Protein 4FGS (pdb70)

Sequence (928 aa):
QRLNAKIAVITGATSGIGLAAAKRFVAEGARVFITGRRKDVLDAAIAEIGGGAVGIQADSANLAELDRLYEKVKAEAGRIDVLFVNAGGGSLPLGEVTEEQYDDTFDRNVKGVLFTVQKALPLLARGSSVVLTGSTAGSTGTPAFSVYAASKAALRSFARNWILDLKDRGIRINTLSPGPTETDPVQQQGLLNALAAQVPGRVGRAEEVAAAALFLASDDSSFVTGAELFVDGGSAQVTQRLNAKIAVITGATSGIGLAAAKRFVAEGARVFITGRRKDVLDAAIAEIGGGAVGIQADSANLAELDRLYEKVKAEAGRIDVLFVNAGGGSLPLGEVTEEQYDDTFDRNVKGVLFTVQKALPLLARGSSVVLTGSTAGSTGTPAFSVYAASKAALRSFARNWILDLKDRGIRINTLSPGPTEAAQVPGRVGRAEEVAAAALFLASDDSSFVTGAELFVDGGSAQVTQRLNAKIAVITGATSGIGLAAAKRFVAEGARVFITGRRDVLDAAIAEIGGGAVGIQADSANLAELDRLYEKVKAEAGRIDVLFVNAGGGSLPLGEVTEEQYDDTFDRNVKGVLFTVQKALPLLARGSSVVLTGSTAGSTGTPAFSVYAASKAALRSFARNWILDLKDRGIRINTLSPGPTETGLLNALAAQVPGRVGRAEEVAAAALFLASDDSSFVTGAELFVDGGSAQVTQRLNAKIAVITGATSGIGLAAAKRFVAEGARVFITGRRKDVLDAAIAEIGGGAVGIQADSANLAELDRLYEKVKAEAGRIDVLFVNAGGGSLPLGEVTEEQYDDTFDRNVKGVLFTVQKALPLLARGSSVVLTGSTAGSTGTPAFSVYAASKAALRSFARNWILDLKDRGIRINTLSPGPTEGLLNALAAQVPGRVGRAEEVAAAALFLASDDSSFVTGAELFVDGGSAQV

Structure (mmCIF, N/CA/C/O backbone):
data_4FGS
#
_entry.id   4FGS
#
_cell.length_a   112.550
_cell.length_b   119.425
_cell.length_c   75.650
_cell.angle_alpha   90.00
_cell.angle_beta   90.00
_cell.angle_gamma   90.00
#
_symmetry.space_group_name_H-M   'P 21 21 2'
#
loop_
_entity.id
_entity.type
_entity.pdbx_description
1 polymer 'Probable dehydrogenase protein'
2 non-polymer 'SULFATE ION'
3 water water
#
loop_
_atom_site.group_PDB
_atom_site.id
_atom_site.type_symbol
_atom_site.label_atom_id
_atom_site.label_alt_id
_atom_site.label_comp_id
_atom_site.label_asym_id
_atom_site.label_entity_id
_atom_site.label_seq_id
_atom_site.pdbx_PDB_ins_code
_atom_site.Cartn_x
_atom_site.Cartn_y
_atom_site.Cartn_z
_atom_site.occupancy
_atom_site.B_iso_or_equiv
_atom_site.auth_seq_id
_atom_site.auth_comp_id
_atom_site.auth_asym_id
_atom_site.auth_atom_id
_atom_site.pdbx_PDB_model_num
ATOM 1 N N . GLN A 1 25 ? 130.210 27.461 61.167 1.00 26.86 3 GLN A N 1
ATOM 2 C CA . GLN A 1 25 ? 130.118 27.156 62.623 1.00 26.65 3 GLN A CA 1
ATOM 3 C C . GLN A 1 25 ? 128.943 27.896 63.249 1.00 25.89 3 GLN A C 1
ATOM 4 O O . GLN A 1 25 ? 129.099 28.643 64.219 1.00 25.80 3 GLN A O 1
ATOM 10 N N . ARG A 1 26 ? 127.754 27.666 62.697 1.00 24.87 4 ARG A N 1
ATOM 11 C CA . ARG A 1 26 ? 126.571 28.429 63.086 1.00 23.97 4 ARG A CA 1
ATOM 12 C C . ARG A 1 26 ? 125.913 27.974 64.385 1.00 23.51 4 ARG A C 1
ATOM 13 O O . ARG A 1 26 ? 125.030 28.658 64.911 1.00 23.48 4 ARG A O 1
ATOM 21 N N . LEU A 1 27 ? 126.345 26.823 64.899 1.00 22.77 5 LEU A N 1
ATOM 22 C CA . LEU A 1 27 ? 125.900 26.344 66.202 1.00 22.43 5 LEU A CA 1
ATOM 23 C C . LEU A 1 27 ? 127.089 26.096 67.135 1.00 22.64 5 LEU A C 1
ATOM 24 O O . LEU A 1 27 ? 127.041 25.208 67.995 1.00 22.44 5 LEU A O 1
ATOM 29 N N . ASN A 1 28 ? 128.148 26.889 66.961 1.00 23.08 6 ASN A N 1
ATOM 30 C CA . ASN A 1 28 ? 129.341 26.789 67.802 1.00 23.60 6 ASN A CA 1
ATOM 31 C C . ASN A 1 28 ? 128.981 26.877 69.280 1.00 23.26 6 ASN A C 1
ATOM 32 O O . ASN A 1 28 ? 128.272 27.793 69.699 1.00 23.31 6 ASN A O 1
ATOM 37 N N . ALA A 1 29 ? 129.445 25.894 70.050 1.00 23.14 7 ALA A N 1
ATOM 38 C CA . ALA A 1 29 ? 129.242 25.860 71.502 1.00 23.08 7 ALA A CA 1
ATOM 39 C C . ALA A 1 29 ? 127.762 25.863 71.904 1.00 22.67 7 ALA A C 1
ATOM 40 O O . ALA A 1 29 ? 127.376 26.465 72.912 1.00 23.44 7 ALA A O 1
ATOM 42 N N . LYS A 1 30 ? 126.938 25.197 71.098 1.00 21.54 8 LYS A N 1
ATOM 43 C CA . LYS A 1 30 ? 125.526 25.018 71.407 1.00 20.41 8 LYS A CA 1
ATOM 44 C C . LYS A 1 30 ? 125.290 23.562 71.747 1.00 19.54 8 LYS A C 1
ATOM 45 O O . LYS A 1 30 ? 125.906 22.682 71.150 1.00 19.66 8 LYS A O 1
ATOM 51 N N . ILE A 1 31 ? 124.411 23.324 72.714 1.00 18.26 9 ILE A N 1
ATOM 52 C CA . ILE A 1 31 ? 123.970 21.976 73.047 1.00 17.39 9 ILE A CA 1
ATOM 53 C C . ILE A 1 31 ? 122.664 21.730 72.314 1.00 16.44 9 ILE A C 1
ATOM 54 O O . ILE A 1 31 ? 121.695 22.454 72.527 1.00 16.22 9 ILE A O 1
ATOM 59 N N . ALA A 1 32 ? 122.653 20.717 71.453 1.00 15.65 10 ALA A N 1
ATOM 60 C CA . ALA A 1 32 ? 121.437 20.336 70.742 1.00 15.23 10 ALA A CA 1
ATOM 61 C C . ALA A 1 32 ? 120.990 18.938 71.147 1.00 15.24 10 ALA A C 1
ATOM 62 O O . ALA A 1 32 ? 121.810 18.016 71.241 1.00 15.69 10 ALA A O 1
ATOM 64 N N . VAL A 1 33 ? 119.692 18.801 71.403 1.00 14.80 11 VAL A N 1
ATOM 65 C CA . VAL A 1 33 ? 119.074 17.518 71.716 1.00 14.52 11 VAL A CA 1
ATOM 66 C C . VAL A 1 33 ? 118.060 17.250 70.611 1.00 14.59 11 VAL A C 1
ATOM 67 O O . VAL A 1 33 ? 117.184 18.079 70.364 1.00 14.37 11 VAL A O 1
ATOM 71 N N . ILE A 1 34 ? 118.203 16.110 69.938 1.00 14.63 12 ILE A N 1
ATOM 72 C CA . ILE A 1 34 ? 117.312 15.747 68.836 1.00 15.04 12 ILE A CA 1
ATOM 73 C C . ILE A 1 34 ? 116.656 14.412 69.152 1.00 15.33 12 ILE A C 1
ATOM 74 O O . ILE A 1 34 ? 117.349 13.396 69.277 1.00 15.07 12 ILE A O 1
ATOM 79 N N . THR A 1 35 ? 115.332 14.414 69.306 1.00 15.67 13 THR A N 1
ATOM 80 C CA . THR A 1 35 ? 114.604 13.157 69.512 1.00 16.29 13 THR A CA 1
ATOM 81 C C . THR A 1 35 ? 114.285 12.533 68.164 1.00 16.78 13 THR A C 1
ATOM 82 O O . THR A 1 35 ? 113.938 13.241 67.218 1.00 16.82 13 THR A O 1
ATOM 86 N N . GLY A 1 36 ? 114.441 11.209 68.075 1.00 17.31 14 GLY A N 1
ATOM 87 C CA . GLY A 1 36 ? 114.198 10.474 66.832 1.00 18.21 14 GLY A CA 1
ATOM 88 C C . GLY A 1 36 ? 115.172 10.816 65.720 1.00 18.80 14 GLY A C 1
ATOM 89 O O . GLY A 1 36 ? 114.761 11.225 64.632 1.00 19.33 14 GLY A O 1
ATOM 90 N N . ALA A 1 37 ? 116.467 10.639 65.984 1.00 18.97 15 ALA A N 1
ATOM 91 C CA . ALA A 1 37 ? 117.502 11.031 65.027 1.00 19.25 15 ALA A CA 1
ATOM 92 C C . ALA A 1 37 ? 118.348 9.868 64.492 1.00 19.59 15 ALA A C 1
ATOM 93 O O . ALA A 1 37 ? 119.489 10.067 64.056 1.00 19.49 15 ALA A O 1
ATOM 95 N N . THR A 1 38 ? 117.789 8.660 64.496 1.00 19.85 16 THR A N 1
ATOM 96 C CA . THR A 1 38 ? 118.553 7.489 64.058 1.00 20.43 16 THR A CA 1
ATOM 97 C C . THR A 1 38 ? 118.440 7.200 62.555 1.00 20.41 16 THR A C 1
ATOM 98 O O . THR A 1 38 ? 119.188 6.372 62.022 1.00 20.72 16 THR A O 1
ATOM 102 N N . SER A 1 39 ? 117.503 7.871 61.883 1.00 20.03 17 SER A N 1
ATOM 103 C CA . SER A 1 39 ? 117.333 7.766 60.430 1.00 20.08 17 SER A CA 1
ATOM 104 C C . SER A 1 39 ? 116.706 9.039 59.870 1.00 19.60 17 SER A C 1
ATOM 105 O O . SER A 1 39 ? 116.296 9.917 60.632 1.00 19.58 17 SER A O 1
ATOM 108 N N . GLY A 1 40 ? 116.659 9.125 58.540 1.00 18.79 18 GLY A N 1
ATOM 109 C CA . GLY A 1 40 ? 115.946 10.186 57.823 1.00 17.98 18 GLY A CA 1
ATOM 110 C C . GLY A 1 40 ? 116.317 11.610 58.197 1.00 17.27 18 GLY A C 1
ATOM 111 O O . GLY A 1 40 ? 117.492 11.949 58.303 1.00 17.18 18 GLY A O 1
ATOM 112 N N . ILE A 1 41 ? 115.295 12.436 58.400 1.00 16.86 19 ILE A N 1
ATOM 113 C CA . ILE A 1 41 ? 115.464 13.863 58.697 1.00 15.99 19 ILE A CA 1
ATOM 114 C C . ILE A 1 41 ? 116.231 14.114 60.000 1.00 15.72 19 ILE A C 1
ATOM 115 O O . ILE A 1 41 ? 117.117 14.976 60.048 1.00 15.24 19 ILE A O 1
ATOM 120 N N . GLY A 1 42 ? 115.881 13.368 61.049 1.00 15.25 20 GLY A N 1
ATOM 121 C CA . GLY A 1 42 ? 116.537 13.500 62.349 1.00 15.13 20 GLY A CA 1
ATOM 122 C C . GLY A 1 42 ? 118.035 13.248 62.254 1.00 15.06 20 GLY A C 1
ATOM 123 O O . GLY A 1 42 ? 118.832 13.995 62.824 1.00 14.90 20 GLY A O 1
ATOM 124 N N . LEU A 1 43 ? 118.409 12.188 61.537 1.00 14.80 21 LEU A N 1
ATOM 125 C CA . LEU A 1 43 ? 119.816 11.836 61.336 1.00 15.26 21 LEU A CA 1
ATOM 126 C C . LEU A 1 43 ? 120.538 12.915 60.538 1.00 15.12 21 LEU A C 1
ATOM 127 O O . LEU A 1 43 ? 121.650 13.313 60.880 1.00 15.26 21 LEU A O 1
ATOM 132 N N . ALA A 1 44 ? 119.891 13.376 59.472 1.00 14.93 22 ALA A N 1
ATOM 133 C CA . ALA A 1 44 ? 120.445 14.427 58.632 1.00 14.94 22 ALA A CA 1
ATOM 134 C C . ALA A 1 44 ? 120.664 15.695 59.453 1.00 14.87 22 ALA A C 1
ATOM 135 O O . ALA A 1 44 ? 121.686 16.373 59.298 1.00 14.90 22 ALA A O 1
ATOM 137 N N . ALA A 1 45 ? 119.714 16.006 60.334 1.00 14.79 23 ALA A N 1
ATOM 138 C CA . ALA A 1 45 ? 119.846 17.174 61.215 1.00 14.74 23 ALA A CA 1
ATOM 139 C C . ALA A 1 45 ? 120.994 17.002 62.209 1.00 15.10 23 ALA A C 1
ATOM 140 O O . ALA A 1 45 ? 121.779 17.930 62.428 1.00 15.01 23 ALA A O 1
ATOM 142 N N . ALA A 1 46 ? 121.114 15.805 62.785 1.00 15.14 24 ALA A N 1
ATOM 143 C CA . ALA A 1 46 ? 122.221 15.516 63.698 1.00 15.76 24 ALA A CA 1
ATOM 144 C C . ALA A 1 46 ? 123.572 15.734 63.018 1.00 16.07 24 ALA A C 1
ATOM 145 O O . ALA A 1 46 ? 124.465 16.365 63.599 1.00 16.79 24 ALA A O 1
ATOM 147 N N . LYS A 1 47 ? 123.710 15.242 61.785 1.00 16.27 25 LYS A N 1
ATOM 148 C CA . LYS A 1 47 ? 124.951 15.406 61.024 1.00 16.31 25 LYS A CA 1
ATOM 149 C C . LYS A 1 47 ? 125.239 16.876 60.732 1.00 16.27 25 LYS A C 1
ATOM 150 O O . LYS A 1 47 ? 126.366 17.336 60.907 1.00 15.99 25 LYS A O 1
ATOM 156 N N . ARG A 1 48 ? 124.219 17.606 60.284 1.00 15.87 26 ARG A N 1
ATOM 157 C CA . ARG A 1 48 ? 124.386 19.032 59.983 1.00 15.73 26 ARG A CA 1
ATOM 158 C C . ARG A 1 48 ? 124.744 19.836 61.232 1.00 15.60 26 ARG A C 1
ATOM 159 O O . ARG A 1 48 ? 125.611 20.712 61.178 1.00 15.67 26 ARG A O 1
ATOM 167 N N . PHE A 1 49 ? 124.078 19.540 62.350 1.00 15.48 27 PHE A N 1
ATOM 168 C CA . PHE A 1 49 ? 124.300 20.274 63.595 1.00 15.68 27 PHE A CA 1
ATOM 169 C C . PHE A 1 49 ? 125.731 20.049 64.099 1.00 16.12 27 PHE A C 1
ATOM 170 O O . PHE A 1 49 ? 126.391 20.984 64.551 1.00 15.79 27 PHE A O 1
ATOM 178 N N . VAL A 1 50 ? 126.215 18.814 63.996 1.00 16.76 28 VAL A N 1
ATOM 179 C CA . VAL A 1 50 ? 127.603 18.511 64.375 1.00 17.56 28 VAL A CA 1
ATOM 180 C C . VAL A 1 50 ? 128.590 19.266 63.481 1.00 17.94 28 VAL A C 1
ATOM 181 O O . VAL A 1 50 ? 129.569 19.843 63.972 1.00 18.66 28 VAL A O 1
ATOM 185 N N . ALA A 1 51 ? 128.315 19.276 62.178 1.00 18.43 29 ALA A N 1
ATOM 186 C CA . ALA A 1 51 ? 129.124 20.015 61.208 1.00 18.79 29 ALA A CA 1
ATOM 187 C C . ALA A 1 51 ? 129.162 21.508 61.524 1.00 19.08 29 ALA A C 1
ATOM 188 O O . ALA A 1 51 ? 130.158 22.175 61.238 1.00 19.52 29 ALA A O 1
ATOM 190 N N . GLU A 1 52 ? 128.081 22.018 62.116 1.00 18.89 30 GLU A N 1
ATOM 191 C CA . GLU A 1 52 ? 127.972 23.433 62.495 1.00 19.07 30 GLU A CA 1
ATOM 192 C C . GLU A 1 52 ? 128.500 23.727 63.907 1.00 18.95 30 GLU A C 1
ATOM 193 O O . GLU A 1 52 ? 128.342 24.834 64.422 1.00 18.98 30 GLU A O 1
ATOM 199 N N . GLY A 1 53 ? 129.112 22.726 64.536 1.00 19.02 31 GLY A N 1
ATOM 200 C CA . GLY A 1 53 ? 129.819 22.932 65.797 1.00 18.91 31 GLY A CA 1
ATOM 201 C C . GLY A 1 53 ? 129.070 22.586 67.066 1.00 18.82 31 GLY A C 1
ATOM 202 O O . GLY A 1 53 ? 129.588 22.791 68.168 1.00 18.64 31 GLY A O 1
ATOM 203 N N . ALA A 1 54 ? 127.852 22.062 66.931 1.00 18.62 32 ALA A N 1
ATOM 204 C CA . ALA A 1 54 ? 127.033 21.758 68.102 1.00 18.27 32 ALA A CA 1
ATOM 205 C C . ALA A 1 54 ? 127.496 20.484 68.800 1.00 18.35 32 ALA A C 1
ATOM 206 O O . ALA A 1 54 ? 128.063 19.589 68.167 1.00 18.72 32 ALA A O 1
ATOM 208 N N . ARG A 1 55 ? 127.256 20.434 70.105 1.00 18.62 33 ARG A N 1
ATOM 209 C CA . ARG A 1 55 ? 127.367 19.203 70.879 1.00 19.06 33 ARG A CA 1
ATOM 210 C C . ARG A 1 55 ? 125.992 18.557 70.840 1.00 18.51 33 ARG A C 1
ATOM 211 O O . ARG A 1 55 ? 125.027 19.109 71.373 1.00 18.11 33 ARG A O 1
ATOM 219 N N . VAL A 1 56 ? 125.913 17.391 70.208 1.00 18.22 34 VAL A N 1
ATOM 220 C CA . VAL A 1 56 ? 124.631 16.782 69.870 1.00 18.34 34 VAL A CA 1
ATOM 221 C C . VAL A 1 56 ? 124.321 15.551 70.718 1.00 18.53 34 VAL A C 1
ATOM 222 O O . VAL A 1 56 ? 125.162 14.665 70.874 1.00 18.73 34 VAL A O 1
ATOM 226 N N . PHE A 1 57 ? 123.119 15.537 71.283 1.00 18.33 35 PHE A N 1
ATOM 227 C CA . PHE A 1 57 ? 122.569 14.367 71.949 1.00 18.49 35 PHE A CA 1
ATOM 228 C C . PHE A 1 57 ? 121.398 13.899 71.099 1.00 18.66 35 PHE A C 1
ATOM 229 O O . PHE A 1 57 ? 120.550 14.709 70.727 1.00 18.55 35 PHE A O 1
ATOM 237 N N . ILE A 1 58 ? 121.360 12.610 70.773 1.00 18.47 36 ILE A N 1
ATOM 238 C CA . ILE A 1 58 ? 120.230 12.063 70.006 1.00 18.70 36 ILE A CA 1
ATOM 239 C C . ILE A 1 58 ? 119.520 10.955 70.784 1.00 18.90 36 ILE A C 1
ATOM 240 O O . ILE A 1 58 ? 120.098 10.351 71.695 1.00 18.55 36 ILE A O 1
ATOM 245 N N . THR A 1 59 ? 118.257 10.718 70.436 1.00 19.03 37 THR A N 1
ATOM 246 C CA . THR A 1 59 ? 117.513 9.594 70.997 1.00 19.55 37 THR A CA 1
ATOM 247 C C . THR A 1 59 ? 117.037 8.662 69.888 1.00 20.00 37 THR A C 1
ATOM 248 O O . THR A 1 59 ? 116.895 9.062 68.729 1.00 19.57 37 THR A O 1
ATOM 252 N N . GLY A 1 60 ? 116.815 7.408 70.267 1.00 20.84 38 GLY A N 1
ATOM 253 C CA . GLY A 1 60 ? 116.234 6.392 69.392 1.00 21.63 38 GLY A CA 1
ATOM 254 C C . GLY A 1 60 ? 115.726 5.284 70.291 1.00 22.11 38 GLY A C 1
ATOM 255 O O . GLY A 1 60 ? 116.113 5.210 71.455 1.00 22.05 38 GLY A O 1
ATOM 256 N N . ARG A 1 61 ? 114.862 4.421 69.766 1.00 22.96 39 ARG A N 1
ATOM 257 C CA . ARG A 1 61 ? 114.285 3.355 70.587 1.00 23.99 39 ARG A CA 1
ATOM 258 C C . ARG A 1 61 ? 115.089 2.054 70.552 1.00 24.15 39 ARG A C 1
ATOM 259 O O . ARG A 1 61 ? 115.086 1.296 71.525 1.00 24.80 39 ARG A O 1
ATOM 267 N N . ARG A 1 62 ? 115.777 1.813 69.441 1.00 24.36 40 ARG A N 1
ATOM 268 C CA . ARG A 1 62 ? 116.522 0.571 69.230 1.00 24.34 40 ARG A CA 1
ATOM 269 C C . ARG A 1 62 ? 118.026 0.799 69.379 1.00 24.33 40 ARG A C 1
ATOM 270 O O . ARG A 1 62 ? 118.622 1.561 68.614 1.00 24.29 40 ARG A O 1
ATOM 278 N N . LYS A 1 63 ? 118.623 0.127 70.364 1.00 24.03 41 LYS A N 1
ATOM 279 C CA . LYS A 1 63 ? 120.032 0.318 70.731 1.00 24.06 41 LYS A CA 1
ATOM 280 C C . LYS A 1 63 ? 121.025 0.131 69.580 1.00 23.53 41 LYS A C 1
ATOM 281 O O . LYS A 1 63 ? 121.932 0.949 69.403 1.00 23.14 41 LYS A O 1
ATOM 287 N N . ASP A 1 64 ? 120.859 -0.945 68.813 1.00 22.90 42 ASP A N 1
ATOM 288 C CA . ASP A 1 64 ? 121.739 -1.223 67.678 1.00 22.46 42 ASP A CA 1
ATOM 289 C C . ASP A 1 64 ? 121.637 -0.139 66.601 1.00 21.72 42 ASP A C 1
ATOM 290 O O . ASP A 1 64 ? 122.642 0.262 66.015 1.00 21.05 42 ASP A O 1
ATOM 295 N N . VAL A 1 65 ? 120.413 0.324 66.353 1.00 20.89 43 VAL A N 1
ATOM 296 C CA . VAL A 1 65 ? 120.151 1.368 65.365 1.00 20.38 43 VAL A CA 1
ATOM 297 C C . VAL A 1 65 ? 120.732 2.696 65.858 1.00 19.98 43 VAL A C 1
ATOM 298 O O . VAL A 1 65 ? 121.374 3.430 65.095 1.00 19.65 43 VAL A O 1
ATOM 302 N N . LEU A 1 66 ? 120.512 2.976 67.139 1.00 19.52 44 LEU A N 1
ATOM 303 C CA . LEU A 1 66 ? 121.052 4.166 67.796 1.00 19.51 44 LEU A CA 1
ATOM 304 C C . LEU A 1 66 ? 122.580 4.220 67.714 1.00 19.70 44 LEU A C 1
ATOM 305 O O . LEU A 1 66 ? 123.148 5.256 67.364 1.00 19.27 44 LEU A O 1
ATOM 310 N N . ASP A 1 67 ? 123.234 3.097 68.018 1.00 19.45 45 ASP A N 1
ATOM 311 C CA . ASP A 1 67 ? 124.696 3.018 67.963 1.00 19.98 45 ASP A CA 1
ATOM 312 C C . ASP A 1 67 ? 125.261 3.239 66.563 1.00 19.72 45 ASP A C 1
ATOM 313 O O . ASP A 1 67 ? 126.273 3.936 66.403 1.00 19.74 45 ASP A O 1
ATOM 318 N N . ALA A 1 68 ? 124.613 2.646 65.558 1.00 19.69 46 ALA A N 1
ATOM 319 C CA . ALA A 1 68 ? 125.007 2.827 64.161 1.00 19.97 46 ALA A CA 1
ATOM 320 C C . ALA A 1 68 ? 124.847 4.285 63.728 1.00 20.08 46 ALA A C 1
ATOM 321 O O . ALA A 1 68 ? 125.677 4.807 62.978 1.00 20.09 46 ALA A O 1
ATOM 323 N N . ALA A 1 69 ? 123.780 4.930 64.200 1.00 19.98 47 ALA A N 1
ATOM 324 C CA . ALA A 1 69 ? 123.544 6.353 63.921 1.00 20.21 47 ALA A CA 1
ATOM 325 C C . ALA A 1 69 ? 124.654 7.225 64.505 1.00 20.46 47 ALA A C 1
ATOM 326 O O . ALA A 1 69 ? 125.173 8.115 63.829 1.00 20.71 47 ALA A O 1
ATOM 328 N N . ILE A 1 70 ? 125.019 6.960 65.756 1.00 20.80 48 ILE A N 1
ATOM 329 C CA . ILE A 1 70 ? 126.100 7.689 66.428 1.00 21.48 48 ILE A CA 1
ATOM 330 C C . ILE A 1 70 ? 127.430 7.558 65.678 1.00 21.92 48 ILE A C 1
ATOM 331 O O . ILE A 1 70 ? 128.186 8.531 65.560 1.00 21.85 48 ILE A O 1
ATOM 336 N N . ALA A 1 71 ? 127.693 6.363 65.153 1.00 22.56 49 ALA A N 1
ATOM 337 C CA . ALA A 1 71 ? 128.893 6.104 64.362 1.00 23.40 49 ALA A CA 1
ATOM 338 C C . ALA A 1 71 ? 128.879 6.918 63.072 1.00 24.18 49 ALA A C 1
ATOM 339 O O . ALA A 1 71 ? 129.912 7.446 62.650 1.00 24.26 49 ALA A O 1
ATOM 341 N N . GLU A 1 72 ? 127.699 7.026 62.464 1.00 24.72 50 GLU A N 1
ATOM 342 C CA . GLU A 1 72 ? 127.521 7.775 61.228 1.00 25.82 50 GLU A CA 1
ATOM 343 C C . GLU A 1 72 ? 127.691 9.278 61.466 1.00 25.70 50 GLU A C 1
ATOM 344 O O . GLU A 1 72 ? 128.313 9.976 60.660 1.00 26.02 50 GLU A O 1
ATOM 350 N N . ILE A 1 73 ? 127.150 9.762 62.579 1.00 25.52 51 ILE A N 1
ATOM 351 C CA . ILE A 1 73 ? 127.228 11.180 62.938 1.00 25.35 51 ILE A CA 1
ATOM 352 C C . ILE A 1 73 ? 128.655 11.595 63.321 1.00 25.55 51 ILE A C 1
ATOM 353 O O . ILE A 1 73 ? 129.196 12.555 62.764 1.00 25.73 51 ILE A O 1
ATOM 358 N N . GLY A 1 74 ? 129.254 10.871 64.266 1.00 25.65 52 GLY A N 1
ATOM 359 C CA . GLY A 1 74 ? 130.584 11.203 64.778 1.00 25.72 52 GLY A CA 1
ATOM 360 C C . GLY A 1 74 ? 130.593 12.540 65.495 1.00 25.64 52 GLY A C 1
ATOM 361 O O . GLY A 1 74 ? 129.572 12.975 66.032 1.00 25.44 52 GLY A O 1
ATOM 362 N N . GLY A 1 75 ? 131.751 13.197 65.503 1.00 25.67 53 GLY A N 1
ATOM 363 C CA . GLY A 1 75 ? 131.890 14.520 66.115 1.00 25.53 53 GLY A CA 1
ATOM 364 C C . GLY A 1 75 ? 131.491 14.602 67.579 1.00 25.37 53 GLY A C 1
ATOM 365 O O . GLY A 1 75 ? 131.001 15.636 68.040 1.00 25.98 53 GLY A O 1
ATOM 366 N N . GLY A 1 76 ? 131.684 13.509 68.311 1.00 25.00 54 GLY A N 1
ATOM 367 C CA . GLY A 1 76 ? 131.408 13.482 69.744 1.00 24.38 54 GLY A CA 1
ATOM 368 C C . GLY A 1 76 ? 129.936 13.422 70.116 1.00 24.02 54 GLY A C 1
ATOM 369 O O . GLY A 1 76 ? 129.582 13.614 71.283 1.00 23.63 54 GLY A O 1
ATOM 370 N N . ALA A 1 77 ? 129.076 13.155 69.131 1.00 23.78 55 ALA A N 1
ATOM 371 C CA . ALA A 1 77 ? 127.644 12.971 69.385 1.00 23.60 55 ALA A CA 1
ATOM 372 C C . ALA A 1 77 ? 127.413 11.823 70.361 1.00 23.73 55 ALA A C 1
ATOM 373 O O . ALA A 1 77 ? 128.143 10.829 70.347 1.00 23.66 55 ALA A O 1
ATOM 375 N N . VAL A 1 78 ? 126.401 11.985 71.209 1.00 23.60 56 VAL A N 1
ATOM 376 C CA . VAL A 1 78 ? 126.066 11.022 72.250 1.00 23.84 56 VAL A CA 1
ATOM 377 C C . VAL A 1 78 ? 124.628 10.550 72.047 1.00 23.89 56 VAL A C 1
ATOM 378 O O . VAL A 1 78 ? 123.740 11.353 71.762 1.00 23.41 56 VAL A O 1
ATOM 382 N N . GLY A 1 79 ? 124.415 9.244 72.177 1.00 24.13 57 GLY A N 1
ATOM 383 C CA . GLY A 1 79 ? 123.088 8.652 72.025 1.00 24.50 57 GLY A CA 1
ATOM 384 C C . GLY A 1 79 ? 122.515 8.208 73.353 1.00 25.12 57 GLY A C 1
ATOM 385 O O . GLY A 1 79 ? 123.240 7.706 74.224 1.00 24.69 57 GLY A O 1
ATOM 386 N N . ILE A 1 80 ? 121.208 8.402 73.506 1.00 25.49 58 ILE A N 1
ATOM 387 C CA . ILE A 1 80 ? 120.475 8.004 74.702 1.00 26.52 58 ILE A CA 1
ATOM 388 C C . ILE A 1 80 ? 119.235 7.225 74.250 1.00 27.16 58 ILE A C 1
ATOM 389 O O . ILE A 1 80 ? 118.480 7.703 73.403 1.00 26.69 58 ILE A O 1
ATOM 394 N N . GLN A 1 81 ? 119.039 6.022 74.788 1.00 28.07 59 GLN A N 1
ATOM 395 C CA . GLN A 1 81 ? 117.849 5.227 74.461 1.00 29.22 59 GLN A CA 1
ATOM 396 C C . GLN A 1 81 ? 116.598 5.780 75.128 1.00 29.66 59 GLN A C 1
ATOM 397 O O . GLN A 1 81 ? 116.546 5.887 76.352 1.00 29.94 59 GLN A O 1
ATOM 403 N N . ALA A 1 82 ? 115.596 6.121 74.317 1.00 30.61 60 ALA A N 1
ATOM 404 C CA . ALA A 1 82 ? 114.328 6.655 74.821 1.00 31.26 60 ALA A CA 1
ATOM 405 C C . ALA A 1 82 ? 113.190 6.634 73.797 1.00 31.81 60 ALA A C 1
ATOM 406 O O . ALA A 1 82 ? 113.407 6.840 72.599 1.00 31.84 60 ALA A O 1
ATOM 408 N N . ASP A 1 83 ? 111.981 6.375 74.295 1.00 32.40 61 ASP A N 1
ATOM 409 C CA . ASP A 1 83 ? 110.738 6.521 73.536 1.00 32.91 61 ASP A CA 1
ATOM 410 C C . ASP A 1 83 ? 109.948 7.661 74.173 1.00 32.84 61 ASP A C 1
ATOM 411 O O . ASP A 1 83 ? 109.878 7.749 75.400 1.00 32.67 61 ASP A O 1
ATOM 416 N N . SER A 1 84 ? 109.355 8.526 73.348 1.00 32.87 62 SER A N 1
ATOM 417 C CA . SER A 1 84 ? 108.562 9.659 73.853 1.00 32.73 62 SER A CA 1
ATOM 418 C C . SER A 1 84 ? 107.194 9.239 74.392 1.00 32.53 62 SER A C 1
ATOM 419 O O . SER A 1 84 ? 106.614 9.932 75.232 1.00 32.79 62 SER A O 1
ATOM 422 N N . ALA A 1 85 ? 106.677 8.113 73.906 1.00 32.28 63 ALA A N 1
ATOM 423 C CA . ALA A 1 85 ? 105.452 7.524 74.456 1.00 32.12 63 ALA A CA 1
ATOM 424 C C . ALA A 1 85 ? 105.660 7.082 75.909 1.00 31.78 63 ALA A C 1
ATOM 425 O O . ALA A 1 85 ? 104.747 6.540 76.545 1.00 31.95 63 ALA A O 1
ATOM 427 N N . ASN A 1 86 ? 106.866 7.330 76.423 1.00 31.15 64 ASN A N 1
ATOM 428 C CA . ASN A 1 86 ? 107.232 6.968 77.789 1.00 30.19 64 ASN A CA 1
ATOM 429 C C . ASN A 1 86 ? 107.815 8.154 78.565 1.00 29.50 64 ASN A C 1
ATOM 430 O O . ASN A 1 86 ? 108.963 8.554 78.349 1.00 29.37 64 ASN A O 1
ATOM 435 N N . LEU A 1 87 ? 107.018 8.695 79.484 1.00 28.48 65 LEU A N 1
ATOM 436 C CA . LEU A 1 87 ? 107.391 9.890 80.243 1.00 27.81 65 LEU A CA 1
ATOM 437 C C . LEU A 1 87 ? 108.546 9.658 81.223 1.00 27.33 65 LEU A C 1
ATOM 438 O O . LEU A 1 87 ? 109.330 10.571 81.494 1.00 27.10 65 LEU A O 1
ATOM 443 N N . ALA A 1 88 ? 108.647 8.436 81.743 1.00 26.83 66 ALA A N 1
ATOM 444 C CA . ALA A 1 88 ? 109.752 8.053 82.626 1.00 26.32 66 ALA A CA 1
ATOM 445 C C . ALA A 1 88 ? 111.095 8.076 81.893 1.00 25.93 66 ALA A C 1
ATOM 446 O O . ALA A 1 88 ? 112.117 8.479 82.464 1.00 25.92 66 ALA A O 1
ATOM 448 N N . GLU A 1 89 ? 111.086 7.644 80.632 1.00 25.50 67 GLU A N 1
ATOM 449 C CA . GLU A 1 89 ? 112.294 7.632 79.805 1.00 25.35 67 GLU A CA 1
ATOM 450 C C . GLU A 1 89 ? 112.710 9.039 79.369 1.00 25.12 67 GLU A C 1
ATOM 451 O O . GLU A 1 89 ? 113.897 9.296 79.142 1.00 24.99 67 GLU A O 1
ATOM 457 N N . LEU A 1 90 ? 111.736 9.943 79.265 1.00 24.42 68 LEU A N 1
ATOM 458 C CA . LEU A 1 90 ? 112.028 11.365 79.074 1.00 24.18 68 LEU A CA 1
ATOM 459 C C . LEU A 1 90 ? 112.748 11.951 80.289 1.00 24.24 68 LEU A C 1
ATOM 460 O O . LEU A 1 90 ? 113.719 12.688 80.133 1.00 23.83 68 LEU A O 1
ATOM 465 N N . ASP A 1 91 ? 112.272 11.613 81.491 1.00 24.60 69 ASP A N 1
ATOM 466 C CA . ASP A 1 91 ? 112.926 12.030 82.739 1.00 25.21 69 ASP A CA 1
ATOM 467 C C . ASP A 1 91 ? 114.393 11.605 82.770 1.00 25.49 69 ASP A C 1
ATOM 468 O O . ASP A 1 91 ? 115.262 12.380 83.177 1.00 25.50 69 ASP A O 1
ATOM 473 N N . ARG A 1 92 ? 114.657 10.372 82.339 1.00 25.95 70 ARG A N 1
ATOM 474 C CA . ARG A 1 92 ? 116.018 9.834 82.306 1.00 26.41 70 ARG A CA 1
ATOM 475 C C . ARG A 1 92 ? 116.881 10.528 81.255 1.00 25.77 70 ARG A C 1
ATOM 476 O O . ARG A 1 92 ? 118.063 10.787 81.492 1.00 25.78 70 ARG A O 1
ATOM 484 N N . LEU A 1 93 ? 116.282 10.839 80.104 1.00 25.00 71 LEU A N 1
ATOM 485 C CA . LEU A 1 93 ? 116.966 11.592 79.052 1.00 24.19 71 LEU A CA 1
ATOM 486 C C . LEU A 1 93 ? 117.491 12.922 79.587 1.00 23.78 71 LEU A C 1
ATOM 487 O O . LEU A 1 93 ? 118.645 13.277 79.347 1.00 23.81 71 LEU A O 1
ATOM 492 N N . TYR A 1 94 ? 116.646 13.646 80.315 1.00 23.25 72 TYR A N 1
ATOM 493 C CA . TYR A 1 94 ? 117.011 14.980 80.774 1.00 23.15 72 TYR A CA 1
ATOM 494 C C . TYR A 1 94 ? 117.914 14.975 81.999 1.00 23.67 72 TYR A C 1
ATOM 495 O O . TYR A 1 94 ? 118.659 15.928 82.219 1.00 23.36 72 TYR A O 1
ATOM 504 N N . GLU A 1 95 ? 117.855 13.899 82.784 1.00 24.57 73 GLU A N 1
ATOM 505 C CA . GLU A 1 95 ? 118.838 13.688 83.849 1.00 25.54 73 GLU A CA 1
ATOM 506 C C . GLU A 1 95 ? 120.236 13.550 83.246 1.00 25.38 73 GLU A C 1
ATOM 507 O O . GLU A 1 95 ? 121.198 14.152 83.739 1.00 25.69 73 GLU A O 1
ATOM 513 N N . LYS A 1 96 ? 120.332 12.769 82.173 1.00 25.55 74 LYS A N 1
ATOM 514 C CA . LYS A 1 96 ? 121.579 12.567 81.437 1.00 25.62 74 LYS A CA 1
ATOM 515 C C . LYS A 1 96 ? 122.111 13.870 80.822 1.00 25.41 74 LYS A C 1
ATOM 516 O O . LYS A 1 96 ? 123.295 14.186 80.958 1.00 24.90 74 LYS A O 1
ATOM 522 N N . VAL A 1 97 ? 121.234 14.617 80.149 1.00 24.91 75 VAL A N 1
ATOM 523 C CA . VAL A 1 97 ? 121.619 15.882 79.515 1.00 24.60 75 VAL A CA 1
ATOM 524 C C . VAL A 1 97 ? 122.067 16.918 80.551 1.00 24.85 75 VAL A C 1
ATOM 525 O O . VAL A 1 97 ? 123.084 17.582 80.358 1.00 24.73 75 VAL A O 1
ATOM 529 N N . LYS A 1 98 ? 121.304 17.043 81.639 1.00 25.22 76 LYS A N 1
ATOM 530 C CA . LYS A 1 98 ? 121.633 17.941 82.748 1.00 25.97 76 LYS A CA 1
ATOM 531 C C . LYS A 1 98 ? 123.031 17.636 83.289 1.00 26.05 76 LYS A C 1
ATOM 532 O O . LYS A 1 98 ? 123.845 18.543 83.476 1.00 25.82 76 LYS A O 1
ATOM 538 N N . ALA A 1 99 ? 123.304 16.355 83.518 1.00 26.26 77 ALA A N 1
ATOM 539 C CA . ALA A 1 99 ? 124.590 15.928 84.071 1.00 26.61 77 ALA A CA 1
ATOM 540 C C . ALA A 1 99 ? 125.754 16.181 83.112 1.00 26.92 77 ALA A C 1
ATOM 541 O O . ALA A 1 99 ? 126.819 16.642 83.531 1.00 26.97 77 ALA A O 1
ATOM 543 N N . GLU A 1 100 ? 125.544 15.906 81.826 1.00 27.02 78 GLU A N 1
ATOM 544 C CA . GLU A 1 100 ? 126.630 15.939 80.847 1.00 27.25 78 GLU A CA 1
ATOM 545 C C . GLU A 1 100 ? 126.822 17.286 80.140 1.00 27.02 78 GLU A C 1
ATOM 546 O O . GLU A 1 100 ? 127.900 17.550 79.604 1.00 27.31 78 GLU A O 1
ATOM 552 N N . ALA A 1 101 ? 125.785 18.126 80.134 1.00 26.19 79 ALA A N 1
ATOM 553 C CA . ALA A 1 101 ? 125.827 19.392 79.394 1.00 25.48 79 ALA A CA 1
ATOM 554 C C . ALA A 1 101 ? 125.243 20.576 80.169 1.00 24.83 79 ALA A C 1
ATOM 555 O O . ALA A 1 101 ? 125.540 21.732 79.864 1.00 25.53 79 ALA A O 1
ATOM 557 N N . GLY A 1 102 ? 124.395 20.293 81.152 1.00 24.02 80 GLY A N 1
ATOM 558 C CA . GLY A 1 102 ? 123.865 21.322 82.042 1.00 22.59 80 GLY A CA 1
ATOM 559 C C . GLY A 1 102 ? 122.841 22.284 81.467 1.00 21.55 80 GLY A C 1
ATOM 560 O O . GLY A 1 102 ? 122.269 23.082 82.204 1.00 21.64 80 GLY A O 1
ATOM 561 N N . ARG A 1 103 ? 122.615 22.214 80.156 1.00 20.57 81 ARG A N 1
ATOM 562 C CA . ARG A 1 103 ? 121.669 23.097 79.468 1.00 19.85 81 ARG A CA 1
ATOM 563 C C . ARG A 1 103 ? 121.282 22.533 78.102 1.00 18.96 81 ARG A C 1
ATOM 564 O O . ARG A 1 103 ? 121.920 21.610 77.598 1.00 18.83 81 ARG A O 1
ATOM 572 N N . ILE A 1 104 ? 120.230 23.101 77.515 1.00 18.25 82 ILE A N 1
ATOM 573 C CA . ILE A 1 104 ? 119.853 22.815 76.133 1.00 17.25 82 ILE A CA 1
ATOM 574 C C . ILE A 1 104 ? 119.683 24.146 75.408 1.00 16.40 82 ILE A C 1
ATOM 575 O O . ILE A 1 104 ? 118.963 25.025 75.884 1.00 16.57 82 ILE A O 1
ATOM 580 N N . ASP A 1 105 ? 120.355 24.287 74.269 1.00 15.88 83 ASP A N 1
ATOM 581 C CA . ASP A 1 105 ? 120.214 25.472 73.429 1.00 15.45 83 ASP A CA 1
ATOM 582 C C . ASP A 1 105 ? 119.268 25.234 72.265 1.00 14.97 83 ASP A C 1
ATOM 583 O O . ASP A 1 105 ? 118.585 26.156 71.820 1.00 15.00 83 ASP A O 1
ATOM 588 N N . VAL A 1 106 ? 119.260 24.003 71.761 1.00 14.21 84 VAL A N 1
ATOM 589 C CA . VAL A 1 106 ? 118.443 23.626 70.612 1.00 13.59 84 VAL A CA 1
ATOM 590 C C . VAL A 1 106 ? 117.756 22.306 70.933 1.00 13.43 84 VAL A C 1
ATOM 591 O O . VAL A 1 106 ? 118.414 21.326 71.264 1.00 12.95 84 VAL A O 1
ATOM 595 N N . LEU A 1 107 ? 116.429 22.293 70.849 1.00 12.76 85 LEU A N 1
ATOM 596 C CA . LEU A 1 107 ? 115.675 21.063 71.035 1.00 12.38 85 LEU A CA 1
ATOM 597 C C . LEU A 1 107 ? 114.867 20.799 69.772 1.00 12.62 85 LEU A C 1
ATOM 598 O O . LEU A 1 107 ? 113.955 21.553 69.454 1.00 12.41 85 LEU A O 1
ATOM 603 N N . PHE A 1 108 ? 115.228 19.736 69.060 1.00 12.55 86 PHE A N 1
ATOM 604 C CA . PHE A 1 108 ? 114.570 19.372 67.812 1.00 12.77 86 PHE A CA 1
ATOM 605 C C . PHE A 1 108 ? 113.751 18.115 68.077 1.00 13.31 86 PHE A C 1
ATOM 606 O O . PHE A 1 108 ? 114.298 17.019 68.214 1.00 13.13 86 PHE A O 1
ATOM 614 N N . VAL A 1 109 ? 112.439 18.301 68.180 1.00 13.82 87 VAL A N 1
ATOM 615 C CA . VAL A 1 109 ? 111.526 17.226 68.566 1.00 14.78 87 VAL A CA 1
ATOM 616 C C . VAL A 1 109 ? 110.997 16.587 67.294 1.00 15.48 87 VAL A C 1
ATOM 617 O O . VAL A 1 109 ? 109.969 17.002 66.738 1.00 15.10 87 VAL A O 1
ATOM 621 N N . ASN A 1 110 ? 111.725 15.576 66.838 1.00 16.07 88 ASN A N 1
ATOM 622 C CA . ASN A 1 110 ? 111.499 14.978 65.537 1.00 17.12 88 ASN A CA 1
ATOM 623 C C . ASN A 1 110 ? 110.883 13.591 65.649 1.00 17.88 88 ASN A C 1
ATOM 624 O O . ASN A 1 110 ? 110.391 13.051 64.664 1.00 18.39 88 ASN A O 1
ATOM 629 N N . ALA A 1 111 ? 110.918 13.021 66.853 1.00 18.79 89 ALA A N 1
ATOM 630 C CA . ALA A 1 111 ? 110.403 11.676 67.083 1.00 19.50 89 ALA A CA 1
ATOM 631 C C . ALA A 1 111 ? 108.909 11.614 66.806 1.00 19.94 89 ALA A C 1
ATOM 632 O O . ALA A 1 111 ? 108.125 12.431 67.298 1.00 19.96 89 ALA A O 1
ATOM 634 N N . GLY A 1 112 ? 108.529 10.637 66.000 1.00 20.34 90 GLY A N 1
ATOM 635 C CA . GLY A 1 112 ? 107.132 10.448 65.659 1.00 20.72 90 GLY A CA 1
ATOM 636 C C . GLY A 1 112 ? 106.991 9.570 64.446 1.00 21.12 90 GLY A C 1
ATOM 637 O O . GLY A 1 112 ? 107.971 9.036 63.929 1.00 21.66 90 GLY A O 1
ATOM 638 N N . GLY A 1 113 ? 105.755 9.428 63.990 1.00 21.22 91 GLY A N 1
ATOM 639 C CA . GLY A 1 113 ? 105.459 8.647 62.804 1.00 21.20 91 GLY A CA 1
ATOM 640 C C . GLY A 1 113 ? 103.971 8.386 62.735 1.00 20.77 91 GLY A C 1
ATOM 641 O O . GLY A 1 113 ? 103.177 9.059 63.379 1.00 20.39 91 GLY A O 1
ATOM 642 N N . GLY A 1 114 ? 103.592 7.396 61.945 1.00 20.67 92 GLY A N 1
ATOM 643 C CA . GLY A 1 114 ? 102.187 7.096 61.765 1.00 20.28 92 GLY A CA 1
ATOM 644 C C . GLY A 1 114 ? 102.020 5.982 60.772 1.00 19.87 92 GLY A C 1
ATOM 645 O O . GLY A 1 114 ? 103.000 5.359 60.351 1.00 20.01 92 GLY A O 1
ATOM 646 N N . SER A 1 115 ? 100.769 5.744 60.401 1.00 19.30 93 SER A N 1
ATOM 647 C CA . SER A 1 115 ? 100.408 4.692 59.468 1.00 19.17 93 SER A CA 1
ATOM 648 C C . SER A 1 115 ? 99.119 5.082 58.761 1.00 19.26 93 SER A C 1
ATOM 649 O O . SER A 1 115 ? 98.525 6.117 59.069 1.00 18.45 93 SER A O 1
ATOM 660 N N . LEU A 1 117 ? 95.218 4.255 57.690 1.00 17.46 95 LEU A N 1
ATOM 661 C CA . LEU A 1 117 ? 93.918 3.578 57.772 1.00 16.85 95 LEU A CA 1
ATOM 662 C C . LEU A 1 117 ? 92.828 4.581 57.404 1.00 16.64 95 LEU A C 1
ATOM 663 O O . LEU A 1 117 ? 92.853 5.711 57.883 1.00 15.98 95 LEU A O 1
ATOM 668 N N . PRO A 1 118 ? 91.873 4.180 56.548 1.00 16.39 96 PRO A N 1
ATOM 669 C CA . PRO A 1 118 ? 90.762 5.085 56.242 1.00 16.63 96 PRO A CA 1
ATOM 670 C C . PRO A 1 118 ? 89.735 5.088 57.363 1.00 16.69 96 PRO A C 1
ATOM 671 O O . PRO A 1 118 ? 89.693 4.148 58.156 1.00 16.96 96 PRO A O 1
ATOM 675 N N . LEU A 1 119 ? 88.920 6.138 57.431 1.00 17.09 97 LEU A N 1
ATOM 676 C CA . LEU A 1 119 ? 87.776 6.142 58.338 1.00 17.40 97 LEU A CA 1
ATOM 677 C C . LEU A 1 119 ? 86.869 4.966 57.967 1.00 17.60 97 LEU A C 1
ATOM 678 O O . LEU A 1 119 ? 86.602 4.705 56.782 1.00 18.29 97 LEU A O 1
ATOM 683 N N . GLY A 1 120 ? 86.430 4.255 58.994 1.00 18.01 98 GLY A N 1
ATOM 684 C CA . GLY A 1 120 ? 85.724 2.991 58.843 1.00 17.96 98 GLY A CA 1
ATOM 685 C C . GLY A 1 120 ? 86.602 1.853 59.328 1.00 18.08 98 GLY A C 1
ATOM 686 O O . GLY A 1 120 ? 86.100 0.800 59.721 1.00 18.18 98 GLY A O 1
ATOM 687 N N . GLU A 1 121 ? 87.918 2.071 59.294 1.00 17.75 99 GLU A N 1
ATOM 688 C CA . GLU A 1 121 ? 88.898 1.040 59.634 1.00 17.84 99 GLU A CA 1
ATOM 689 C C . GLU A 1 121 ? 89.881 1.484 60.720 1.00 17.00 99 GLU A C 1
ATOM 690 O O . GLU A 1 121 ? 90.784 0.730 61.088 1.00 16.79 99 GLU A O 1
ATOM 696 N N . VAL A 1 122 ? 89.720 2.706 61.220 1.00 15.87 100 VAL A N 1
ATOM 697 C CA . VAL A 1 122 ? 90.630 3.228 62.242 1.00 15.30 100 VAL A CA 1
ATOM 698 C C . VAL A 1 122 ? 90.443 2.481 63.560 1.00 15.34 100 VAL A C 1
ATOM 699 O O . VAL A 1 122 ? 89.318 2.268 64.011 1.00 15.35 100 VAL A O 1
ATOM 703 N N . THR A 1 123 ? 91.557 2.075 64.161 1.00 15.13 101 THR A N 1
ATOM 704 C CA . THR A 1 123 ? 91.540 1.352 65.426 1.00 15.06 101 THR A CA 1
ATOM 705 C C . THR A 1 123 ? 91.917 2.273 66.577 1.00 15.22 101 THR A C 1
ATOM 706 O O . THR A 1 123 ? 92.589 3.296 66.372 1.00 14.97 101 THR A O 1
ATOM 710 N N . GLU A 1 124 ? 91.498 1.901 67.786 1.00 15.21 102 GLU A N 1
ATOM 711 C CA . GLU A 1 124 ? 91.930 2.596 68.997 1.00 15.90 102 GLU A CA 1
ATOM 712 C C . GLU A 1 124 ? 93.453 2.645 69.078 1.00 15.44 102 GLU A C 1
ATOM 713 O O . GLU A 1 124 ? 94.027 3.669 69.440 1.00 14.92 102 GLU A O 1
ATOM 719 N N . GLU A 1 125 ? 94.098 1.534 68.725 1.00 14.92 103 GLU A N 1
ATOM 720 C CA . GLU A 1 125 ? 95.553 1.444 68.786 1.00 15.23 103 GLU A CA 1
ATOM 721 C C . GLU A 1 125 ? 96.206 2.436 67.835 1.00 14.19 103 GLU A C 1
ATOM 722 O O . GLU A 1 125 ? 97.168 3.108 68.213 1.00 14.11 103 GLU A O 1
ATOM 728 N N . GLN A 1 126 ? 95.689 2.546 66.610 1.00 13.28 104 GLN A N 1
ATOM 729 C CA . GLN A 1 126 ? 96.272 3.496 65.664 1.00 13.25 104 GLN A CA 1
ATOM 730 C C . GLN A 1 126 ? 96.169 4.902 66.223 1.00 13.11 104 GLN A C 1
ATOM 731 O O . GLN A 1 126 ? 97.153 5.646 66.216 1.00 12.68 104 GLN A O 1
ATOM 737 N N . TYR A 1 127 ? 94.987 5.249 66.735 1.00 13.29 105 TYR A N 1
ATOM 738 C CA . TYR A 1 127 ? 94.804 6.559 67.342 1.00 13.38 105 TYR A CA 1
ATOM 739 C C . TYR A 1 127 ? 95.747 6.762 68.536 1.00 13.64 105 TYR A C 1
ATOM 740 O O . TYR A 1 127 ? 96.519 7.721 68.563 1.00 13.02 105 TYR A O 1
ATOM 749 N N . ASP A 1 128 ? 95.673 5.862 69.517 1.00 13.84 106 ASP A N 1
ATOM 750 C CA . ASP A 1 128 ? 96.465 5.994 70.732 1.00 14.76 106 ASP A CA 1
ATOM 751 C C . ASP A 1 128 ? 97.966 6.042 70.444 1.00 14.41 106 ASP A C 1
ATOM 752 O O . ASP A 1 128 ? 98.670 6.901 70.970 1.00 14.05 106 ASP A O 1
ATOM 757 N N . ASP A 1 129 ? 98.456 5.133 69.607 1.00 14.32 107 ASP A N 1
ATOM 758 C CA . ASP A 1 129 ? 99.901 5.026 69.395 1.00 14.48 107 ASP A CA 1
ATOM 759 C C . ASP A 1 129 ? 100.457 6.223 68.625 1.00 14.28 107 ASP A C 1
ATOM 760 O O . ASP A 1 129 ? 101.574 6.680 68.895 1.00 14.92 107 ASP A O 1
ATOM 765 N N . THR A 1 130 ? 99.664 6.741 67.690 1.00 13.62 108 THR A N 1
ATOM 766 C CA . THR A 1 130 ? 100.064 7.920 66.917 1.00 12.99 108 THR A CA 1
ATOM 767 C C . THR A 1 130 ? 100.082 9.165 67.801 1.00 12.62 108 THR A C 1
ATOM 768 O O . THR A 1 130 ? 101.079 9.894 67.830 1.00 12.34 108 THR A O 1
ATOM 772 N N . PHE A 1 131 ? 98.990 9.401 68.529 1.00 12.36 109 PHE A N 1
ATOM 773 C CA . PHE A 1 131 ? 98.902 10.578 69.386 1.00 12.58 109 PHE A CA 1
ATOM 774 C C . PHE A 1 131 ? 99.836 10.521 70.592 1.00 13.07 109 PHE A C 1
ATOM 775 O O . PHE A 1 131 ? 100.383 11.549 70.997 1.00 12.64 109 PHE A O 1
ATOM 783 N N . ASP A 1 132 ? 100.053 9.323 71.140 1.00 13.63 110 ASP A N 1
ATOM 784 C CA . ASP A 1 132 ? 101.004 9.175 72.258 1.00 14.43 110 ASP A CA 1
ATOM 785 C C . ASP A 1 132 ? 102.410 9.640 71.888 1.00 14.62 110 ASP A C 1
ATOM 786 O O . ASP A 1 132 ? 103.123 10.195 72.726 1.00 14.71 110 ASP A O 1
ATOM 791 N N . ARG A 1 133 ? 102.808 9.407 70.641 1.00 14.98 111 ARG A N 1
ATOM 792 C CA . ARG A 1 133 ? 104.134 9.817 70.180 1.00 15.37 111 ARG A CA 1
ATOM 793 C C . ARG A 1 133 ? 104.137 11.238 69.625 1.00 14.50 111 ARG A C 1
ATOM 794 O O . ARG A 1 133 ? 104.959 12.068 70.024 1.00 14.51 111 ARG A O 1
ATOM 802 N N . ASN A 1 134 ? 103.204 11.514 68.717 1.00 13.05 112 ASN A N 1
ATOM 803 C CA . ASN A 1 134 ? 103.227 12.752 67.934 1.00 12.88 112 ASN A CA 1
ATOM 804 C C . ASN A 1 134 ? 102.699 13.995 68.635 1.00 12.50 112 ASN A C 1
ATOM 805 O O . ASN A 1 134 ? 102.992 15.119 68.214 1.00 12.74 112 ASN A O 1
ATOM 810 N N . VAL A 1 135 ? 101.903 13.793 69.681 1.00 11.95 113 VAL A N 1
ATOM 811 C CA . VAL A 1 135 ? 101.233 14.897 70.364 1.00 11.76 113 VAL A CA 1
ATOM 812 C C . VAL A 1 135 ? 101.562 14.876 71.853 1.00 12.07 113 VAL A C 1
ATOM 813 O O . VAL A 1 135 ? 102.254 15.767 72.348 1.00 12.53 113 VAL A O 1
ATOM 817 N N . LYS A 1 136 ? 101.084 13.852 72.558 1.00 12.19 114 LYS A N 1
ATOM 818 C CA . LYS A 1 136 ? 101.387 13.711 73.984 1.00 12.48 114 LYS A CA 1
ATOM 819 C C . LYS A 1 136 ? 102.897 13.674 74.237 1.00 12.50 114 LYS A C 1
ATOM 820 O O . LYS A 1 136 ? 103.411 14.407 75.096 1.00 12.53 114 LYS A O 1
ATOM 826 N N . GLY A 1 137 ? 103.597 12.840 73.475 1.00 12.40 115 GLY A N 1
ATOM 827 C CA . GLY A 1 137 ? 105.044 12.674 73.626 1.00 12.57 115 GLY A CA 1
ATOM 828 C C . GLY A 1 137 ? 105.791 13.963 73.362 1.00 12.69 115 GLY A C 1
ATOM 829 O O . GLY A 1 137 ? 106.762 14.282 74.053 1.00 12.91 115 GLY A O 1
ATOM 830 N N . VAL A 1 138 ? 105.322 14.722 72.375 1.00 12.37 116 VAL A N 1
ATOM 831 C CA . VAL A 1 138 ? 105.923 16.016 72.061 1.00 12.61 116 VAL A CA 1
ATOM 832 C C . VAL A 1 138 ? 105.716 17.020 73.202 1.00 12.76 116 VAL A C 1
ATOM 833 O O . VAL A 1 138 ? 106.669 17.688 73.624 1.00 12.91 116 VAL A O 1
ATOM 837 N N . LEU A 1 139 ? 104.486 17.119 73.706 1.00 12.74 117 LEU A N 1
ATOM 838 C CA . LEU A 1 139 ? 104.187 18.045 74.792 1.00 13.52 117 LEU A CA 1
ATOM 839 C C . LEU A 1 139 ? 105.099 17.779 75.989 1.00 13.37 117 LEU A C 1
ATOM 840 O O . LEU A 1 139 ? 105.696 18.703 76.537 1.00 13.27 117 LEU A O 1
ATOM 845 N N . PHE A 1 140 ? 105.233 16.516 76.380 1.00 13.83 118 PHE A N 1
ATOM 846 C CA . PHE A 1 140 ? 106.054 16.230 77.552 1.00 14.40 118 PHE A CA 1
ATOM 847 C C . PHE A 1 140 ? 107.558 16.295 77.277 1.00 14.40 118 PHE A C 1
ATOM 848 O O . PHE A 1 140 ? 108.326 16.631 78.175 1.00 15.04 118 PHE A O 1
ATOM 856 N N . THR A 1 141 ? 107.969 16.031 76.038 1.00 14.16 119 THR A N 1
ATOM 857 C CA . THR A 1 141 ? 109.362 16.235 75.640 1.00 14.26 119 THR A CA 1
ATOM 858 C C . THR A 1 141 ? 109.752 17.697 75.876 1.00 14.28 119 THR A C 1
ATOM 859 O O . THR A 1 141 ? 110.806 17.988 76.456 1.00 14.38 119 THR A O 1
ATOM 863 N N . VAL A 1 142 ? 108.884 18.615 75.453 1.00 14.30 120 VAL A N 1
ATOM 864 C CA . VAL A 1 142 ? 109.150 20.037 75.610 1.00 14.36 120 VAL A CA 1
ATOM 865 C C . VAL A 1 142 ? 108.967 20.495 77.058 1.00 14.71 120 VAL A C 1
ATOM 866 O O . VAL A 1 142 ? 109.804 21.240 77.577 1.00 14.68 120 VAL A O 1
ATOM 870 N N . GLN A 1 143 ? 107.896 20.046 77.707 1.00 15.07 121 GLN A N 1
ATOM 871 C CA . GLN A 1 143 ? 107.643 20.417 79.097 1.00 15.72 121 GLN A CA 1
ATOM 872 C C . GLN A 1 143 ? 108.799 20.009 80.005 1.00 16.03 121 GLN A C 1
ATOM 873 O O . GLN A 1 143 ? 109.259 20.807 80.829 1.00 16.18 121 GLN A O 1
ATOM 879 N N . LYS A 1 144 ? 109.285 18.782 79.841 1.00 16.15 122 LYS A N 1
ATOM 880 C CA . LYS A 1 144 ? 110.352 18.278 80.713 1.00 16.76 122 LYS A CA 1
ATOM 881 C C . LYS A 1 144 ? 111.705 18.919 80.395 1.00 16.95 122 LYS A C 1
ATOM 882 O O . LYS A 1 144 ? 112.615 18.921 81.232 1.00 17.03 122 LYS A O 1
ATOM 888 N N . ALA A 1 145 ? 111.820 19.497 79.201 1.00 16.76 123 ALA A N 1
ATOM 889 C CA . ALA A 1 145 ? 113.033 20.216 78.806 1.00 17.29 123 ALA A CA 1
ATOM 890 C C . ALA A 1 145 ? 113.146 21.618 79.416 1.00 17.46 123 ALA A C 1
ATOM 891 O O . ALA A 1 145 ? 114.251 22.159 79.512 1.00 17.40 123 ALA A O 1
ATOM 893 N N . LEU A 1 146 ? 112.013 22.190 79.825 1.00 17.97 124 LEU A N 1
ATOM 894 C CA . LEU A 1 146 ? 111.937 23.605 80.226 1.00 18.72 124 LEU A CA 1
ATOM 895 C C . LEU A 1 146 ? 112.992 24.068 81.235 1.00 19.30 124 LEU A C 1
ATOM 896 O O . LEU A 1 146 ? 113.561 25.145 81.062 1.00 19.50 124 LEU A O 1
ATOM 901 N N . PRO A 1 147 ? 113.251 23.267 82.292 1.00 19.73 125 PRO A N 1
ATOM 902 C CA . PRO A 1 147 ? 114.285 23.674 83.259 1.00 20.15 125 PRO A CA 1
ATOM 903 C C . PRO A 1 147 ? 115.691 23.825 82.670 1.00 20.32 125 PRO A C 1
ATOM 904 O O . PRO A 1 147 ? 116.512 24.571 83.226 1.00 21.42 125 PRO A O 1
ATOM 908 N N . LEU A 1 148 ? 115.959 23.136 81.563 1.00 19.97 126 LEU A N 1
ATOM 909 C CA . LEU A 1 148 ? 117.268 23.156 80.902 1.00 19.66 126 LEU A CA 1
ATOM 910 C C . LEU A 1 148 ? 117.372 24.151 79.750 1.00 19.44 126 LEU A C 1
ATOM 911 O O . LEU A 1 148 ? 118.476 24.494 79.312 1.00 19.24 126 LEU A O 1
ATOM 916 N N . LEU A 1 149 ? 116.228 24.596 79.236 1.00 19.33 127 LEU A N 1
ATOM 917 C CA . LEU A 1 149 ? 116.232 25.483 78.074 1.00 19.06 127 LEU A CA 1
ATOM 918 C C . LEU A 1 149 ? 116.702 26.888 78.429 1.00 19.28 127 LEU A C 1
ATOM 919 O O . LEU A 1 149 ? 116.054 27.604 79.190 1.00 19.21 127 LEU A O 1
ATOM 924 N N . ALA A 1 150 ? 117.832 27.267 77.843 1.00 19.58 128 ALA A N 1
ATOM 925 C CA . ALA A 1 150 ? 118.489 28.535 78.131 1.00 20.15 128 ALA A CA 1
ATOM 926 C C . ALA A 1 150 ? 117.774 29.737 77.504 1.00 20.45 128 ALA A C 1
ATOM 927 O O . ALA A 1 150 ? 116.930 29.587 76.614 1.00 20.43 128 ALA A O 1
ATOM 929 N N . ARG A 1 151 ? 118.106 30.933 77.984 1.00 20.38 129 ARG A N 1
ATOM 930 C CA . ARG A 1 151 ? 117.700 32.160 77.297 1.00 20.39 129 ARG A CA 1
ATOM 931 C C . ARG A 1 151 ? 118.342 32.137 75.916 1.00 19.39 129 ARG A C 1
ATOM 932 O O . ARG A 1 151 ? 119.529 31.837 75.782 1.00 19.78 129 ARG A O 1
ATOM 940 N N . GLY A 1 152 ? 117.552 32.425 74.888 1.00 18.35 130 GLY A N 1
ATOM 941 C CA . GLY A 1 152 ? 118.048 32.401 73.517 1.00 17.10 130 GLY A CA 1
ATOM 942 C C . GLY A 1 152 ? 117.995 31.034 72.858 1.00 16.36 130 GLY A C 1
ATOM 943 O O . GLY A 1 152 ? 118.586 30.834 71.788 1.00 16.32 130 GLY A O 1
ATOM 944 N N . SER A 1 153 ? 117.280 30.102 73.491 1.00 15.50 131 SER A N 1
ATOM 945 C CA . SER A 1 153 ? 117.139 28.736 72.984 1.00 14.97 131 SER A CA 1
ATOM 946 C C . SER A 1 153 ? 116.028 28.629 71.951 1.00 14.40 131 SER A C 1
ATOM 947 O O . SER A 1 153 ? 115.177 29.518 71.842 1.00 14.31 131 SER A O 1
ATOM 950 N N . SER A 1 154 ? 116.047 27.529 71.200 1.00 13.80 132 SER A N 1
ATOM 951 C CA . SER A 1 154 ? 115.140 27.334 70.080 1.00 13.18 132 SER A CA 1
ATOM 952 C C . SER A 1 154 ? 114.631 25.904 70.080 1.00 12.82 132 SER A C 1
ATOM 953 O O . SER A 1 154 ? 115.418 24.952 70.079 1.00 12.95 132 SER A O 1
ATOM 956 N N . VAL A 1 155 ? 113.308 25.773 70.073 1.00 12.25 133 VAL A N 1
ATOM 957 C CA . VAL A 1 155 ? 112.638 24.477 70.017 1.00 11.83 133 VAL A CA 1
ATOM 958 C C . VAL A 1 155 ? 112.015 24.335 68.634 1.00 11.63 133 VAL A C 1
ATOM 959 O O . VAL A 1 155 ? 111.260 25.210 68.199 1.00 11.85 133 VAL A O 1
ATOM 963 N N . VAL A 1 156 ? 112.378 23.259 67.941 1.00 10.95 134 VAL A N 1
ATOM 964 C CA . VAL A 1 156 ? 111.876 22.983 66.593 1.00 11.03 134 VAL A CA 1
ATOM 965 C C . VAL A 1 156 ? 111.040 21.715 66.651 1.00 10.84 134 VAL A C 1
ATOM 966 O O . VAL A 1 156 ? 111.533 20.664 67.079 1.00 10.65 134 VAL A O 1
ATOM 970 N N . LEU A 1 157 ? 109.777 21.826 66.232 1.00 10.41 135 LEU A N 1
ATOM 971 C CA . LEU A 1 157 ? 108.848 20.698 66.247 1.00 10.40 135 LEU A CA 1
ATOM 972 C C . LEU A 1 157 ? 108.635 20.197 64.828 1.00 10.46 135 LEU A C 1
ATOM 973 O O . LEU A 1 157 ? 108.330 20.990 63.946 1.00 10.13 135 LEU A O 1
ATOM 978 N N . THR A 1 158 ? 108.787 18.893 64.600 1.00 11.02 136 THR A N 1
ATOM 979 C CA . THR A 1 158 ? 108.552 18.362 63.258 1.00 11.91 136 THR A CA 1
ATOM 980 C C . THR A 1 158 ? 107.058 18.204 63.023 1.00 11.67 136 THR A C 1
ATOM 981 O O . THR A 1 158 ? 106.381 17.398 63.670 1.00 11.76 136 THR A O 1
ATOM 985 N N . GLY A 1 159 ? 106.551 19.017 62.106 1.00 11.90 137 GLY A N 1
ATOM 986 C CA . GLY A 1 159 ? 105.181 18.897 61.641 1.00 11.78 137 GLY A CA 1
ATOM 987 C C . GLY A 1 159 ? 105.146 18.118 60.343 1.00 11.61 137 GLY A C 1
ATOM 988 O O . GLY A 1 159 ? 105.959 17.217 60.116 1.00 12.23 137 GLY A O 1
ATOM 989 N N . SER A 1 160 ? 104.183 18.451 59.496 1.00 11.29 138 SER A N 1
ATOM 990 C CA . SER A 1 160 ? 104.028 17.804 58.205 1.00 10.71 138 SER A CA 1
ATOM 991 C C . SER A 1 160 ? 103.058 18.618 57.377 1.00 10.51 138 SER A C 1
ATOM 992 O O . SER A 1 160 ? 102.142 19.234 57.915 1.00 10.06 138 SER A O 1
ATOM 995 N N . THR A 1 161 ? 103.239 18.592 56.062 1.00 10.28 139 THR A N 1
ATOM 996 C CA . THR A 1 161 ? 102.215 19.130 55.165 1.00 11.02 139 THR A CA 1
ATOM 997 C C . THR A 1 161 ? 100.857 18.468 55.427 1.00 10.72 139 THR A C 1
ATOM 998 O O . THR A 1 161 ? 99.814 19.090 55.221 1.00 10.39 139 THR A O 1
ATOM 1002 N N . ALA A 1 162 ? 100.876 17.216 55.896 1.00 10.85 140 ALA A N 1
ATOM 1003 C CA . ALA A 1 162 ? 99.640 16.495 56.233 1.00 11.13 140 ALA A CA 1
ATOM 1004 C C . ALA A 1 162 ? 98.757 17.260 57.228 1.00 11.29 140 ALA A C 1
ATOM 1005 O O . ALA A 1 162 ? 97.534 17.128 57.200 1.00 11.82 140 ALA A O 1
ATOM 1007 N N . GLY A 1 163 ? 99.385 18.056 58.094 1.00 11.61 141 GLY A N 1
ATOM 1008 C CA . GLY A 1 163 ? 98.686 18.816 59.140 1.00 11.86 141 GLY A CA 1
ATOM 1009 C C . GLY A 1 163 ? 97.753 19.908 58.638 1.00 12.20 141 GLY A C 1
ATOM 1010 O O . GLY A 1 163 ? 96.908 20.405 59.392 1.00 12.56 141 GLY A O 1
ATOM 1011 N N . SER A 1 164 ? 97.883 20.276 57.367 1.00 11.99 142 SER A N 1
ATOM 1012 C CA . SER A 1 164 ? 97.062 21.356 56.812 1.00 12.56 142 SER A CA 1
ATOM 1013 C C . SER A 1 164 ? 96.471 20.990 55.453 1.00 12.61 142 SER A C 1
ATOM 1014 O O . SER A 1 164 ? 95.950 21.848 54.744 1.00 13.17 142 SER A O 1
ATOM 1017 N N . THR A 1 165 ? 96.545 19.709 55.109 1.00 11.97 143 THR A N 1
ATOM 1018 C CA . THR A 1 165 ? 96.018 19.219 53.835 1.00 12.39 143 THR A CA 1
ATOM 1019 C C . THR A 1 165 ? 95.137 17.997 54.065 1.00 12.23 143 THR A C 1
ATOM 1020 O O . THR A 1 165 ? 94.982 17.532 55.196 1.00 12.23 143 THR A O 1
ATOM 1024 N N . GLY A 1 166 ? 94.543 17.501 52.987 1.00 12.72 144 GLY A N 1
ATOM 1025 C CA . GLY A 1 166 ? 93.780 16.257 53.033 1.00 12.96 144 GLY A CA 1
ATOM 1026 C C . GLY A 1 166 ? 94.509 15.192 52.238 1.00 13.78 144 GLY A C 1
ATOM 1027 O O . GLY A 1 166 ? 94.999 15.454 51.131 1.00 13.50 144 GLY A O 1
ATOM 1028 N N . THR A 1 167 ? 94.562 13.989 52.805 1.00 13.93 145 THR A N 1
ATOM 1029 C CA . THR A 1 167 ? 95.235 12.839 52.206 1.00 14.98 145 THR A CA 1
ATOM 1030 C C . THR A 1 167 ? 94.398 11.597 52.547 1.00 14.92 145 THR A C 1
ATOM 1031 O O . THR A 1 167 ? 94.063 11.397 53.716 1.00 15.13 145 THR A O 1
ATOM 1035 N N . PRO A 1 168 ? 94.053 10.762 51.542 1.00 15.05 146 PRO A N 1
ATOM 1036 C CA . PRO A 1 168 ? 93.271 9.550 51.845 1.00 15.09 146 PRO A CA 1
ATOM 1037 C C . PRO A 1 168 ? 93.954 8.616 52.851 1.00 14.93 146 PRO A C 1
ATOM 1038 O O . PRO A 1 168 ? 95.172 8.427 52.790 1.00 14.77 146 PRO A O 1
ATOM 1042 N N . ALA A 1 169 ? 93.161 8.054 53.767 1.00 14.74 147 ALA A N 1
ATOM 1043 C CA . ALA A 1 169 ? 93.614 7.065 54.759 1.00 14.64 147 ALA A CA 1
ATOM 1044 C C . ALA A 1 169 ? 94.691 7.587 55.710 1.00 14.61 147 ALA A C 1
ATOM 1045 O O . ALA A 1 169 ? 95.502 6.820 56.236 1.00 14.95 147 ALA A O 1
ATOM 1047 N N . PHE A 1 170 ? 94.685 8.892 55.948 1.00 14.28 148 PHE A N 1
ATOM 1048 C CA . PHE A 1 170 ? 95.753 9.518 56.715 1.00 14.31 148 PHE A CA 1
ATOM 1049 C C . PHE A 1 170 ? 95.217 10.375 57.867 1.00 13.30 148 PHE A C 1
ATOM 1050 O O . PHE A 1 170 ? 95.967 11.160 58.457 1.00 12.69 148 PHE A O 1
ATOM 1058 N N . SER A 1 171 ? 93.939 10.215 58.216 1.00 12.50 149 SER A N 1
ATOM 1059 C CA . SER A 1 171 ? 93.301 11.189 59.122 1.00 11.83 149 SER A CA 1
ATOM 1060 C C . SER A 1 171 ? 93.906 11.268 60.531 1.00 11.34 149 SER A C 1
ATOM 1061 O O . SER A 1 171 ? 94.023 12.358 61.096 1.00 10.88 149 SER A O 1
ATOM 1064 N N . VAL A 1 172 ? 94.310 10.127 61.087 1.00 10.53 150 VAL A N 1
ATOM 1065 C CA . VAL A 1 172 ? 94.894 10.112 62.423 1.00 10.53 150 VAL A CA 1
ATOM 1066 C C . VAL A 1 172 ? 96.243 10.835 62.418 1.00 10.49 150 VAL A C 1
ATOM 1067 O O . VAL A 1 172 ? 96.481 11.726 63.241 1.00 10.75 150 VAL A O 1
ATOM 1071 N N . TYR A 1 173 ? 97.117 10.451 61.490 1.00 10.28 151 TYR A N 1
ATOM 1072 C CA . TYR A 1 173 ? 98.411 11.127 61.338 1.00 10.43 151 TYR A CA 1
ATOM 1073 C C . TYR A 1 173 ? 98.246 12.632 61.074 1.00 10.02 151 TYR A C 1
ATOM 1074 O O . TYR A 1 173 ? 98.902 13.454 61.716 1.00 10.08 151 TYR A O 1
ATOM 1083 N N . ALA A 1 174 ? 97.379 12.978 60.128 1.00 9.94 152 ALA A N 1
ATOM 1084 C CA . ALA A 1 174 ? 97.133 14.379 59.767 1.00 9.97 152 ALA A CA 1
ATOM 1085 C C . ALA A 1 174 ? 96.665 15.202 60.968 1.00 9.70 152 ALA A C 1
ATOM 1086 O O . ALA A 1 174 ? 97.157 16.318 61.202 1.00 9.88 152 ALA A O 1
ATOM 1088 N N . ALA A 1 175 ? 95.721 14.654 61.731 1.00 9.66 153 ALA A N 1
ATOM 1089 C CA . ALA A 1 175 ? 95.201 15.351 62.912 1.00 9.44 153 ALA A CA 1
ATOM 1090 C C . ALA A 1 175 ? 96.291 15.527 63.962 1.00 9.17 153 ALA A C 1
ATOM 1091 O O . ALA A 1 175 ? 96.367 16.571 64.621 1.00 8.83 153 ALA A O 1
ATOM 1093 N N . SER A 1 176 ? 97.140 14.513 64.112 1.00 9.49 154 SER A N 1
ATOM 1094 C CA . SER A 1 176 ? 98.252 14.613 65.043 1.00 9.30 154 SER A CA 1
ATOM 1095 C C . SER A 1 176 ? 99.201 15.759 64.656 1.00 9.27 154 SER A C 1
ATOM 1096 O O . SER A 1 176 ? 99.725 16.458 65.524 1.00 9.44 154 SER A O 1
ATOM 1099 N N . LYS A 1 177 ? 99.415 15.959 63.360 1.00 9.02 155 LYS A N 1
ATOM 1100 C CA . LYS A 1 177 ? 100.346 17.008 62.934 1.00 9.26 155 LYS A CA 1
ATOM 1101 C C . LYS A 1 177 ? 99.715 18.409 62.959 1.00 9.21 155 LYS A C 1
ATOM 1102 O O . LYS A 1 177 ? 100.429 19.407 63.098 1.00 9.17 155 LYS A O 1
ATOM 1108 N N . ALA A 1 178 ? 98.386 18.475 62.850 1.00 9.27 156 ALA A N 1
ATOM 1109 C CA . ALA A 1 178 ? 97.661 19.730 63.076 1.00 9.22 156 ALA A CA 1
ATOM 1110 C C . ALA A 1 178 ? 97.772 20.141 64.540 1.00 9.21 156 ALA A C 1
ATOM 1111 O O . ALA A 1 178 ? 98.055 21.300 64.836 1.00 9.86 156 ALA A O 1
ATOM 1113 N N . ALA A 1 179 ? 97.575 19.180 65.447 1.00 9.90 157 ALA A N 1
ATOM 1114 C CA . ALA A 1 179 ? 97.762 19.410 66.885 1.00 10.04 157 ALA A CA 1
ATOM 1115 C C . ALA A 1 179 ? 99.173 19.923 67.179 1.00 10.52 157 ALA A C 1
ATOM 1116 O O . ALA A 1 179 ? 99.353 20.884 67.926 1.00 10.45 157 ALA A O 1
ATOM 1118 N N . LEU A 1 180 ? 100.159 19.276 66.561 1.00 10.66 158 LEU A N 1
ATOM 1119 C CA . LEU A 1 180 ? 101.563 19.602 66.746 1.00 10.92 158 LEU A CA 1
ATOM 1120 C C . LEU A 1 180 ? 101.828 21.067 66.397 1.00 10.86 158 LEU A C 1
ATOM 1121 O O . LEU A 1 180 ? 102.466 21.792 67.167 1.00 10.96 158 LEU A O 1
ATOM 1126 N N . ARG A 1 181 ? 101.324 21.511 65.246 1.00 10.66 159 ARG A N 1
ATOM 1127 C CA . ARG A 1 181 ? 101.542 22.894 64.828 1.00 10.94 159 ARG A CA 1
ATOM 1128 C C . ARG A 1 181 ? 100.914 23.882 65.810 1.00 10.75 159 ARG A C 1
ATOM 1129 O O . ARG A 1 181 ? 101.519 24.915 66.129 1.00 11.22 159 ARG A O 1
ATOM 1137 N N . SER A 1 182 ? 99.719 23.561 66.302 1.00 10.42 160 SER A N 1
ATOM 1138 C CA . SER A 1 182 ? 99.030 24.415 67.276 1.00 10.31 160 SER A CA 1
ATOM 1139 C C . SER A 1 182 ? 99.911 24.729 68.487 1.00 9.99 160 SER A C 1
ATOM 1140 O O . SER A 1 182 ? 99.917 25.859 68.975 1.00 9.92 160 SER A O 1
ATOM 1143 N N . PHE A 1 183 ? 100.661 23.734 68.960 1.00 9.85 161 PHE A N 1
ATOM 1144 C CA . PHE A 1 183 ? 101.563 23.928 70.103 1.00 10.70 161 PHE A CA 1
ATOM 1145 C C . PHE A 1 183 ? 102.479 25.145 69.965 1.00 10.83 161 PHE A C 1
ATOM 1146 O O . PHE A 1 183 ? 102.688 25.876 70.930 1.00 10.72 161 PHE A O 1
ATOM 1154 N N . ALA A 1 184 ? 103.037 25.361 68.775 1.00 10.84 162 ALA A N 1
ATOM 1155 C CA . ALA A 1 184 ? 103.935 26.502 68.564 1.00 11.46 162 ALA A CA 1
ATOM 1156 C C . ALA A 1 184 ? 103.247 27.861 68.739 1.00 11.87 162 ALA A C 1
ATOM 1157 O O . ALA A 1 184 ? 103.879 28.813 69.200 1.00 12.49 162 ALA A O 1
ATOM 1159 N N . ARG A 1 185 ? 101.974 27.954 68.350 1.00 11.95 163 ARG A N 1
ATOM 1160 C CA . ARG A 1 185 ? 101.190 29.184 68.512 1.00 12.56 163 ARG A CA 1
ATOM 1161 C C . ARG A 1 185 ? 100.948 29.495 69.982 1.00 12.35 163 ARG A C 1
ATOM 1162 O O . ARG A 1 185 ? 100.899 30.661 70.385 1.00 12.58 163 ARG A O 1
ATOM 1170 N N . ASN A 1 186 ? 100.785 28.445 70.778 1.00 12.36 164 ASN A N 1
ATOM 1171 C CA . ASN A 1 186 ? 100.277 28.605 72.141 1.00 12.40 164 ASN A CA 1
ATOM 1172 C C . ASN A 1 186 ? 101.370 28.673 73.201 1.00 12.63 164 ASN A C 1
ATOM 1173 O O . ASN A 1 186 ? 101.322 29.520 74.107 1.00 12.47 164 ASN A O 1
ATOM 1178 N N . TRP A 1 187 ? 102.366 27.804 73.069 1.00 12.67 165 TRP A N 1
ATOM 1179 C CA . TRP A 1 187 ? 103.459 27.753 74.038 1.00 13.20 165 TRP A CA 1
ATOM 1180 C C . TRP A 1 187 ? 104.263 29.048 74.091 1.00 13.62 165 TRP A C 1
ATOM 1181 O O . TRP A 1 187 ? 104.784 29.412 75.153 1.00 13.93 165 TRP A O 1
ATOM 1192 N N . ILE A 1 188 ? 104.353 29.755 72.965 1.00 13.99 166 ILE A N 1
ATOM 1193 C CA . ILE A 1 188 ? 105.083 31.031 72.938 1.00 14.37 166 ILE A CA 1
ATOM 1194 C C . ILE A 1 188 ? 104.431 32.093 73.830 1.00 14.80 166 ILE A C 1
ATOM 1195 O O . ILE A 1 188 ? 105.075 33.077 74.221 1.00 15.10 166 ILE A O 1
ATOM 1200 N N . LEU A 1 189 ? 103.161 31.884 74.156 1.00 14.97 167 LEU A N 1
ATOM 1201 C CA . LEU A 1 189 ? 102.463 32.760 75.094 1.00 15.51 167 LEU A CA 1
ATOM 1202 C C . LEU A 1 189 ? 102.687 32.299 76.532 1.00 16.12 167 LEU A C 1
ATOM 1203 O O . LEU A 1 189 ? 102.882 33.124 77.433 1.00 16.08 167 LEU A O 1
ATOM 1208 N N . ASP A 1 190 ? 102.675 30.983 76.739 1.00 16.39 168 ASP A N 1
ATOM 1209 C CA . ASP A 1 190 ? 102.975 30.399 78.052 1.00 16.99 168 ASP A CA 1
ATOM 1210 C C . ASP A 1 190 ? 104.381 30.776 78.511 1.00 17.50 168 ASP A C 1
ATOM 1211 O O . ASP A 1 190 ? 104.630 30.960 79.709 1.00 17.70 168 ASP A O 1
ATOM 1216 N N . LEU A 1 191 ? 105.294 30.880 77.549 1.00 18.10 169 LEU A N 1
ATOM 1217 C CA . LEU A 1 191 ? 106.705 31.120 77.834 1.00 19.02 169 LEU A CA 1
ATOM 1218 C C . LEU A 1 191 ? 107.099 32.583 77.639 1.00 19.88 169 LEU A C 1
ATOM 1219 O O . LEU A 1 191 ? 108.246 32.891 77.312 1.00 20.16 169 LEU A O 1
ATOM 1224 N N . LYS A 1 192 ? 106.135 33.473 77.865 1.00 21.02 170 LYS A N 1
ATOM 1225 C CA . LYS A 1 192 ? 106.345 34.917 77.795 1.00 22.51 170 LYS A CA 1
ATOM 1226 C C . LYS A 1 192 ? 107.589 35.305 78.593 1.00 22.78 170 LYS A C 1
ATOM 1227 O O . LYS A 1 192 ? 107.735 34.919 79.758 1.00 22.87 170 LYS A O 1
ATOM 1233 N N . ASP A 1 193 ? 108.493 36.029 77.937 1.00 23.08 171 ASP A N 1
ATOM 1234 C CA . ASP A 1 193 ? 109.698 36.585 78.572 1.00 23.23 171 ASP A CA 1
ATOM 1235 C C . ASP A 1 193 ? 110.789 35.574 78.960 1.00 22.43 171 ASP A C 1
ATOM 1236 O O . ASP A 1 193 ? 111.748 35.945 79.645 1.00 22.49 171 ASP A O 1
ATOM 1241 N N . ARG A 1 194 ? 110.653 34.319 78.525 1.00 21.05 172 ARG A N 1
ATOM 1242 C CA . ARG A 1 194 ? 111.639 33.273 78.849 1.00 19.81 172 ARG A CA 1
ATOM 1243 C C . ARG A 1 194 ? 112.766 33.156 77.827 1.00 18.54 172 ARG A C 1
ATOM 1244 O O . ARG A 1 194 ? 113.729 32.410 78.039 1.00 18.36 172 ARG A O 1
ATOM 1252 N N . GLY A 1 195 ? 112.631 33.870 76.711 1.00 17.34 173 GLY A N 1
ATOM 1253 C CA . GLY A 1 195 ? 113.619 33.826 75.635 1.00 15.52 173 GLY A CA 1
ATOM 1254 C C . GLY A 1 195 ? 113.738 32.462 74.971 1.00 14.40 173 GLY A C 1
ATOM 1255 O O . GLY A 1 195 ? 114.816 32.086 74.523 1.00 14.15 173 GLY A O 1
ATOM 1256 N N . ILE A 1 196 ? 112.628 31.726 74.914 1.00 13.54 174 ILE A N 1
ATOM 1257 C CA . ILE A 1 196 ? 112.575 30.431 74.226 1.00 12.73 174 ILE A CA 1
ATOM 1258 C C . ILE A 1 196 ? 111.676 30.556 72.999 1.00 11.97 174 ILE A C 1
ATOM 1259 O O . ILE A 1 196 ? 110.491 30.873 73.127 1.00 12.47 174 ILE A O 1
ATOM 1264 N N . ARG A 1 197 ? 112.242 30.314 71.821 1.00 11.52 175 ARG A N 1
ATOM 1265 C CA . ARG A 1 197 ? 111.449 30.311 70.590 1.00 11.30 175 ARG A CA 1
ATOM 1266 C C . ARG A 1 197 ? 110.930 28.910 70.281 1.00 11.46 175 ARG A C 1
ATOM 1267 O O . ARG A 1 197 ? 111.598 27.910 70.558 1.00 11.34 175 ARG A O 1
ATOM 1275 N N . ILE A 1 198 ? 109.729 28.839 69.712 1.00 11.46 176 ILE A N 1
ATOM 1276 C CA . ILE A 1 198 ? 109.122 27.555 69.368 1.00 11.58 176 ILE A CA 1
ATOM 1277 C C . ILE A 1 198 ? 108.600 27.687 67.954 1.00 11.12 176 ILE A C 1
ATOM 1278 O O . ILE A 1 198 ? 107.801 28.581 67.677 1.00 11.14 176 ILE A O 1
ATOM 1283 N N . ASN A 1 199 ? 109.060 26.813 67.064 1.00 10.60 177 ASN A N 1
ATOM 1284 C CA . ASN A 1 199 ? 108.604 26.825 65.668 1.00 10.45 177 ASN A CA 1
ATOM 1285 C C . ASN A 1 199 ? 108.302 25.435 65.149 1.00 10.59 177 ASN A C 1
ATOM 1286 O O . ASN A 1 199 ? 108.876 24.449 65.613 1.00 10.39 177 ASN A O 1
ATOM 1291 N N . THR A 1 200 ? 107.408 25.360 64.165 1.00 10.24 178 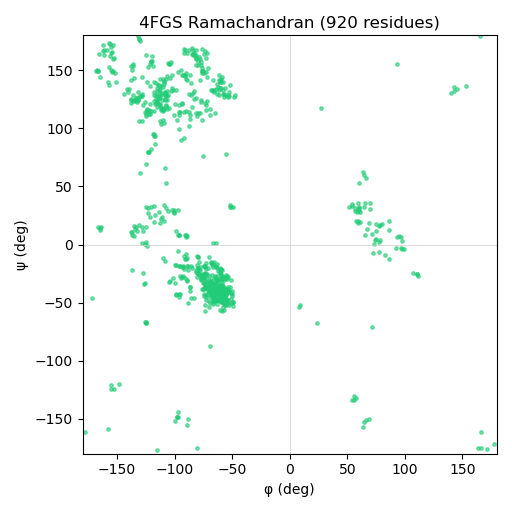THR A N 1
ATOM 1292 C CA . THR A 1 200 ? 107.101 24.099 63.507 1.00 10.63 178 THR A CA 1
ATOM 1293 C C . THR A 1 200 ? 107.837 24.057 62.179 1.00 10.39 178 THR A C 1
ATOM 1294 O O . THR A 1 200 ? 107.837 25.029 61.430 1.00 10.57 178 THR A O 1
ATOM 1298 N N . LEU A 1 201 ? 108.491 22.930 61.918 1.00 10.35 179 LEU A N 1
ATOM 1299 C CA . LEU A 1 201 ? 109.132 22.670 60.638 1.00 10.74 179 LEU A CA 1
ATOM 1300 C C . LEU A 1 201 ? 108.313 21.587 59.954 1.00 11.29 179 LEU A C 1
ATOM 1301 O O . LEU A 1 201 ? 108.207 20.474 60.472 1.00 11.75 179 LEU A O 1
ATOM 1306 N N . SER A 1 202 ? 107.729 21.904 58.802 1.00 11.39 180 SER A N 1
ATOM 1307 C CA . SER A 1 202 ? 106.774 20.990 58.175 1.00 12.35 180 SER A CA 1
ATOM 1308 C C . SER A 1 202 ? 107.234 20.530 56.807 1.00 12.56 180 SER A C 1
ATOM 1309 O O . SER A 1 202 ? 107.021 21.225 55.817 1.00 12.18 180 SER A O 1
ATOM 1312 N N . PRO A 1 203 ? 107.885 19.353 56.755 1.00 13.24 181 PRO A N 1
ATOM 1313 C CA . PRO A 1 203 ? 108.311 18.798 55.481 1.00 14.39 181 PRO A CA 1
ATOM 1314 C C . PRO A 1 203 ? 107.147 18.263 54.668 1.00 15.71 181 PRO A C 1
ATOM 1315 O O . PRO A 1 203 ? 106.137 17.804 55.228 1.00 15.06 181 PRO A O 1
ATOM 1319 N N . GLY A 1 204 ? 107.286 18.358 53.352 1.00 17.34 182 GLY A N 1
ATOM 1320 C CA . GLY A 1 204 ? 106.445 17.617 52.436 1.00 20.09 182 GLY A CA 1
ATOM 1321 C C . GLY A 1 204 ? 107.123 16.281 52.196 1.00 22.25 182 GLY A C 1
ATOM 1322 O O . GLY A 1 204 ? 107.917 15.825 53.037 1.00 22.18 182 GLY A O 1
ATOM 1323 N N . PRO A 1 205 ? 106.830 15.650 51.043 1.00 24.15 183 PRO A N 1
ATOM 1324 C CA . PRO A 1 205 ? 107.419 14.361 50.679 1.00 25.67 183 PRO A CA 1
ATOM 1325 C C . PRO A 1 205 ? 108.946 14.415 50.629 1.00 26.99 183 PRO A C 1
ATOM 1326 O O . PRO A 1 205 ? 109.523 15.301 49.997 1.00 26.75 183 PRO A O 1
ATOM 1330 N N . THR A 1 206 ? 109.577 13.467 51.316 1.00 28.97 184 THR A N 1
ATOM 1331 C CA . THR A 1 206 ? 111.030 13.374 51.386 1.00 30.88 184 THR A CA 1
ATOM 1332 C C . THR A 1 206 ? 111.432 11.915 51.174 1.00 32.07 184 THR A C 1
ATOM 1333 O O . THR A 1 206 ? 110.733 11.002 51.624 1.00 32.60 184 THR A O 1
ATOM 1337 N N . GLU A 1 207 ? 112.544 11.699 50.477 1.00 33.29 185 GLU A N 1
ATOM 1338 C CA . GLU A 1 207 ? 113.075 10.350 50.266 1.00 34.63 185 GLU A CA 1
ATOM 1339 C C . GLU A 1 207 ? 113.760 9.811 51.529 1.00 34.96 185 GLU A C 1
ATOM 1340 O O . GLU A 1 207 ? 114.991 9.786 51.630 1.00 35.14 185 GLU A O 1
ATOM 1346 N N . THR A 1 208 ? 112.942 9.393 52.496 1.00 35.52 186 THR A N 1
ATOM 1347 C CA . THR A 1 208 ? 113.435 8.796 53.740 1.00 35.93 186 THR A CA 1
ATOM 1348 C C . THR A 1 208 ? 112.947 7.357 53.874 1.00 36.08 186 THR A C 1
ATOM 1349 O O . THR A 1 208 ? 111.746 7.085 53.779 1.00 36.11 186 THR A O 1
ATOM 1353 N N . ASP A 1 218 ? 107.518 -4.609 47.260 1.00 52.30 196 ASP A N 1
ATOM 1354 C CA . ASP A 1 218 ? 107.699 -3.559 48.261 1.00 52.33 196 ASP A CA 1
ATOM 1355 C C . ASP A 1 218 ? 108.664 -2.459 47.784 1.00 52.12 196 ASP A C 1
ATOM 1356 O O . ASP A 1 218 ? 108.296 -1.284 47.815 1.00 52.23 196 ASP A O 1
ATOM 1361 N N . PRO A 1 219 ? 109.892 -2.825 47.345 1.00 51.85 197 PRO A N 1
ATOM 1362 C CA . PRO A 1 219 ? 110.775 -1.797 46.774 1.00 51.55 197 PRO A CA 1
ATOM 1363 C C . PRO A 1 219 ? 110.260 -1.232 45.444 1.00 51.30 197 PRO A C 1
ATOM 1364 O O . PRO A 1 219 ? 110.474 -0.051 45.155 1.00 51.19 197 PRO A O 1
ATOM 1368 N N . VAL A 1 220 ? 109.592 -2.073 44.653 1.00 50.95 198 VAL A N 1
ATOM 1369 C CA . VAL A 1 220 ? 108.980 -1.656 43.387 1.00 50.65 198 VAL A CA 1
ATOM 1370 C C . VAL A 1 220 ? 107.840 -0.664 43.639 1.00 50.38 198 VAL A C 1
ATOM 1371 O O . VAL A 1 220 ? 107.743 0.368 42.965 1.00 50.39 198 VAL A O 1
ATOM 1375 N N . GLN A 1 221 ? 106.992 -0.985 44.616 1.00 49.95 199 GLN A N 1
ATOM 1376 C CA . GLN A 1 221 ? 105.866 -0.132 45.001 1.00 49.55 199 GLN A CA 1
ATOM 1377 C C . GLN A 1 221 ? 106.331 1.231 45.511 1.00 49.10 199 GLN A C 1
ATOM 1378 O O . GLN A 1 221 ? 105.744 2.258 45.166 1.00 49.05 199 GLN A O 1
ATOM 1384 N N . GLN A 1 222 ? 107.388 1.226 46.324 1.00 48.46 200 GLN A N 1
ATOM 1385 C CA . GLN A 1 222 ? 107.965 2.449 46.887 1.00 47.89 200 GLN A CA 1
ATOM 1386 C C . GLN A 1 222 ? 108.431 3.431 45.810 1.00 47.32 200 GLN A C 1
ATOM 1387 O O . GLN A 1 222 ? 108.209 4.637 45.932 1.00 47.23 200 GLN A O 1
ATOM 1393 N N . GLN A 1 223 ? 109.061 2.908 44.759 1.00 46.51 201 GLN A N 1
ATOM 1394 C CA . GLN A 1 223 ? 109.535 3.734 43.648 1.00 45.80 201 GLN A CA 1
ATOM 1395 C C . GLN A 1 223 ? 108.376 4.357 42.862 1.00 45.05 201 GLN A C 1
ATOM 1396 O O . GLN A 1 223 ? 108.445 5.522 42.457 1.00 45.02 201 GLN A O 1
ATOM 1402 N N . GLY A 1 224 ? 107.316 3.574 42.664 1.00 44.03 202 GLY A N 1
ATOM 1403 C CA . GLY A 1 224 ? 106.109 4.040 41.982 1.00 42.77 202 GLY A CA 1
ATOM 1404 C C . GLY A 1 224 ? 105.361 5.115 42.751 1.00 41.92 202 GLY A C 1
ATOM 1405 O O . GLY A 1 224 ? 104.764 6.011 42.152 1.00 41.91 202 GLY A O 1
ATOM 1406 N N . LEU A 1 225 ? 105.396 5.026 44.080 1.00 40.97 203 LEU A N 1
ATOM 1407 C CA . LEU A 1 225 ? 104.737 6.011 44.941 1.00 40.08 203 LEU A CA 1
ATOM 1408 C C . LEU A 1 225 ? 105.534 7.318 45.022 1.00 39.36 203 LEU A C 1
ATOM 1409 O O . LEU A 1 225 ? 104.948 8.406 45.027 1.00 39.21 203 LEU A O 1
ATOM 1414 N N . LEU A 1 226 ? 106.863 7.207 45.071 1.00 38.41 204 LEU A N 1
ATOM 1415 C CA . LEU A 1 226 ? 107.748 8.379 45.056 1.00 37.46 204 LEU A CA 1
ATOM 1416 C C . LEU A 1 226 ? 107.604 9.174 43.758 1.00 36.93 204 LEU A C 1
ATOM 1417 O O . LEU A 1 226 ? 107.676 10.406 43.769 1.00 36.59 204 LEU A O 1
ATOM 1422 N N . ASN A 1 227 ? 107.397 8.461 42.650 1.00 36.12 205 ASN A N 1
ATOM 1423 C CA . ASN A 1 227 ? 107.128 9.082 41.353 1.00 35.50 205 ASN A CA 1
ATOM 1424 C C . ASN A 1 227 ? 105.812 9.859 41.336 1.00 34.69 205 ASN A C 1
ATOM 1425 O O . ASN A 1 227 ? 105.740 10.950 40.765 1.00 34.55 205 ASN A O 1
ATOM 1430 N N . ALA A 1 228 ? 104.783 9.289 41.962 1.00 33.70 206 ALA A N 1
ATOM 1431 C CA . ALA A 1 228 ? 103.473 9.935 42.075 1.00 32.75 206 ALA A CA 1
ATOM 1432 C C . ALA A 1 228 ? 103.524 11.145 43.007 1.00 32.10 206 ALA A C 1
ATOM 1433 O O . ALA A 1 228 ? 102.895 12.173 42.730 1.00 31.87 206 ALA A O 1
ATOM 1435 N N . LEU A 1 229 ? 104.266 11.009 44.106 1.00 30.95 207 LEU A N 1
ATOM 1436 C CA . LEU A 1 229 ? 104.485 12.109 45.048 1.00 30.30 207 LEU A CA 1
ATOM 1437 C C . LEU A 1 229 ? 105.217 13.273 44.385 1.00 29.68 207 LEU A C 1
ATOM 1438 O O . LEU A 1 229 ? 104.815 14.427 44.543 1.00 29.50 207 LEU A O 1
ATOM 1443 N N . ALA A 1 230 ? 106.281 12.959 43.644 1.00 28.86 208 ALA A N 1
ATOM 1444 C CA . ALA A 1 230 ? 107.064 13.966 42.923 1.00 28.34 208 ALA A CA 1
ATOM 1445 C C . ALA A 1 230 ? 106.233 14.732 41.892 1.00 28.00 208 ALA A C 1
ATOM 1446 O O . ALA A 1 230 ? 106.452 15.926 41.683 1.00 27.82 208 ALA A O 1
ATOM 1448 N N . ALA A 1 231 ? 105.283 14.041 41.260 1.00 27.67 209 ALA A N 1
ATOM 1449 C CA . ALA A 1 231 ? 104.388 14.648 40.267 1.00 27.30 209 ALA A CA 1
ATOM 1450 C C . ALA A 1 231 ? 103.510 15.752 40.855 1.00 26.87 209 ALA A C 1
ATOM 1451 O O . ALA A 1 231 ? 103.155 16.706 40.159 1.00 27.60 209 ALA A O 1
ATOM 1453 N N . GLN A 1 232 ? 103.165 15.613 42.132 1.00 26.19 210 GLN A N 1
ATOM 1454 C CA . GLN A 1 232 ? 102.378 16.609 42.856 1.00 25.53 210 GLN A CA 1
ATOM 1455 C C . GLN A 1 232 ? 103.188 17.868 43.176 1.00 23.99 210 GLN A C 1
ATOM 1456 O O . GLN A 1 232 ? 102.634 18.965 43.233 1.00 24.51 210 GLN A O 1
ATOM 1462 N N . VAL A 1 233 ? 104.491 17.700 43.384 1.00 21.88 211 VAL A N 1
ATOM 1463 C CA . VAL A 1 233 ? 105.354 18.776 43.884 1.00 20.00 211 VAL A CA 1
ATOM 1464 C C . VAL A 1 233 ? 105.689 19.786 42.777 1.00 19.13 211 VAL A C 1
ATOM 1465 O O . VAL A 1 233 ? 106.211 19.397 41.731 1.00 18.44 211 VAL A O 1
ATOM 1469 N N . PRO A 1 234 ? 105.395 21.087 43.001 1.00 18.29 212 PRO A N 1
ATOM 1470 C CA . PRO A 1 234 ? 105.757 22.106 42.013 1.00 18.15 212 PRO A CA 1
ATOM 1471 C C . PRO A 1 234 ? 107.209 22.013 41.535 1.00 18.20 212 PRO A C 1
ATOM 1472 O O . PRO A 1 234 ? 107.475 22.194 40.344 1.00 17.99 212 PRO A O 1
ATOM 1484 N N . GLY A 1 236 ? 108.897 19.340 41.252 1.00 18.80 214 GLY A N 1
ATOM 1485 C CA . GLY A 1 236 ? 108.992 18.148 40.399 1.00 18.86 214 GLY A CA 1
ATOM 1486 C C . GLY A 1 236 ? 109.834 17.015 40.954 1.00 18.92 214 GLY A C 1
ATOM 1487 O O . GLY A 1 236 ? 110.209 16.092 40.221 1.00 18.74 214 GLY A O 1
ATOM 1488 N N . ARG A 1 237 ? 110.128 17.082 42.250 1.00 18.06 215 ARG A N 1
ATOM 1489 C CA . ARG A 1 237 ? 110.924 16.066 42.935 1.00 18.24 215 ARG A CA 1
ATOM 1490 C C . ARG A 1 237 ? 110.537 16.036 44.404 1.00 17.93 215 ARG A C 1
ATOM 1491 O O . ARG A 1 237 ? 109.965 17.005 44.909 1.00 17.72 215 ARG A O 1
ATOM 1499 N N . VAL A 1 238 ? 110.846 14.935 45.089 1.00 17.62 216 VAL A N 1
ATOM 1500 C CA . VAL A 1 238 ? 110.725 14.910 46.546 1.00 17.68 216 VAL A CA 1
ATOM 1501 C C . VAL A 1 238 ? 111.968 15.571 47.138 1.00 17.29 216 VAL A C 1
ATOM 1502 O O . VAL A 1 238 ? 112.980 15.736 46.452 1.00 17.08 216 VAL A O 1
ATOM 1506 N N . GLY A 1 239 ? 111.889 15.955 48.405 1.00 16.93 217 GLY A N 1
ATOM 1507 C CA . GLY A 1 239 ? 113.016 16.591 49.073 1.00 17.16 217 GLY A CA 1
ATOM 1508 C C . GLY A 1 239 ? 114.024 15.571 49.551 1.00 17.12 217 GLY A C 1
ATOM 1509 O O . GLY A 1 239 ? 113.706 14.390 49.678 1.00 17.51 217 GLY A O 1
ATOM 1510 N N . ARG A 1 240 ? 115.247 16.029 49.794 1.00 16.87 218 ARG A N 1
ATOM 1511 C CA . ARG A 1 240 ? 116.260 15.203 50.433 1.00 16.59 218 ARG A CA 1
ATOM 1512 C C . ARG A 1 240 ? 116.268 15.539 51.915 1.00 15.77 218 ARG A C 1
ATOM 1513 O O . ARG A 1 240 ? 115.991 16.680 52.293 1.00 15.50 218 ARG A O 1
ATOM 1521 N N . ALA A 1 241 ? 116.593 14.556 52.752 1.00 14.85 219 ALA A N 1
ATOM 1522 C CA . ALA A 1 241 ? 116.654 14.774 54.198 1.00 14.54 219 ALA A CA 1
ATOM 1523 C C . ALA A 1 241 ? 117.558 15.957 54.573 1.00 14.34 219 ALA A C 1
ATOM 1524 O O . ALA A 1 241 ? 117.238 16.724 55.478 1.00 13.87 219 ALA A O 1
ATOM 1526 N N . GLU A 1 242 ? 118.673 16.099 53.855 1.00 14.47 220 GLU A N 1
ATOM 1527 C CA . GLU A 1 242 ? 119.628 17.194 54.070 1.00 14.55 220 GLU A CA 1
ATOM 1528 C C . GLU A 1 242 ? 118.997 18.582 53.901 1.00 13.85 220 GLU A C 1
ATOM 1529 O O . GLU A 1 242 ? 119.412 19.537 54.558 1.00 13.45 220 GLU A O 1
ATOM 1535 N N . GLU A 1 243 ? 118.019 18.687 53.003 1.00 13.27 221 GLU A N 1
ATOM 1536 C CA . GLU A 1 243 ? 117.343 19.959 52.736 1.00 12.86 221 GLU A CA 1
ATOM 1537 C C . GLU A 1 243 ? 116.419 20.330 53.888 1.00 12.62 221 GLU A C 1
ATOM 1538 O O . GLU A 1 243 ? 116.276 21.506 54.245 1.00 12.54 221 GLU A O 1
ATOM 1544 N N . VAL A 1 244 ? 115.781 19.319 54.466 1.00 12.12 222 VAL A N 1
ATOM 1545 C CA . VAL A 1 244 ? 114.952 19.545 55.639 1.00 11.70 222 VAL A CA 1
ATOM 1546 C C . VAL A 1 244 ? 115.850 19.897 56.824 1.00 11.62 222 VAL A C 1
ATOM 1547 O O . VAL A 1 244 ? 115.526 20.784 57.608 1.00 11.37 222 VAL A O 1
ATOM 1551 N N . ALA A 1 245 ? 116.993 19.217 56.932 1.00 11.44 223 ALA A N 1
ATOM 1552 C CA . ALA A 1 245 ? 117.965 19.507 57.994 1.00 11.26 223 ALA A CA 1
ATOM 1553 C C . ALA A 1 245 ? 118.465 20.954 57.924 1.00 11.33 223 ALA A C 1
ATOM 1554 O O . ALA A 1 245 ? 118.675 21.598 58.959 1.00 11.42 223 ALA A O 1
ATOM 1556 N N . ALA A 1 246 ? 118.657 21.451 56.704 1.00 11.26 224 ALA A N 1
ATOM 1557 C CA . ALA A 1 246 ? 119.150 22.821 56.492 1.00 11.38 224 ALA A CA 1
ATOM 1558 C C . ALA A 1 246 ? 118.141 23.860 56.977 1.00 11.78 224 ALA A C 1
ATOM 1559 O O . ALA A 1 246 ? 118.514 24.906 57.517 1.00 11.68 224 ALA A O 1
ATOM 1561 N N . ALA A 1 247 ? 116.860 23.555 56.800 1.00 11.85 225 ALA A N 1
ATOM 1562 C CA . ALA A 1 247 ? 115.800 24.425 57.290 1.00 11.74 225 ALA A CA 1
ATOM 1563 C C . ALA A 1 247 ? 115.687 24.316 58.802 1.00 11.72 225 ALA A C 1
ATOM 1564 O O . ALA A 1 247 ? 115.420 25.306 59.478 1.00 11.54 225 ALA A O 1
ATOM 1566 N N . ALA A 1 248 ? 115.895 23.109 59.337 1.00 11.54 226 ALA A N 1
ATOM 1567 C CA . ALA A 1 248 ? 115.933 22.927 60.789 1.00 11.32 226 ALA A CA 1
ATOM 1568 C C . ALA A 1 248 ? 117.061 23.756 61.395 1.00 11.51 226 ALA A C 1
ATOM 1569 O O . ALA A 1 248 ? 116.889 24.365 62.453 1.00 11.70 226 ALA A O 1
ATOM 1571 N N . LEU A 1 249 ? 118.203 23.789 60.706 1.00 11.35 227 LEU A N 1
ATOM 1572 C CA . LEU A 1 249 ? 119.341 24.600 61.129 1.00 11.32 227 LEU A CA 1
ATOM 1573 C C . LEU A 1 249 ? 118.993 26.082 61.185 1.00 11.11 227 LEU A C 1
ATOM 1574 O O . LEU A 1 249 ? 119.339 26.759 62.146 1.00 11.25 227 LEU A O 1
ATOM 1579 N N . PHE A 1 250 ? 118.300 26.582 60.167 1.00 10.53 228 PHE A N 1
ATOM 1580 C CA . PHE A 1 250 ? 117.853 27.980 60.193 1.00 10.46 228 PHE A CA 1
ATOM 1581 C C . PHE A 1 250 ? 117.094 28.267 61.481 1.00 10.68 228 PHE A C 1
ATOM 1582 O O . PHE A 1 250 ? 117.420 29.207 62.209 1.00 10.72 228 PHE A O 1
ATOM 1590 N N . LEU A 1 251 ? 116.095 27.436 61.772 1.00 10.53 229 LEU A N 1
ATOM 1591 C CA . LEU A 1 251 ? 115.262 27.624 62.954 1.00 10.80 229 LEU A CA 1
ATOM 1592 C C . LEU A 1 251 ? 116.036 27.477 64.261 1.00 11.21 229 LEU A C 1
ATOM 1593 O O . LEU A 1 251 ? 115.724 28.146 65.232 1.00 11.67 229 LEU A O 1
ATOM 1598 N N . ALA A 1 252 ? 117.027 26.591 64.276 1.00 11.93 230 ALA A N 1
ATOM 1599 C CA . ALA A 1 252 ? 117.847 26.374 65.470 1.00 12.50 230 ALA A CA 1
ATOM 1600 C C . ALA A 1 252 ? 118.831 27.519 65.704 1.00 13.08 230 ALA A C 1
ATOM 1601 O O . ALA A 1 252 ? 119.211 27.799 66.847 1.00 13.71 230 ALA A O 1
ATOM 1603 N N . SER A 1 253 ? 119.242 28.160 64.614 1.00 13.85 231 SER A N 1
ATOM 1604 C CA . SER A 1 253 ? 120.310 29.163 64.621 1.00 14.76 231 SER A CA 1
ATOM 1605 C C . SER A 1 253 ? 119.824 30.564 64.993 1.00 15.48 231 SER A C 1
ATOM 1606 O O . SER A 1 253 ? 118.619 30.846 64.995 1.00 15.23 231 SER A O 1
ATOM 1609 N N . ASP A 1 254 ? 120.779 31.449 65.264 1.00 16.04 232 ASP A N 1
ATOM 1610 C CA . ASP A 1 254 ? 120.466 32.842 65.593 1.00 17.14 232 ASP A CA 1
ATOM 1611 C C . ASP A 1 254 ? 119.881 33.641 64.421 1.00 16.76 232 ASP A C 1
ATOM 1612 O O . ASP A 1 254 ? 119.274 34.695 64.629 1.00 16.35 232 ASP A O 1
ATOM 1617 N N . ASP A 1 255 ? 120.052 33.140 63.200 1.00 16.53 233 ASP A N 1
ATOM 1618 C CA . ASP A 1 255 ? 119.483 33.786 62.013 1.00 16.59 233 ASP A CA 1
ATOM 1619 C C . ASP A 1 255 ? 117.951 33.907 62.063 1.00 15.83 233 ASP A C 1
ATOM 1620 O O . ASP A 1 255 ? 117.376 34.796 61.426 1.00 15.71 233 ASP A O 1
ATOM 1625 N N . SER A 1 256 ? 117.301 33.022 62.818 1.00 14.40 234 SER A N 1
ATOM 1626 C CA . SER A 1 256 ? 115.844 33.056 62.974 1.00 13.35 234 SER A CA 1
ATOM 1627 C C . SER A 1 256 ? 115.416 33.709 64.294 1.00 12.53 234 SER A C 1
ATOM 1628 O O . SER A 1 256 ? 114.347 33.412 64.824 1.00 12.21 234 SER A O 1
ATOM 1631 N N . SER A 1 257 ? 116.236 34.626 64.812 1.00 12.43 235 SER A N 1
ATOM 1632 C CA . SER A 1 257 ? 115.988 35.199 66.138 1.00 12.02 235 SER A CA 1
ATOM 1633 C C . SER A 1 257 ? 114.652 35.939 66.294 1.00 11.87 235 SER A C 1
ATOM 1634 O O . SER A 1 257 ? 114.162 36.089 67.414 1.00 11.82 235 SER A O 1
ATOM 1637 N N . PHE A 1 258 ? 114.056 36.396 65.191 1.00 11.52 236 PHE A N 1
ATOM 1638 C CA . PHE A 1 258 ? 112.746 37.036 65.292 1.00 11.50 236 PHE A CA 1
ATOM 1639 C C . PHE A 1 258 ? 111.625 36.172 64.701 1.00 11.42 236 PHE A C 1
ATOM 1640 O O . PHE A 1 258 ? 110.546 36.667 64.378 1.00 11.52 236 PHE A O 1
ATOM 1648 N N . VAL A 1 259 ? 111.899 34.876 64.579 1.00 11.07 237 VAL A N 1
ATOM 1649 C CA . VAL A 1 259 ? 110.932 33.907 64.066 1.00 10.94 237 VAL A CA 1
ATOM 1650 C C . VAL A 1 259 ? 110.496 33.021 65.226 1.00 10.95 237 VAL A C 1
ATOM 1651 O O . VAL A 1 259 ? 111.306 32.295 65.807 1.00 11.03 237 VAL A O 1
ATOM 1655 N N . THR A 1 260 ? 109.215 33.103 65.570 1.00 10.91 238 THR A N 1
ATOM 1656 C CA . THR A 1 260 ? 108.649 32.263 66.621 1.00 10.99 238 THR A CA 1
ATOM 1657 C C . THR A 1 260 ? 107.152 32.067 66.404 1.00 10.92 238 THR A C 1
ATOM 1658 O O . THR A 1 260 ? 106.477 32.944 65.851 1.00 10.92 238 THR A O 1
ATOM 1662 N N . GLY A 1 261 ? 106.648 30.906 66.817 1.00 10.22 239 GLY A N 1
ATOM 1663 C CA . GLY A 1 261 ? 105.234 30.554 66.648 1.00 10.49 239 GLY A CA 1
ATOM 1664 C C . GLY A 1 261 ? 104.891 30.122 65.230 1.00 10.60 239 GLY A C 1
ATOM 1665 O O . GLY A 1 261 ? 103.730 29.815 64.924 1.00 11.04 239 GLY A O 1
ATOM 1666 N N . ALA A 1 262 ? 105.903 30.076 64.371 1.00 10.88 240 ALA A N 1
ATOM 1667 C CA . ALA A 1 262 ? 105.697 29.953 62.925 1.00 11.09 240 ALA A CA 1
ATOM 1668 C C . ALA A 1 262 ? 105.689 28.512 62.442 1.00 11.18 240 ALA A C 1
ATOM 1669 O O . ALA A 1 262 ? 106.108 27.600 63.152 1.00 11.44 240 ALA A O 1
ATOM 1671 N N . GLU A 1 263 ? 105.198 28.321 61.221 1.00 10.70 241 GLU A N 1
ATOM 1672 C CA . GLU A 1 263 ? 105.295 27.044 60.548 1.00 10.66 241 GLU A CA 1
ATOM 1673 C C . GLU A 1 263 ? 106.032 27.259 59.237 1.00 11.16 241 GLU A C 1
ATOM 1674 O O . GLU A 1 263 ? 105.515 27.919 58.323 1.00 10.87 241 GLU A O 1
ATOM 1680 N N . LEU A 1 264 ? 107.237 26.704 59.168 1.00 10.65 242 LEU A N 1
ATOM 1681 C CA . LEU A 1 264 ? 108.068 26.777 57.981 1.00 10.92 242 LEU A CA 1
ATOM 1682 C C . LEU A 1 264 ? 107.886 25.505 57.166 1.00 10.86 242 LEU A C 1
ATOM 1683 O O . LEU A 1 264 ? 108.249 24.408 57.613 1.00 10.97 242 LEU A O 1
ATOM 1688 N N . PHE A 1 265 ? 107.304 25.652 55.978 1.00 10.69 243 PHE A N 1
ATOM 1689 C CA . PHE A 1 265 ? 107.107 24.515 55.092 1.00 11.08 243 PHE A CA 1
ATOM 1690 C C . PHE A 1 265 ? 108.354 24.284 54.253 1.00 11.22 243 PHE A C 1
ATOM 1691 O O . PHE A 1 265 ? 108.877 25.216 53.640 1.00 11.41 243 PHE A O 1
ATOM 1699 N N . VAL A 1 266 ? 108.834 23.045 54.254 1.00 11.45 244 VAL A N 1
ATOM 1700 C CA . VAL A 1 266 ? 109.941 22.642 53.379 1.00 12.05 244 VAL A CA 1
ATOM 1701 C C . VAL A 1 266 ? 109.390 21.510 52.521 1.00 12.13 244 VAL A C 1
ATOM 1702 O O . VAL A 1 266 ? 109.584 20.318 52.816 1.00 12.61 244 VAL A O 1
ATOM 1706 N N . ASP A 1 267 ? 108.682 21.899 51.462 1.00 11.73 245 ASP A N 1
ATOM 1707 C CA . ASP A 1 267 ? 107.794 20.978 50.749 1.00 11.75 245 ASP A CA 1
ATOM 1708 C C . ASP A 1 267 ? 107.860 21.076 49.229 1.00 11.62 245 ASP A C 1
ATOM 1709 O O . ASP A 1 267 ? 107.022 20.498 48.534 1.00 11.25 245 ASP A O 1
ATOM 1714 N N . GLY A 1 268 ? 108.848 21.805 48.710 1.00 11.30 246 GLY A N 1
ATOM 1715 C CA . GLY A 1 268 ? 108.952 22.023 47.268 1.00 11.60 246 GLY A CA 1
ATOM 1716 C C . GLY A 1 268 ? 107.724 22.672 46.659 1.00 11.49 246 GLY A C 1
ATOM 1717 O O . GLY A 1 268 ? 107.502 22.596 45.446 1.00 11.69 246 GLY A O 1
ATOM 1718 N N . GLY A 1 269 ? 106.928 23.318 47.507 1.00 11.34 247 GLY A N 1
ATOM 1719 C CA . GLY A 1 269 ? 105.728 24.005 47.073 1.00 11.53 247 GLY A CA 1
ATOM 1720 C C . GLY A 1 269 ? 104.450 23.203 47.218 1.00 11.74 247 GLY A C 1
ATOM 1721 O O . GLY A 1 269 ? 103.370 23.725 46.945 1.00 12.24 247 GLY A O 1
ATOM 1722 N N . SER A 1 270 ? 104.566 21.949 47.665 1.00 12.55 248 SER A N 1
ATOM 1723 C CA . SER A 1 270 ? 103.442 21.005 47.584 1.00 13.25 248 SER A CA 1
ATOM 1724 C C . SER A 1 270 ? 102.182 21.454 48.334 1.00 12.67 248 SER A C 1
ATOM 1725 O O . SER A 1 270 ? 101.072 21.291 47.822 1.00 12.84 248 SER A O 1
ATOM 1728 N N . ALA A 1 271 ? 102.351 22.017 49.530 1.00 12.14 249 ALA A N 1
ATOM 1729 C CA . ALA A 1 271 ? 101.204 22.503 50.306 1.00 12.02 249 ALA A CA 1
ATOM 1730 C C . ALA A 1 271 ? 100.971 24.000 50.120 1.00 12.01 249 ALA A C 1
ATOM 1731 O O . ALA A 1 271 ? 100.112 24.593 50.788 1.00 12.43 249 ALA A O 1
ATOM 1733 N N . GLN A 1 272 ? 101.707 24.599 49.187 1.00 11.40 250 GLN A N 1
ATOM 1734 C CA . GLN A 1 272 ? 101.616 26.041 48.937 1.00 11.51 250 GLN A CA 1
ATOM 1735 C C . GLN A 1 272 ? 100.656 26.387 47.805 1.00 12.30 250 GLN A C 1
ATOM 1736 O O . GLN A 1 272 ? 100.202 27.527 47.699 1.00 12.33 250 GLN A O 1
ATOM 1742 N N . VAL A 1 273 ? 100.345 25.396 46.973 1.00 12.93 251 VAL A N 1
ATOM 1743 C CA . VAL A 1 273 ? 99.510 25.592 45.786 1.00 13.75 251 VAL A CA 1
ATOM 1744 C C . VAL A 1 273 ? 98.084 25.073 46.002 1.00 14.46 251 VAL A C 1
ATOM 1745 O O . VAL A 1 273 ? 97.197 25.291 45.162 1.00 14.63 251 VAL A O 1
ATOM 1749 N N . THR B 1 24 ? 60.219 28.245 58.474 1.00 34.27 2 THR B N 1
ATOM 1750 C CA . THR B 1 24 ? 60.733 27.415 57.342 1.00 33.83 2 THR B CA 1
ATOM 1751 C C . THR B 1 24 ? 60.852 25.944 57.760 1.00 33.44 2 THR B C 1
ATOM 1752 O O . THR B 1 24 ? 60.779 25.625 58.953 1.00 33.75 2 THR B O 1
ATOM 1756 N N . GLN B 1 25 ? 61.016 25.056 56.779 1.00 32.53 3 GLN B N 1
ATOM 1757 C CA . GLN B 1 25 ? 61.196 23.622 57.039 1.00 31.75 3 GLN B CA 1
ATOM 1758 C C . GLN B 1 25 ? 62.410 23.069 56.287 1.00 30.77 3 GLN B C 1
ATOM 1759 O O . GLN B 1 25 ? 62.291 22.172 55.449 1.00 30.70 3 GLN B O 1
ATOM 1765 N N . ARG B 1 26 ? 63.581 23.607 56.612 1.00 29.55 4 ARG B N 1
ATOM 1766 C CA . ARG B 1 26 ? 64.808 23.296 55.886 1.00 28.47 4 ARG B CA 1
ATOM 1767 C C . ARG B 1 26 ? 65.386 21.901 56.143 1.00 27.40 4 ARG B C 1
ATOM 1768 O O . ARG B 1 26 ? 66.233 21.435 55.376 1.00 27.03 4 ARG B O 1
ATOM 1776 N N . LEU B 1 27 ? 64.939 21.248 57.213 1.00 26.32 5 LEU B N 1
ATOM 1777 C CA . LEU B 1 27 ? 65.362 19.878 57.511 1.00 25.34 5 LEU B CA 1
ATOM 1778 C C . LEU B 1 27 ? 64.169 18.923 57.503 1.00 25.18 5 LEU B C 1
ATOM 1779 O O . LEU B 1 27 ? 64.130 17.948 58.258 1.00 24.35 5 LEU B O 1
ATOM 1784 N N . ASN B 1 28 ? 63.201 19.227 56.640 1.00 25.14 6 ASN B N 1
ATOM 1785 C CA . ASN B 1 28 ? 62.013 18.400 56.453 1.00 25.55 6 ASN B CA 1
ATOM 1786 C C . ASN B 1 28 ? 62.389 16.957 56.147 1.00 25.17 6 ASN B C 1
ATOM 1787 O O . ASN B 1 28 ? 63.206 16.699 55.259 1.00 25.16 6 ASN B O 1
ATOM 1792 N N . ALA B 1 29 ? 61.793 16.035 56.901 1.00 25.22 7 ALA B N 1
ATOM 1793 C CA . ALA B 1 29 ? 62.008 14.587 56.754 1.00 24.91 7 ALA B CA 1
ATOM 1794 C C . ALA B 1 29 ? 63.472 14.141 56.883 1.00 24.42 7 ALA B C 1
ATOM 1795 O O . ALA B 1 29 ? 63.879 13.139 56.286 1.00 24.70 7 ALA B O 1
ATOM 1797 N N . LYS B 1 30 ? 64.256 14.890 57.657 1.00 23.46 8 LYS B N 1
ATOM 1798 C CA . LYS B 1 30 ? 65.641 14.520 57.940 1.00 22.49 8 LYS B CA 1
ATOM 1799 C C . LYS B 1 30 ? 65.767 13.921 59.332 1.00 21.66 8 LYS B C 1
ATOM 1800 O O . LYS B 1 30 ? 65.054 14.322 60.257 1.00 21.59 8 LYS B O 1
ATOM 1806 N N . ILE B 1 31 ? 66.680 12.962 59.477 1.00 20.41 9 ILE B N 1
ATOM 1807 C CA . ILE B 1 31 ? 67.012 12.407 60.784 1.00 19.56 9 ILE B CA 1
ATOM 1808 C C . ILE B 1 31 ? 68.292 13.079 61.269 1.00 19.01 9 ILE B C 1
ATOM 1809 O O . ILE B 1 31 ? 69.330 12.996 60.602 1.00 18.67 9 ILE B O 1
ATOM 1814 N N . ALA B 1 32 ? 68.209 13.734 62.424 1.00 18.23 10 ALA B N 1
ATOM 1815 C CA . ALA B 1 32 ? 69.366 14.408 63.004 1.00 18.01 10 ALA B CA 1
ATOM 1816 C C . ALA B 1 32 ? 69.789 13.776 64.323 1.00 17.80 10 ALA B C 1
ATOM 1817 O O . ALA B 1 32 ? 68.958 13.495 65.191 1.00 18.02 10 ALA B O 1
ATOM 1819 N N . VAL B 1 33 ? 71.090 13.526 64.451 1.00 17.25 11 VAL B N 1
ATOM 1820 C CA . VAL B 1 33 ? 71.671 13.055 65.700 1.00 17.15 11 VAL B CA 1
ATOM 1821 C C . VAL B 1 33 ? 72.638 14.128 66.192 1.00 17.41 11 VAL B C 1
ATOM 1822 O O . VAL B 1 33 ? 73.529 14.554 65.456 1.00 17.32 11 VAL B O 1
ATOM 1826 N N . ILE B 1 34 ? 72.442 14.580 67.425 1.00 17.66 12 ILE B N 1
ATOM 1827 C CA . ILE B 1 34 ? 73.297 15.614 67.996 1.00 18.21 12 ILE B CA 1
ATOM 1828 C C . ILE B 1 34 ? 73.889 15.106 69.297 1.00 18.87 12 ILE B C 1
ATOM 1829 O O . ILE B 1 34 ? 73.161 14.834 70.254 1.00 18.84 12 ILE B O 1
ATOM 1834 N N . THR B 1 35 ? 75.210 14.953 69.333 1.00 19.71 13 THR B N 1
ATOM 1835 C CA . THR B 1 35 ? 75.870 14.532 70.566 1.00 20.89 13 THR B CA 1
ATOM 1836 C C . THR B 1 35 ? 76.227 15.760 71.386 1.00 21.70 13 THR B C 1
ATOM 1837 O O . THR B 1 35 ? 76.608 16.794 70.826 1.00 22.30 13 THR B O 1
ATOM 1841 N N . GLY B 1 36 ? 76.081 15.651 72.705 1.00 22.40 14 GLY B N 1
ATOM 1842 C CA . GLY B 1 36 ? 76.297 16.776 73.616 1.00 23.20 14 GLY B CA 1
ATOM 1843 C C . GLY B 1 36 ? 75.309 17.905 73.377 1.00 23.69 14 GLY B C 1
ATOM 1844 O O . GLY B 1 36 ? 75.703 19.020 73.023 1.00 24.05 14 GLY B O 1
ATOM 1845 N N . ALA B 1 37 ? 74.024 17.618 73.576 1.00 23.78 15 ALA B N 1
ATOM 1846 C CA . ALA B 1 37 ? 72.960 18.571 73.255 1.00 23.98 15 ALA B CA 1
ATOM 1847 C C . ALA B 1 37 ? 72.073 18.954 74.443 1.00 24.19 15 ALA B C 1
ATOM 1848 O O . ALA B 1 37 ? 70.935 19.393 74.255 1.00 24.14 15 ALA B O 1
ATOM 1850 N N . THR B 1 38 ? 72.594 18.810 75.657 1.00 24.45 16 THR B N 1
ATOM 1851 C CA . THR B 1 38 ? 71.799 19.098 76.855 1.00 25.00 16 THR B CA 1
ATOM 1852 C C . THR B 1 38 ? 71.922 20.538 77.348 1.00 25.20 16 THR B C 1
ATOM 1853 O O . THR B 1 38 ? 71.145 20.972 78.202 1.00 25.51 16 THR B O 1
ATOM 1857 N N . SER B 1 39 ? 72.896 21.271 76.812 1.00 25.40 17 SER B N 1
ATOM 1858 C CA . SER B 1 39 ? 73.092 22.681 77.149 1.00 25.54 17 SER B CA 1
ATOM 1859 C C . SER B 1 39 ? 73.819 23.410 76.020 1.00 25.38 17 SER B C 1
ATOM 1860 O O . SER B 1 39 ? 74.313 22.780 75.079 1.00 25.50 17 SER B O 1
ATOM 1863 N N . GLY B 1 40 ? 73.863 24.736 76.125 1.00 25.04 18 GLY B N 1
ATOM 1864 C CA . GLY B 1 40 ? 74.646 25.586 75.236 1.00 24.46 18 GLY B CA 1
ATOM 1865 C C . GLY B 1 40 ? 74.308 25.457 73.766 1.00 24.00 18 GLY B C 1
ATOM 1866 O O . GLY B 1 40 ? 73.132 25.477 73.379 1.00 23.79 18 GLY B O 1
ATOM 1867 N N . ILE B 1 41 ? 75.354 25.319 72.955 1.00 23.62 19 ILE B N 1
ATOM 1868 C CA . ILE B 1 41 ? 75.221 25.268 71.501 1.00 23.08 19 ILE B CA 1
ATOM 1869 C C . ILE B 1 41 ? 74.453 24.031 71.033 1.00 22.56 19 ILE B C 1
ATOM 1870 O O . ILE B 1 41 ? 73.572 24.131 70.173 1.00 22.25 19 ILE B O 1
ATOM 1875 N N . GLY B 1 42 ? 74.792 22.874 71.602 1.00 21.91 20 GLY B N 1
ATOM 1876 C CA . GLY B 1 42 ? 74.116 21.619 71.279 1.00 21.36 20 GLY B CA 1
ATOM 1877 C C . GLY B 1 42 ? 72.612 21.703 71.477 1.00 20.79 20 GLY B C 1
ATOM 1878 O O . GLY B 1 42 ? 71.839 21.287 70.614 1.00 20.29 20 GLY B O 1
ATOM 1879 N N . LEU B 1 43 ? 72.200 22.250 72.618 1.00 20.57 21 LEU B N 1
ATOM 1880 C CA . LEU B 1 43 ? 70.781 22.416 72.932 1.00 20.40 21 LEU B CA 1
ATOM 1881 C C . LEU B 1 43 ? 70.091 23.385 71.966 1.00 19.73 21 LEU B C 1
ATOM 1882 O O . LEU B 1 43 ? 68.984 23.119 71.501 1.00 19.47 21 LEU B O 1
ATOM 1887 N N . ALA B 1 44 ? 70.754 24.502 71.668 1.00 19.26 22 ALA B N 1
ATOM 1888 C CA . ALA B 1 44 ? 70.223 25.484 70.723 1.00 18.67 22 ALA B CA 1
ATOM 1889 C C . ALA B 1 44 ? 70.039 24.890 69.329 1.00 18.01 22 ALA B C 1
ATOM 1890 O O . ALA B 1 44 ? 69.067 25.198 68.640 1.00 17.66 22 ALA B O 1
ATOM 1892 N N . ALA B 1 45 ? 70.976 24.034 68.924 1.00 17.46 23 ALA B N 1
ATOM 1893 C CA . ALA B 1 45 ? 70.916 23.393 67.617 1.00 17.28 23 ALA B CA 1
ATOM 1894 C C . ALA B 1 45 ? 69.774 22.385 67.552 1.00 17.27 23 ALA B C 1
ATOM 1895 O O . ALA B 1 45 ? 69.064 22.319 66.550 1.00 16.98 23 ALA B O 1
ATOM 1897 N N . ALA B 1 46 ? 69.588 21.621 68.628 1.00 17.43 24 ALA B N 1
ATOM 1898 C CA . ALA B 1 46 ? 68.481 20.663 68.705 1.00 17.98 24 ALA B CA 1
ATOM 1899 C C . ALA B 1 46 ? 67.130 21.365 68.551 1.00 18.15 24 ALA B C 1
ATOM 1900 O O . ALA B 1 46 ? 66.288 20.920 67.776 1.00 18.20 24 ALA B O 1
ATOM 1902 N N . LYS B 1 47 ? 66.952 22.475 69.267 1.00 18.85 25 LYS B N 1
ATOM 1903 C CA . LYS B 1 47 ? 65.745 23.302 69.160 1.00 19.33 25 LYS B CA 1
ATOM 1904 C C . LYS B 1 47 ? 65.506 23.790 67.734 1.00 19.32 25 LYS B C 1
ATOM 1905 O O . LYS B 1 47 ? 64.395 23.659 67.210 1.00 19.59 25 LYS B O 1
ATOM 1911 N N . ARG B 1 48 ? 66.547 24.350 67.110 1.00 18.89 26 ARG B N 1
ATOM 1912 C CA . ARG B 1 48 ? 66.447 24.858 65.742 1.00 18.40 26 ARG B CA 1
ATOM 1913 C C . ARG B 1 48 ? 66.200 23.752 64.721 1.00 17.85 26 ARG B C 1
ATOM 1914 O O . ARG B 1 48 ? 65.417 23.936 63.794 1.00 17.49 26 ARG B O 1
ATOM 1922 N N . PHE B 1 49 ? 66.855 22.604 64.898 1.00 17.75 27 PHE B N 1
ATOM 1923 C CA . PHE B 1 49 ? 66.687 21.477 63.976 1.00 17.62 27 PHE B CA 1
ATOM 1924 C C . PHE B 1 49 ? 65.250 20.938 63.994 1.00 18.15 27 PHE B C 1
ATOM 1925 O O . PHE B 1 49 ? 64.679 20.660 62.940 1.00 18.02 27 PHE B O 1
ATOM 1933 N N . VAL B 1 50 ? 64.684 20.808 65.194 1.00 18.65 28 VAL B N 1
ATOM 1934 C CA . VAL B 1 50 ? 63.283 20.404 65.378 1.00 19.69 28 VAL B CA 1
ATOM 1935 C C . VAL B 1 50 ? 62.339 21.429 64.737 1.00 20.01 28 VAL B C 1
ATOM 1936 O O . VAL B 1 50 ? 61.413 21.063 64.008 1.00 20.28 28 VAL B O 1
ATOM 1940 N N . ALA B 1 51 ? 62.600 22.711 64.988 1.00 20.86 29 ALA B N 1
ATOM 1941 C CA . ALA B 1 51 ? 61.822 23.796 64.379 1.00 21.12 29 ALA B CA 1
ATOM 1942 C C . ALA B 1 51 ? 61.840 23.730 62.853 1.00 21.36 29 ALA B C 1
ATOM 1943 O O . ALA B 1 51 ? 60.869 24.113 62.201 1.00 21.75 29 ALA B O 1
ATOM 1945 N N . GLU B 1 52 ? 62.937 23.216 62.295 1.00 21.06 30 GLU B N 1
ATOM 1946 C CA . GLU B 1 52 ? 63.102 23.076 60.853 1.00 20.87 30 GLU B CA 1
ATOM 1947 C C . GLU B 1 52 ? 62.593 21.733 60.308 1.00 20.72 30 GLU B C 1
ATOM 1948 O O . GLU B 1 52 ? 62.786 21.417 59.132 1.00 20.61 30 GLU B O 1
ATOM 1954 N N . GLY B 1 53 ? 61.955 20.943 61.172 1.00 20.71 31 GLY B N 1
ATOM 1955 C CA . GLY B 1 53 ? 61.262 19.734 60.735 1.00 20.65 31 GLY B CA 1
ATOM 1956 C C . GLY B 1 53 ? 62.029 18.434 60.872 1.00 20.79 31 GLY B C 1
ATOM 1957 O O . GLY B 1 53 ? 61.560 17.387 60.421 1.00 20.66 31 GLY B O 1
ATOM 1958 N N . ALA B 1 54 ? 63.203 18.486 61.499 1.00 20.86 32 ALA B N 1
ATOM 1959 C CA . ALA B 1 54 ? 64.009 17.276 61.685 1.00 21.27 32 ALA B CA 1
ATOM 1960 C C . ALA B 1 54 ? 63.455 16.383 62.785 1.00 21.55 32 ALA B C 1
ATOM 1961 O O . ALA B 1 54 ? 62.851 16.857 63.751 1.00 21.55 32 ALA B O 1
ATOM 1963 N N . ARG B 1 55 ? 63.668 15.083 62.621 1.00 22.01 33 ARG B N 1
ATOM 1964 C CA . ARG B 1 55 ? 63.439 14.119 63.686 1.00 22.61 33 ARG B CA 1
ATOM 1965 C C . ARG B 1 55 ? 64.767 13.969 64.431 1.00 22.61 33 ARG B C 1
ATOM 1966 O O . ARG B 1 55 ? 65.754 13.484 63.870 1.00 22.54 33 ARG B O 1
ATOM 1974 N N . VAL B 1 56 ? 64.786 14.398 65.689 1.00 22.30 34 VAL B N 1
ATOM 1975 C CA . VAL B 1 56 ? 66.037 14.602 66.413 1.00 22.24 34 VAL B CA 1
ATOM 1976 C C . VAL B 1 56 ? 66.295 13.563 67.504 1.00 22.21 34 VAL B C 1
ATOM 1977 O O . VAL B 1 56 ? 65.410 13.261 68.313 1.00 22.10 34 VAL B O 1
ATOM 1981 N N . PHE B 1 57 ? 67.510 13.011 67.493 1.00 21.97 35 PHE B N 1
ATOM 1982 C CA . PHE B 1 57 ? 68.037 12.197 68.588 1.00 21.93 35 PHE B CA 1
ATOM 1983 C C . PHE B 1 57 ? 69.179 12.962 69.247 1.00 22.01 35 PHE B C 1
ATOM 1984 O O . PHE B 1 57 ? 70.096 13.416 68.559 1.00 21.77 35 PHE B O 1
ATOM 1992 N N . ILE B 1 58 ? 69.134 13.102 70.570 1.00 21.96 36 ILE B N 1
ATOM 1993 C CA . ILE B 1 58 ? 70.223 13.767 71.303 1.00 22.31 36 ILE B CA 1
ATOM 1994 C C . ILE B 1 58 ? 70.886 12.862 72.342 1.00 22.85 36 ILE B C 1
ATOM 1995 O O . ILE B 1 58 ? 70.286 11.885 72.798 1.00 23.20 36 ILE B O 1
ATOM 2000 N N . THR B 1 59 ? 72.125 13.190 72.708 1.00 23.44 37 THR B N 1
ATOM 2001 C CA . THR B 1 59 ? 72.806 12.515 73.816 1.00 24.19 37 THR B CA 1
ATOM 2002 C C . THR B 1 59 ? 73.266 13.485 74.897 1.00 24.89 37 THR B C 1
ATOM 2003 O O . THR B 1 59 ? 73.536 14.659 74.632 1.00 24.52 37 THR B O 1
ATOM 2007 N N . GLY B 1 60 ? 73.355 12.968 76.119 1.00 25.72 38 GLY B N 1
ATOM 2008 C CA . GLY B 1 60 ? 73.922 13.684 77.252 1.00 27.25 38 GLY B CA 1
ATOM 2009 C C . GLY B 1 60 ? 74.390 12.672 78.279 1.00 28.30 38 GLY B C 1
ATOM 2010 O O . GLY B 1 60 ? 73.859 11.563 78.347 1.00 28.28 38 GLY B O 1
ATOM 2011 N N . ARG B 1 61 ? 75.386 13.050 79.075 1.00 29.61 39 ARG B N 1
ATOM 2012 C CA . ARG B 1 61 ? 75.954 12.152 80.079 1.00 31.08 39 ARG B CA 1
ATOM 2013 C C . ARG B 1 61 ? 75.065 11.982 81.309 1.00 31.56 39 ARG B C 1
ATOM 2014 O O . ARG B 1 61 ? 75.046 10.914 81.919 1.00 31.70 39 ARG B O 1
ATOM 2022 N N . ARG B 1 62 ? 74.337 13.034 81.674 1.00 32.19 40 ARG B N 1
ATOM 2023 C CA . ARG B 1 62 ? 73.559 13.025 82.913 1.00 32.89 40 ARG B CA 1
ATOM 2024 C C . ARG B 1 62 ? 72.050 13.009 82.666 1.00 32.82 40 ARG B C 1
ATOM 2025 O O . ARG B 1 62 ? 71.525 13.812 81.891 1.00 32.82 40 ARG B O 1
ATOM 2033 N N . LYS B 1 63 ? 71.372 12.081 83.338 1.00 32.68 41 LYS B N 1
ATOM 2034 C CA . LYS B 1 63 ? 69.944 11.809 83.140 1.00 32.49 41 LYS B CA 1
ATOM 2035 C C . LYS B 1 63 ? 69.029 13.010 83.411 1.00 32.04 41 LYS B C 1
ATOM 2036 O O . LYS B 1 63 ? 68.109 13.277 82.633 1.00 31.73 41 LYS B O 1
ATOM 2042 N N . ASP B 1 64 ? 69.284 13.722 84.509 1.00 31.48 42 ASP B N 1
ATOM 2043 C CA . ASP B 1 64 ? 68.428 14.839 84.920 1.00 31.02 42 ASP B CA 1
ATOM 2044 C C . ASP B 1 64 ? 68.460 16.010 83.933 1.00 30.11 42 ASP B C 1
ATOM 2045 O O . ASP B 1 64 ? 67.408 16.538 83.564 1.00 29.73 42 ASP B O 1
ATOM 2050 N N . VAL B 1 65 ? 69.656 16.391 83.487 1.00 29.17 43 VAL B N 1
ATOM 2051 C CA . VAL B 1 65 ? 69.789 17.466 82.498 1.00 28.34 43 VAL B CA 1
ATOM 2052 C C . VAL B 1 65 ? 69.279 17.037 81.119 1.00 27.58 43 VAL B C 1
ATOM 2053 O O . VAL B 1 65 ? 68.788 17.864 80.354 1.00 27.31 43 VAL B O 1
ATOM 2057 N N . LEU B 1 66 ? 69.392 15.741 80.821 1.00 26.62 44 LEU B N 1
ATOM 2058 C CA . LEU B 1 66 ? 68.894 15.180 79.565 1.00 25.99 44 LEU B CA 1
ATOM 2059 C C . LEU B 1 66 ? 67.363 15.185 79.518 1.00 25.53 44 LEU B C 1
ATOM 2060 O O . LEU B 1 66 ? 66.764 15.557 78.506 1.00 25.01 44 LEU B O 1
ATOM 2065 N N . ASP B 1 67 ? 66.738 14.762 80.613 1.00 24.94 45 ASP B N 1
ATOM 2066 C CA . ASP B 1 67 ? 65.282 14.792 80.720 1.00 24.78 45 ASP B CA 1
ATOM 2067 C C . ASP B 1 67 ? 64.747 16.218 80.602 1.00 23.99 45 ASP B C 1
ATOM 2068 O O . ASP B 1 67 ? 63.758 16.453 79.906 1.00 23.83 45 ASP B O 1
ATOM 2073 N N . ALA B 1 68 ? 65.418 17.166 81.258 1.00 23.51 46 ALA B N 1
ATOM 2074 C CA . ALA B 1 68 ? 65.047 18.580 81.176 1.00 23.06 46 ALA B CA 1
ATOM 2075 C C . ALA B 1 68 ? 65.193 19.111 79.749 1.00 22.90 46 ALA B C 1
ATOM 2076 O O . ALA B 1 68 ? 64.331 19.847 79.261 1.00 22.81 46 ALA B O 1
ATOM 2078 N N . ALA B 1 69 ? 66.282 18.719 79.083 1.00 22.58 47 ALA B N 1
ATOM 2079 C CA . ALA B 1 69 ? 66.554 19.129 77.705 1.00 21.86 47 ALA B CA 1
ATOM 2080 C C . ALA B 1 69 ? 65.520 18.591 76.719 1.00 21.65 47 ALA B C 1
ATOM 2081 O O . ALA B 1 69 ? 65.033 19.336 75.874 1.00 21.43 47 ALA B O 1
ATOM 2083 N N . ILE B 1 70 ? 65.192 17.302 76.830 1.00 21.33 48 ILE B N 1
ATOM 2084 C CA . ILE B 1 70 ? 64.174 16.683 75.978 1.00 21.82 48 ILE B CA 1
ATOM 2085 C C . ILE B 1 70 ? 62.824 17.390 76.127 1.00 21.98 48 ILE B C 1
ATOM 2086 O O . ILE B 1 70 ? 62.133 17.640 75.140 1.00 22.01 48 ILE B O 1
ATOM 2091 N N . ALA B 1 71 ? 62.470 17.722 77.365 1.00 22.66 49 ALA B N 1
ATOM 2092 C CA . ALA B 1 71 ? 61.235 18.451 77.649 1.00 23.06 49 ALA B CA 1
ATOM 2093 C C . ALA B 1 71 ? 61.238 19.836 76.999 1.00 23.39 49 ALA B C 1
ATOM 2094 O O . ALA B 1 71 ? 60.230 20.256 76.427 1.00 23.48 49 ALA B O 1
ATOM 2096 N N . GLU B 1 72 ? 62.375 20.527 77.084 1.00 23.73 50 GLU B N 1
ATOM 2097 C CA . GLU B 1 72 ? 62.529 21.878 76.538 1.00 24.37 50 GLU B CA 1
ATOM 2098 C C . GLU B 1 72 ? 62.553 21.906 75.009 1.00 24.12 50 GLU B C 1
ATOM 2099 O O . GLU B 1 72 ? 61.970 22.802 74.394 1.00 23.86 50 GLU B O 1
ATOM 2105 N N . ILE B 1 73 ? 63.227 20.929 74.405 1.00 24.25 51 ILE B N 1
ATOM 2106 C CA . ILE B 1 73 ? 63.313 20.837 72.942 1.00 24.26 51 ILE B CA 1
ATOM 2107 C C . ILE B 1 73 ? 61.935 20.563 72.333 1.00 24.63 51 ILE B C 1
ATOM 2108 O O . ILE B 1 73 ? 61.551 21.189 71.340 1.00 24.58 51 ILE B O 1
ATOM 2113 N N . GLY B 1 74 ? 61.200 19.633 72.941 1.00 24.90 52 GLY B N 1
ATOM 2114 C CA . GLY B 1 74 ? 59.884 19.232 72.451 1.00 25.76 52 GLY B CA 1
ATOM 2115 C C . GLY B 1 74 ? 59.955 18.603 71.072 1.00 26.11 52 GLY B C 1
ATOM 2116 O O . GLY B 1 74 ? 61.004 18.086 70.671 1.00 26.32 52 GLY B O 1
ATOM 2117 N N . GLY B 1 75 ? 58.833 18.638 70.354 1.00 26.53 53 GLY B N 1
ATOM 2118 C CA . GLY B 1 75 ? 58.762 18.185 68.962 1.00 26.88 53 GLY B CA 1
ATOM 2119 C C . GLY B 1 75 ? 59.128 16.729 68.720 1.00 27.08 53 GLY B C 1
ATOM 2120 O O . GLY B 1 75 ? 59.613 16.374 67.641 1.00 27.32 53 GLY B O 1
ATOM 2121 N N . GLY B 1 76 ? 58.900 15.887 69.724 1.00 27.19 54 GLY B N 1
ATOM 2122 C CA . GLY B 1 76 ? 59.138 14.450 69.602 1.00 27.23 54 GLY B CA 1
ATOM 2123 C C . GLY B 1 76 ? 60.602 14.051 69.644 1.00 27.19 54 GLY B C 1
ATOM 2124 O O . GLY B 1 76 ? 60.955 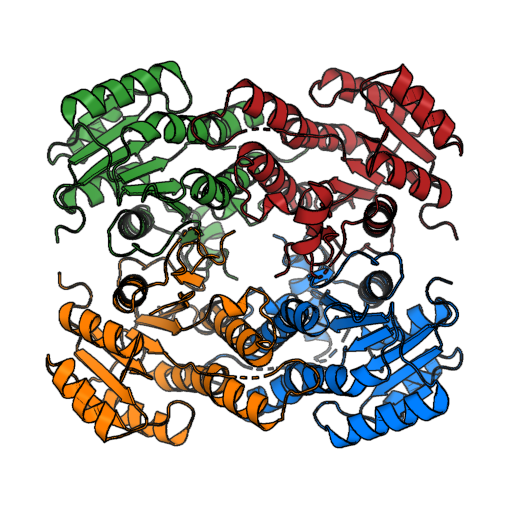12.941 69.239 1.00 27.21 54 GLY B O 1
ATOM 2125 N N . ALA B 1 77 ? 61.454 14.952 70.135 1.00 27.09 55 ALA B N 1
ATOM 2126 C CA . ALA B 1 77 ? 62.881 14.662 70.289 1.00 27.01 55 ALA B CA 1
ATOM 2127 C C . ALA B 1 77 ? 63.103 13.503 71.253 1.00 27.04 55 ALA B C 1
ATOM 2128 O O . ALA B 1 77 ? 62.399 13.374 72.257 1.00 27.09 55 ALA B O 1
ATOM 2130 N N . VAL B 1 78 ? 64.083 12.663 70.930 1.00 27.05 56 VAL B N 1
ATOM 2131 C CA . VAL B 1 78 ? 64.418 11.482 71.724 1.00 27.32 56 VAL B CA 1
ATOM 2132 C C . VAL B 1 78 ? 65.813 11.645 72.318 1.00 27.39 56 VAL B C 1
ATOM 2133 O O . VAL B 1 78 ? 66.731 12.119 71.645 1.00 27.19 56 VAL B O 1
ATOM 2137 N N . GLY B 1 79 ? 65.957 11.269 73.585 1.00 27.49 57 GLY B N 1
ATOM 2138 C CA . GLY B 1 79 ? 67.224 11.409 74.294 1.00 28.27 57 GLY B CA 1
ATOM 2139 C C . GLY B 1 79 ? 67.808 10.076 74.706 1.00 28.99 57 GLY B C 1
ATOM 2140 O O . GLY B 1 79 ? 67.087 9.183 75.149 1.00 28.72 57 GLY B O 1
ATOM 2141 N N . ILE B 1 80 ? 69.121 9.943 74.551 1.00 29.47 58 ILE B N 1
ATOM 2142 C CA . ILE B 1 80 ? 69.835 8.736 74.957 1.00 30.42 58 ILE B CA 1
ATOM 2143 C C . ILE B 1 80 ? 70.966 9.135 75.899 1.00 30.98 58 ILE B C 1
ATOM 2144 O O . ILE B 1 80 ? 71.813 9.956 75.542 1.00 30.79 58 ILE B O 1
ATOM 2149 N N . GLN B 1 81 ? 70.970 8.572 77.105 1.00 31.81 59 GLN B N 1
ATOM 2150 C CA . GLN B 1 81 ? 72.044 8.848 78.058 1.00 32.84 59 GLN B CA 1
ATOM 2151 C C . GLN B 1 81 ? 73.301 8.074 77.658 1.00 33.29 59 GLN B C 1
ATOM 2152 O O . GLN B 1 81 ? 73.366 6.848 77.803 1.00 33.64 59 GLN B O 1
ATOM 2158 N N . ALA B 1 82 ? 74.286 8.803 77.136 1.00 33.56 60 ALA B N 1
ATOM 2159 C CA . ALA B 1 82 ? 75.509 8.197 76.621 1.00 33.91 60 ALA B CA 1
ATOM 2160 C C . ALA B 1 82 ? 76.707 9.127 76.748 1.00 34.22 60 ALA B C 1
ATOM 2161 O O . ALA B 1 82 ? 76.598 10.337 76.530 1.00 34.20 60 ALA B O 1
ATOM 2163 N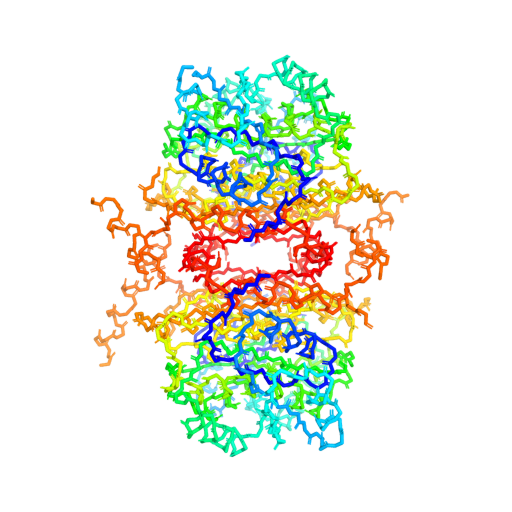 N . ASP B 1 83 ? 77.845 8.543 77.113 1.00 34.60 61 ASP B N 1
ATOM 2164 C CA . ASP B 1 83 ? 79.132 9.226 77.104 1.00 34.99 61 ASP B CA 1
ATOM 2165 C C . ASP B 1 83 ? 79.701 9.067 75.698 1.00 35.01 61 ASP B C 1
ATOM 2166 O O . ASP B 1 83 ? 80.105 7.967 75.309 1.00 34.90 61 ASP B O 1
ATOM 2171 N N . SER B 1 84 ? 79.711 10.168 74.942 1.00 35.07 62 SER B N 1
ATOM 2172 C CA . SER B 1 84 ? 80.113 10.173 73.525 1.00 35.19 62 SER B CA 1
ATOM 2173 C C . SER B 1 84 ? 81.554 9.720 73.287 1.00 34.99 62 SER B C 1
ATOM 2174 O O . SER B 1 84 ? 81.911 9.330 72.173 1.00 35.06 62 SER B O 1
ATOM 2177 N N . ALA B 1 85 ? 82.372 9.791 74.333 1.00 34.80 63 ALA B N 1
ATOM 2178 C CA . ALA B 1 85 ? 83.771 9.380 74.267 1.00 34.63 63 ALA B CA 1
ATOM 2179 C C . ALA B 1 85 ? 83.946 7.877 74.520 1.00 34.47 63 ALA B C 1
ATOM 2180 O O . ALA B 1 85 ? 84.979 7.298 74.175 1.00 34.61 63 ALA B O 1
ATOM 2182 N N . ASN B 1 86 ? 82.933 7.256 75.118 1.00 34.09 64 ASN B N 1
ATOM 2183 C CA . ASN B 1 86 ? 82.939 5.815 75.397 1.00 33.62 64 ASN B CA 1
ATOM 2184 C C . ASN B 1 86 ? 82.453 5.012 74.190 1.00 33.21 64 ASN B C 1
ATOM 2185 O O . ASN B 1 86 ? 81.306 5.157 73.759 1.00 33.06 64 ASN B O 1
ATOM 2190 N N . LEU B 1 87 ? 83.323 4.154 73.660 1.00 32.64 65 LEU B N 1
ATOM 2191 C CA . LEU B 1 87 ? 83.036 3.418 72.424 1.00 32.25 65 LEU B CA 1
ATOM 2192 C C . LEU B 1 87 ? 81.858 2.446 72.510 1.00 31.81 65 LEU B C 1
ATOM 2193 O O . LEU B 1 87 ? 81.123 2.282 71.536 1.00 31.70 65 LEU B O 1
ATOM 2198 N N . ALA B 1 88 ? 81.680 1.805 73.664 1.00 31.58 66 ALA B N 1
ATOM 2199 C CA . ALA B 1 88 ? 80.590 0.839 73.842 1.00 31.19 66 ALA B CA 1
ATOM 2200 C C . ALA B 1 88 ? 79.223 1.520 73.917 1.00 31.02 66 ALA B C 1
ATOM 2201 O O . ALA B 1 88 ? 78.217 0.958 73.484 1.00 30.74 66 ALA B O 1
ATOM 2203 N N . GLU B 1 89 ? 79.198 2.730 74.469 1.00 30.70 67 GLU B N 1
ATOM 2204 C CA . GLU B 1 89 ? 77.961 3.498 74.595 1.00 30.56 67 GLU B CA 1
ATOM 2205 C C . GLU B 1 89 ? 77.542 4.092 73.250 1.00 29.96 67 GLU B C 1
ATOM 2206 O O . GLU B 1 89 ? 76.350 4.265 72.983 1.00 29.84 67 GLU B O 1
ATOM 2212 N N . LEU B 1 90 ? 78.528 4.385 72.403 1.00 29.44 68 LEU B N 1
ATOM 2213 C CA . LEU B 1 90 ? 78.271 4.784 71.018 1.00 28.94 68 LEU B CA 1
ATOM 2214 C C . LEU B 1 90 ? 77.580 3.667 70.239 1.00 28.89 68 LEU B C 1
ATOM 2215 O O . LEU B 1 90 ? 76.679 3.930 69.449 1.00 28.66 68 LEU B O 1
ATOM 2220 N N . ASP B 1 91 ? 78.002 2.423 70.468 1.00 28.97 69 ASP B N 1
ATOM 2221 C CA . ASP B 1 91 ? 77.350 1.263 69.857 1.00 29.05 69 ASP B CA 1
ATOM 2222 C C . ASP B 1 91 ? 75.856 1.220 70.185 1.00 29.04 69 ASP B C 1
ATOM 2223 O O . ASP B 1 91 ? 75.034 0.971 69.302 1.00 29.06 69 ASP B O 1
ATOM 2228 N N . ARG B 1 92 ? 75.520 1.478 71.450 1.00 29.10 70 ARG B N 1
ATOM 2229 C CA . ARG B 1 92 ? 74.128 1.477 71.920 1.00 29.17 70 ARG B CA 1
ATOM 2230 C C . ARG B 1 92 ? 73.310 2.624 71.320 1.00 28.36 70 ARG B C 1
ATOM 2231 O O . ARG B 1 92 ? 72.138 2.445 70.982 1.00 28.27 70 ARG B O 1
ATOM 2239 N N . LEU B 1 93 ? 73.926 3.798 71.200 1.00 27.56 71 LEU B N 1
ATOM 2240 C CA . LEU B 1 93 ? 73.280 4.940 70.554 1.00 26.60 71 LEU B CA 1
ATOM 2241 C C . LEU B 1 93 ? 72.874 4.598 69.123 1.00 26.18 71 LEU B C 1
ATOM 2242 O O . LEU B 1 93 ? 71.735 4.832 68.721 1.00 25.85 71 LEU B O 1
ATOM 2247 N N . TYR B 1 94 ? 73.805 4.029 68.360 1.00 25.76 72 TYR B N 1
ATOM 2248 C CA . TYR B 1 94 ? 73.548 3.763 66.951 1.00 25.45 72 TYR B CA 1
ATOM 2249 C C . TYR B 1 94 ? 72.643 2.563 66.712 1.00 25.94 72 TYR B C 1
ATOM 2250 O O . TYR B 1 94 ? 71.964 2.497 65.689 1.00 25.67 72 TYR B O 1
ATOM 2259 N N . GLU B 1 95 ? 72.625 1.630 67.663 1.00 26.62 73 GLU B N 1
ATOM 2260 C CA . GLU B 1 95 ? 71.645 0.544 67.638 1.00 27.21 73 GLU B CA 1
ATOM 2261 C C . GLU B 1 95 ? 70.234 1.122 67.764 1.00 26.93 73 GLU B C 1
ATOM 2262 O O . GLU B 1 95 ? 69.333 0.738 67.016 1.00 26.98 73 GLU B O 1
ATOM 2268 N N . LYS B 1 96 ? 70.060 2.057 68.700 1.00 26.79 74 LYS B N 1
ATOM 2269 C CA . LYS B 1 96 ? 68.777 2.729 68.911 1.00 26.74 74 LYS B CA 1
ATOM 2270 C C . LYS B 1 96 ? 68.341 3.545 67.689 1.00 26.22 74 LYS B C 1
ATOM 2271 O O . LYS B 1 96 ? 67.190 3.453 67.259 1.00 25.95 74 LYS B O 1
ATOM 2277 N N . VAL B 1 97 ? 69.261 4.329 67.125 1.00 25.56 75 VAL B N 1
ATOM 2278 C CA . VAL B 1 97 ? 68.956 5.117 65.930 1.00 25.24 75 VAL B CA 1
ATOM 2279 C C . VAL B 1 97 ? 68.575 4.219 64.745 1.00 25.43 75 VAL B C 1
ATOM 2280 O O . VAL B 1 97 ? 67.628 4.520 64.025 1.00 25.55 75 VAL B O 1
ATOM 2284 N N . LYS B 1 98 ? 69.302 3.117 64.556 1.00 25.75 76 LYS B N 1
ATOM 2285 C CA . LYS B 1 98 ? 69.002 2.179 63.470 1.00 26.33 76 LYS B CA 1
ATOM 2286 C C . LYS B 1 98 ? 67.596 1.586 63.599 1.00 26.54 76 LYS B C 1
ATOM 2287 O O . LYS B 1 98 ? 66.844 1.539 62.623 1.00 26.53 76 LYS B O 1
ATOM 2293 N N . ALA B 1 99 ? 67.256 1.143 64.806 1.00 27.23 77 ALA B N 1
ATOM 2294 C CA . ALA B 1 99 ? 65.962 0.509 65.075 1.00 27.69 77 ALA B CA 1
ATOM 2295 C C . ALA B 1 99 ? 64.794 1.479 64.926 1.00 28.04 77 ALA B C 1
ATOM 2296 O O . ALA B 1 99 ? 63.742 1.116 64.393 1.00 28.36 77 ALA B O 1
ATOM 2298 N N . GLU B 1 100 ? 64.992 2.712 65.387 1.00 28.22 78 GLU B N 1
ATOM 2299 C CA . GLU B 1 100 ? 63.916 3.700 65.455 1.00 28.44 78 GLU B CA 1
ATOM 2300 C C . GLU B 1 100 ? 63.812 4.608 64.226 1.00 28.06 78 GLU B C 1
ATOM 2301 O O . GLU B 1 100 ? 62.725 5.088 63.912 1.00 28.61 78 GLU B O 1
ATOM 2307 N N . ALA B 1 101 ? 64.928 4.829 63.529 1.00 27.36 79 ALA B N 1
ATOM 2308 C CA . ALA B 1 101 ? 64.949 5.730 62.372 1.00 26.50 79 ALA B CA 1
ATOM 2309 C C . ALA B 1 101 ? 65.514 5.119 61.085 1.00 25.77 79 ALA B C 1
ATOM 2310 O O . ALA B 1 101 ? 65.086 5.483 59.992 1.00 26.09 79 ALA B O 1
ATOM 2312 N N . GLY B 1 102 ? 66.496 4.226 61.214 1.00 25.00 80 GLY B N 1
ATOM 2313 C CA . GLY B 1 102 ? 67.037 3.495 60.063 1.00 23.80 80 GLY B CA 1
ATOM 2314 C C . GLY B 1 102 ? 68.152 4.181 59.287 1.00 23.00 80 GLY B C 1
ATOM 2315 O O . GLY B 1 102 ? 68.816 3.550 58.456 1.00 23.18 80 GLY B O 1
ATOM 2316 N N . ARG B 1 103 ? 68.354 5.470 59.554 1.00 21.83 81 ARG B N 1
ATOM 2317 C CA . ARG B 1 103 ? 69.360 6.276 58.851 1.00 20.50 81 ARG B CA 1
ATOM 2318 C C . ARG B 1 103 ? 69.745 7.510 59.667 1.00 19.69 81 ARG B C 1
ATOM 2319 O O . ARG B 1 103 ? 69.078 7.850 60.649 1.00 19.19 81 ARG B O 1
ATOM 2327 N N . ILE B 1 104 ? 70.827 8.167 59.252 1.00 18.03 82 ILE B N 1
ATOM 2328 C CA . ILE B 1 104 ? 71.180 9.492 59.761 1.00 17.16 82 ILE B CA 1
ATOM 2329 C C . ILE B 1 104 ? 71.415 10.417 58.569 1.00 16.66 82 ILE B C 1
ATOM 2330 O O . ILE B 1 104 ? 72.177 10.084 57.656 1.00 16.16 82 ILE B O 1
ATOM 2335 N N . ASP B 1 105 ? 70.740 11.564 58.571 1.00 16.04 83 ASP B N 1
ATOM 2336 C CA . ASP B 1 105 ? 70.927 12.581 57.533 1.00 16.05 83 ASP B CA 1
ATOM 2337 C C . ASP B 1 105 ? 71.813 13.726 58.006 1.00 15.53 83 ASP B C 1
ATOM 2338 O O . ASP B 1 105 ? 72.480 14.377 57.197 1.00 15.48 83 ASP B O 1
ATOM 2343 N N . VAL B 1 106 ? 71.793 13.980 59.310 1.00 14.82 84 VAL B N 1
ATOM 2344 C CA . VAL B 1 106 ? 72.564 15.072 59.904 1.00 14.32 84 VAL B CA 1
ATOM 2345 C C . VAL B 1 106 ? 73.185 14.565 61.198 1.00 14.37 84 VAL B C 1
ATOM 2346 O O . VAL B 1 106 ? 72.473 14.101 62.089 1.00 14.34 84 VAL B O 1
ATOM 2350 N N . LEU B 1 107 ? 74.513 14.630 61.286 1.00 13.52 85 LEU B N 1
ATOM 2351 C CA . LEU B 1 107 ? 75.218 14.304 62.511 1.00 13.71 85 LEU B CA 1
ATOM 2352 C C . LEU B 1 107 ? 75.970 15.530 62.999 1.00 14.18 85 LEU B C 1
ATOM 2353 O O . LEU B 1 107 ? 76.896 15.999 62.338 1.00 14.01 85 LEU B O 1
ATOM 2358 N N . PHE B 1 108 ? 75.564 16.038 64.156 1.00 14.40 86 PHE B N 1
ATOM 2359 C CA . PHE B 1 108 ? 76.215 17.192 64.765 1.00 15.19 86 PHE B CA 1
ATOM 2360 C C . PHE B 1 108 ? 76.953 16.727 66.016 1.00 15.70 86 PHE B C 1
ATOM 2361 O O . PHE B 1 108 ? 76.338 16.382 67.030 1.00 15.23 86 PHE B O 1
ATOM 2369 N N . VAL B 1 109 ? 78.281 16.685 65.912 1.00 16.52 87 VAL B N 1
ATOM 2370 C CA . VAL B 1 109 ? 79.140 16.202 66.990 1.00 18.03 87 VAL B CA 1
ATOM 2371 C C . VAL B 1 109 ? 79.630 17.389 67.798 1.00 19.47 87 V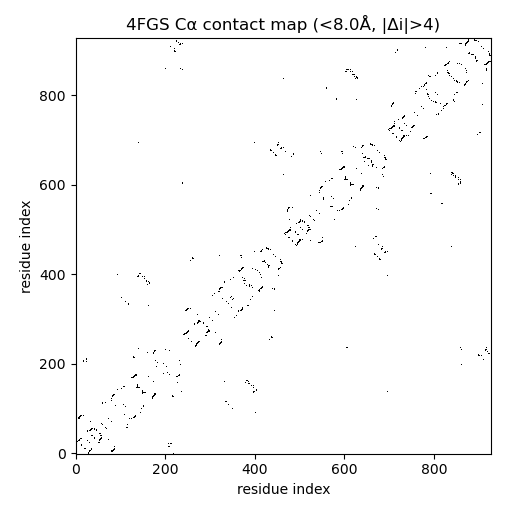AL B C 1
ATOM 2372 O O . VAL B 1 109 ? 80.577 18.081 67.413 1.00 19.36 87 VAL B O 1
ATOM 2376 N N . ASN B 1 110 ? 78.969 17.614 68.926 1.00 21.41 88 ASN B N 1
ATOM 2377 C CA . ASN B 1 110 ? 79.217 18.786 69.744 1.00 23.83 88 ASN B CA 1
ATOM 2378 C C . ASN B 1 110 ? 79.957 18.408 71.024 1.00 25.04 88 ASN B C 1
ATOM 2379 O O . ASN B 1 110 ? 79.522 18.715 72.133 1.00 26.39 88 ASN B O 1
ATOM 2384 N N . ALA B 1 111 ? 81.076 17.710 70.854 1.00 26.68 89 ALA B N 1
ATOM 2385 C CA . ALA B 1 111 ? 81.980 17.418 71.955 1.00 27.70 89 ALA B CA 1
ATOM 2386 C C . ALA B 1 111 ? 82.795 18.662 72.228 1.00 28.55 89 ALA B C 1
ATOM 2387 O O . ALA B 1 111 ? 83.189 19.382 71.301 1.00 29.38 89 ALA B O 1
ATOM 2389 N N . GLY B 1 112 ? 83.043 18.924 73.503 1.00 29.00 90 GLY B N 1
ATOM 2390 C CA . GLY B 1 112 ? 83.830 20.082 73.884 1.00 29.54 90 GLY B CA 1
ATOM 2391 C C . GLY B 1 112 ? 84.415 19.900 75.258 1.00 29.65 90 GLY B C 1
ATOM 2392 O O . GLY B 1 112 ? 84.558 18.778 75.745 1.00 30.37 90 GLY B O 1
ATOM 2393 N N . GLY B 1 113 ? 84.761 21.011 75.886 1.00 29.60 91 GLY B N 1
ATOM 2394 C CA . GLY B 1 113 ? 85.331 20.956 77.207 1.00 28.96 91 GLY B CA 1
ATOM 2395 C C . GLY B 1 113 ? 86.838 20.925 77.173 1.00 28.48 91 GLY B C 1
ATOM 2396 O O . GLY B 1 113 ? 87.469 20.499 76.199 1.00 28.13 91 GLY B O 1
ATOM 2397 N N . GLY B 1 114 ? 87.404 21.387 78.272 1.00 28.09 92 GLY B N 1
ATOM 2398 C CA . GLY B 1 114 ? 88.831 21.502 78.435 1.00 27.26 92 GLY B CA 1
ATOM 2399 C C . GLY B 1 114 ? 89.022 22.366 79.654 1.00 26.64 92 GLY B C 1
ATOM 2400 O O . GLY B 1 114 ? 88.051 22.728 80.333 1.00 26.70 92 GLY B O 1
ATOM 2401 N N . SER B 1 115 ? 90.273 22.689 79.937 1.00 25.72 93 SER B N 1
ATOM 2402 C CA . SER B 1 115 ? 90.608 23.531 81.064 1.00 25.06 93 SER B CA 1
ATOM 2403 C C . SER B 1 115 ? 91.854 24.328 80.726 1.00 24.93 93 SER B C 1
ATOM 2404 O O . SER B 1 115 ? 92.368 24.248 79.606 1.00 24.45 93 SER B O 1
ATOM 2415 N N . LEU B 1 117 ? 95.768 25.235 81.654 1.00 22.28 95 LEU B N 1
ATOM 2416 C CA . LEU B 1 117 ? 97.057 24.997 82.300 1.00 21.21 95 LEU B CA 1
ATOM 2417 C C . LEU B 1 117 ? 98.170 25.448 81.356 1.00 20.79 95 LEU B C 1
ATOM 2418 O O . LEU B 1 117 ? 98.150 25.093 80.179 1.00 20.55 95 LEU B O 1
ATOM 2423 N N . PRO B 1 118 ? 99.144 26.229 81.864 1.00 20.55 96 PRO B N 1
ATOM 2424 C CA . PRO B 1 118 ? 100.280 26.631 81.033 1.00 20.45 96 PRO B CA 1
ATOM 2425 C C . PRO B 1 118 ? 101.293 25.502 80.871 1.00 20.36 96 PRO B C 1
ATOM 2426 O O . PRO B 1 118 ? 101.341 24.598 81.708 1.00 20.35 96 PRO B O 1
ATOM 2430 N N . LEU B 1 119 ? 102.090 25.550 79.803 1.00 20.18 97 LEU B N 1
ATOM 2431 C CA . LEU B 1 119 ? 103.211 24.626 79.661 1.00 20.55 97 LEU B CA 1
ATOM 2432 C C . LEU B 1 119 ? 104.128 24.800 80.870 1.00 20.95 97 LEU B C 1
ATOM 2433 O O . LEU B 1 119 ? 104.462 25.929 81.255 1.00 21.53 97 LEU B O 1
ATOM 2438 N N . GLY B 1 120 ? 104.515 23.677 81.460 1.00 21.27 98 GLY B N 1
ATOM 2439 C CA . GLY B 1 120 ? 105.215 23.659 82.740 1.00 21.51 98 GLY B CA 1
ATOM 2440 C C . GLY B 1 120 ? 104.332 23.090 83.835 1.00 21.68 98 GLY B C 1
ATOM 2441 O O . GLY B 1 120 ? 104.836 22.569 84.837 1.00 22.15 98 GLY B O 1
ATOM 2442 N N . GLU B 1 121 ? 103.016 23.199 83.646 1.00 21.34 99 GLU B N 1
ATOM 2443 C CA . GLU B 1 121 ? 102.035 22.715 84.622 1.00 21.44 99 GLU B CA 1
ATOM 2444 C C . GLU B 1 121 ? 101.029 21.727 84.025 1.00 20.69 99 GLU B C 1
ATOM 2445 O O . GLU B 1 121 ? 100.112 21.270 84.716 1.00 20.24 99 GLU B O 1
ATOM 2451 N N . VAL B 1 122 ? 101.195 21.399 82.745 1.00 20.08 100 VAL B N 1
ATOM 2452 C CA . VAL B 1 122 ? 100.288 20.461 82.083 1.00 19.56 100 VAL B CA 1
ATOM 2453 C C . VAL B 1 122 ? 100.421 19.059 82.671 1.00 19.52 100 VAL B C 1
ATOM 2454 O O . VAL B 1 122 ? 101.528 18.547 82.840 1.00 19.23 100 VAL B O 1
ATOM 2458 N N . THR B 1 123 ? 99.278 18.452 82.981 1.00 19.85 101 THR B N 1
ATOM 2459 C CA . THR B 1 123 ? 99.237 17.113 83.560 1.00 20.02 101 THR B CA 1
ATOM 2460 C C . THR B 1 123 ? 98.803 16.094 82.516 1.00 20.18 101 THR B C 1
ATOM 2461 O O . THR B 1 123 ? 98.120 16.445 81.550 1.00 20.15 101 THR B O 1
ATOM 2465 N N . GLU B 1 124 ? 99.190 14.834 82.717 1.00 20.36 102 GLU B N 1
ATOM 2466 C CA . GLU B 1 124 ? 98.676 13.740 81.897 1.00 20.85 102 GLU B CA 1
ATOM 2467 C C . GLU B 1 124 ? 97.154 13.711 81.920 1.00 20.69 102 GLU B C 1
ATOM 2468 O O . GLU B 1 124 ? 96.523 13.463 80.893 1.00 20.78 102 GLU B O 1
ATOM 2474 N N . GLU B 1 125 ? 96.578 13.978 83.094 1.00 20.51 103 GLU B N 1
ATOM 2475 C CA . GLU B 1 125 ? 95.124 14.021 83.273 1.00 20.74 103 GLU B CA 1
ATOM 2476 C C . GLU B 1 125 ? 94.448 15.017 82.332 1.00 19.75 103 GLU B C 1
ATOM 2477 O O . GLU B 1 125 ? 93.444 14.684 81.692 1.00 19.25 103 GLU B O 1
ATOM 2483 N N . GLN B 1 126 ? 94.986 16.235 82.261 1.00 18.74 104 GLN B N 1
ATOM 2484 C CA . GLN B 1 126 ? 94.414 17.245 81.377 1.00 18.01 104 GLN B CA 1
ATOM 2485 C C . GLN B 1 126 ? 94.530 16.802 79.929 1.00 17.54 104 GLN B C 1
ATOM 2486 O O . GLN B 1 126 ? 93.549 16.873 79.188 1.00 17.51 104 GLN B O 1
ATOM 2492 N N . TYR B 1 127 ? 95.717 16.344 79.532 1.00 17.30 105 TYR B N 1
ATOM 2493 C CA . TYR B 1 127 ? 95.912 15.892 78.157 1.00 17.05 105 TYR B CA 1
ATOM 2494 C C . TYR B 1 127 ? 94.927 14.778 77.813 1.00 17.13 105 TYR B C 1
ATOM 2495 O O . TYR B 1 127 ? 94.181 14.888 76.840 1.00 16.27 105 TYR B O 1
ATOM 2504 N N . ASP B 1 128 ? 94.943 13.706 78.610 1.00 17.41 106 ASP B N 1
ATOM 2505 C CA . ASP B 1 128 ? 94.100 12.531 78.361 1.00 17.96 106 ASP B CA 1
ATOM 2506 C C . ASP B 1 128 ? 92.614 12.886 78.291 1.00 17.82 106 ASP B C 1
ATOM 2507 O O . ASP B 1 128 ? 91.941 12.511 77.337 1.00 17.69 106 ASP B O 1
ATOM 2512 N N . ASP B 1 129 ? 92.106 13.607 79.292 1.00 17.84 107 ASP B N 1
ATOM 2513 C CA . ASP B 1 129 ? 90.684 13.967 79.333 1.00 18.18 107 ASP B CA 1
ATOM 2514 C C . ASP B 1 129 ? 90.273 14.823 78.133 1.00 17.31 107 ASP B C 1
ATOM 2515 O O . ASP B 1 129 ? 89.227 14.581 77.521 1.00 17.22 107 ASP B O 1
ATOM 2520 N N . THR B 1 130 ? 91.106 15.809 77.799 1.00 16.19 108 THR B N 1
ATOM 2521 C CA . THR B 1 130 ? 90.800 16.733 76.697 1.00 15.14 108 THR B CA 1
ATOM 2522 C C . THR B 1 130 ? 90.821 16.002 75.356 1.00 14.72 108 THR B C 1
ATOM 2523 O O . THR B 1 130 ? 89.877 16.103 74.580 1.00 14.40 108 THR B O 1
ATOM 2527 N N . PHE B 1 131 ? 91.884 15.246 75.092 1.00 14.57 109 PHE B N 1
ATOM 2528 C CA . PHE B 1 131 ? 91.972 14.526 73.819 1.00 14.59 109 PHE B CA 1
ATOM 2529 C C . PHE B 1 131 ? 90.998 13.354 73.688 1.00 15.06 109 PHE B C 1
ATOM 2530 O O . PHE B 1 131 ? 90.456 13.126 72.614 1.00 14.73 109 PHE B O 1
ATOM 2538 N N . ASP B 1 132 ? 90.740 12.637 74.782 1.00 15.80 110 ASP B N 1
ATOM 2539 C CA . ASP B 1 132 ? 89.767 11.534 74.740 1.00 16.73 110 ASP B CA 1
ATOM 2540 C C . ASP B 1 132 ? 88.375 12.022 74.324 1.00 16.89 110 ASP B C 1
ATOM 2541 O O . ASP B 1 132 ? 87.659 11.334 73.588 1.00 17.06 110 ASP B O 1
ATOM 2546 N N . ARG B 1 133 ? 88.002 13.208 74.794 1.00 16.88 111 ARG B N 1
ATOM 2547 C CA . ARG B 1 133 ? 86.684 13.767 74.501 1.00 17.55 111 ARG B CA 1
ATOM 2548 C C . ARG B 1 133 ? 86.641 14.524 73.173 1.00 16.59 111 ARG B C 1
ATOM 2549 O O . ARG B 1 133 ? 85.722 14.328 72.377 1.00 17.18 111 ARG B O 1
ATOM 2557 N N . ASN B 1 134 ? 87.642 15.369 72.937 1.00 15.48 112 ASN B N 1
ATOM 2558 C CA . ASN B 1 134 ? 87.620 16.293 71.794 1.00 14.42 112 ASN B CA 1
ATOM 2559 C C . ASN B 1 134 ? 88.120 15.731 70.469 1.00 13.94 112 ASN B C 1
ATOM 2560 O O . ASN B 1 134 ? 87.830 16.297 69.412 1.00 13.35 112 ASN B O 1
ATOM 2565 N N . VAL B 1 135 ? 88.888 14.646 70.529 1.00 13.03 113 VAL B N 1
ATOM 2566 C CA . VAL B 1 135 ? 89.502 14.074 69.328 1.00 12.58 113 VAL B CA 1
ATOM 2567 C C . VAL B 1 135 ? 89.123 12.596 69.181 1.00 12.91 113 VAL B C 1
ATOM 2568 O O . VAL B 1 135 ? 88.398 12.223 68.253 1.00 13.24 113 VAL B O 1
ATOM 2572 N N . LYS B 1 136 ? 89.607 11.763 70.099 1.00 12.81 114 LYS B N 1
ATOM 2573 C CA . LYS B 1 136 ? 89.328 10.320 70.041 1.00 13.22 114 LYS B CA 1
ATOM 2574 C C . LYS B 1 136 ? 87.819 10.033 70.005 1.00 13.12 114 LYS B C 1
ATOM 2575 O O . LYS B 1 136 ? 87.337 9.286 69.146 1.00 12.74 114 LYS B O 1
ATOM 2581 N N . GLY B 1 137 ? 87.088 10.639 70.936 1.00 13.50 115 GLY B N 1
ATOM 2582 C CA . GLY B 1 137 ? 85.641 10.455 71.039 1.00 13.47 115 GLY B CA 1
ATOM 2583 C C . GLY B 1 137 ? 84.934 10.851 69.758 1.00 13.60 115 GLY B C 1
ATOM 2584 O O . GLY B 1 137 ? 84.026 10.162 69.309 1.00 13.77 115 GLY B O 1
ATOM 2585 N N . VAL B 1 138 ? 85.380 11.951 69.153 1.00 13.41 116 VAL B N 1
ATOM 2586 C CA . VAL B 1 138 ? 84.790 12.439 67.908 1.00 13.23 116 VAL B CA 1
ATOM 2587 C C . VAL B 1 138 ? 85.053 11.470 66.756 1.00 13.22 116 VAL B C 1
ATOM 2588 O O . VAL B 1 138 ? 84.134 11.129 66.004 1.00 12.95 116 VAL B O 1
ATOM 2592 N N . LEU B 1 139 ? 86.301 11.019 66.623 1.00 13.17 117 LEU B N 1
ATOM 2593 C CA . LEU B 1 139 ? 86.646 10.070 65.568 1.00 13.63 117 LEU B CA 1
ATOM 2594 C C . LEU B 1 139 ? 85.721 8.857 65.632 1.00 13.54 117 LEU B C 1
ATOM 2595 O O . LEU B 1 139 ? 85.161 8.455 64.621 1.00 13.70 117 LEU B O 1
ATOM 2600 N N . PHE B 1 140 ? 85.541 8.297 66.824 1.00 14.07 118 PHE B N 1
ATOM 2601 C CA . PHE B 1 140 ? 84.729 7.084 66.934 1.00 14.15 118 PHE B CA 1
ATOM 2602 C C . PHE B 1 140 ? 83.222 7.322 66.861 1.00 14.34 118 PHE B C 1
ATOM 2603 O O . PHE B 1 140 ? 82.490 6.459 66.382 1.00 14.74 118 PHE B O 1
ATOM 2611 N N . THR B 1 141 ? 82.775 8.501 67.289 1.00 14.39 119 THR B N 1
ATOM 2612 C CA . THR B 1 141 ? 81.389 8.921 67.077 1.00 14.70 119 THR B CA 1
ATOM 2613 C C . THR B 1 141 ? 81.060 8.916 65.584 1.00 14.24 119 THR B C 1
ATOM 2614 O O . THR B 1 141 ? 80.043 8.366 65.170 1.00 14.23 119 THR B O 1
ATOM 2618 N N . VAL B 1 142 ? 81.934 9.509 64.774 1.00 13.88 120 VAL B N 1
ATOM 2619 C CA . VAL B 1 142 ? 81.696 9.576 63.336 1.00 13.85 120 VAL B CA 1
ATOM 2620 C C . VAL B 1 142 ? 81.888 8.211 62.668 1.00 14.04 120 VAL B C 1
ATOM 2621 O O . VAL B 1 142 ? 81.077 7.809 61.828 1.00 13.92 120 VAL B O 1
ATOM 2625 N N . GLN B 1 143 ? 82.947 7.500 63.050 1.00 14.11 121 GLN B N 1
ATOM 2626 C CA . GLN B 1 143 ? 83.223 6.193 62.460 1.00 14.61 121 GLN B CA 1
ATOM 2627 C C . GLN B 1 143 ? 82.042 5.248 62.651 1.00 14.84 121 GLN B C 1
ATOM 2628 O O . GLN B 1 143 ? 81.627 4.571 61.705 1.00 14.74 121 GLN B O 1
ATOM 2634 N N . LYS B 1 144 ? 81.486 5.235 63.861 1.00 15.25 122 LYS B N 1
ATOM 2635 C CA . LYS B 1 144 ? 80.375 4.331 64.181 1.00 15.95 122 LYS B CA 1
ATOM 2636 C C . LYS B 1 144 ? 79.057 4.757 63.533 1.00 15.94 122 LYS B C 1
ATOM 2637 O O . LYS B 1 144 ? 78.159 3.933 63.347 1.00 15.66 122 LYS B O 1
ATOM 2643 N N . ALA B 1 145 ? 78.958 6.029 63.155 1.00 16.27 123 ALA B N 1
ATOM 2644 C CA . ALA B 1 145 ? 77.785 6.531 62.438 1.00 16.53 123 ALA B CA 1
ATOM 2645 C C . ALA B 1 145 ? 77.785 6.170 60.952 1.00 16.88 123 ALA B C 1
ATOM 2646 O O . ALA B 1 145 ? 76.734 6.213 60.308 1.00 16.82 123 ALA B O 1
ATOM 2648 N N . LEU B 1 146 ? 78.952 5.822 60.406 1.00 17.28 124 LEU B N 1
ATOM 2649 C CA . LEU B 1 146 ? 79.099 5.662 58.952 1.00 17.81 124 LEU B CA 1
ATOM 2650 C C . LEU B 1 146 ? 78.057 4.767 58.280 1.00 17.79 124 LEU B C 1
ATOM 2651 O O . LEU B 1 146 ? 77.463 5.177 57.286 1.00 17.91 124 LEU B O 1
ATOM 2656 N N . PRO B 1 147 ? 77.827 3.547 58.815 1.00 18.01 125 PRO B N 1
ATOM 2657 C CA . PRO B 1 147 ? 76.853 2.666 58.168 1.00 18.19 125 PRO B CA 1
ATOM 2658 C C . PRO B 1 147 ? 75.455 3.278 58.039 1.00 18.32 125 PRO B C 1
ATOM 2659 O O . PRO B 1 147 ? 74.722 2.922 57.115 1.00 18.64 125 PRO B O 1
ATOM 2663 N N . LEU B 1 148 ? 75.096 4.193 58.944 1.00 18.04 126 LEU B N 1
ATOM 2664 C CA . LEU B 1 148 ? 73.782 4.854 58.905 1.00 17.85 126 LEU B CA 1
ATOM 2665 C C . LEU B 1 148 ? 73.729 6.122 58.044 1.00 17.71 126 LEU B C 1
ATOM 2666 O O . LEU B 1 148 ? 72.650 6.528 57.606 1.00 17.88 126 LEU B O 1
ATOM 2671 N N . LEU B 1 149 ? 74.879 6.751 57.804 1.00 17.36 127 LEU B N 1
ATOM 2672 C CA . LEU B 1 149 ? 74.908 8.019 57.059 1.00 17.14 127 LEU B CA 1
ATOM 2673 C C . LEU B 1 149 ? 74.464 7.892 55.602 1.00 17.25 127 LEU B C 1
ATOM 2674 O O . LEU B 1 149 ? 75.132 7.263 54.781 1.00 17.15 127 LEU B O 1
ATOM 2679 N N . ALA B 1 150 ? 73.330 8.516 55.298 1.00 17.62 128 ALA B N 1
ATOM 2680 C CA . ALA B 1 150 ? 72.709 8.424 53.985 1.00 18.25 128 ALA B CA 1
ATOM 2681 C C . ALA B 1 150 ? 73.458 9.239 52.939 1.00 18.55 128 ALA B C 1
ATOM 2682 O O . ALA B 1 150 ? 74.304 10.080 53.267 1.00 18.42 128 ALA B O 1
ATOM 2684 N N . ARG B 1 151 ? 73.139 8.994 51.673 1.00 18.84 129 ARG B N 1
ATOM 2685 C CA . ARG B 1 151 ? 73.581 9.874 50.605 1.00 19.16 129 ARG B CA 1
ATOM 2686 C C . ARG B 1 151 ? 72.966 11.261 50.827 1.00 18.59 129 ARG B C 1
ATOM 2687 O O . ARG B 1 151 ? 71.783 11.381 51.160 1.00 18.96 129 ARG B O 1
ATOM 2695 N N . GLY B 1 152 ? 73.783 12.298 50.667 1.00 17.78 130 GLY B N 1
ATOM 2696 C CA . GLY B 1 152 ? 73.342 13.676 50.885 1.00 16.75 130 GLY B CA 1
ATOM 2697 C C . GLY B 1 152 ? 73.309 14.060 52.353 1.00 16.23 130 GLY B C 1
ATOM 2698 O O . GLY B 1 152 ? 72.660 15.045 52.725 1.00 16.56 130 GLY B O 1
ATOM 2699 N N . SER B 1 153 ? 74.007 13.289 53.188 1.00 15.31 131 SER B N 1
ATOM 2700 C CA . SER B 1 153 ? 74.089 13.588 54.620 1.00 14.69 131 SER B CA 1
ATOM 2701 C C . SER B 1 153 ? 75.186 14.608 54.918 1.00 14.20 131 SER B C 1
ATOM 2702 O O . SER B 1 153 ? 76.066 14.852 54.091 1.00 13.31 131 SER B O 1
ATOM 2705 N N . SER B 1 154 ? 75.111 15.194 56.107 1.00 13.84 132 SER B N 1
ATOM 2706 C CA . SER B 1 154 ? 76.006 16.264 56.510 1.00 13.74 132 SER B CA 1
ATOM 2707 C C . SER B 1 154 ? 76.456 16.052 57.945 1.00 13.33 132 SER B C 1
ATOM 2708 O O . SER B 1 154 ? 75.633 15.912 58.852 1.00 13.78 132 SER B O 1
ATOM 2711 N N . VAL B 1 155 ? 77.772 16.006 58.132 1.00 13.08 133 VAL B N 1
ATOM 2712 C CA . VAL B 1 155 ? 78.376 15.853 59.448 1.00 12.73 133 VAL B CA 1
ATOM 2713 C C . VAL B 1 155 ? 79.004 17.189 59.822 1.00 12.83 133 VAL B C 1
ATOM 2714 O O . VAL B 1 155 ? 79.804 17.740 59.063 1.00 12.78 133 VAL B O 1
ATOM 2718 N N . VAL B 1 156 ? 78.610 17.704 60.980 1.00 12.31 134 VAL B N 1
ATOM 2719 C CA . VAL B 1 156 ? 79.108 18.974 61.490 1.00 12.57 134 VAL B CA 1
ATOM 2720 C C . VAL B 1 156 ? 79.878 18.696 62.770 1.00 12.68 134 VAL B C 1
ATOM 2721 O O . VAL B 1 156 ? 79.347 18.095 63.707 1.00 12.78 134 VAL B O 1
ATOM 2725 N N . LEU B 1 157 ? 81.142 19.116 62.789 1.00 12.51 135 LEU B N 1
ATOM 2726 C CA . LEU B 1 157 ? 82.014 18.937 63.939 1.00 12.39 135 LEU B CA 1
ATOM 2727 C C . LEU B 1 157 ? 82.241 20.277 64.620 1.00 12.67 135 LEU B C 1
ATOM 2728 O O . LEU B 1 157 ? 82.587 21.260 63.961 1.00 12.56 135 LEU B O 1
ATOM 2733 N N . THR B 1 158 ? 82.052 20.324 65.934 1.00 12.93 136 THR B N 1
ATOM 2734 C CA . THR B 1 158 ? 82.297 21.573 66.662 1.00 13.46 136 THR B CA 1
ATOM 2735 C C . THR B 1 158 ? 83.780 21.792 66.946 1.00 13.29 136 THR B C 1
ATOM 2736 O O . THR B 1 158 ? 84.396 21.077 67.739 1.00 13.34 136 THR B O 1
ATOM 2740 N N . GLY B 1 159 ? 84.345 22.790 66.275 1.00 13.32 137 GLY B N 1
ATOM 2741 C CA . GLY B 1 159 ? 85.724 23.193 66.501 1.00 12.94 137 GLY B CA 1
ATOM 2742 C C . GLY B 1 159 ? 85.768 24.379 67.441 1.00 12.81 137 GLY B C 1
ATOM 2743 O O . GLY B 1 159 ? 84.918 24.512 68.332 1.00 13.08 137 GLY B O 1
ATOM 2744 N N . SER B 1 160 ? 86.767 25.236 67.254 1.00 12.40 138 SER B N 1
ATOM 2745 C CA . SER B 1 160 ? 86.926 26.441 68.058 1.00 12.27 138 SER B CA 1
ATOM 2746 C C . SER B 1 160 ? 87.928 27.364 67.397 1.00 11.92 138 SER B C 1
ATOM 2747 O O . SER B 1 160 ? 88.866 26.904 66.745 1.00 11.90 138 SER B O 1
ATOM 2750 N N . THR B 1 161 ? 87.741 28.667 67.585 1.00 11.84 139 THR B N 1
ATOM 2751 C CA . THR B 1 161 ? 88.773 29.636 67.219 1.00 11.91 139 THR B CA 1
ATOM 2752 C C . THR B 1 161 ? 90.118 29.309 67.869 1.00 11.70 139 THR B C 1
ATOM 2753 O O . THR B 1 161 ? 91.163 29.651 67.326 1.00 11.81 139 THR B O 1
ATOM 2757 N N . ALA B 1 162 ? 90.094 28.638 69.021 1.00 12.24 140 ALA B N 1
ATOM 2758 C CA . ALA B 1 162 ? 91.336 28.237 69.693 1.00 12.16 140 ALA B CA 1
ATOM 2759 C C . ALA B 1 162 ? 92.227 27.355 68.811 1.00 12.47 140 ALA B C 1
ATOM 2760 O O . ALA B 1 162 ? 93.452 27.370 68.949 1.00 12.50 140 ALA B O 1
ATOM 2762 N N . GLY B 1 163 ? 91.601 26.607 67.903 1.00 12.60 141 GLY B N 1
ATOM 2763 C CA . GLY B 1 163 ? 92.309 25.672 67.024 1.00 13.09 141 GLY B CA 1
ATOM 2764 C C . GLY B 1 163 ? 93.238 26.335 66.017 1.00 13.75 141 GLY B C 1
ATOM 2765 O O . GLY B 1 163 ? 94.105 25.671 65.447 1.00 14.04 141 GLY B O 1
ATOM 2766 N N . SER B 1 164 ? 93.068 27.637 65.797 1.00 13.43 142 SER B N 1
ATOM 2767 C CA . SER B 1 164 ? 93.920 28.363 64.842 1.00 14.16 142 SER B CA 1
ATOM 2768 C C . SER B 1 164 ? 94.570 29.628 65.412 1.00 13.98 142 SER B C 1
ATOM 2769 O O . SER B 1 164 ? 95.154 30.429 64.672 1.00 14.21 142 SER B O 1
ATOM 2772 N N . THR B 1 165 ? 94.489 29.795 66.726 1.00 13.73 143 THR B N 1
ATOM 2773 C CA . THR B 1 165 ? 95.033 30.973 67.386 1.00 14.09 143 THR B CA 1
ATOM 2774 C C . THR B 1 165 ? 95.890 30.571 68.581 1.00 14.31 143 THR B C 1
ATOM 2775 O O . THR B 1 165 ? 96.019 29.381 68.903 1.00 13.68 143 THR B O 1
ATOM 2779 N N . GLY B 1 166 ? 96.492 31.575 69.210 1.00 14.62 144 GLY B N 1
ATOM 2780 C CA . GLY B 1 166 ? 97.272 31.376 70.428 1.00 15.19 144 GLY B CA 1
ATOM 2781 C C . GLY B 1 166 ? 96.577 32.036 71.603 1.00 15.97 144 GLY B C 1
ATOM 2782 O O . GLY B 1 166 ? 96.135 33.187 71.509 1.00 16.12 144 GLY B O 1
ATOM 2783 N N . THR B 1 167 ? 96.492 31.301 72.710 1.00 15.95 145 THR B N 1
ATOM 2784 C CA . THR B 1 167 ? 95.853 31.760 73.937 1.00 17.11 145 THR B CA 1
ATOM 2785 C C . THR B 1 167 ? 96.703 31.244 75.101 1.00 17.13 145 THR B C 1
ATOM 2786 O O . THR B 1 167 ? 97.089 30.077 75.093 1.00 17.29 145 THR B O 1
ATOM 2790 N N . PRO B 1 168 ? 97.013 32.107 76.095 1.00 17.66 146 PRO B N 1
ATOM 2791 C CA . PRO B 1 168 ? 97.773 31.619 77.253 1.00 17.59 146 PRO B CA 1
ATOM 2792 C C . PRO B 1 168 ? 97.056 30.490 77.998 1.00 17.29 146 PRO B C 1
ATOM 2793 O O . PRO B 1 168 ? 95.833 30.534 78.166 1.00 17.03 146 PRO B O 1
ATOM 2797 N N . ALA B 1 169 ? 97.833 29.491 78.422 1.00 17.23 147 ALA B N 1
ATOM 2798 C CA . ALA B 1 169 ? 97.358 28.351 79.222 1.00 17.21 147 ALA B CA 1
ATOM 2799 C C . ALA B 1 169 ? 96.246 27.536 78.563 1.00 17.18 147 ALA B C 1
ATOM 2800 O O . ALA B 1 169 ? 95.447 26.906 79.249 1.00 17.20 147 ALA B O 1
ATOM 2802 N N . PHE B 1 170 ? 96.212 27.524 77.233 1.00 16.67 148 PHE B N 1
ATOM 2803 C CA . PHE B 1 170 ? 95.142 26.838 76.510 1.00 16.29 148 PHE B CA 1
ATOM 2804 C C . PHE B 1 170 ? 95.670 25.803 75.503 1.00 15.14 148 PHE B C 1
ATOM 2805 O O . PHE B 1 170 ? 94.920 25.333 74.654 1.00 14.42 148 PHE B O 1
ATOM 2813 N N . SER B 1 171 ? 96.946 25.432 75.611 1.00 14.18 149 SER B N 1
ATOM 2814 C CA . SER B 1 171 ? 97.589 24.647 74.537 1.00 13.58 149 SER B CA 1
ATOM 2815 C C . SER B 1 171 ? 96.989 23.264 74.295 1.00 12.99 149 SER B C 1
ATOM 2816 O O . SER B 1 171 ? 96.880 22.831 73.151 1.00 12.26 149 SER B O 1
ATOM 2819 N N . VAL B 1 172 ? 96.618 22.563 75.364 1.00 12.39 150 VAL B N 1
ATOM 2820 C CA . VAL B 1 172 ? 96.027 21.243 75.202 1.00 12.10 150 VAL B CA 1
ATOM 2821 C C . VAL B 1 172 ? 94.689 21.370 74.476 1.00 11.52 150 VAL B C 1
ATOM 2822 O O . VAL B 1 172 ? 94.442 20.651 73.515 1.00 11.25 150 VAL B O 1
ATOM 2826 N N . TYR B 1 173 ? 93.844 22.295 74.927 1.00 11.28 151 TYR B N 1
ATOM 2827 C CA . TYR B 1 173 ? 92.537 22.498 74.293 1.00 11.26 151 TYR B CA 1
ATOM 2828 C C . TYR B 1 173 ? 92.691 22.964 72.846 1.00 11.01 151 TYR B C 1
ATOM 2829 O O . TYR B 1 173 ? 92.038 22.426 71.942 1.00 10.67 151 TYR B O 1
ATOM 2838 N N . ALA B 1 174 ? 93.550 23.964 72.637 1.00 10.73 152 ALA B N 1
ATOM 2839 C CA . ALA B 1 174 ? 93.809 24.489 71.288 1.00 10.70 152 ALA B CA 1
ATOM 2840 C C . ALA B 1 174 ? 94.273 23.388 70.334 1.00 10.41 152 ALA B C 1
ATOM 2841 O O . ALA B 1 174 ? 93.768 23.286 69.208 1.00 10.87 152 ALA B O 1
ATOM 2843 N N . ALA B 1 175 ? 95.212 22.553 70.787 1.00 10.35 153 ALA B N 1
ATOM 2844 C CA . ALA B 1 175 ? 95.712 21.459 69.952 1.00 9.74 153 ALA B CA 1
ATOM 2845 C C . ALA B 1 175 ? 94.615 20.448 69.633 1.00 9.85 153 ALA B C 1
ATOM 2846 O O . ALA B 1 175 ? 94.561 19.915 68.523 1.00 9.80 153 ALA B O 1
ATOM 2848 N N . SER B 1 176 ? 93.739 20.183 70.603 1.00 10.26 154 SER B N 1
ATOM 2849 C CA . SER B 1 176 ? 92.648 19.238 70.382 1.00 10.64 154 SER B CA 1
ATOM 2850 C C . SER B 1 176 ? 91.716 19.744 69.292 1.00 10.69 154 SER B C 1
ATOM 2851 O O . SER B 1 176 ? 91.228 18.965 68.469 1.00 10.97 154 SER B O 1
ATOM 2854 N N . LYS B 1 177 ? 91.489 21.056 69.277 1.00 10.53 155 LYS B N 1
ATOM 2855 C CA . LYS B 1 177 ? 90.577 21.647 68.308 1.00 10.19 155 LYS B CA 1
ATOM 2856 C C . LYS B 1 177 ? 91.205 21.819 66.924 1.00 10.15 155 LYS B C 1
ATOM 2857 O O . LYS B 1 177 ? 90.494 21.844 65.920 1.00 10.37 155 LYS B O 1
ATOM 2863 N N . ALA B 1 178 ? 92.533 21.926 66.878 1.00 10.03 156 ALA B N 1
ATOM 2864 C CA . ALA B 1 178 ? 93.262 21.892 65.613 1.00 9.35 156 ALA B CA 1
ATOM 2865 C C . ALA B 1 178 ? 93.155 20.491 64.994 1.00 9.13 156 ALA B C 1
ATOM 2866 O O . ALA B 1 178 ? 92.899 20.352 63.794 1.00 8.45 156 ALA B O 1
ATOM 2868 N N . ALA B 1 179 ? 93.320 19.462 65.827 1.00 9.21 157 ALA B N 1
ATOM 2869 C CA . ALA B 1 179 ? 93.151 18.076 65.387 1.00 9.33 157 ALA B CA 1
ATOM 2870 C C . ALA B 1 179 ? 91.734 17.862 64.851 1.00 9.60 157 ALA B C 1
ATOM 2871 O O . ALA B 1 179 ? 91.539 17.267 63.781 1.00 9.63 157 ALA B O 1
ATOM 2873 N N . LEU B 1 180 ? 90.752 18.364 65.596 1.00 9.74 158 LEU B N 1
ATOM 2874 C CA . LEU B 1 180 ? 89.348 18.274 65.210 1.00 10.29 158 LEU B CA 1
ATOM 2875 C C . LEU B 1 180 ? 89.121 18.820 63.799 1.00 10.33 158 LEU B C 1
ATOM 2876 O O . LEU B 1 180 ? 88.515 18.148 62.964 1.00 10.07 158 LEU B O 1
ATOM 2881 N N . ARG B 1 181 ? 89.621 20.025 63.520 1.00 10.14 159 ARG B N 1
ATOM 2882 C CA . ARG B 1 181 ? 89.387 20.641 62.214 1.00 10.20 159 ARG B CA 1
ATOM 2883 C C . ARG B 1 181 ? 90.032 19.829 61.081 1.00 10.39 159 ARG B C 1
ATOM 2884 O O . ARG B 1 181 ? 89.461 19.739 59.987 1.00 10.62 159 ARG B O 1
ATOM 2892 N N . SER B 1 182 ? 91.200 19.231 61.347 1.00 10.05 160 SER B N 1
ATOM 2893 C CA . SER B 1 182 ? 91.910 18.411 60.350 1.00 10.47 160 SER B CA 1
ATOM 2894 C C . SER B 1 182 ? 91.043 17.255 59.843 1.00 10.18 160 SER B C 1
ATOM 2895 O O . SER B 1 182 ? 91.078 16.903 58.660 1.00 9.76 160 SER B O 1
ATOM 2898 N N . PHE B 1 183 ? 90.266 16.677 60.752 1.00 9.98 161 PHE B N 1
ATOM 2899 C CA . PHE B 1 183 ? 89.387 15.564 60.414 1.00 10.47 161 PHE B CA 1
ATOM 2900 C C . PHE B 1 183 ? 88.504 15.866 59.198 1.00 10.80 161 PHE B C 1
ATOM 2901 O O . PHE B 1 183 ? 88.330 14.999 58.337 1.00 11.53 161 PHE B O 1
ATOM 2909 N N . ALA B 1 184 ? 87.964 17.086 59.118 1.00 11.32 162 ALA B N 1
ATOM 2910 C CA . ALA B 1 184 ? 87.084 17.465 58.008 1.00 11.66 162 ALA B CA 1
ATOM 2911 C C . ALA B 1 184 ? 87.798 17.479 56.657 1.00 12.18 162 ALA B C 1
ATOM 2912 O O . ALA B 1 184 ? 87.196 17.129 55.641 1.00 12.81 162 ALA B O 1
ATOM 2914 N N . ARG B 1 185 ? 89.069 17.886 56.644 1.00 11.88 163 ARG B N 1
ATOM 2915 C CA . ARG B 1 185 ? 89.871 17.897 55.405 1.00 12.13 163 ARG B CA 1
ATOM 2916 C C . ARG B 1 185 ? 90.131 16.487 54.885 1.00 12.01 163 ARG B C 1
ATOM 2917 O O . ARG B 1 185 ? 90.221 16.259 53.677 1.00 12.84 163 ARG B O 1
ATOM 2925 N N . ASN B 1 186 ? 90.287 15.548 55.808 1.00 11.92 164 ASN B N 1
ATOM 2926 C CA . ASN B 1 186 ? 90.770 14.216 55.472 1.00 11.86 164 ASN B CA 1
ATOM 2927 C C . ASN B 1 186 ? 89.675 13.185 55.252 1.00 12.02 164 ASN B C 1
ATOM 2928 O O . ASN B 1 186 ? 89.741 12.389 54.309 1.00 12.09 164 ASN B O 1
ATOM 2933 N N . TRP B 1 187 ? 88.664 13.203 56.112 1.00 12.31 165 TRP B N 1
ATOM 2934 C CA . TRP B 1 187 ? 87.595 12.209 56.016 1.00 12.89 165 TRP B CA 1
ATOM 2935 C C . TRP B 1 187 ? 86.796 12.324 54.717 1.00 13.62 165 TRP B C 1
ATOM 2936 O O . TRP B 1 187 ? 86.285 11.323 54.220 1.00 14.53 165 TRP B O 1
ATOM 2947 N N . ILE B 1 188 ? 86.696 13.532 54.162 1.00 14.31 166 ILE B N 1
ATOM 2948 C CA . ILE B 1 188 ? 85.995 13.729 52.883 1.00 14.90 166 ILE B CA 1
ATOM 2949 C C . ILE B 1 188 ? 86.667 12.974 51.722 1.00 15.71 166 ILE B C 1
ATOM 2950 O O . ILE B 1 188 ? 86.041 12.711 50.690 1.00 16.31 166 ILE B O 1
ATOM 2955 N N . LEU B 1 189 ? 87.938 12.636 51.905 1.00 15.78 167 LEU B N 1
ATOM 2956 C CA . LEU B 1 189 ? 88.660 11.844 50.921 1.00 16.34 167 LEU B CA 1
ATOM 2957 C C . LEU B 1 189 ? 88.452 10.346 51.160 1.00 16.99 167 LEU B C 1
ATOM 2958 O O . LEU B 1 189 ? 88.331 9.581 50.206 1.00 17.47 167 LEU B O 1
ATOM 2963 N N . ASP B 1 190 ? 88.380 9.939 52.426 1.00 17.60 168 ASP B N 1
ATOM 2964 C CA . ASP B 1 190 ? 88.070 8.543 52.781 1.00 18.25 168 ASP B CA 1
ATOM 2965 C C . ASP B 1 190 ? 86.676 8.139 52.312 1.00 18.96 168 ASP B C 1
ATOM 2966 O O . ASP B 1 190 ? 86.431 6.970 52.002 1.00 19.30 168 ASP B O 1
ATOM 2971 N N . LEU B 1 191 ? 85.769 9.111 52.271 1.00 19.60 169 LEU B N 1
ATOM 2972 C CA . LEU B 1 191 ? 84.372 8.856 51.951 1.00 20.62 169 LEU B CA 1
ATOM 2973 C C . LEU B 1 191 ? 84.019 9.332 50.546 1.00 21.37 169 LEU B C 1
ATOM 2974 O O . LEU B 1 191 ? 82.877 9.701 50.274 1.00 21.33 169 LEU B O 1
ATOM 2979 N N . LYS B 1 192 ? 85.014 9.320 49.660 1.00 22.58 170 LYS B N 1
ATOM 2980 C CA . LYS B 1 192 ? 84.818 9.648 48.246 1.00 24.30 170 LYS B CA 1
ATOM 2981 C C . LYS B 1 192 ? 83.608 8.894 47.671 1.00 24.54 170 LYS B C 1
ATOM 2982 O O . LYS B 1 192 ? 83.480 7.673 47.842 1.00 24.77 170 LYS B O 1
ATOM 2988 N N . ASP B 1 193 ? 82.713 9.646 47.027 1.00 24.89 171 ASP B N 1
ATOM 2989 C CA . ASP B 1 193 ? 81.516 9.112 46.345 1.00 25.33 171 ASP B CA 1
ATOM 2990 C C . ASP B 1 193 ? 80.366 8.617 47.244 1.00 24.47 171 ASP B C 1
ATOM 2991 O O . ASP B 1 193 ? 79.345 8.159 46.724 1.00 25.03 171 ASP B O 1
ATOM 2996 N N . ARG B 1 194 ? 80.520 8.712 48.567 1.00 23.08 172 ARG B N 1
ATOM 2997 C CA . ARG B 1 194 ? 79.458 8.326 49.511 1.00 21.87 172 ARG B CA 1
ATOM 2998 C C . ARG B 1 194 ? 78.363 9.396 49.649 1.00 20.74 172 ARG B C 1
ATOM 2999 O O . ARG B 1 194 ? 77.299 9.129 50.204 1.00 20.44 172 ARG B O 1
ATOM 3007 N N . GLY B 1 195 ? 78.634 10.609 49.175 1.00 19.13 173 GLY B N 1
ATOM 3008 C CA . GLY B 1 195 ? 77.678 11.711 49.318 1.00 17.87 173 GLY B CA 1
ATOM 3009 C C . GLY B 1 195 ? 77.527 12.178 50.754 1.00 16.65 173 GLY B C 1
ATOM 3010 O O . GLY B 1 195 ? 76.437 12.556 51.193 1.00 16.54 173 GLY B O 1
ATOM 3011 N N . ILE B 1 196 ? 78.630 12.146 51.491 1.00 15.66 174 ILE B N 1
ATOM 3012 C CA . ILE B 1 196 ? 78.645 12.583 52.878 1.00 14.51 174 ILE B CA 1
ATOM 3013 C C . ILE B 1 196 ? 79.548 13.804 52.986 1.00 14.12 174 ILE B C 1
ATOM 3014 O O . ILE B 1 196 ? 80.741 13.718 52.685 1.00 14.53 174 ILE B O 1
ATOM 3019 N N . ARG B 1 197 ? 78.983 14.934 53.400 1.00 13.18 175 ARG B N 1
ATOM 3020 C CA . ARG B 1 197 ? 79.784 16.142 53.621 1.00 12.36 175 ARG B CA 1
ATOM 3021 C C . ARG B 1 197 ? 80.230 16.209 55.067 1.00 11.96 175 ARG B C 1
ATOM 3022 O O . ARG B 1 197 ? 79.508 15.772 55.975 1.00 11.90 175 ARG B O 1
ATOM 3030 N N . ILE B 1 198 ? 81.427 16.751 55.284 1.00 10.91 176 ILE B N 1
ATOM 3031 C CA . ILE B 1 198 ? 81.963 16.895 56.635 1.00 11.05 176 ILE B CA 1
ATOM 3032 C C . ILE B 1 198 ? 82.549 18.288 56.745 1.00 10.69 176 ILE B C 1
ATOM 3033 O O . ILE B 1 198 ? 83.375 18.679 55.922 1.00 10.64 176 ILE B O 1
ATOM 3038 N N . ASN B 1 199 ? 82.085 19.036 57.740 1.00 10.90 177 ASN B N 1
ATOM 3039 C CA . ASN B 1 199 ? 82.517 20.417 57.936 1.00 10.81 177 ASN B CA 1
ATOM 3040 C C . ASN B 1 199 ? 82.777 20.707 59.405 1.00 10.63 177 ASN B C 1
ATOM 3041 O O . ASN B 1 199 ? 82.148 20.114 60.291 1.00 11.32 177 ASN B O 1
ATOM 3046 N N . THR B 1 200 ? 83.703 21.627 59.655 1.00 10.73 178 THR B N 1
ATOM 3047 C CA . THR B 1 200 ? 83.974 22.118 61.003 1.00 11.16 178 THR B CA 1
ATOM 3048 C C . THR B 1 200 ? 83.256 23.444 61.231 1.00 11.10 178 THR B C 1
ATOM 3049 O O . THR B 1 200 ? 83.314 24.348 60.388 1.00 11.03 178 THR B O 1
ATOM 3053 N N . LEU B 1 201 ? 82.584 23.540 62.374 1.00 10.99 179 LEU B N 1
ATOM 3054 C CA . LEU B 1 201 ? 81.933 24.767 62.805 1.00 12.20 179 LEU B CA 1
ATOM 3055 C C . LEU B 1 201 ? 82.704 25.277 63.997 1.00 12.27 179 LEU B C 1
ATOM 3056 O O . LEU B 1 201 ? 82.759 24.605 65.032 1.00 12.75 179 LEU B O 1
ATOM 3061 N N . SER B 1 202 ? 83.305 26.457 63.855 1.00 12.63 180 SER B N 1
ATOM 3062 C CA . SER B 1 202 ? 84.225 26.961 64.871 1.00 13.18 180 SER B CA 1
ATOM 3063 C C . SER B 1 202 ? 83.768 28.258 65.516 1.00 13.74 180 SER B C 1
ATOM 3064 O O . SER B 1 202 ? 84.018 29.349 64.992 1.00 14.01 180 SER B O 1
ATOM 3067 N N . PRO B 1 203 ? 83.097 28.139 66.669 1.00 14.45 181 PRO B N 1
ATOM 3068 C CA . PRO B 1 203 ? 82.665 29.330 67.380 1.00 14.92 181 PRO B CA 1
ATOM 3069 C C . PRO B 1 203 ? 83.832 30.020 68.072 1.00 15.66 181 PRO B C 1
ATOM 3070 O O . PRO B 1 203 ? 84.796 29.367 68.487 1.00 15.14 181 PRO B O 1
ATOM 3074 N N . GLY B 1 204 ? 83.741 31.340 68.161 1.00 16.82 182 GLY B N 1
ATOM 3075 C CA . GLY B 1 204 ? 84.601 32.117 69.034 1.00 18.88 182 GLY B CA 1
ATOM 3076 C C . GLY B 1 204 ? 83.944 32.188 70.399 1.00 20.77 182 GLY B C 1
ATOM 3077 O O . GLY B 1 204 ? 83.216 31.264 70.789 1.00 20.50 182 GLY B O 1
ATOM 3078 N N . PRO B 1 205 ? 84.184 33.286 71.136 1.00 22.06 183 PRO B N 1
ATOM 3079 C CA . PRO B 1 205 ? 83.545 33.450 72.444 1.00 23.38 183 PRO B CA 1
ATOM 3080 C C . PRO B 1 205 ? 82.018 33.482 72.328 1.00 24.08 183 PRO B C 1
ATOM 3081 O O . PRO B 1 205 ? 81.476 34.223 71.502 1.00 24.18 183 PRO B O 1
ATOM 3085 N N . THR B 1 206 ? 81.344 32.655 73.128 1.00 25.26 184 THR B N 1
ATOM 3086 C CA . THR B 1 206 ? 79.879 32.650 73.198 1.00 26.66 184 THR B CA 1
ATOM 3087 C C . THR B 1 206 ? 79.375 32.850 74.629 1.00 27.19 184 THR B C 1
ATOM 3088 O O . THR B 1 206 ? 80.131 32.687 75.594 1.00 27.35 184 THR B O 1
ATOM 3092 N N . GLU B 1 207 ? 78.095 33.205 74.747 1.00 27.95 185 GLU B N 1
ATOM 3093 C CA . GLU B 1 207 ? 77.424 33.415 76.033 1.00 28.66 185 GLU B CA 1
ATOM 3094 C C . GLU B 1 207 ? 77.528 32.192 76.949 1.00 28.95 185 GLU B C 1
ATOM 3095 O O . GLU B 1 207 ? 77.512 32.322 78.175 1.00 29.35 185 GLU B O 1
ATOM 3101 N N . ALA B 1 230 ? 85.430 39.824 74.949 1.00 32.34 208 ALA B N 1
ATOM 3102 C CA . ALA B 1 230 ? 84.480 40.696 74.265 1.00 32.38 208 ALA B CA 1
ATOM 3103 C C . ALA B 1 230 ? 85.171 41.877 73.580 1.00 32.23 208 ALA B C 1
ATOM 3104 O O . ALA B 1 230 ? 84.883 42.182 72.423 1.00 32.27 208 ALA B O 1
ATOM 3106 N N . ALA B 1 231 ? 86.085 42.526 74.300 1.00 32.02 209 ALA B N 1
ATOM 3107 C CA . ALA B 1 231 ? 86.828 43.685 73.793 1.00 31.53 209 ALA B CA 1
ATOM 3108 C C . ALA B 1 231 ? 87.678 43.363 72.560 1.00 31.06 209 ALA B C 1
ATOM 3109 O O . ALA B 1 231 ? 87.916 44.230 71.716 1.00 31.49 209 ALA B O 1
ATOM 3111 N N . GLN B 1 232 ? 88.130 42.114 72.472 1.00 29.99 210 GLN B N 1
ATOM 3112 C CA . GLN B 1 232 ? 88.963 41.637 71.371 1.00 28.82 210 GLN B CA 1
ATOM 3113 C C . GLN B 1 232 ? 88.158 41.333 70.094 1.00 27.08 210 GLN B C 1
ATOM 3114 O O . GLN B 1 232 ? 88.694 41.410 68.985 1.00 27.43 210 GLN B O 1
ATOM 3120 N N . VAL B 1 233 ? 86.875 41.008 70.263 1.00 24.80 211 VAL B N 1
ATOM 3121 C CA . VAL B 1 233 ? 85.975 40.676 69.153 1.00 22.52 211 VAL B CA 1
ATOM 3122 C C . VAL B 1 233 ? 85.639 41.932 68.345 1.00 21.25 211 VAL B C 1
ATOM 3123 O O . VAL B 1 233 ? 85.140 42.910 68.909 1.00 20.39 211 VAL B O 1
ATOM 3127 N N . PRO B 1 234 ? 85.913 41.915 67.023 1.00 20.06 212 PRO B N 1
ATOM 3128 C CA . PRO B 1 234 ? 85.573 43.060 66.175 1.00 19.69 212 PRO B CA 1
ATOM 3129 C C . PRO B 1 234 ? 84.116 43.514 66.311 1.00 19.78 212 PRO B C 1
ATOM 3130 O O . PRO B 1 234 ? 83.854 44.714 66.306 1.00 19.82 212 PRO B O 1
ATOM 3142 N N . GLY B 1 236 ? 82.422 43.411 68.965 1.00 20.11 214 GLY B N 1
ATOM 3143 C CA . GLY B 1 236 ? 82.312 44.028 70.295 1.00 20.77 214 GLY B CA 1
ATOM 3144 C C . GLY B 1 236 ? 81.471 43.288 71.321 1.00 20.91 214 GLY B C 1
ATOM 3145 O O . GLY B 1 236 ? 81.099 43.857 72.356 1.00 21.33 214 GLY B O 1
ATOM 3146 N N . ARG B 1 237 ? 81.167 42.024 71.043 1.00 20.87 215 ARG B N 1
ATOM 3147 C CA . ARG B 1 237 ? 80.312 41.210 71.911 1.00 21.15 215 ARG B CA 1
ATOM 3148 C C . ARG B 1 237 ? 80.585 39.723 71.709 1.00 21.16 215 ARG B C 1
ATOM 3149 O O . ARG B 1 237 ? 81.158 39.324 70.691 1.00 21.15 215 ARG B O 1
ATOM 3157 N N . VAL B 1 238 ? 80.157 38.908 72.670 1.00 21.27 216 VAL B N 1
ATOM 3158 C CA . VAL B 1 238 ? 80.219 37.454 72.519 1.00 21.14 216 VAL B CA 1
ATOM 3159 C C . VAL B 1 238 ? 79.033 36.959 71.691 1.00 20.83 216 VAL B C 1
ATOM 3160 O O . VAL B 1 238 ? 78.023 37.654 71.557 1.00 20.89 216 VAL B O 1
ATOM 3164 N N . GLY B 1 239 ? 79.166 35.765 71.126 1.00 20.71 217 GLY B N 1
ATOM 3165 C CA . GLY B 1 239 ? 78.103 35.179 70.316 1.00 20.56 217 GLY B CA 1
ATOM 3166 C C . GLY B 1 239 ? 77.004 34.555 71.151 1.00 20.48 217 GLY B C 1
ATOM 3167 O O . GLY B 1 239 ? 77.228 34.169 72.297 1.00 20.79 217 GLY B O 1
ATOM 3168 N N . ARG B 1 240 ? 75.810 34.475 70.579 1.00 20.25 218 ARG B N 1
ATOM 3169 C CA . ARG B 1 240 ? 74.693 33.791 71.226 1.00 20.34 218 ARG B CA 1
ATOM 3170 C C . ARG B 1 240 ? 74.618 32.360 70.726 1.00 20.16 218 ARG B C 1
ATOM 3171 O O . ARG B 1 240 ? 74.999 32.079 69.591 1.00 19.69 218 ARG B O 1
ATOM 3179 N N . ALA B 1 241 ? 74.121 31.461 71.576 1.00 19.86 219 ALA B N 1
ATOM 3180 C CA . ALA B 1 241 ? 73.996 30.048 71.218 1.00 19.46 219 ALA B CA 1
ATOM 3181 C C . ALA B 1 241 ? 73.189 29.837 69.936 1.00 19.18 219 ALA B C 1
ATOM 3182 O O . ALA B 1 241 ? 73.563 29.019 69.090 1.00 18.44 219 ALA B O 1
ATOM 3184 N N . GLU B 1 242 ? 72.097 30.588 69.791 1.00 18.62 220 GLU B N 1
ATOM 3185 C CA . GLU B 1 242 ? 71.231 30.500 68.615 1.00 18.63 220 GLU B CA 1
ATOM 3186 C C . GLU B 1 242 ? 71.954 30.903 67.338 1.00 17.42 220 GLU B C 1
ATOM 3187 O O . GLU B 1 242 ? 71.588 30.452 66.254 1.00 17.16 220 GLU B O 1
ATOM 3193 N N . GLU B 1 243 ? 72.964 31.763 67.468 1.00 16.50 221 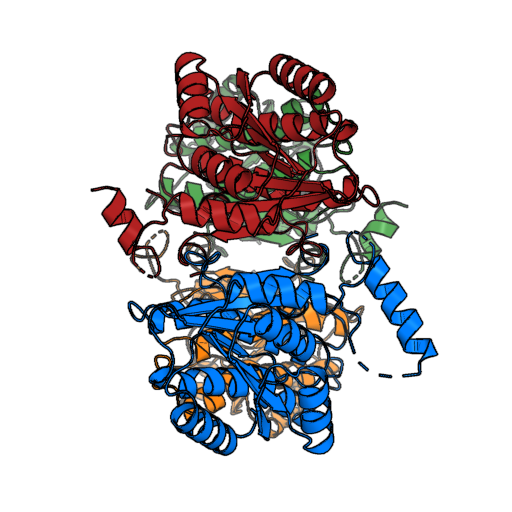GLU B N 1
ATOM 3194 C CA . GLU B 1 243 ? 73.744 32.201 66.305 1.00 15.48 221 GLU B CA 1
ATOM 3195 C C . GLU B 1 243 ? 74.666 31.095 65.811 1.00 14.93 221 GLU B C 1
ATOM 3196 O O . GLU B 1 243 ? 74.856 30.932 64.606 1.00 14.70 221 GLU B O 1
ATOM 3202 N N . VAL B 1 244 ? 75.234 30.338 66.743 1.00 14.67 222 VAL B N 1
ATOM 3203 C CA . VAL B 1 244 ? 76.055 29.189 66.374 1.00 14.38 222 VAL B CA 1
ATOM 3204 C C . VAL B 1 244 ? 75.150 28.097 65.796 1.00 14.06 222 VAL B C 1
ATOM 3205 O O . VAL B 1 244 ? 75.481 27.463 64.788 1.00 13.27 222 VAL B O 1
ATOM 3209 N N . ALA B 1 245 ? 73.982 27.913 66.414 1.00 13.80 223 ALA B N 1
ATOM 3210 C CA . ALA B 1 245 ? 72.995 26.958 65.919 1.00 13.82 223 ALA B CA 1
ATOM 3211 C C . ALA B 1 245 ? 72.504 27.274 64.507 1.00 13.78 223 ALA B C 1
ATOM 3212 O O . ALA B 1 245 ? 72.237 26.354 63.728 1.00 14.01 223 ALA B O 1
ATOM 3214 N N . ALA B 1 246 ? 72.373 28.566 64.181 1.00 13.54 224 ALA B N 1
ATOM 3215 C CA . ALA B 1 246 ? 71.959 28.978 62.839 1.00 13.16 224 ALA B CA 1
ATOM 3216 C C . ALA B 1 246 ? 73.010 28.618 61.788 1.00 13.04 224 ALA B C 1
ATOM 3217 O O . ALA B 1 246 ? 72.669 28.202 60.678 1.00 12.50 224 ALA B O 1
ATOM 3219 N N . ALA B 1 247 ? 74.281 28.784 62.147 1.00 13.32 225 ALA B N 1
ATOM 3220 C CA . ALA B 1 247 ? 75.375 28.391 61.263 1.00 13.39 225 ALA B CA 1
ATOM 3221 C C . ALA B 1 247 ? 75.449 26.868 61.140 1.00 13.29 225 ALA B C 1
ATOM 3222 O O . ALA B 1 247 ? 75.695 26.340 60.051 1.00 13.02 225 ALA B O 1
ATOM 3224 N N . ALA B 1 248 ? 75.211 26.165 62.249 1.00 13.25 226 ALA B N 1
ATOM 3225 C CA . ALA B 1 248 ? 75.096 24.702 62.220 1.00 13.29 226 ALA B CA 1
ATOM 3226 C C . ALA B 1 248 ? 74.009 24.260 61.242 1.00 13.33 226 ALA B C 1
ATOM 3227 O O . ALA B 1 248 ? 74.213 23.333 60.444 1.00 13.19 226 ALA B O 1
ATOM 3229 N N . LEU B 1 249 ? 72.858 24.933 61.296 1.00 13.09 227 LEU B N 1
ATOM 3230 C CA . LEU B 1 249 ? 71.761 24.660 60.367 1.00 13.14 227 LEU B CA 1
ATOM 3231 C C . LEU B 1 249 ? 72.173 24.829 58.908 1.00 13.18 227 LEU B C 1
ATOM 3232 O O . LEU B 1 249 ? 71.832 23.999 58.064 1.00 13.08 227 LEU B O 1
ATOM 3237 N N . PHE B 1 250 ? 72.915 25.899 58.610 1.00 12.91 228 PHE B N 1
ATOM 3238 C CA . PHE B 1 250 ? 73.381 26.120 57.249 1.00 12.84 228 PHE B CA 1
ATOM 3239 C C . PHE B 1 250 ? 74.151 24.900 56.752 1.00 12.56 228 PHE B C 1
ATOM 3240 O O . PHE B 1 250 ? 73.862 24.382 55.674 1.00 13.01 228 PHE B O 1
ATOM 3248 N N . LEU B 1 251 ? 75.110 24.441 57.557 1.00 13.07 229 LEU B N 1
ATOM 3249 C CA . LEU B 1 251 ? 75.961 23.305 57.201 1.00 13.17 229 LEU B CA 1
ATOM 3250 C C . LEU B 1 251 ? 75.165 21.997 57.130 1.00 13.66 229 LEU B C 1
ATOM 3251 O O . LEU B 1 251 ? 75.434 21.155 56.279 1.00 13.49 229 LEU B O 1
ATOM 3256 N N . ALA B 1 252 ? 74.189 21.842 58.020 1.00 14.15 230 ALA B N 1
ATOM 3257 C CA . ALA B 1 252 ? 73.325 20.657 58.027 1.00 15.23 230 ALA B CA 1
ATOM 3258 C C . ALA B 1 252 ? 72.409 20.597 56.798 1.00 16.10 230 ALA B C 1
ATOM 3259 O O . ALA B 1 252 ? 72.097 19.508 56.290 1.00 16.45 230 ALA B O 1
ATOM 3261 N N . SER B 1 253 ? 71.997 21.767 56.318 1.00 16.76 231 SER B N 1
ATOM 3262 C CA . SER B 1 253 ? 70.970 21.882 55.274 1.00 17.40 231 SER B CA 1
ATOM 3263 C C . SER B 1 253 ? 71.523 21.757 53.861 1.00 18.13 231 SER B C 1
ATOM 3264 O O . SER B 1 253 ? 72.734 21.828 53.649 1.00 17.92 231 SER B O 1
ATOM 3267 N N . ASP B 1 254 ? 70.614 21.621 52.894 1.00 18.79 232 ASP B N 1
ATOM 3268 C CA . ASP B 1 254 ? 70.965 21.555 51.474 1.00 19.62 232 ASP B CA 1
ATOM 3269 C C . ASP B 1 254 ? 71.536 22.861 50.904 1.00 19.05 232 ASP B C 1
ATOM 3270 O O . ASP B 1 254 ? 72.142 22.861 49.827 1.00 19.23 232 ASP B O 1
ATOM 3275 N N . ASP B 1 255 ? 71.349 23.968 51.621 1.00 18.28 233 ASP B N 1
ATOM 3276 C CA . ASP B 1 255 ? 71.892 25.257 51.190 1.00 17.82 233 ASP B CA 1
ATOM 3277 C C . ASP B 1 255 ? 73.421 25.225 51.132 1.00 16.94 233 ASP B C 1
ATOM 3278 O O . ASP B 1 255 ? 74.031 26.014 50.418 1.00 16.95 233 ASP B O 1
ATOM 3283 N N . SER B 1 256 ? 74.033 24.312 51.880 1.00 15.54 234 SER B N 1
ATOM 3284 C CA . SER B 1 256 ? 75.489 24.188 51.876 1.00 14.66 234 SER B CA 1
ATOM 3285 C C . SER B 1 256 ? 75.959 23.000 51.036 1.00 14.56 234 SER B C 1
ATOM 3286 O O . SER B 1 256 ? 77.017 22.438 51.306 1.00 14.20 234 SER B O 1
ATOM 3289 N N . SER B 1 257 ? 75.191 22.648 50.001 1.00 13.82 235 SER B N 1
ATOM 3290 C CA . SER B 1 257 ? 75.444 21.416 49.236 1.00 13.62 235 SER B CA 1
ATOM 3291 C C . SER B 1 257 ? 76.816 21.304 48.556 1.00 13.15 235 SER B C 1
ATOM 3292 O O . SER B 1 257 ? 77.253 20.197 48.250 1.00 13.12 235 SER B O 1
ATOM 3295 N N . PHE B 1 258 ? 77.496 22.428 48.333 1.00 12.77 236 PHE B N 1
ATOM 3296 C CA . PHE B 1 258 ? 78.837 22.390 47.741 1.00 12.53 236 PHE B CA 1
ATOM 3297 C C . PHE B 1 258 ? 79.905 22.853 48.737 1.00 12.32 236 PHE B C 1
ATOM 3298 O O . PHE B 1 258 ? 81.013 23.220 48.342 1.00 12.24 236 PHE B O 1
ATOM 3306 N N . VAL B 1 259 ? 79.554 22.834 50.021 1.00 11.56 237 VAL B N 1
ATOM 3307 C CA . VAL B 1 259 ? 80.491 23.169 51.094 1.00 11.55 237 VAL B CA 1
ATOM 3308 C C . VAL B 1 259 ? 80.880 21.873 51.814 1.00 11.47 237 VAL B C 1
ATOM 3309 O O . VAL B 1 259 ? 80.038 21.215 52.425 1.00 11.87 237 VAL B O 1
ATOM 3313 N N . THR B 1 260 ? 82.161 21.516 51.750 1.00 11.43 238 THR B N 1
ATOM 3314 C CA . THR B 1 260 ? 82.660 20.325 52.431 1.00 11.16 238 THR B CA 1
ATOM 3315 C C . THR B 1 260 ? 84.155 20.477 52.703 1.00 10.73 238 THR B C 1
ATOM 3316 O O . THR B 1 260 ? 84.852 21.169 51.958 1.00 10.35 238 THR B O 1
ATOM 3320 N N . GLY B 1 261 ? 84.622 19.856 53.784 1.00 10.75 239 GLY B N 1
ATOM 3321 C CA . GLY B 1 261 ? 86.017 19.944 54.223 1.00 10.72 239 GLY B CA 1
ATOM 3322 C C . GLY B 1 261 ? 86.342 21.283 54.859 1.00 11.10 239 GLY B C 1
ATOM 3323 O O . GLY B 1 261 ? 87.495 21.548 55.212 1.00 10.97 239 GLY B O 1
ATOM 3324 N N . ALA B 1 262 ? 85.318 22.120 55.020 1.00 10.74 240 ALA B N 1
ATOM 3325 C CA . ALA B 1 262 ? 85.516 23.526 55.368 1.00 11.10 240 ALA B CA 1
ATOM 3326 C C . ALA B 1 262 ? 85.515 23.791 56.869 1.00 11.21 240 ALA B C 1
ATOM 3327 O O . ALA B 1 262 ? 85.144 22.929 57.672 1.00 11.49 240 ALA B O 1
ATOM 3329 N N . GLU B 1 263 ? 85.951 24.993 57.229 1.00 11.67 241 GLU B N 1
ATOM 3330 C CA . GLU B 1 263 ? 85.844 25.484 58.598 1.00 11.55 241 GLU B CA 1
ATOM 3331 C C . GLU B 1 263 ? 85.102 26.815 58.576 1.00 11.91 241 GLU B C 1
ATOM 3332 O O . GLU B 1 263 ? 85.623 27.822 58.075 1.00 11.83 241 GLU B O 1
ATOM 3338 N N . LEU B 1 264 ? 83.880 26.797 59.103 1.00 11.73 242 LEU B N 1
ATOM 3339 C CA . LEU B 1 264 ? 83.038 27.988 59.189 1.00 11.58 242 LEU B CA 1
ATOM 3340 C C . LEU B 1 264 ? 83.179 28.632 60.564 1.00 11.49 242 LEU B C 1
ATOM 3341 O O . LEU B 1 264 ? 82.752 28.066 61.580 1.00 11.26 242 LEU B O 1
ATOM 3346 N N . PHE B 1 265 ? 83.798 29.811 60.597 1.00 11.78 243 PHE B N 1
ATOM 3347 C CA . PHE B 1 265 ? 83.977 30.546 61.850 1.00 12.30 243 PHE B CA 1
ATOM 3348 C C . PHE B 1 265 ? 82.739 31.363 62.184 1.00 12.63 243 PHE B C 1
ATOM 3349 O O . PHE B 1 265 ? 82.236 32.095 61.336 1.00 13.38 243 PHE B O 1
ATOM 3357 N N . VAL B 1 266 ? 82.267 31.224 63.421 1.00 12.75 244 VAL B N 1
ATOM 3358 C CA . VAL B 1 266 ? 81.150 32.011 63.958 1.00 13.39 244 VAL B CA 1
ATOM 3359 C C . VAL B 1 266 ? 81.713 32.700 65.195 1.00 12.93 244 VAL B C 1
ATOM 3360 O O . VAL B 1 266 ? 81.515 32.251 66.326 1.00 13.47 244 VAL B O 1
ATOM 3364 N N . ASP B 1 267 ? 82.449 33.790 64.960 1.00 12.74 245 ASP B N 1
ATOM 3365 C CA . ASP B 1 267 ? 83.357 34.344 65.967 1.00 12.33 245 ASP B CA 1
ATOM 3366 C C . ASP B 1 267 ? 83.343 35.873 66.075 1.00 12.23 245 ASP B C 1
ATOM 3367 O O . ASP B 1 267 ? 84.212 36.458 66.732 1.00 11.51 245 ASP B O 1
ATOM 3372 N N . GLY B 1 268 ? 82.377 36.521 65.426 1.00 12.02 246 GLY B N 1
ATOM 3373 C CA . GLY B 1 268 ? 82.317 37.986 65.431 1.00 12.27 246 GLY B CA 1
ATOM 3374 C C . GLY B 1 268 ? 83.554 38.648 64.850 1.00 12.40 246 GLY B C 1
ATOM 3375 O O . GLY B 1 268 ? 83.817 39.823 65.113 1.00 12.43 246 GLY B O 1
ATOM 3376 N N . GLY B 1 269 ? 84.309 37.892 64.051 1.00 12.11 247 GLY B N 1
ATOM 3377 C CA . GLY B 1 269 ? 85.563 38.377 63.474 1.00 12.46 247 GLY B CA 1
ATOM 3378 C C . GLY B 1 269 ? 86.809 38.059 64.290 1.00 12.96 247 GLY B C 1
ATOM 3379 O O . GLY B 1 269 ? 87.920 38.373 63.857 1.00 12.82 247 GLY B O 1
ATOM 3380 N N . SER B 1 270 ? 86.630 37.435 65.459 1.00 13.40 248 SER B N 1
ATOM 3381 C CA . SER B 1 270 ? 87.720 37.205 66.427 1.00 14.42 248 SER B CA 1
ATOM 3382 C C . SER B 1 270 ? 88.995 36.602 65.825 1.00 13.93 248 SER B C 1
ATOM 3383 O O . SER B 1 270 ? 90.105 37.104 66.061 1.00 14.44 248 SER B O 1
ATOM 3386 N N . ALA B 1 271 ? 88.824 35.525 65.062 1.00 13.89 249 ALA B N 1
ATOM 3387 C CA . ALA B 1 271 ? 89.943 34.792 64.484 1.00 13.86 249 ALA B CA 1
ATOM 3388 C C . ALA B 1 271 ? 90.182 35.176 63.022 1.00 13.83 249 ALA B C 1
ATOM 3389 O O . ALA B 1 271 ? 90.962 34.518 62.323 1.00 14.32 249 ALA B O 1
ATOM 3391 N N . GLN B 1 272 ? 89.527 36.244 62.573 1.00 13.20 250 GLN B N 1
ATOM 3392 C CA . GLN B 1 272 ? 89.677 36.716 61.191 1.00 13.29 250 GLN B CA 1
ATOM 3393 C C . GLN B 1 272 ? 90.652 37.877 61.082 1.00 13.88 250 GLN B C 1
ATOM 3394 O O . GLN B 1 272 ? 91.129 38.177 59.994 1.00 14.10 250 GLN B O 1
ATOM 3400 N N . VAL B 1 273 ? 90.937 38.530 62.207 1.00 14.50 251 VAL B N 1
ATOM 3401 C CA . VAL B 1 273 ? 91.819 39.700 62.221 1.00 14.91 251 VAL B CA 1
ATOM 3402 C C . VAL B 1 273 ? 93.224 39.378 62.750 1.00 15.86 251 VAL B C 1
ATOM 3403 O O . VAL B 1 273 ? 93.446 38.295 63.322 1.00 16.84 251 VAL B O 1
ATOM 3407 N N . THR C 1 24 ? 59.201 30.243 52.106 1.00 37.65 2 THR C N 1
ATOM 3408 C CA . THR C 1 24 ? 60.425 30.760 52.786 1.00 37.49 2 THR C CA 1
ATOM 3409 C C . THR C 1 24 ? 60.683 32.209 52.379 1.00 36.99 2 THR C C 1
ATOM 3410 O O . THR C 1 24 ? 60.886 32.501 51.195 1.00 37.10 2 THR C O 1
ATOM 3414 N N . GLN C 1 25 ? 60.664 33.110 53.361 1.00 36.23 3 GLN C N 1
ATOM 3415 C CA . GLN C 1 25 ? 60.963 34.523 53.123 1.00 35.25 3 GLN C CA 1
ATOM 3416 C C . GLN C 1 25 ? 62.099 34.982 54.041 1.00 34.31 3 GLN C C 1
ATOM 3417 O O . GLN C 1 25 ? 61.897 35.780 54.957 1.00 34.16 3 GLN C O 1
ATOM 3423 N N . ARG C 1 26 ? 63.300 34.475 53.778 1.00 33.04 4 ARG C N 1
ATOM 3424 C CA . ARG C 1 26 ? 64.440 34.695 54.670 1.00 32.06 4 ARG C CA 1
ATOM 3425 C C . ARG C 1 26 ? 65.102 36.066 54.501 1.00 31.10 4 ARG C C 1
ATOM 3426 O O . ARG C 1 26 ? 65.940 36.460 55.318 1.00 30.95 4 ARG C O 1
ATOM 3434 N N . LEU C 1 27 ? 64.720 36.790 53.451 1.00 29.76 5 LEU C N 1
ATOM 3435 C CA . LEU C 1 27 ? 65.176 38.168 53.257 1.00 28.78 5 LEU C CA 1
ATOM 3436 C C . LEU C 1 27 ? 63.997 39.138 53.199 1.00 28.55 5 LEU C C 1
ATOM 3437 O O . LEU C 1 27 ? 64.048 40.156 52.499 1.00 27.77 5 LEU C O 1
ATOM 3442 N N . ASN C 1 28 ? 62.942 38.815 53.943 1.00 28.41 6 ASN C N 1
ATOM 3443 C CA . ASN C 1 28 ? 61.741 39.642 53.980 1.00 28.83 6 ASN C CA 1
ATOM 3444 C C . ASN C 1 28 ? 62.053 41.073 54.411 1.00 28.52 6 ASN C C 1
ATOM 3445 O O . ASN C 1 28 ? 62.733 41.295 55.423 1.00 28.57 6 ASN C O 1
ATOM 3450 N N . ALA C 1 29 ? 61.565 42.027 53.618 1.00 28.27 7 ALA C N 1
ATOM 3451 C CA . ALA C 1 29 ? 61.710 43.466 53.881 1.00 27.89 7 ALA C CA 1
ATOM 3452 C C . ALA C 1 29 ? 63.169 43.936 53.947 1.00 27.22 7 ALA C C 1
ATOM 3453 O O . ALA C 1 29 ? 63.507 44.866 54.689 1.00 27.73 7 ALA C O 1
ATOM 3455 N N . LYS C 1 30 ? 64.030 43.281 53.175 1.00 26.05 8 LYS C N 1
ATOM 3456 C CA . LYS C 1 30 ? 65.420 43.700 53.062 1.00 24.85 8 LYS C CA 1
ATOM 3457 C C . LYS C 1 30 ? 65.652 44.296 51.688 1.00 23.72 8 LYS C C 1
ATOM 3458 O O . LYS C 1 30 ? 65.119 43.802 50.687 1.00 23.51 8 LYS C O 1
ATOM 3464 N N . ILE C 1 31 ? 66.442 45.366 51.643 1.00 22.28 9 ILE C N 1
ATOM 3465 C CA . ILE C 1 31 ? 66.855 45.958 50.381 1.00 21.15 9 ILE C CA 1
ATOM 3466 C C . ILE C 1 31 ? 68.201 45.364 49.986 1.00 20.41 9 ILE C C 1
ATOM 3467 O O . ILE C 1 31 ? 69.171 45.472 50.738 1.00 19.81 9 ILE C O 1
ATOM 3472 N N . ALA C 1 32 ? 68.249 44.743 48.810 1.00 19.56 10 ALA C N 1
ATOM 3473 C CA . ALA C 1 32 ? 69.472 44.108 48.323 1.00 19.23 10 ALA C CA 1
ATOM 3474 C C . ALA C 1 32 ? 69.971 44.752 47.038 1.00 19.17 10 ALA C C 1
ATOM 3475 O O . ALA C 1 32 ? 69.216 44.930 46.075 1.00 19.45 10 ALA C O 1
ATOM 3477 N N . VAL C 1 33 ? 71.250 45.113 47.039 1.00 18.97 11 VAL C N 1
ATOM 3478 C CA . VAL C 1 33 ? 71.928 45.583 45.840 1.00 18.75 11 VAL C CA 1
ATOM 3479 C C . VAL C 1 33 ? 72.967 44.538 45.449 1.00 18.57 11 VAL C C 1
ATOM 3480 O O . VAL C 1 33 ? 73.795 44.147 46.274 1.00 18.27 11 VAL C O 1
ATOM 3484 N N . ILE C 1 34 ? 72.903 44.079 44.203 1.00 18.54 12 ILE C N 1
ATOM 3485 C CA . ILE C 1 34 ? 73.847 43.091 43.678 1.00 19.40 12 ILE C CA 1
ATOM 3486 C C . ILE C 1 34 ? 74.527 43.627 42.427 1.00 20.21 12 ILE C C 1
ATOM 3487 O O . ILE C 1 34 ? 73.865 43.896 41.420 1.00 19.71 12 ILE C O 1
ATOM 3492 N N . THR C 1 35 ? 75.846 43.796 42.494 1.00 20.92 13 THR C N 1
ATOM 3493 C CA . THR C 1 35 ? 76.614 44.202 41.319 1.00 22.11 13 THR C CA 1
ATOM 3494 C C . THR C 1 35 ? 77.004 42.971 40.513 1.00 22.93 13 THR C C 1
ATOM 3495 O O . THR C 1 35 ? 77.222 41.898 41.085 1.00 23.44 13 THR C O 1
ATOM 3499 N N . GLY C 1 36 ? 77.057 43.117 39.188 1.00 23.53 14 GLY C N 1
ATOM 3500 C CA . GLY C 1 36 ? 77.389 42.008 38.292 1.00 24.31 14 GLY C CA 1
ATOM 3501 C C . GLY C 1 36 ? 76.399 40.867 38.432 1.00 24.87 14 GLY C C 1
ATOM 3502 O O . GLY C 1 36 ? 76.787 39.718 38.667 1.00 24.91 14 GLY C O 1
ATOM 3503 N N . ALA C 1 37 ? 75.116 41.190 38.297 1.00 25.17 15 ALA C N 1
ATOM 3504 C CA . ALA C 1 37 ? 74.044 40.222 38.530 1.00 25.50 15 ALA C CA 1
ATOM 3505 C C . ALA C 1 37 ? 73.294 39.899 37.250 1.00 25.85 15 ALA C C 1
ATOM 3506 O O . ALA C 1 37 ? 72.117 39.521 37.272 1.00 25.84 15 ALA C O 1
ATOM 3508 N N . THR C 1 38 ? 74.005 40.028 36.139 1.00 26.01 16 THR C N 1
ATOM 3509 C CA . THR C 1 38 ? 73.420 39.906 34.816 1.00 26.68 16 THR C CA 1
ATOM 3510 C C . THR C 1 38 ? 73.534 38.463 34.299 1.00 26.34 16 THR C C 1
ATOM 3511 O O . THR C 1 38 ? 72.787 38.050 33.400 1.00 26.74 16 THR C O 1
ATOM 3515 N N . SER C 1 39 ? 74.451 37.701 34.901 1.00 25.68 17 SER C N 1
ATOM 3516 C CA . SER C 1 39 ? 74.687 36.297 34.557 1.00 25.12 17 SER C CA 1
ATOM 3517 C C . SER C 1 39 ? 75.327 35.541 35.726 1.00 24.15 17 SER C C 1
ATOM 3518 O O . SER C 1 39 ? 75.690 36.146 36.737 1.00 23.73 17 SER C O 1
ATOM 3521 N N . GLY C 1 40 ? 75.448 34.222 35.572 1.00 23.04 18 GLY C N 1
ATOM 3522 C CA . GLY C 1 40 ? 76.191 33.364 36.499 1.00 21.77 18 GLY C CA 1
ATOM 3523 C C . GLY C 1 40 ? 75.736 33.451 37.940 1.00 20.93 18 GLY C C 1
ATOM 3524 O O . GLY C 1 40 ? 74.539 33.353 38.230 1.00 20.21 18 GLY C O 1
ATOM 3525 N N . ILE C 1 41 ? 76.704 33.644 38.837 1.00 20.25 19 ILE C N 1
ATOM 3526 C CA . ILE C 1 41 ? 76.447 33.698 40.281 1.00 19.42 19 ILE C CA 1
ATOM 3527 C C . ILE C 1 41 ? 75.584 34.890 40.690 1.00 18.60 19 ILE C C 1
ATOM 3528 O O . ILE C 1 41 ? 74.678 34.743 41.509 1.00 17.96 19 ILE C O 1
ATOM 3533 N N . GLY C 1 42 ? 75.869 36.061 40.121 1.00 17.85 20 GLY C N 1
ATOM 3534 C CA . GLY C 1 42 ? 75.091 37.259 40.426 1.00 17.47 20 GLY C CA 1
ATOM 3535 C C . GLY C 1 42 ? 73.622 37.074 40.082 1.00 17.16 20 GLY C C 1
ATOM 3536 O O . GLY C 1 42 ? 72.743 37.439 40.861 1.00 17.03 20 GLY C O 1
ATOM 3537 N N . LEU C 1 43 ? 73.364 36.503 38.910 1.00 17.21 21 LEU C N 1
ATOM 3538 C CA . LEU C 1 43 ? 71.987 36.266 38.463 1.00 17.22 21 LEU C CA 1
ATOM 3539 C C . LEU C 1 43 ? 71.273 35.229 39.332 1.00 16.95 21 LEU C C 1
ATOM 3540 O O . LEU C 1 43 ? 70.111 35.423 39.709 1.00 17.16 21 LEU C O 1
ATOM 3545 N N . ALA C 1 44 ? 71.968 34.139 39.656 1.00 16.61 22 ALA C N 1
ATOM 3546 C CA . ALA C 1 44 ? 71.405 33.102 40.524 1.00 16.48 22 ALA C CA 1
ATOM 3547 C C . ALA C 1 44 ? 71.075 33.678 41.901 1.00 16.17 22 ALA C C 1
ATOM 3548 O O . ALA C 1 44 ? 70.054 33.333 42.503 1.00 15.96 22 ALA C O 1
ATOM 3550 N N . ALA C 1 45 ? 71.939 34.566 42.390 1.00 15.71 23 ALA C N 1
ATOM 3551 C CA . ALA C 1 45 ? 71.707 35.227 43.669 1.00 15.64 23 ALA C CA 1
ATOM 3552 C C . ALA C 1 45 ? 70.517 36.176 43.611 1.00 15.57 23 ALA C C 1
ATOM 3553 O O . ALA C 1 45 ? 69.707 36.204 44.531 1.00 15.58 23 ALA C O 1
ATOM 3555 N N . ALA C 1 46 ? 70.409 36.932 42.522 1.00 15.89 24 ALA C N 1
ATOM 3556 C CA . ALA C 1 46 ? 69.278 37.851 42.338 1.00 16.31 24 ALA C CA 1
ATOM 3557 C C . ALA C 1 46 ? 67.953 37.088 42.364 1.00 16.63 24 ALA C C 1
ATOM 3558 O O . ALA C 1 46 ? 67.011 37.495 43.044 1.00 16.84 24 ALA C O 1
ATOM 3560 N N . LYS C 1 47 ? 67.909 35.973 41.643 1.00 17.07 25 LYS C N 1
ATOM 3561 C CA . LYS C 1 47 ? 66.729 35.105 41.607 1.00 17.49 25 LYS C CA 1
ATOM 3562 C C . LYS C 1 47 ? 66.392 34.587 42.998 1.00 17.49 25 LYS C C 1
ATOM 3563 O O . LYS C 1 47 ? 65.247 34.674 43.435 1.00 17.67 25 LYS C O 1
ATOM 3569 N N . ARG C 1 48 ? 67.397 34.060 43.698 1.00 17.56 26 ARG C N 1
ATOM 3570 C CA . ARG C 1 48 ? 67.200 33.552 45.050 1.00 17.64 26 ARG C CA 1
ATOM 3571 C C . ARG C 1 48 ? 66.747 34.633 46.030 1.00 17.38 26 ARG C C 1
ATOM 3572 O O . ARG C 1 48 ? 65.842 34.405 46.822 1.00 17.22 26 ARG C O 1
ATOM 3580 N N . PHE C 1 49 ? 67.375 35.809 45.976 1.00 17.54 27 PHE C N 1
ATOM 3581 C CA . PHE C 1 49 ? 67.052 36.894 46.908 1.00 17.75 27 PHE C CA 1
ATOM 3582 C C . PHE C 1 49 ? 65.602 37.376 46.724 1.00 18.23 27 PHE C C 1
ATOM 3583 O O . PHE C 1 49 ? 64.893 37.617 47.704 1.00 18.12 27 PHE C O 1
ATOM 3591 N N . VAL C 1 50 ? 65.181 37.495 45.467 1.00 18.61 28 VAL C N 1
ATOM 3592 C CA . VAL C 1 50 ? 63.791 37.825 45.116 1.00 19.52 28 VAL C CA 1
ATOM 3593 C C . VAL C 1 50 ? 62.824 36.763 45.662 1.00 19.95 28 VAL C C 1
ATOM 3594 O O . VAL C 1 50 ? 61.808 37.098 46.285 1.00 20.21 28 VAL C O 1
ATOM 3598 N N . ALA C 1 51 ? 63.163 35.492 45.450 1.00 20.41 29 ALA C N 1
ATOM 3599 C CA . ALA C 1 51 ? 62.381 34.367 45.985 1.00 20.55 29 ALA C CA 1
ATOM 3600 C C . ALA C 1 51 ? 62.267 34.406 47.511 1.00 20.69 29 ALA C C 1
ATOM 3601 O O . ALA C 1 51 ? 61.270 33.955 48.083 1.00 20.70 29 ALA C O 1
ATOM 3603 N N . GLU C 1 52 ? 63.284 34.965 48.164 1.00 20.57 30 GLU C N 1
ATOM 3604 C CA . GLU C 1 52 ? 63.316 35.079 49.620 1.00 20.85 30 GLU C CA 1
ATOM 3605 C C . GLU C 1 52 ? 62.726 36.392 50.148 1.00 20.69 30 GLU C C 1
ATOM 3606 O O . GLU C 1 52 ? 62.833 36.697 51.338 1.00 20.95 30 GLU C O 1
ATOM 3612 N N . GLY C 1 53 ? 62.110 37.165 49.255 1.00 20.80 31 GLY C N 1
ATOM 3613 C CA . GLY C 1 53 ? 61.346 38.345 49.650 1.00 20.66 31 GLY C CA 1
ATOM 3614 C C . GLY C 1 53 ? 62.078 39.677 49.620 1.00 20.66 31 GLY C C 1
ATOM 3615 O O . GLY C 1 53 ? 61.533 40.691 50.059 1.00 20.58 31 GLY C O 1
ATOM 3616 N N . ALA C 1 54 ? 63.303 39.689 49.095 1.00 20.74 32 ALA C N 1
ATOM 3617 C CA . ALA C 1 54 ? 64.091 40.921 49.053 1.00 20.63 32 ALA C CA 1
ATOM 3618 C C . ALA C 1 54 ? 63.623 41.869 47.959 1.00 20.81 32 ALA C C 1
ATOM 3619 O O . ALA C 1 54 ? 63.145 41.445 46.907 1.00 20.10 32 ALA C O 1
ATOM 3621 N N . ARG C 1 55 ? 63.762 43.162 48.227 1.00 21.55 33 ARG C N 1
ATOM 3622 C CA . ARG C 1 55 ? 63.612 44.180 47.203 1.00 22.27 33 ARG C CA 1
ATOM 3623 C C . ARG C 1 55 ? 64.978 44.337 46.549 1.00 22.31 33 ARG C C 1
ATOM 3624 O O . ARG C 1 55 ? 65.922 44.819 47.182 1.00 22.44 33 ARG C O 1
ATOM 3632 N N . VAL C 1 56 ? 65.076 43.918 45.289 1.00 22.31 34 VAL C N 1
ATOM 3633 C CA . VAL C 1 56 ? 66.372 43.718 44.635 1.00 22.34 34 VAL C CA 1
ATOM 3634 C C . VAL C 1 56 ? 66.707 44.760 43.559 1.00 22.60 34 VAL C C 1
ATOM 3635 O O . VAL C 1 56 ? 65.903 45.023 42.651 1.00 22.37 34 VAL C O 1
ATOM 3639 N N . PHE C 1 57 ? 67.900 45.346 43.690 1.00 22.54 35 PHE C N 1
ATOM 3640 C CA . PHE C 1 57 ? 68.502 46.202 42.672 1.00 22.91 35 PHE C CA 1
ATOM 3641 C C . PHE C 1 57 ? 69.742 45.515 42.124 1.00 23.46 35 PHE C C 1
ATOM 3642 O O . PHE C 1 57 ? 70.619 45.096 42.893 1.00 23.24 35 PHE C O 1
ATOM 3650 N N . ILE C 1 58 ? 69.822 45.393 40.804 1.00 23.80 36 ILE C N 1
ATOM 3651 C CA . ILE C 1 58 ? 70.998 44.792 40.185 1.00 24.77 36 ILE C CA 1
ATOM 3652 C C . ILE C 1 58 ? 71.699 45.776 39.258 1.00 25.72 36 ILE C C 1
ATOM 3653 O O . ILE C 1 58 ? 71.077 46.707 38.735 1.00 25.60 36 ILE C O 1
ATOM 3658 N N . THR C 1 59 ? 73.000 45.578 39.076 1.00 26.84 37 THR C N 1
ATOM 3659 C CA . THR C 1 59 ? 73.743 46.372 38.107 1.00 28.32 37 THR C CA 1
ATOM 3660 C C . THR C 1 59 ? 74.362 45.503 37.021 1.00 29.48 37 THR C C 1
ATOM 3661 O O . THR C 1 59 ? 74.555 44.296 37.193 1.00 29.47 37 THR C O 1
ATOM 3665 N N . GLY C 1 60 ? 74.647 46.144 35.893 1.00 30.94 38 GLY C N 1
ATOM 3666 C CA . GLY C 1 60 ? 75.308 45.526 34.752 1.00 32.84 38 GLY C CA 1
ATOM 3667 C C . GLY C 1 60 ? 75.765 46.655 33.848 1.00 34.25 38 GLY C C 1
ATOM 3668 O O . GLY C 1 60 ? 75.302 47.790 33.993 1.00 34.28 38 GLY C O 1
ATOM 3669 N N . ARG C 1 61 ? 76.674 46.356 32.925 1.00 35.78 39 ARG C N 1
ATOM 3670 C CA . ARG C 1 61 ? 77.207 47.383 32.031 1.00 37.49 39 ARG C CA 1
ATOM 3671 C C . ARG C 1 61 ? 76.404 47.552 30.741 1.00 38.17 39 ARG C C 1
ATOM 3672 O O . ARG C 1 61 ? 76.344 48.652 30.189 1.00 38.52 39 ARG C O 1
ATOM 3680 N N . ARG C 1 62 ? 75.796 46.468 30.265 1.00 39.05 40 ARG C N 1
ATOM 3681 C CA . ARG C 1 62 ? 75.054 46.501 29.003 1.00 39.77 40 ARG C CA 1
ATOM 3682 C C . ARG C 1 62 ? 73.711 45.776 29.092 1.00 39.90 40 ARG C C 1
ATOM 3683 O O . ARG C 1 62 ? 72.874 46.098 29.939 1.00 40.04 40 ARG C O 1
ATOM 3691 N N . ASP C 1 64 ? 70.372 46.391 28.379 1.00 38.74 42 ASP C N 1
ATOM 3692 C CA . ASP C 1 64 ? 70.134 45.481 27.264 1.00 38.87 42 ASP C CA 1
ATOM 3693 C C . ASP C 1 64 ? 70.108 44.037 27.764 1.00 38.44 42 ASP C C 1
ATOM 3694 O O . ASP C 1 64 ? 69.049 43.402 27.803 1.00 38.51 42 ASP C O 1
ATOM 3699 N N . VAL C 1 65 ? 71.276 43.529 28.152 1.00 37.89 43 VAL C N 1
ATOM 3700 C CA . VAL C 1 65 ? 71.367 42.232 28.818 1.00 37.28 43 VAL C CA 1
ATOM 3701 C C . VAL C 1 65 ? 70.833 42.374 30.249 1.00 36.54 43 VAL C C 1
ATOM 3702 O O . VAL C 1 65 ? 70.348 41.408 30.842 1.00 36.43 43 VAL C O 1
ATOM 3706 N N . LEU C 1 66 ? 70.910 43.595 30.776 1.00 35.70 44 LEU C N 1
ATOM 3707 C CA . LEU C 1 66 ? 70.341 43.945 32.073 1.00 34.96 44 LEU C CA 1
ATOM 3708 C C . LEU C 1 66 ? 68.812 43.886 32.039 1.00 34.47 44 LEU C C 1
ATOM 3709 O O . LEU C 1 66 ? 68.186 43.367 32.964 1.00 34.02 44 LEU C O 1
ATOM 3714 N N . ASP C 1 67 ? 68.220 44.416 30.967 1.00 33.92 45 ASP C N 1
ATOM 3715 C CA . ASP C 1 67 ? 66.766 44.375 30.784 1.00 33.54 45 ASP C CA 1
ATOM 3716 C C . ASP C 1 67 ? 66.233 42.943 30.730 1.00 32.93 45 ASP C C 1
ATOM 3717 O O . ASP C 1 67 ? 65.190 42.645 31.314 1.00 32.89 45 ASP C O 1
ATOM 3722 N N . ALA C 1 68 ? 66.959 42.070 30.033 1.00 32.34 46 ALA C N 1
ATOM 3723 C CA . ALA C 1 68 ? 66.618 40.649 29.947 1.00 32.02 46 ALA C CA 1
ATOM 3724 C C . ALA C 1 68 ? 66.744 39.967 31.306 1.00 31.79 46 ALA C C 1
ATOM 3725 O O . ALA C 1 68 ? 65.904 39.143 31.676 1.00 31.72 46 ALA C O 1
ATOM 3727 N N . ALA C 1 69 ? 67.799 40.314 32.044 1.00 31.45 47 ALA C N 1
ATOM 3728 C CA . ALA C 1 69 ? 68.022 39.774 33.382 1.00 31.14 47 ALA C CA 1
ATOM 3729 C C . ALA C 1 69 ? 66.889 40.162 34.333 1.00 30.97 47 ALA C C 1
ATOM 3730 O O . ALA C 1 69 ? 66.375 39.318 35.068 1.00 30.58 47 ALA C O 1
ATOM 3732 N N . ILE C 1 70 ? 66.497 41.436 34.294 1.00 31.01 48 ILE C N 1
ATOM 3733 C CA . ILE C 1 70 ? 65.403 41.960 35.120 1.00 31.29 48 ILE C CA 1
ATOM 3734 C C . ILE C 1 70 ? 64.073 41.238 34.880 1.00 31.45 48 ILE C C 1
ATOM 3735 O O . ILE C 1 70 ? 63.314 40.995 35.823 1.00 31.47 48 ILE C O 1
ATOM 3740 N N . ALA C 1 71 ? 63.812 40.891 33.621 1.00 31.72 49 ALA C N 1
ATOM 3741 C CA . ALA C 1 71 ? 62.609 40.145 33.242 1.00 31.88 49 ALA C CA 1
ATOM 3742 C C . ALA C 1 71 ? 62.670 38.706 33.757 1.00 31.89 49 ALA C C 1
ATOM 3743 O O . ALA C 1 71 ? 61.668 38.171 34.242 1.00 31.93 49 ALA C O 1
ATOM 3745 N N . GLU C 1 72 ? 63.856 38.103 33.655 1.00 31.81 50 GLU C N 1
ATOM 3746 C CA . GLU C 1 72 ? 64.107 36.722 34.075 1.00 31.81 50 GLU C CA 1
ATOM 3747 C C . GLU C 1 72 ? 63.999 36.567 35.591 1.00 31.41 50 GLU C C 1
ATOM 3748 O O . GLU C 1 72 ? 63.512 35.552 36.084 1.00 31.36 50 GLU C O 1
ATOM 3754 N N . ILE C 1 73 ? 64.473 37.579 36.318 1.00 30.84 51 ILE C N 1
ATOM 3755 C CA . ILE C 1 73 ? 64.383 37.623 37.773 1.00 30.50 51 ILE C CA 1
ATOM 3756 C C . ILE C 1 73 ? 62.945 37.922 38.205 1.00 30.68 51 ILE C C 1
ATOM 3757 O O . ILE C 1 73 ? 62.342 37.147 38.951 1.00 30.73 51 ILE C O 1
ATOM 3762 N N . GLY C 1 74 ? 62.409 39.047 37.731 1.00 30.63 52 GLY C N 1
ATOM 3763 C CA . GLY C 1 74 ? 61.052 39.479 38.065 1.00 30.65 52 GLY C CA 1
ATOM 3764 C C . GLY C 1 74 ? 60.895 39.897 39.513 1.00 30.64 52 GLY C C 1
ATOM 3765 O O . GLY C 1 74 ? 61.840 40.388 40.136 1.00 30.69 52 GLY C O 1
ATOM 3766 N N . GLY C 1 75 ? 59.692 39.699 40.047 1.00 30.66 53 GLY C N 1
ATOM 3767 C CA . GLY C 1 75 ? 59.390 40.013 41.446 1.00 30.66 53 GLY C CA 1
ATOM 3768 C C . GLY C 1 75 ? 59.716 41.437 41.859 1.00 30.72 53 GLY C C 1
ATOM 3769 O O . GLY C 1 75 ? 60.106 41.684 43.003 1.00 30.98 53 GLY C O 1
ATOM 3770 N N . GLY C 1 76 ? 59.562 42.369 40.919 1.00 30.64 54 GLY C N 1
ATOM 3771 C CA . GLY C 1 76 ? 59.786 43.788 41.173 1.00 30.44 54 GLY C CA 1
ATOM 3772 C C . GLY C 1 76 ? 61.245 44.213 41.217 1.00 30.44 54 GLY C C 1
ATOM 3773 O O . GLY C 1 76 ? 61.555 45.299 41.713 1.00 30.34 54 GLY C O 1
ATOM 3774 N N . ALA C 1 77 ? 62.138 43.362 40.706 1.00 30.32 55 ALA C N 1
ATOM 3775 C CA . ALA C 1 77 ? 63.565 43.685 40.645 1.00 30.35 55 ALA C CA 1
ATOM 3776 C C . ALA C 1 77 ? 63.830 44.828 39.673 1.00 30.53 55 ALA C C 1
ATOM 3777 O O . ALA C 1 77 ? 63.207 44.915 38.609 1.00 30.12 55 ALA C O 1
ATOM 3779 N N . VAL C 1 78 ? 64.762 45.697 40.053 1.00 30.66 56 VAL C N 1
ATOM 3780 C CA . VAL C 1 78 ? 65.091 46.893 39.285 1.00 31.31 56 VAL C CA 1
ATOM 3781 C C . VAL C 1 78 ? 66.545 46.825 38.827 1.00 31.53 56 VAL C C 1
ATOM 3782 O O . VAL C 1 78 ? 67.419 46.367 39.568 1.00 31.23 56 VAL C O 1
ATOM 3786 N N . GLY C 1 79 ? 66.787 47.256 37.592 1.00 31.89 57 GLY C N 1
ATOM 3787 C CA . GLY C 1 79 ? 68.124 47.266 37.016 1.00 32.51 57 GLY C CA 1
ATOM 3788 C C . GLY C 1 79 ? 68.656 48.674 36.864 1.00 33.08 57 GLY C C 1
ATOM 3789 O O . GLY C 1 79 ? 67.926 49.584 36.470 1.00 32.94 57 GLY C O 1
ATOM 3790 N N . ILE C 1 80 ? 69.930 48.852 37.200 1.00 33.57 58 ILE C N 1
ATOM 3791 C CA . ILE C 1 80 ? 70.607 50.133 37.038 1.00 34.37 58 ILE C CA 1
ATOM 3792 C C . ILE C 1 80 ? 71.884 49.886 36.249 1.00 35.10 58 ILE C C 1
ATOM 3793 O O . ILE C 1 80 ? 72.750 49.112 36.677 1.00 34.78 58 ILE C O 1
ATOM 3798 N N . GLN C 1 81 ? 71.992 50.526 35.087 1.00 35.98 59 GLN C N 1
ATOM 3799 C CA . GLN C 1 81 ? 73.206 50.416 34.292 1.00 37.08 59 GLN C CA 1
ATOM 3800 C C . GLN C 1 81 ? 74.311 51.217 34.970 1.00 37.35 59 GLN C C 1
ATOM 3801 O O . GLN C 1 81 ? 74.178 52.425 35.184 1.00 37.58 59 GLN C O 1
ATOM 3807 N N . ALA C 1 82 ? 75.382 50.520 35.336 1.00 37.79 60 ALA C N 1
ATOM 3808 C CA . ALA C 1 82 ? 76.523 51.132 36.001 1.00 38.09 60 ALA C CA 1
ATOM 3809 C C . ALA C 1 82 ? 77.773 50.296 35.788 1.00 38.46 60 ALA C C 1
ATOM 3810 O O . ALA C 1 82 ? 77.734 49.065 35.854 1.00 38.45 60 ALA C O 1
ATOM 3812 N N . ASP C 1 83 ? 78.878 50.978 35.513 1.00 38.81 61 ASP C N 1
ATOM 3813 C CA . ASP C 1 83 ? 80.177 50.338 35.459 1.00 39.32 61 ASP C CA 1
ATOM 3814 C C . ASP C 1 83 ? 80.728 50.361 36.880 1.00 39.58 61 ASP C C 1
ATOM 3815 O O . ASP C 1 83 ? 81.205 51.397 37.352 1.00 39.51 61 ASP C O 1
ATOM 3820 N N . SER C 1 84 ? 80.634 49.212 37.554 1.00 40.07 62 SER C N 1
ATOM 3821 C CA . SER C 1 84 ? 81.019 49.058 38.965 1.00 40.38 62 SER C CA 1
ATOM 3822 C C . SER C 1 84 ? 82.419 49.586 39.273 1.00 40.45 62 SER C C 1
ATOM 3823 O O . SER C 1 84 ? 82.682 50.040 40.385 1.00 40.61 62 SER C O 1
ATOM 3826 N N . ALA C 1 85 ? 83.309 49.510 38.286 1.00 40.59 63 ALA C N 1
ATOM 3827 C CA . ALA C 1 85 ? 84.655 50.068 38.393 1.00 40.64 63 ALA C CA 1
ATOM 3828 C C . ALA C 1 85 ? 84.636 51.599 38.327 1.00 40.53 63 ALA C C 1
ATOM 3829 O O . ALA C 1 85 ? 85.250 52.266 39.158 1.00 40.82 63 ALA C O 1
ATOM 3831 N N . ASN C 1 86 ? 83.921 52.138 37.340 1.00 40.40 64 ASN C N 1
ATOM 3832 C CA . ASN C 1 86 ? 83.767 53.587 37.141 1.00 40.14 64 ASN C CA 1
ATOM 3833 C C . ASN C 1 86 ? 83.178 54.295 38.369 1.00 39.97 64 ASN C C 1
ATOM 3834 O O . ASN C 1 86 ? 82.117 53.910 38.866 1.00 40.11 64 ASN C O 1
ATOM 3839 N N . LEU C 1 87 ? 83.864 55.337 38.841 1.00 39.57 65 LEU C N 1
ATOM 3840 C CA . LEU C 1 87 ? 83.491 56.022 40.090 1.00 39.09 65 LEU C CA 1
ATOM 3841 C C . LEU C 1 87 ? 82.270 56.945 40.015 1.00 38.59 65 LEU C C 1
ATOM 3842 O O . LEU C 1 87 ? 81.478 57.005 40.958 1.00 38.57 65 LEU C O 1
ATOM 3847 N N . ALA C 1 88 ? 82.126 57.669 38.908 1.00 38.07 66 ALA C N 1
ATOM 3848 C CA . ALA C 1 88 ? 81.030 58.629 38.751 1.00 37.34 66 ALA C CA 1
ATOM 3849 C C . ALA C 1 88 ? 79.668 57.940 38.620 1.00 36.87 66 ALA C C 1
ATOM 3850 O O . ALA C 1 88 ? 78.643 58.470 39.070 1.00 36.86 66 ALA C O 1
ATOM 3852 N N . GLU C 1 89 ? 79.671 56.757 38.010 1.00 36.19 67 GLU C N 1
ATOM 3853 C CA . GLU C 1 89 ? 78.454 55.971 37.821 1.00 35.49 67 GLU C CA 1
ATOM 3854 C C . GLU C 1 89 ? 78.008 55.291 39.114 1.00 34.79 67 GLU C C 1
ATOM 3855 O O . GLU C 1 89 ? 76.821 55.002 39.291 1.00 34.50 67 GLU C O 1
ATOM 3861 N N . LEU C 1 90 ? 78.960 55.040 40.013 1.00 33.93 68 LEU C N 1
ATOM 3862 C CA . LEU C 1 90 ? 78.636 54.523 41.341 1.00 33.07 68 LEU C CA 1
ATOM 3863 C C . LEU C 1 90 ? 77.839 55.558 42.135 1.00 32.81 68 LEU C C 1
ATOM 3864 O O . LEU C 1 90 ? 76.871 55.210 42.811 1.00 32.47 68 LEU C O 1
ATOM 3869 N N . ASP C 1 91 ? 78.235 56.828 42.031 1.00 32.52 69 ASP C N 1
ATOM 3870 C CA . ASP C 1 91 ? 77.484 57.922 42.650 1.00 32.58 69 ASP C CA 1
ATOM 3871 C C . ASP C 1 91 ? 76.032 57.933 42.175 1.00 32.30 69 ASP C C 1
ATOM 3872 O O . ASP C 1 91 ? 75.115 58.092 42.981 1.00 32.38 69 ASP C O 1
ATOM 3877 N N . ARG C 1 92 ? 75.833 57.742 40.871 1.00 32.16 70 ARG C N 1
ATOM 3878 C CA . ARG C 1 92 ? 74.488 57.711 40.289 1.00 32.02 70 ARG C CA 1
ATOM 3879 C C . ARG C 1 92 ? 73.682 56.479 40.708 1.00 31.36 70 ARG C C 1
ATOM 3880 O O . ARG C 1 92 ? 72.475 56.578 40.935 1.00 31.39 70 ARG C O 1
ATOM 3888 N N . LEU C 1 93 ? 74.356 55.334 40.827 1.00 30.58 71 LEU C N 1
ATOM 3889 C CA . LEU C 1 93 ? 73.729 54.111 41.338 1.00 29.65 71 LEU C CA 1
ATOM 3890 C C . LEU C 1 93 ? 73.171 54.326 42.740 1.00 28.92 71 LEU C C 1
ATOM 3891 O O . LEU C 1 93 ? 72.008 54.016 43.005 1.00 28.66 71 LEU C O 1
ATOM 3896 N N . TYR C 1 94 ? 73.995 54.869 43.632 1.00 28.20 72 TYR C N 1
ATOM 3897 C CA . TYR C 1 94 ? 73.584 55.044 45.024 1.00 27.66 72 TYR C CA 1
ATOM 3898 C C . TYR C 1 94 ? 72.590 56.184 45.234 1.00 28.09 72 TYR C C 1
ATOM 3899 O O . TYR C 1 94 ? 71.814 56.164 46.190 1.00 27.64 72 TYR C O 1
ATOM 3908 N N . GLU C 1 95 ? 72.613 57.165 44.335 1.00 28.74 73 GLU C N 1
ATOM 3909 C CA . GLU C 1 95 ? 71.584 58.208 44.315 1.00 29.53 73 GLU C CA 1
ATOM 3910 C C . GLU C 1 95 ? 70.210 57.607 44.012 1.00 29.25 73 GLU C C 1
ATOM 3911 O O . GLU C 1 95 ? 69.219 57.977 44.643 1.00 29.48 73 GLU C O 1
ATOM 3917 N N . LYS C 1 96 ? 70.166 56.673 43.060 1.00 29.25 74 LYS C N 1
ATOM 3918 C CA . LYS C 1 96 ? 68.925 55.987 42.696 1.00 29.11 74 LYS C CA 1
ATOM 3919 C C . LYS C 1 96 ? 68.417 55.092 43.826 1.00 28.80 74 LYS C C 1
ATOM 3920 O O . LYS C 1 96 ? 67.225 55.099 44.133 1.00 28.77 74 LYS C O 1
ATOM 3926 N N . VAL C 1 97 ? 69.320 54.329 44.445 1.00 28.26 75 VAL C N 1
ATOM 3927 C CA . VAL C 1 97 ? 68.943 53.458 45.561 1.00 27.84 75 VAL C CA 1
ATOM 3928 C C . VAL C 1 97 ? 68.417 54.268 46.752 1.00 27.87 75 VAL C C 1
ATOM 3929 O O . VAL C 1 97 ? 67.414 53.898 47.365 1.00 27.67 75 VAL C O 1
ATOM 3933 N N . LYS C 1 98 ? 69.084 55.378 47.064 1.00 28.04 76 LYS C N 1
ATOM 3934 C CA . LYS C 1 98 ? 68.647 56.257 48.153 1.00 28.40 76 LYS C CA 1
ATOM 3935 C C . LYS C 1 98 ? 67.242 56.809 47.896 1.00 28.36 76 LYS C C 1
ATOM 3936 O O . LYS C 1 98 ? 66.397 56.826 48.794 1.00 28.16 76 LYS C O 1
ATOM 3942 N N . ALA C 1 99 ? 67.004 57.244 46.663 1.00 28.67 77 ALA C N 1
ATOM 3943 C CA . ALA C 1 99 ? 65.720 57.825 46.271 1.00 28.93 77 ALA C CA 1
ATOM 3944 C C . ALA C 1 99 ? 64.586 56.804 46.284 1.00 29.18 77 ALA C C 1
ATOM 3945 O O . ALA C 1 99 ? 63.463 57.123 46.681 1.00 29.41 77 ALA C O 1
ATOM 3947 N N . GLU C 1 100 ? 64.884 55.583 45.847 1.00 29.15 78 GLU C N 1
ATOM 3948 C CA . GLU C 1 100 ? 63.852 54.567 45.656 1.00 29.20 78 GLU C CA 1
ATOM 3949 C C . GLU C 1 100 ? 63.673 53.625 46.846 1.00 28.79 78 GLU C C 1
ATOM 3950 O O . GLU C 1 100 ? 62.577 53.101 47.054 1.00 29.19 78 GLU C O 1
ATOM 3956 N N . ALA C 1 101 ? 64.735 53.429 47.628 1.00 27.91 79 ALA C N 1
ATOM 3957 C CA . ALA C 1 101 ? 64.709 52.494 48.757 1.00 27.19 79 ALA C CA 1
ATOM 3958 C C . ALA C 1 101 ? 65.121 53.119 50.091 1.00 26.49 79 ALA C C 1
ATOM 3959 O O . ALA C 1 101 ? 64.630 52.713 51.146 1.00 26.70 79 ALA C O 1
ATOM 3961 N N . GLY C 1 102 ? 66.039 54.083 50.040 1.00 25.77 80 GLY C N 1
ATOM 3962 C CA . GLY C 1 102 ? 66.459 54.830 51.225 1.00 24.68 80 GLY C CA 1
ATOM 3963 C C . GLY C 1 102 ? 67.515 54.182 52.105 1.00 23.99 80 GLY C C 1
ATOM 3964 O O . GLY C 1 102 ? 68.026 54.818 53.031 1.00 23.92 80 GLY C O 1
ATOM 3965 N N . ARG C 1 103 ? 67.832 52.918 51.827 1.00 22.97 81 ARG C N 1
ATOM 3966 C CA . ARG C 1 103 ? 68.809 52.155 52.615 1.00 21.91 81 ARG C CA 1
ATOM 3967 C C . ARG C 1 103 ? 69.298 50.958 51.811 1.00 20.86 81 ARG C C 1
ATOM 3968 O O . ARG C 1 103 ? 68.718 50.624 50.775 1.00 20.65 81 ARG C O 1
ATOM 3976 N N . ILE C 1 104 ? 70.372 50.330 52.290 1.00 19.47 82 ILE C N 1
ATOM 3977 C CA . ILE C 1 104 ? 70.826 49.034 51.781 1.00 18.22 82 ILE C CA 1
ATOM 3978 C C . ILE C 1 104 ? 71.002 48.097 52.967 1.00 17.50 82 ILE C C 1
ATOM 3979 O O . ILE C 1 104 ? 71.644 48.452 53.966 1.00 16.80 82 ILE C O 1
ATOM 3984 N N . ASP C 1 105 ? 70.413 46.907 52.866 1.00 16.67 83 ASP C N 1
ATOM 3985 C CA . ASP C 1 105 ? 70.555 45.901 53.911 1.00 16.19 83 ASP C CA 1
ATOM 3986 C C . ASP C 1 105 ? 71.516 44.802 53.492 1.00 15.64 83 ASP C C 1
ATOM 3987 O O . ASP C 1 105 ? 72.185 44.213 54.332 1.00 14.98 83 ASP C O 1
ATOM 3992 N N . VAL C 1 106 ? 71.549 44.518 52.193 1.00 14.85 84 VAL C N 1
ATOM 3993 C CA . VAL C 1 106 ? 72.430 43.497 51.637 1.00 15.14 84 VAL C CA 1
ATOM 3994 C C . VAL C 1 106 ? 73.148 44.087 50.429 1.00 15.00 84 VAL C C 1
ATOM 3995 O O . VAL C 1 106 ? 72.513 44.593 49.497 1.00 15.00 84 VAL C O 1
ATOM 3999 N N . LEU C 1 107 ? 74.476 44.044 50.460 1.00 14.78 85 LEU C N 1
ATOM 4000 C CA . LEU C 1 107 ? 75.274 44.432 49.307 1.00 14.53 85 LEU C CA 1
ATOM 4001 C C . LEU C 1 107 ? 76.131 43.248 48.876 1.00 14.76 85 LEU C C 1
ATOM 4002 O O . LEU C 1 107 ? 77.007 42.810 49.618 1.00 14.72 85 LEU C O 1
ATOM 4007 N N . PHE C 1 108 ? 75.857 42.734 47.682 1.00 14.92 86 PHE C N 1
ATOM 4008 C CA . PHE C 1 108 ? 76.570 41.579 47.137 1.00 15.39 86 PHE C CA 1
ATOM 4009 C C . PHE C 1 108 ? 77.387 42.031 45.932 1.00 16.04 86 PHE C C 1
ATOM 4010 O O . PHE C 1 108 ? 76.844 42.334 44.872 1.00 15.86 86 PHE C O 1
ATOM 4018 N N . VAL C 1 109 ? 78.703 42.107 46.121 1.00 16.65 87 VAL C N 1
ATOM 4019 C CA . VAL C 1 109 ? 79.609 42.641 45.112 1.00 17.70 87 VAL C CA 1
ATOM 4020 C C . VAL C 1 109 ? 80.264 41.519 44.295 1.00 19.21 87 VAL C C 1
ATOM 4021 O O . VAL C 1 109 ? 81.124 40.789 44.800 1.00 19.12 87 VAL C O 1
ATOM 4025 N N . ASN C 1 110 ? 79.829 41.381 43.041 1.00 21.11 88 ASN C N 1
ATOM 4026 C CA . ASN C 1 110 ? 80.441 40.466 42.074 1.00 23.57 88 ASN C CA 1
ATOM 4027 C C . ASN C 1 110 ? 81.224 41.224 41.021 1.00 24.81 88 ASN C C 1
ATOM 4028 O O . ASN C 1 110 ? 80.653 42.018 40.271 1.00 25.88 88 ASN C O 1
ATOM 4033 N N . ALA C 1 111 ? 82.523 40.969 40.942 1.00 26.07 89 ALA C N 1
ATOM 4034 C CA . ALA C 1 111 ? 83.356 41.635 39.948 1.00 26.92 89 ALA C CA 1
ATOM 4035 C C . ALA C 1 111 ? 83.808 40.674 38.852 1.00 27.61 89 ALA C C 1
ATOM 4036 O O . ALA C 1 111 ? 84.153 39.526 39.125 1.00 28.20 89 ALA C O 1
ATOM 4038 N N . GLY C 1 112 ? 83.805 41.156 37.612 1.00 28.41 90 GLY C N 1
ATOM 4039 C CA . GLY C 1 112 ? 84.173 40.335 36.456 1.00 28.80 90 GLY C CA 1
ATOM 4040 C C . GLY C 1 112 ? 85.651 39.995 36.449 1.00 28.91 90 GLY C C 1
ATOM 4041 O O . GLY C 1 112 ? 86.048 38.954 36.966 1.00 29.45 90 GLY C O 1
ATOM 4042 N N . GLY C 1 113 ? 86.442 40.888 35.852 1.00 28.67 91 GLY C N 1
ATOM 4043 C CA . GLY C 1 113 ? 87.909 40.809 35.765 1.00 27.61 91 GLY C CA 1
ATOM 4044 C C . GLY C 1 113 ? 88.597 39.455 35.791 1.00 26.96 91 GLY C C 1
ATOM 4045 O O . GLY C 1 113 ? 88.516 38.729 36.778 1.00 26.30 91 GLY C O 1
ATOM 4046 N N . GLY C 1 114 ? 89.295 39.120 34.710 1.00 26.53 92 GLY C N 1
ATOM 4047 C CA . GLY C 1 114 ? 90.085 37.892 34.694 1.00 25.59 92 GLY C CA 1
ATOM 4048 C C . GLY C 1 114 ? 90.332 37.256 33.342 1.00 25.17 92 GLY C C 1
ATOM 4049 O O . GLY C 1 114 ? 89.429 37.157 32.507 1.00 25.43 92 GLY C O 1
ATOM 4050 N N . SER C 1 115 ? 91.575 36.830 33.142 1.00 24.12 93 SER C N 1
ATOM 4051 C CA . SER C 1 115 ? 91.987 36.054 31.978 1.00 23.50 93 SER C CA 1
ATOM 4052 C C . SER C 1 115 ? 93.224 35.233 32.348 1.00 23.20 93 SER C C 1
ATOM 4053 O O . SER C 1 115 ? 93.699 35.295 33.486 1.00 22.50 93 SER C O 1
ATOM 4064 N N . LEU C 1 117 ? 97.197 34.321 31.647 1.00 21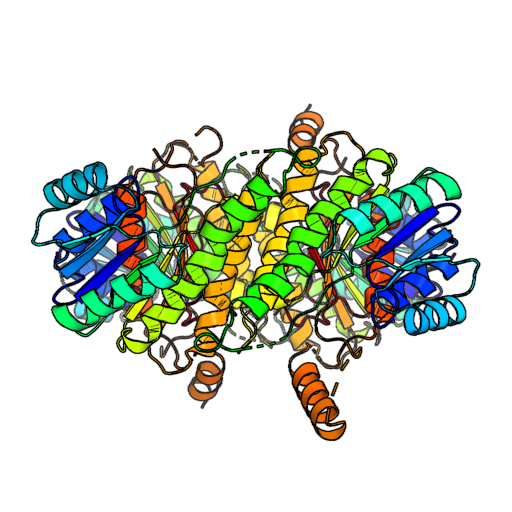.23 95 LEU C N 1
ATOM 4065 C CA . LEU C 1 117 ? 98.516 34.631 31.106 1.00 20.59 95 LEU C CA 1
ATOM 4066 C C . LEU C 1 117 ? 99.566 34.172 32.114 1.00 19.75 95 LEU C C 1
ATOM 4067 O O . LEU C 1 117 ? 99.452 34.474 33.306 1.00 19.06 95 LEU C O 1
ATOM 4072 N N . PRO C 1 118 ? 100.584 33.426 31.647 1.00 19.13 96 PRO C N 1
ATOM 4073 C CA . PRO C 1 118 ? 101.704 33.055 32.515 1.00 19.06 96 PRO C CA 1
ATOM 4074 C C . PRO C 1 118 ? 102.686 34.210 32.717 1.00 18.81 96 PRO C C 1
ATOM 4075 O O . PRO C 1 118 ? 102.775 35.105 31.871 1.00 18.99 96 PRO C O 1
ATOM 4079 N N . LEU C 1 119 ? 103.408 34.194 33.834 1.00 18.52 97 LEU C N 1
ATOM 4080 C CA . LEU C 1 119 ? 104.520 35.119 34.039 1.00 18.72 97 LEU C CA 1
ATOM 4081 C C . LEU C 1 119 ? 105.505 34.961 32.884 1.00 18.95 97 LEU C C 1
ATOM 4082 O O . LEU C 1 119 ? 105.837 33.842 32.485 1.00 19.42 97 LEU C O 1
ATOM 4087 N N . GLY C 1 120 ? 105.960 36.089 32.353 1.00 19.09 98 GLY C N 1
ATOM 4088 C CA . GLY C 1 120 ? 106.702 36.111 31.100 1.00 19.15 98 GLY C CA 1
ATOM 4089 C C . GLY C 1 120 ? 105.856 36.685 29.980 1.00 19.27 98 GLY C C 1
ATOM 4090 O O . GLY C 1 120 ? 106.394 37.210 29.002 1.00 19.88 98 GLY C O 1
ATOM 4091 N N . GLU C 1 121 ? 104.535 36.598 30.132 1.00 19.00 99 GLU C N 1
ATOM 4092 C CA . GLU C 1 121 ? 103.578 37.027 29.104 1.00 19.22 99 GLU C CA 1
ATOM 4093 C C . GLU C 1 121 ? 102.497 37.985 29.633 1.00 18.52 99 GLU C C 1
ATOM 4094 O O . GLU C 1 121 ? 101.623 38.415 28.881 1.00 18.21 99 GLU C O 1
ATOM 4100 N N . VAL C 1 122 ? 102.565 38.327 30.922 1.00 17.80 100 VAL C N 1
ATOM 4101 C CA . VAL C 1 122 ? 101.599 39.251 31.528 1.00 17.13 100 VAL C CA 1
ATOM 4102 C C . VAL C 1 122 ? 101.753 40.661 30.969 1.00 17.21 100 VAL C C 1
ATOM 4103 O O . VAL C 1 122 ? 102.863 41.189 30.866 1.00 17.39 100 VAL C O 1
ATOM 4107 N N . THR C 1 123 ? 100.624 41.253 30.603 1.00 17.16 101 THR C N 1
ATOM 4108 C CA . THR C 1 123 ? 100.598 42.601 30.058 1.00 17.72 101 THR C CA 1
ATOM 4109 C C . THR C 1 123 ? 100.103 43.586 31.100 1.00 17.88 101 THR C C 1
ATOM 4110 O O . THR C 1 123 ? 99.380 43.208 32.022 1.00 17.86 101 THR C O 1
ATOM 4114 N N . GLU C 1 124 ? 100.496 44.848 30.953 1.00 18.26 102 GLU C N 1
ATOM 4115 C CA . GLU C 1 124 ? 99.892 45.922 31.729 1.00 18.93 102 GLU C CA 1
ATOM 4116 C C . GLU C 1 124 ? 98.370 45.906 31.596 1.00 19.16 102 GLU C C 1
ATOM 4117 O O . GLU C 1 124 ? 97.658 46.117 32.578 1.00 18.81 102 GLU C O 1
ATOM 4123 N N . GLU C 1 125 ? 97.887 45.637 30.381 1.00 19.19 103 GLU C N 1
ATOM 4124 C CA . GLU C 1 125 ? 96.450 45.564 30.108 1.00 19.42 103 GLU C CA 1
ATOM 4125 C C . GLU C 1 125 ? 95.754 44.552 31.019 1.00 18.46 103 GLU C C 1
ATOM 4126 O O . GLU C 1 125 ? 94.729 44.863 31.629 1.00 18.29 103 GLU C O 1
ATOM 4132 N N . GLN C 1 126 ? 96.315 43.347 31.112 1.00 17.30 104 GLN C N 1
ATOM 4133 C CA . GLN C 1 126 ? 95.719 42.315 31.950 1.00 16.25 104 GLN C CA 1
ATOM 4134 C C . GLN C 1 126 ? 95.750 42.741 33.407 1.00 15.88 104 GLN C C 1
ATOM 4135 O O . GLN C 1 126 ? 94.741 42.632 34.102 1.00 15.20 104 GLN C O 1
ATOM 4141 N N . TYR C 1 127 ? 96.897 43.241 33.862 1.00 15.50 105 TYR C N 1
ATOM 4142 C CA . TYR C 1 127 ? 96.982 43.691 35.246 1.00 15.46 105 TYR C CA 1
ATOM 4143 C C . TYR C 1 127 ? 95.944 44.785 35.534 1.00 15.78 105 TYR C C 1
ATOM 4144 O O . TYR C 1 127 ? 95.147 44.677 36.473 1.00 15.09 105 TYR C O 1
ATOM 4153 N N . ASP C 1 128 ? 95.959 45.835 34.718 1.00 16.31 106 ASP C N 1
ATOM 4154 C CA . ASP C 1 128 ? 95.079 46.984 34.928 1.00 17.07 106 ASP C CA 1
ATOM 4155 C C . ASP C 1 128 ? 93.606 46.601 34.914 1.00 17.25 106 ASP C C 1
ATOM 4156 O O . ASP C 1 128 ? 92.861 46.985 35.809 1.00 17.04 106 ASP C O 1
ATOM 4161 N N . ASP C 1 129 ? 93.196 45.841 33.899 1.00 17.14 107 ASP C N 1
ATOM 4162 C CA . ASP C 1 129 ? 91.792 45.455 33.743 1.00 17.74 107 ASP C CA 1
ATOM 4163 C C . ASP C 1 129 ? 91.316 44.624 34.934 1.00 16.89 107 ASP C C 1
ATOM 4164 O O . ASP C 1 129 ? 90.260 44.899 35.513 1.00 17.33 107 ASP C O 1
ATOM 4169 N N . THR C 1 130 ? 92.124 43.636 35.319 1.00 15.78 108 THR C N 1
ATOM 4170 C CA . THR C 1 130 ? 91.776 42.719 36.401 1.00 14.61 108 THR C CA 1
ATOM 4171 C C . THR C 1 130 ? 91.674 43.432 37.746 1.00 14.14 108 THR C C 1
ATOM 4172 O O . THR C 1 130 ? 90.696 43.260 38.480 1.00 13.73 108 THR C O 1
ATOM 4176 N N . PHE C 1 131 ? 92.679 44.237 38.070 1.00 13.78 109 PHE C N 1
ATOM 4177 C CA . PHE C 1 131 ? 92.691 44.905 39.366 1.00 13.87 109 PHE C CA 1
ATOM 4178 C C . PHE C 1 131 ? 91.705 46.071 39.451 1.00 14.37 109 PHE C C 1
ATOM 4179 O O . PHE C 1 131 ? 91.133 46.314 40.502 1.00 13.68 109 PHE C O 1
ATOM 4187 N N . ASP C 1 132 ? 91.487 46.770 38.340 1.00 15.14 110 ASP C N 1
ATOM 4188 C CA . ASP C 1 132 ? 90.498 47.855 38.320 1.00 16.13 110 ASP C CA 1
ATOM 4189 C C . ASP C 1 132 ? 89.101 47.339 38.638 1.00 16.25 110 ASP C C 1
ATOM 4190 O O . ASP C 1 132 ? 88.332 48.008 39.326 1.00 17.09 110 ASP C O 1
ATOM 4195 N N . ARG C 1 133 ? 88.783 46.153 38.121 1.00 16.20 111 ARG C N 1
ATOM 4196 C CA . ARG C 1 133 ? 87.472 45.542 38.319 1.00 16.36 111 ARG C CA 1
ATOM 4197 C C . ARG C 1 133 ? 87.369 44.790 39.648 1.00 15.68 111 ARG C C 1
ATOM 4198 O O . ARG C 1 133 ? 86.388 44.947 40.373 1.00 15.85 111 ARG C O 1
ATOM 4206 N N . ASN C 1 134 ? 88.386 43.992 39.968 1.00 14.51 112 ASN C N 1
ATOM 4207 C CA . ASN C 1 134 ? 88.291 43.046 41.079 1.00 13.93 112 ASN C CA 1
ATOM 4208 C C . ASN C 1 134 ? 88.695 43.588 42.434 1.00 13.19 112 ASN C C 1
ATOM 4209 O O . ASN C 1 134 ? 88.353 43.009 43.463 1.00 13.16 112 ASN C O 1
ATOM 4214 N N . VAL C 1 135 ? 89.440 44.689 42.428 1.00 12.40 113 VAL C N 1
ATOM 4215 C CA . VAL C 1 135 ? 89.976 45.241 43.660 1.00 11.69 113 VAL C CA 1
ATOM 4216 C C . VAL C 1 135 ? 89.558 46.700 43.815 1.00 11.77 113 VAL C C 1
ATOM 4217 O O . VAL C 1 135 ? 88.776 47.019 44.700 1.00 12.32 113 VAL C O 1
ATOM 4221 N N . LYS C 1 136 ? 90.075 47.572 42.947 1.00 11.80 114 LYS C N 1
ATOM 4222 C CA . LYS C 1 136 ? 89.768 49.005 43.007 1.00 12.33 114 LYS C CA 1
ATOM 4223 C C . LYS C 1 136 ? 88.261 49.275 42.930 1.00 12.66 114 LYS C C 1
ATOM 4224 O O . LYS C 1 136 ? 87.699 49.981 43.774 1.00 12.47 114 LYS C O 1
ATOM 4230 N N . GLY C 1 137 ? 87.621 48.702 41.914 1.00 13.09 115 GLY C N 1
ATOM 4231 C CA . GLY C 1 137 ? 86.181 48.837 41.723 1.00 13.02 115 GLY C CA 1
ATOM 4232 C C . GLY C 1 137 ? 85.386 48.366 42.920 1.00 13.20 115 GLY C C 1
ATOM 4233 O O . GLY C 1 137 ? 84.426 49.018 43.318 1.00 13.43 115 GLY C O 1
ATOM 4234 N N . VAL C 1 138 ? 85.809 47.252 43.519 1.00 12.63 116 VAL C N 1
ATOM 4235 C CA . VAL C 1 138 ? 85.149 46.718 44.708 1.00 12.55 116 VAL C CA 1
ATOM 4236 C C . VAL C 1 138 ? 85.287 47.671 45.897 1.00 12.54 116 VAL C C 1
ATOM 4237 O O . VAL C 1 138 ? 84.300 47.963 46.580 1.00 12.46 116 VAL C O 1
ATOM 4241 N N . LEU C 1 139 ? 86.500 48.175 46.133 1.00 12.64 117 LEU C N 1
ATOM 4242 C CA . LEU C 1 139 ? 86.732 49.095 47.246 1.00 12.69 117 LEU C CA 1
ATOM 4243 C C . LEU C 1 139 ? 85.801 50.302 47.151 1.00 12.57 117 LEU C C 1
ATOM 4244 O O . LEU C 1 139 ? 85.175 50.687 48.141 1.00 12.58 117 LEU C O 1
ATOM 4249 N N . PHE C 1 140 ? 85.692 50.887 45.963 1.00 12.71 118 PHE C N 1
ATOM 4250 C CA . PHE C 1 140 ? 84.873 52.090 45.824 1.00 13.26 118 PHE C CA 1
ATOM 4251 C C . PHE C 1 140 ? 83.377 51.801 45.791 1.00 13.63 118 PHE C C 1
ATOM 4252 O O . PHE C 1 140 ? 82.583 52.604 46.282 1.00 13.39 118 PHE C O 1
ATOM 4260 N N . THR C 1 141 ? 83.012 50.634 45.264 1.00 13.92 119 THR C N 1
ATOM 4261 C CA . THR C 1 141 ? 81.628 50.148 45.357 1.00 14.33 119 THR C CA 1
ATOM 4262 C C . THR C 1 141 ? 81.170 50.103 46.811 1.00 14.29 119 THR C C 1
ATOM 4263 O O . THR C 1 141 ? 80.089 50.592 47.141 1.00 14.43 119 THR C O 1
ATOM 4267 N N . VAL C 1 142 ? 82.000 49.537 47.683 1.00 14.05 120 VAL C N 1
ATOM 4268 C CA . VAL C 1 142 ? 81.635 49.424 49.088 1.00 13.94 120 VAL C CA 1
ATOM 4269 C C . VAL C 1 142 ? 81.730 50.774 49.796 1.00 14.16 120 VAL C C 1
ATOM 4270 O O . VAL C 1 142 ? 80.846 51.131 50.586 1.00 13.96 120 VAL C O 1
ATOM 4274 N N . GLN C 1 143 ? 82.790 51.529 49.506 1.00 14.34 121 GLN C N 1
ATOM 4275 C CA . GLN C 1 143 ? 82.980 52.824 50.169 1.00 14.80 121 GLN C CA 1
ATOM 4276 C C . GLN C 1 143 ? 81.789 53.756 49.930 1.00 15.04 121 GLN C C 1
ATOM 4277 O O . GLN C 1 143 ? 81.293 54.398 50.859 1.00 15.08 121 GLN C O 1
ATOM 4283 N N . LYS C 1 144 ? 81.327 53.799 48.685 1.00 15.43 122 LYS C N 1
ATOM 4284 C CA . LYS C 1 144 ? 80.225 54.690 48.308 1.00 16.13 122 LYS C CA 1
ATOM 4285 C C . LYS C 1 144 ? 78.868 54.202 48.815 1.00 15.88 122 LYS C C 1
ATOM 4286 O O . LYS C 1 144 ? 77.922 54.985 48.913 1.00 15.63 122 LYS C O 1
ATOM 4292 N N . ALA C 1 145 ? 78.785 52.921 49.162 1.00 16.16 123 ALA C N 1
ATOM 4293 C CA . ALA C 1 145 ? 77.562 52.340 49.722 1.00 16.31 123 ALA C CA 1
ATOM 4294 C C . ALA C 1 145 ? 77.414 52.651 51.204 1.00 16.76 123 ALA C C 1
ATOM 4295 O O . ALA C 1 145 ? 76.310 52.571 51.748 1.00 16.64 123 ALA C O 1
ATOM 4297 N N . LEU C 1 146 ? 78.524 52.997 51.858 1.00 16.94 124 LEU C N 1
ATOM 4298 C CA . LEU C 1 146 ? 78.555 53.147 53.319 1.00 17.69 124 LEU C CA 1
ATOM 4299 C C . LEU C 1 146 ? 77.436 54.004 53.915 1.00 18.10 124 LEU C C 1
ATOM 4300 O O . LEU C 1 146 ? 76.784 53.572 54.869 1.00 18.18 124 LEU C O 1
ATOM 4305 N N . PRO C 1 147 ? 77.207 55.215 53.366 1.00 18.50 125 PRO C N 1
ATOM 4306 C CA . PRO C 1 147 ? 76.143 56.054 53.935 1.00 18.72 125 PRO C CA 1
ATOM 4307 C C . PRO C 1 147 ? 74.756 55.396 53.938 1.00 18.88 125 PRO C C 1
ATOM 4308 O O . PRO C 1 147 ? 73.934 55.710 54.805 1.00 19.45 125 PRO C O 1
ATOM 4312 N N . LEU C 1 148 ? 74.512 54.493 52.991 1.00 18.54 126 LEU C N 1
ATOM 4313 C CA . LEU C 1 148 ? 73.226 53.793 52.875 1.00 18.54 126 LEU C CA 1
ATOM 4314 C C . LEU C 1 148 ? 73.134 52.496 53.685 1.00 18.55 126 LEU C C 1
ATOM 4315 O O . LEU C 1 148 ? 72.028 52.004 53.947 1.00 18.59 126 LEU C O 1
ATOM 4320 N N . LEU C 1 149 ? 74.282 51.941 54.072 1.00 18.27 127 LEU C N 1
ATOM 4321 C CA . LEU C 1 149 ? 74.314 50.656 54.784 1.00 18.33 127 LEU C CA 1
ATOM 4322 C C . LEU C 1 149 ? 73.758 50.730 56.205 1.00 18.71 127 LEU C C 1
ATOM 4323 O O . LEU C 1 149 ? 74.345 51.348 57.099 1.00 18.50 127 LEU C O 1
ATOM 4328 N N . ALA C 1 150 ? 72.613 50.079 56.387 1.00 19.13 128 ALA C N 1
ATOM 4329 C CA . ALA C 1 150 ? 71.863 50.104 57.638 1.00 19.94 128 ALA C CA 1
ATOM 4330 C C . ALA C 1 150 ? 72.539 49.303 58.747 1.00 20.32 128 ALA C C 1
ATOM 4331 O O . ALA C 1 150 ? 73.446 48.502 58.492 1.00 20.44 128 ALA C O 1
ATOM 4333 N N . ARG C 1 151 ? 72.102 49.525 59.985 1.00 20.67 129 ARG C N 1
ATOM 4334 C CA . ARG C 1 151 ? 72.492 48.650 61.086 1.00 20.80 129 ARG C CA 1
ATOM 4335 C C . ARG C 1 151 ? 71.949 47.251 60.803 1.00 20.34 129 ARG C C 1
ATOM 4336 O O . ARG C 1 151 ? 70.813 47.096 60.333 1.00 20.50 129 ARG C O 1
ATOM 4344 N N . GLY C 1 152 ? 72.773 46.241 61.064 1.00 19.29 130 GLY C N 1
ATOM 4345 C CA . GLY C 1 152 ? 72.408 44.854 60.782 1.00 18.47 130 GLY C CA 1
ATOM 4346 C C . GLY C 1 152 ? 72.538 44.467 59.319 1.00 17.56 130 GLY C C 1
ATOM 4347 O O . GLY C 1 152 ? 71.983 43.448 58.898 1.00 17.62 130 GLY C O 1
ATOM 4348 N N . SER C 1 153 ? 73.272 45.271 58.545 1.00 16.47 131 SER C N 1
ATOM 4349 C CA . SER C 1 153 ? 73.481 45.009 57.119 1.00 15.58 131 SER C CA 1
ATOM 4350 C C . SER C 1 153 ? 74.638 44.046 56.868 1.00 14.92 131 SER C C 1
ATOM 4351 O O . SER C 1 153 ? 75.474 43.822 57.742 1.00 14.73 131 SER C O 1
ATOM 4354 N N . SER C 1 154 ? 74.676 43.509 55.656 1.00 14.19 132 SER C N 1
ATOM 4355 C CA . SER C 1 154 ? 75.625 42.464 55.286 1.00 13.53 132 SER C CA 1
ATOM 4356 C C . SER C 1 154 ? 76.215 42.747 53.921 1.00 13.06 132 SER C C 1
ATOM 4357 O O . SER C 1 154 ? 75.487 42.894 52.928 1.00 13.18 132 SER C O 1
ATOM 4360 N N . VAL C 1 155 ? 77.542 42.825 53.876 1.00 12.28 133 VAL C N 1
ATOM 4361 C CA . VAL C 1 155 ? 78.265 43.002 52.628 1.00 11.79 133 VAL C CA 1
ATOM 4362 C C . VAL C 1 155 ? 78.937 41.678 52.291 1.00 11.44 133 VAL C C 1
ATOM 4363 O O . VAL C 1 155 ? 79.668 41.127 53.109 1.00 11.47 133 VAL C O 1
ATOM 4367 N N . VAL C 1 156 ? 78.654 41.172 51.098 1.00 11.34 134 VAL C N 1
ATOM 4368 C CA . VAL C 1 156 ? 79.203 39.903 50.625 1.00 11.49 134 VAL C CA 1
ATOM 4369 C C . VAL C 1 156 ? 80.069 40.177 49.401 1.00 11.26 134 VAL C C 1
ATOM 4370 O O . VAL C 1 156 ? 79.598 40.741 48.409 1.00 11.65 134 VAL C O 1
ATOM 4374 N N . LEU C 1 157 ? 81.342 39.803 49.493 1.00 11.44 135 LEU C N 1
ATOM 4375 C CA . LEU C 1 157 ? 82.300 40.021 48.413 1.00 11.73 135 LEU C CA 1
ATOM 4376 C C . LEU C 1 157 ? 82.613 38.690 47.759 1.00 12.23 135 LEU C C 1
ATOM 4377 O O . LEU C 1 157 ? 82.985 37.744 48.447 1.00 12.27 135 LEU C O 1
ATOM 4382 N N . THR C 1 158 ? 82.492 38.615 46.435 1.00 12.72 136 THR C N 1
ATOM 4383 C CA . THR C 1 158 ? 82.795 37.373 45.740 1.00 13.71 136 THR C CA 1
ATOM 4384 C C . THR C 1 158 ? 84.286 37.230 45.519 1.00 13.64 136 THR C C 1
ATOM 4385 O O . THR C 1 158 ? 84.893 37.994 44.761 1.00 13.77 136 THR C O 1
ATOM 4389 N N . GLY C 1 159 ? 84.860 36.245 46.200 1.00 13.89 137 GLY C N 1
ATOM 4390 C CA . GLY C 1 159 ? 86.260 35.894 46.042 1.00 13.69 137 GLY C CA 1
ATOM 4391 C C . GLY C 1 159 ? 86.421 34.734 45.080 1.00 13.77 137 GLY C C 1
ATOM 4392 O O . GLY C 1 159 ? 85.690 34.615 44.091 1.00 13.93 137 GLY C O 1
ATOM 4393 N N . SER C 1 160 ? 87.395 33.883 45.369 1.00 13.35 138 SER C N 1
ATOM 4394 C CA . SER C 1 160 ? 87.662 32.695 44.569 1.00 12.68 138 SER C CA 1
ATOM 4395 C C . SER C 1 160 ? 88.623 31.805 45.325 1.00 12.37 138 SER C C 1
ATOM 4396 O O . SER C 1 160 ? 89.478 32.289 46.072 1.00 11.44 138 SER C O 1
ATOM 4399 N N . THR C 1 161 ? 88.495 30.498 45.112 1.00 11.90 139 THR C N 1
ATOM 4400 C CA . THR C 1 161 ? 89.526 29.564 45.560 1.00 12.05 139 THR C CA 1
ATOM 4401 C C . THR C 1 161 ? 90.904 29.949 45.004 1.00 11.79 139 THR C C 1
ATOM 4402 O O . THR C 1 161 ? 91.926 29.644 45.623 1.00 11.63 139 THR C O 1
ATOM 4406 N N . ALA C 1 162 ? 90.932 30.637 43.860 1.00 11.98 140 ALA C N 1
ATOM 4407 C CA . ALA C 1 162 ? 92.198 31.089 43.262 1.00 11.96 140 ALA C CA 1
ATOM 4408 C C . ALA C 1 162 ? 93.017 31.985 44.193 1.00 12.52 140 ALA C C 1
ATOM 4409 O O . ALA C 1 162 ? 94.247 32.013 44.105 1.00 12.28 140 ALA C O 1
ATOM 4411 N N . GLY C 1 163 ? 92.324 32.702 45.077 1.00 12.60 141 GLY C N 1
ATOM 4412 C CA . GLY C 1 163 ? 92.956 33.661 45.987 1.00 13.05 141 GLY C CA 1
ATOM 4413 C C . GLY C 1 163 ? 93.798 33.024 47.082 1.00 13.44 141 GLY C C 1
ATOM 4414 O O . GLY C 1 163 ? 94.531 33.720 47.777 1.00 13.52 141 GLY C O 1
ATOM 4415 N N . SER C 1 164 ? 93.698 31.704 47.241 1.00 13.60 142 SER C N 1
ATOM 4416 C CA . SER C 1 164 ? 94.464 31.014 48.279 1.00 13.91 142 SER C CA 1
ATOM 4417 C C . SER C 1 164 ? 95.166 29.756 47.770 1.00 13.76 142 SER C C 1
ATOM 4418 O O . SER C 1 164 ? 95.682 28.955 48.555 1.00 13.85 142 SER C O 1
ATOM 4421 N N . THR C 1 165 ? 95.198 29.596 46.452 1.00 13.02 143 THR C N 1
ATOM 4422 C CA . THR C 1 165 ? 95.798 28.414 45.837 1.00 13.18 143 THR C CA 1
ATOM 4423 C C . THR C 1 165 ? 96.727 28.845 44.715 1.00 13.15 143 THR C C 1
ATOM 4424 O O . THR C 1 165 ? 96.888 30.050 44.459 1.00 12.99 143 THR C O 1
ATOM 4428 N N . GLY C 1 166 ? 97.352 27.857 44.075 1.00 13.54 144 GLY C N 1
ATOM 4429 C CA . GLY C 1 166 ? 98.189 28.081 42.904 1.00 14.11 144 GLY C CA 1
ATOM 4430 C C . GLY C 1 166 ? 97.562 27.443 41.678 1.00 14.71 144 GLY C C 1
ATOM 4431 O O . GLY C 1 166 ? 97.127 26.284 41.713 1.00 14.88 144 GLY C O 1
ATOM 4432 N N . THR C 1 167 ? 97.525 28.211 40.594 1.00 14.81 145 THR C N 1
ATOM 4433 C CA . THR C 1 167 ? 96.968 27.780 39.314 1.00 15.72 145 THR C CA 1
ATOM 4434 C C . THR C 1 167 ? 97.877 28.318 38.203 1.00 15.46 145 THR C C 1
ATOM 4435 O O . THR C 1 167 ? 98.233 29.498 38.219 1.00 15.06 145 THR C O 1
ATOM 4439 N N . PRO C 1 168 ? 98.278 27.455 37.241 1.00 15.44 146 PRO C N 1
ATOM 4440 C CA . PRO C 1 168 ? 99.121 27.950 36.143 1.00 15.29 146 PRO C CA 1
ATOM 4441 C C . PRO C 1 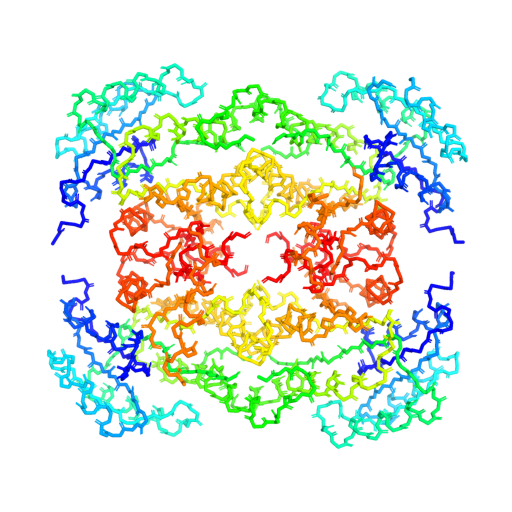168 ? 98.440 29.052 35.333 1.00 14.60 146 PRO C C 1
ATOM 4442 O O . PRO C 1 168 ? 97.232 28.973 35.073 1.00 14.16 146 PRO C O 1
ATOM 4446 N N . ALA C 1 169 ? 99.222 30.067 34.958 1.00 14.60 147 ALA C N 1
ATOM 4447 C CA . ALA C 1 169 ? 98.784 31.182 34.101 1.00 14.70 147 ALA C CA 1
ATOM 4448 C C . ALA C 1 169 ? 97.610 31.974 34.681 1.00 14.82 147 ALA C C 1
ATOM 4449 O O . ALA C 1 169 ? 96.794 32.528 33.945 1.00 15.49 147 ALA C O 1
ATOM 4451 N N . PHE C 1 170 ? 97.540 32.040 36.009 1.00 14.42 148 PHE C N 1
ATOM 4452 C CA . PHE C 1 170 ? 96.414 32.682 36.665 1.00 14.25 148 PHE C CA 1
ATOM 4453 C C . PHE C 1 170 ? 96.837 33.685 37.746 1.00 13.30 148 PHE C C 1
ATOM 4454 O O . PHE C 1 170 ? 96.016 34.079 38.574 1.00 12.58 148 PHE C O 1
ATOM 4462 N N . SER C 1 171 ? 98.098 34.116 37.728 1.00 12.24 149 SER C N 1
ATOM 4463 C CA . SER C 1 171 ? 98.645 34.875 38.870 1.00 11.65 149 SER C CA 1
ATOM 4464 C C . SER C 1 171 ? 97.980 36.229 39.100 1.00 11.29 149 SER C C 1
ATOM 4465 O O . SER C 1 171 ? 97.752 36.624 40.242 1.00 10.92 149 SER C O 1
ATOM 4468 N N . VAL C 1 172 ? 97.652 36.932 38.022 1.00 11.04 150 VAL C N 1
ATOM 4469 C CA . VAL C 1 172 ? 97.013 38.241 38.153 1.00 10.84 150 VAL C CA 1
ATOM 4470 C C . VAL C 1 172 ? 95.618 38.107 38.773 1.00 10.51 150 VAL C C 1
ATOM 4471 O O . VAL C 1 172 ? 95.273 38.827 39.720 1.00 10.56 150 VAL C O 1
ATOM 4475 N N . TYR C 1 173 ? 94.823 37.178 38.249 1.00 10.39 151 TYR C N 1
ATOM 4476 C CA . TYR C 1 173 ? 93.491 36.923 38.791 1.00 10.68 151 TYR C CA 1
ATOM 4477 C C . TYR C 1 173 ? 93.576 36.470 40.250 1.00 10.11 151 TYR C C 1
ATOM 4478 O O . TYR C 1 173 ? 92.863 36.991 41.113 1.00 10.16 151 TYR C O 1
ATOM 4487 N N . ALA C 1 174 ? 94.450 35.501 40.515 1.00 9.96 152 ALA C N 1
ATOM 4488 C CA . ALA C 1 174 ? 94.595 34.949 41.863 1.00 9.78 152 ALA C CA 1
ATOM 4489 C C . ALA C 1 174 ? 94.968 36.037 42.867 1.00 9.59 152 ALA C C 1
ATOM 4490 O O . ALA C 1 174 ? 94.408 36.087 43.965 1.00 9.56 152 ALA C O 1
ATOM 4492 N N . ALA C 1 175 ? 95.910 36.904 42.484 1.00 9.70 153 ALA C N 1
ATOM 4493 C CA . ALA C 1 175 ? 96.340 37.993 43.358 1.00 9.63 153 ALA C CA 1
ATOM 4494 C C . ALA C 1 175 ? 95.203 38.978 43.621 1.00 9.46 153 ALA C C 1
ATOM 4495 O O . ALA C 1 175 ? 95.057 39.459 44.742 1.00 9.38 153 ALA C O 1
ATOM 4497 N N . SER C 1 176 ? 94.396 39.263 42.600 1.00 9.58 154 SER C N 1
ATOM 4498 C CA . SER C 1 176 ? 93.249 40.162 42.771 1.00 9.47 154 SER C CA 1
ATOM 4499 C C . SER C 1 176 ? 92.258 39.606 43.786 1.00 9.27 154 SER C C 1
ATOM 4500 O O . SER C 1 176 ? 91.661 40.357 44.561 1.00 9.59 154 SER C O 1
ATOM 4503 N N . LYS C 1 177 ? 92.105 38.284 43.798 1.00 8.89 155 LYS C N 1
ATOM 4504 C CA . LYS C 1 177 ? 91.149 37.646 44.697 1.00 8.92 155 LYS C CA 1
ATOM 4505 C C . LYS C 1 177 ? 91.699 37.489 46.114 1.00 8.79 155 LYS C C 1
ATOM 4506 O O . LYS C 1 177 ? 90.931 37.479 47.082 1.00 9.15 155 LYS C O 1
ATOM 4512 N N . ALA C 1 178 ? 93.019 37.374 46.235 1.00 8.85 156 ALA C N 1
ATOM 4513 C CA . ALA C 1 178 ? 93.675 37.446 47.547 1.00 8.63 156 ALA C CA 1
ATOM 4514 C C . ALA C 1 178 ? 93.468 38.831 48.178 1.00 8.54 156 ALA C C 1
ATOM 4515 O O . ALA C 1 178 ? 93.104 38.944 49.357 1.00 8.62 156 ALA C O 1
ATOM 4517 N N . ALA C 1 179 ? 93.688 39.877 47.380 1.00 8.42 157 ALA C N 1
ATOM 4518 C CA . ALA C 1 179 ? 93.442 41.256 47.801 1.00 8.92 157 ALA C CA 1
ATOM 4519 C C . ALA C 1 179 ? 91.990 41.428 48.236 1.00 9.03 157 ALA C C 1
ATOM 4520 O O . ALA C 1 179 ? 91.714 41.997 49.287 1.00 9.59 157 ALA C O 1
ATOM 4522 N N . LEU C 1 180 ? 91.068 40.888 47.440 1.00 9.57 158 LEU C N 1
ATOM 4523 C CA . LEU C 1 180 ? 89.642 40.958 47.743 1.00 10.13 158 LEU C CA 1
ATOM 4524 C C . LEU C 1 180 ? 89.329 40.404 49.138 1.00 9.92 158 LEU C C 1
ATOM 4525 O O . LEU C 1 180 ? 88.650 41.057 49.937 1.00 9.85 158 LEU C O 1
ATOM 4530 N N . ARG C 1 181 ? 89.818 39.201 49.436 1.00 9.77 159 ARG C N 1
ATOM 4531 C CA . ARG C 1 181 ? 89.518 38.564 50.720 1.00 9.77 159 ARG C CA 1
ATOM 4532 C C . ARG C 1 181 ? 90.067 39.398 51.877 1.00 9.88 159 ARG C C 1
ATOM 4533 O O . ARG C 1 181 ? 89.427 39.494 52.926 1.00 9.37 159 ARG C O 1
ATOM 4541 N N . SER C 1 182 ? 91.240 40.008 51.682 1.00 9.43 160 SER C N 1
ATOM 4542 C CA . SER C 1 182 ? 91.857 40.846 52.719 1.00 9.76 160 SER C CA 1
ATOM 4543 C C . SER C 1 182 ? 90.911 41.972 53.148 1.00 9.70 160 SER C C 1
ATOM 4544 O O . SER C 1 182 ? 90.864 42.333 54.319 1.00 9.63 160 SER C O 1
ATOM 4547 N N . PHE C 1 183 ? 90.153 42.520 52.203 1.00 9.94 161 PHE C N 1
ATOM 4548 C CA . PHE C 1 183 ? 89.230 43.614 52.527 1.00 10.55 161 PHE C CA 1
ATOM 4549 C C . PHE C 1 183 ? 88.289 43.274 53.686 1.00 10.90 161 PHE C C 1
ATOM 4550 O O . PHE C 1 183 ? 88.027 44.120 54.552 1.00 10.98 161 PHE C O 1
ATOM 4558 N N . ALA C 1 184 ? 87.779 42.041 53.700 1.00 11.10 162 ALA C N 1
ATOM 4559 C CA . ALA C 1 184 ? 86.852 41.614 54.746 1.00 11.68 162 ALA C CA 1
ATOM 4560 C C . ALA C 1 184 ? 87.482 41.599 56.140 1.00 12.25 162 ALA C C 1
ATOM 4561 O O . ALA C 1 184 ? 86.803 41.901 57.126 1.00 12.75 162 ALA C O 1
ATOM 4563 N N . ARG C 1 185 ? 88.768 41.246 56.220 1.00 12.28 163 ARG C N 1
ATOM 4564 C CA . ARG C 1 185 ? 89.505 41.235 57.493 1.00 12.83 163 ARG C CA 1
ATOM 4565 C C . ARG C 1 185 ? 89.667 42.636 58.062 1.00 12.53 163 ARG C C 1
ATOM 4566 O O . ARG C 1 185 ? 89.666 42.832 59.279 1.00 12.64 163 ARG C O 1
ATOM 4574 N N . ASN C 1 186 ? 89.827 43.607 57.169 1.00 12.34 164 ASN C N 1
ATOM 4575 C CA . ASN C 1 186 ? 90.267 44.939 57.558 1.00 12.11 164 ASN C CA 1
ATOM 4576 C C . ASN C 1 186 ? 89.141 45.952 57.704 1.00 12.27 164 ASN C C 1
ATOM 4577 O O . ASN C 1 186 ? 89.127 46.730 58.655 1.00 12.58 164 ASN C O 1
ATOM 4582 N N . TRP C 1 187 ? 88.195 45.932 56.771 1.00 12.09 165 TRP C N 1
ATOM 4583 C CA . TRP C 1 187 ? 87.087 46.891 56.808 1.00 12.35 165 TRP C CA 1
ATOM 4584 C C . TRP C 1 187 ? 86.189 46.733 58.032 1.00 13.01 165 TRP C C 1
ATOM 4585 O O . TRP C 1 187 ? 85.607 47.723 58.498 1.00 13.86 165 TRP C O 1
ATOM 4596 N N . ILE C 1 188 ? 86.088 45.513 58.561 1.00 13.61 166 ILE C N 1
ATOM 4597 C CA . ILE C 1 188 ? 85.290 45.264 59.772 1.00 14.72 166 ILE C CA 1
ATOM 4598 C C . ILE C 1 188 ? 85.857 45.988 60.994 1.00 15.55 166 ILE C C 1
ATOM 4599 O O . ILE C 1 188 ? 85.154 46.177 61.993 1.00 16.41 166 ILE C O 1
ATOM 4604 N N . LEU C 1 189 ? 87.125 46.395 60.903 1.00 15.77 167 LEU C N 1
ATOM 4605 C CA . LEU C 1 189 ? 87.766 47.181 61.956 1.00 16.42 167 LEU C CA 1
ATOM 4606 C C . LEU C 1 189 ? 87.563 48.680 61.745 1.00 17.26 167 LEU C C 1
ATOM 4607 O O . LEU C 1 189 ? 87.496 49.443 62.717 1.00 17.81 167 LEU C O 1
ATOM 4612 N N . ASP C 1 190 ? 87.465 49.097 60.484 1.00 17.50 168 ASP C N 1
ATOM 4613 C CA . ASP C 1 190 ? 87.183 50.493 60.143 1.00 18.21 168 ASP C CA 1
ATOM 4614 C C . ASP C 1 190 ? 85.740 50.870 60.457 1.00 19.17 168 ASP C C 1
ATOM 4615 O O . ASP C 1 190 ? 85.433 52.044 60.651 1.00 19.13 168 ASP C O 1
ATOM 4620 N N . LEU C 1 191 ? 84.863 49.871 60.470 1.00 20.04 169 LEU C N 1
ATOM 4621 C CA . LEU C 1 191 ? 83.428 50.087 60.656 1.00 21.14 169 LEU C CA 1
ATOM 4622 C C . LEU C 1 191 ? 82.961 49.590 62.020 1.00 22.17 169 LEU C C 1
ATOM 4623 O O . LEU C 1 191 ? 81.831 49.113 62.163 1.00 22.34 169 LEU C O 1
ATOM 4628 N N . LYS C 1 192 ? 83.838 49.722 63.013 1.00 23.32 170 LYS C N 1
ATOM 4629 C CA . LYS C 1 192 ? 83.545 49.333 64.391 1.00 24.63 170 LYS C CA 1
ATOM 4630 C C . LYS C 1 192 ? 82.248 49.981 64.877 1.00 24.82 170 LYS C C 1
ATOM 4631 O O . LYS C 1 192 ? 82.043 51.186 64.700 1.00 25.09 170 LYS C O 1
ATOM 4637 N N . ASP C 1 193 ? 81.373 49.162 65.460 1.00 25.20 171 ASP C N 1
ATOM 4638 C CA . ASP C 1 193 ? 80.113 49.627 66.066 1.00 25.64 171 ASP C CA 1
ATOM 4639 C C . ASP C 1 193 ? 79.065 50.181 65.080 1.00 24.98 171 ASP C C 1
ATOM 4640 O O . ASP C 1 193 ? 78.079 50.792 65.502 1.00 25.12 171 ASP C O 1
ATOM 4645 N N . ARG C 1 194 ? 79.258 49.951 63.780 1.00 24.02 172 ARG C N 1
ATOM 4646 C CA . ARG C 1 194 ? 78.274 50.379 62.777 1.00 23.05 172 ARG C CA 1
ATOM 4647 C C . ARG C 1 194 ? 77.242 49.299 62.451 1.00 21.70 172 ARG C C 1
ATOM 4648 O O . ARG C 1 194 ? 76.255 49.562 61.759 1.00 21.59 172 ARG C O 1
ATOM 4656 N N . GLY C 1 195 ? 77.481 48.089 62.948 1.00 20.57 173 GLY C N 1
ATOM 4657 C CA . GLY C 1 195 ? 76.600 46.952 62.691 1.00 19.07 173 GLY C CA 1
ATOM 4658 C C . GLY C 1 195 ? 76.568 46.534 61.232 1.00 18.05 173 GLY C C 1
ATOM 4659 O O . GLY C 1 195 ? 75.524 46.123 60.716 1.00 18.04 173 GLY C O 1
ATOM 4660 N N . ILE C 1 196 ? 77.716 46.642 60.565 1.00 16.48 174 ILE C N 1
ATOM 4661 C CA . ILE C 1 196 ? 77.854 46.183 59.183 1.00 15.42 174 ILE C CA 1
ATOM 4662 C C . ILE C 1 196 ? 78.804 44.992 59.167 1.00 14.93 174 ILE C C 1
ATOM 4663 O O . ILE C 1 196 ? 79.948 45.112 59.586 1.00 14.90 174 ILE C O 1
ATOM 4668 N N . ARG C 1 197 ? 78.323 43.846 58.695 1.00 14.16 175 ARG C N 1
ATOM 4669 C CA . ARG C 1 197 ? 79.187 42.672 58.550 1.00 13.28 175 ARG C CA 1
ATOM 4670 C C . ARG C 1 197 ? 79.762 42.619 57.142 1.00 12.91 175 ARG C C 1
ATOM 4671 O O . ARG C 1 197 ? 79.112 43.019 56.182 1.00 12.28 175 ARG C O 1
ATOM 4679 N N . ILE C 1 198 ? 80.993 42.128 57.026 1.00 12.18 176 ILE C N 1
ATOM 4680 C CA . ILE C 1 198 ? 81.650 42.012 55.725 1.00 12.15 176 ILE C CA 1
ATOM 4681 C C . ILE C 1 198 ? 82.277 40.627 55.636 1.00 11.43 176 ILE C C 1
ATOM 4682 O O . ILE C 1 198 ? 83.040 40.233 56.516 1.00 11.64 176 ILE C O 1
ATOM 4687 N N . ASN C 1 199 ? 81.914 39.880 54.596 1.00 11.16 177 ASN C N 1
ATOM 4688 C CA . ASN C 1 199 ? 82.415 38.518 54.415 1.00 10.83 177 ASN C CA 1
ATOM 4689 C C . ASN C 1 199 ? 82.772 38.254 52.966 1.00 10.96 177 ASN C C 1
ATOM 4690 O O . ASN C 1 199 ? 82.200 38.852 52.055 1.00 11.05 177 ASN C O 1
ATOM 4695 N N . THR C 1 200 ? 83.701 37.329 52.766 1.00 10.29 178 THR C N 1
ATOM 4696 C CA . THR C 1 200 ? 84.088 36.883 51.439 1.00 11.31 178 THR C CA 1
ATOM 4697 C C . THR C 1 200 ? 83.436 35.536 51.149 1.00 11.20 178 THR C C 1
ATOM 4698 O O . THR C 1 200 ? 83.441 34.641 51.986 1.00 11.14 178 THR C O 1
ATOM 4702 N N . LEU C 1 201 ? 82.874 35.413 49.954 1.00 12.09 179 LEU C N 1
ATOM 4703 C CA . LEU C 1 201 ? 82.301 34.164 49.490 1.00 12.56 179 LEU C CA 1
ATOM 4704 C C . LEU C 1 201 ? 83.188 33.680 48.361 1.00 12.86 179 LEU C C 1
ATOM 4705 O O . LEU C 1 201 ? 83.296 34.350 47.331 1.00 13.47 179 LEU C O 1
ATOM 4710 N N . SER C 1 202 ? 83.814 32.520 48.545 1.00 13.12 180 SER C N 1
ATOM 4711 C CA . SER C 1 202 ? 84.841 32.057 47.612 1.00 13.34 180 SER C CA 1
ATOM 4712 C C . SER C 1 202 ? 84.491 30.755 46.906 1.00 13.75 180 SER C C 1
ATOM 4713 O O . SER C 1 202 ? 84.756 29.670 47.424 1.00 13.08 180 SER C O 1
ATOM 4716 N N . PRO C 1 203 ? 83.899 30.868 45.708 1.00 14.82 181 PRO C N 1
ATOM 4717 C CA . PRO C 1 203 ? 83.564 29.678 44.940 1.00 15.78 181 PRO C CA 1
ATOM 4718 C C . PRO C 1 203 ? 84.782 29.044 44.280 1.00 17.36 181 PRO C C 1
ATOM 4719 O O . PRO C 1 203 ? 85.748 29.739 43.945 1.00 16.60 181 PRO C O 1
ATOM 4723 N N . GLY C 1 204 ? 84.732 27.723 44.121 1.00 18.99 182 GLY C N 1
ATOM 4724 C CA . GLY C 1 204 ? 85.587 27.033 43.159 1.00 21.64 182 GLY C CA 1
ATOM 4725 C C . GLY C 1 204 ? 84.950 27.192 41.783 1.00 23.47 182 GLY C C 1
ATOM 4726 O O . GLY C 1 204 ? 83.946 27.891 41.643 1.00 23.71 182 GLY C O 1
ATOM 4727 N N . PRO C 1 205 ? 85.523 26.553 40.751 1.00 25.57 183 PRO C N 1
ATOM 4728 C CA . PRO C 1 205 ? 84.888 26.639 39.432 1.00 26.79 183 PRO C CA 1
ATOM 4729 C C . PRO C 1 205 ? 83.463 26.082 39.429 1.00 27.95 183 PRO C C 1
ATOM 4730 O O . PRO C 1 205 ? 83.176 25.099 40.121 1.00 28.11 183 PRO C O 1
ATOM 4734 N N . THR C 1 206 ? 82.580 26.730 38.672 1.00 29.76 184 THR C N 1
ATOM 4735 C CA . THR C 1 206 ? 81.212 26.246 38.480 1.00 31.30 184 THR C CA 1
ATOM 4736 C C . THR C 1 206 ? 80.977 25.859 37.020 1.00 32.34 184 THR C C 1
ATOM 4737 O O . THR C 1 206 ? 81.896 25.916 36.194 1.00 32.49 184 THR C O 1
ATOM 4741 N N . GLU C 1 207 ? 79.745 25.467 36.708 1.00 33.68 185 GLU C N 1
ATOM 4742 C CA . GLU C 1 207 ? 79.363 25.100 35.348 1.00 35.00 185 GLU C CA 1
ATOM 4743 C C . GLU C 1 207 ? 79.321 26.324 34.430 1.00 35.51 185 GLU C C 1
ATOM 4744 O O . GLU C 1 207 ? 79.534 26.204 33.221 1.00 35.63 185 GLU C O 1
ATOM 4750 N N . THR C 1 208 ? 79.063 27.493 35.019 1.00 36.04 186 THR C N 1
ATOM 4751 C CA . THR C 1 208 ? 78.943 28.751 34.275 1.00 36.56 186 THR C CA 1
ATOM 4752 C C . THR C 1 208 ? 80.126 29.682 34.512 1.00 36.67 186 THR C C 1
ATOM 4753 O O . THR C 1 208 ? 80.246 30.718 33.855 1.00 36.76 186 THR C O 1
ATOM 4757 N N . GLY C 1 224 ? 85.527 19.353 28.246 1.00 43.28 202 GLY C N 1
ATOM 4758 C CA . GLY C 1 224 ? 86.858 18.806 28.493 1.00 43.20 202 GLY C CA 1
ATOM 4759 C C . GLY C 1 224 ? 87.525 19.401 29.720 1.00 43.19 202 GLY C C 1
ATOM 4760 O O . GLY C 1 224 ? 87.990 18.670 30.596 1.00 43.19 202 GLY C O 1
ATOM 4761 N N . LEU C 1 225 ? 87.569 20.733 29.777 1.00 43.10 203 LEU C N 1
ATOM 4762 C CA . LEU C 1 225 ? 88.161 21.459 30.906 1.00 42.96 203 LEU C CA 1
ATOM 4763 C C . LEU C 1 225 ? 87.398 21.204 32.210 1.00 42.74 203 LEU C C 1
ATOM 4764 O O . LEU C 1 225 ? 88.011 21.032 33.270 1.00 42.81 203 LEU C O 1
ATOM 4769 N N . LEU C 1 226 ? 86.066 21.182 32.120 1.00 42.40 204 LEU C N 1
ATOM 4770 C CA . LEU C 1 226 ? 85.199 20.911 33.273 1.00 42.02 204 LEU C CA 1
ATOM 4771 C C . LEU C 1 226 ? 85.418 19.509 33.837 1.00 41.68 204 LEU C C 1
ATOM 4772 O O . LEU C 1 226 ? 85.331 19.307 35.049 1.00 41.67 204 LEU C O 1
ATOM 4777 N N . ASN C 1 227 ? 85.703 18.552 32.954 1.00 41.17 205 ASN C N 1
ATOM 4778 C CA . ASN C 1 227 ? 86.031 17.182 33.356 1.00 40.62 205 ASN C CA 1
ATOM 4779 C C . ASN C 1 227 ? 87.348 17.109 34.128 1.00 39.93 205 ASN C C 1
ATOM 4780 O O . ASN C 1 227 ? 87.473 16.337 35.082 1.00 39.98 205 ASN C O 1
ATOM 4785 N N . ALA C 1 228 ? 88.320 17.918 33.707 1.00 39.00 206 ALA C N 1
ATOM 4786 C CA . ALA C 1 228 ? 89.623 17.999 34.369 1.00 38.05 206 ALA C CA 1
ATOM 4787 C C . ALA C 1 228 ? 89.523 18.690 35.730 1.00 37.32 206 ALA C C 1
ATOM 4788 O O . ALA C 1 228 ? 90.133 18.244 36.707 1.00 37.13 206 ALA C O 1
ATOM 4790 N N . LEU C 1 229 ? 88.749 19.773 35.784 1.00 36.38 207 LEU C N 1
ATOM 4791 C CA . LEU C 1 229 ? 88.535 20.521 37.025 1.00 35.41 207 LEU C CA 1
ATOM 4792 C C . LEU C 1 229 ? 87.778 19.693 38.059 1.00 34.67 207 LEU C C 1
ATOM 4793 O O . LEU C 1 229 ? 88.094 19.747 39.250 1.00 34.64 207 LEU C O 1
ATOM 4798 N N . ALA C 1 230 ? 86.794 18.920 37.595 1.00 33.74 208 ALA C N 1
ATOM 4799 C CA . ALA C 1 230 ? 85.992 18.048 38.461 1.00 32.82 208 ALA C CA 1
ATOM 4800 C C . ALA C 1 230 ? 86.821 16.959 39.141 1.00 32.18 208 ALA C C 1
ATOM 4801 O O . ALA C 1 230 ? 86.496 16.531 40.249 1.00 31.98 208 ALA C O 1
ATOM 4803 N N . ALA C 1 231 ? 87.884 16.517 38.469 1.00 31.36 209 ALA C N 1
ATOM 4804 C CA . ALA C 1 231 ? 88.786 15.492 38.998 1.00 30.45 209 ALA C CA 1
ATOM 4805 C C . ALA C 1 231 ? 89.561 15.963 40.230 1.00 29.73 209 ALA C C 1
ATOM 4806 O O . ALA C 1 231 ? 89.929 15.153 41.083 1.00 30.10 209 ALA C O 1
ATOM 4808 N N . GLN C 1 232 ? 89.803 17.271 40.309 1.00 28.43 210 GLN C N 1
ATOM 4809 C CA . GLN C 1 232 ? 90.487 17.891 41.445 1.00 27.31 210 GLN C CA 1
ATOM 4810 C C . GLN C 1 232 ? 89.579 17.978 42.684 1.00 25.59 210 GLN C C 1
ATOM 4811 O O . GLN C 1 232 ? 90.061 17.970 43.818 1.00 26.03 210 GLN C O 1
ATOM 4817 N N . VAL C 1 233 ? 88.269 18.048 42.458 1.00 22.90 211 VAL C N 1
ATOM 4818 C CA . VAL C 1 233 ? 87.300 18.310 43.527 1.00 20.42 211 VAL C CA 1
ATOM 4819 C C . VAL C 1 233 ? 86.935 17.032 44.293 1.00 19.11 211 VAL C C 1
ATOM 4820 O O . VAL C 1 233 ? 86.506 16.054 43.680 1.00 18.47 211 VAL C O 1
ATOM 4824 N N . PRO C 1 234 ? 87.094 17.039 45.638 1.00 17.66 212 PRO C N 1
ATOM 4825 C CA . PRO C 1 234 ? 86.712 15.888 46.458 1.00 17.26 212 PRO C CA 1
ATOM 4826 C C . PRO C 1 234 ? 85.292 15.398 46.182 1.00 17.17 212 PRO C C 1
ATOM 4827 O O . PRO C 1 234 ? 85.066 14.190 46.132 1.00 16.85 212 PRO C O 1
ATOM 4839 N N . GLY C 1 236 ? 83.780 15.509 43.403 1.00 17.86 214 GLY C N 1
ATOM 4840 C CA . GLY C 1 236 ? 83.794 14.846 42.092 1.00 18.34 214 GLY C CA 1
ATOM 4841 C C . GLY C 1 236 ? 83.042 15.557 40.982 1.00 18.52 214 GLY C C 1
ATOM 4842 O O . GLY C 1 236 ? 82.765 14.967 39.933 1.00 18.52 214 GLY C O 1
ATOM 4843 N N . ARG C 1 237 ? 82.706 16.823 41.210 1.00 18.34 215 ARG C N 1
ATOM 4844 C CA . ARG C 1 237 ? 82.005 17.636 40.219 1.00 18.39 215 ARG C CA 1
ATOM 4845 C C . ARG C 1 237 ? 82.316 19.105 40.450 1.00 18.42 215 ARG C C 1
ATOM 4846 O O . ARG C 1 237 ? 82.821 19.468 41.510 1.00 18.47 215 ARG C O 1
ATOM 4854 N N . VAL C 1 238 ? 82.006 19.946 39.465 1.00 18.27 216 VAL C N 1
ATOM 4855 C CA . VAL C 1 238 ? 82.089 21.393 39.653 1.00 18.10 216 VAL C CA 1
ATOM 4856 C C . VAL C 1 238 ? 80.814 21.876 40.341 1.00 17.78 216 VAL C C 1
ATOM 4857 O O . VAL C 1 238 ? 79.807 21.165 40.362 1.00 17.35 216 VAL C O 1
ATOM 4861 N N . GLY C 1 239 ? 80.862 23.079 40.906 1.00 17.64 217 GLY C N 1
ATOM 4862 C CA . GLY C 1 239 ? 79.701 23.641 41.581 1.00 17.56 217 GLY C CA 1
ATOM 4863 C C . GLY C 1 239 ? 78.655 24.167 40.619 1.00 17.78 217 GLY C C 1
ATOM 4864 O O . GLY C 1 239 ? 78.899 24.276 39.418 1.00 18.06 217 GLY C O 1
ATOM 4865 N N . ARG C 1 240 ? 77.481 24.471 41.156 1.00 17.97 218 ARG C N 1
ATOM 4866 C CA . ARG C 1 240 ? 76.435 25.140 40.400 1.00 18.22 218 ARG C CA 1
ATOM 4867 C C . ARG C 1 240 ? 76.353 26.572 40.890 1.00 18.22 218 ARG C C 1
ATOM 4868 O O . ARG C 1 240 ? 76.539 26.828 42.085 1.00 18.21 218 ARG C O 1
ATOM 4876 N N . ALA C 1 241 ? 76.067 27.507 39.982 1.00 18.17 219 ALA C N 1
ATOM 4877 C CA . ALA C 1 241 ? 75.889 28.911 40.371 1.00 17.79 219 ALA C CA 1
ATOM 4878 C C . ALA C 1 241 ? 74.875 29.040 41.515 1.00 17.62 219 ALA C C 1
ATOM 4879 O O . ALA C 1 241 ? 75.041 29.855 42.425 1.00 17.28 219 ALA C O 1
ATOM 4881 N N . GLU C 1 242 ? 73.840 28.206 41.474 1.00 17.30 220 GLU C N 1
ATOM 4882 C CA . GLU C 1 242 ? 72.761 28.229 42.457 1.00 17.26 220 GLU C CA 1
ATOM 4883 C C . GLU C 1 242 ? 73.230 27.802 43.853 1.00 16.59 220 GLU C C 1
ATOM 4884 O O . GLU C 1 242 ? 72.653 28.208 44.869 1.00 15.90 220 GLU C O 1
ATOM 4890 N N . GLU C 1 243 ? 74.288 26.993 43.898 1.00 16.06 221 GLU C N 1
ATOM 4891 C CA . GLU C 1 243 ? 74.854 26.561 45.173 1.00 15.75 221 GLU C CA 1
ATOM 4892 C C . GLU C 1 243 ? 75.634 27.698 45.815 1.00 15.31 221 GLU C C 1
ATOM 4893 O O . GLU C 1 243 ? 75.599 27.874 47.033 1.00 15.74 221 GLU C O 1
ATOM 4899 N N . VAL C 1 244 ? 76.340 28.458 44.984 1.00 15.20 222 VAL C N 1
ATOM 4900 C CA . VAL C 1 244 ? 77.047 29.649 45.436 1.00 14.95 222 VAL C CA 1
ATOM 4901 C C . VAL C 1 244 ? 76.023 30.678 45.929 1.00 14.63 222 VAL C C 1
ATOM 4902 O O . VAL C 1 244 ? 76.200 31.287 46.983 1.00 14.08 222 VAL C O 1
ATOM 4906 N N . ALA C 1 245 ? 74.935 30.835 45.179 1.00 14.50 223 ALA C N 1
ATOM 4907 C CA . ALA C 1 245 ? 73.859 31.757 45.557 1.00 14.47 223 ALA C CA 1
ATOM 4908 C C . ALA C 1 245 ? 73.220 31.415 46.904 1.00 14.17 223 ALA C C 1
ATOM 4909 O O . ALA C 1 245 ? 72.839 32.315 47.661 1.00 14.07 223 ALA C O 1
ATOM 4911 N N . ALA C 1 246 ? 73.109 30.117 47.201 1.00 13.99 224 ALA C N 1
ATOM 4912 C CA . ALA C 1 246 ? 72.553 29.650 48.469 1.00 13.62 224 ALA C CA 1
ATOM 4913 C C . ALA C 1 246 ? 73.464 30.018 49.644 1.00 13.70 224 ALA C C 1
ATOM 4914 O O . ALA C 1 246 ? 72.993 30.363 50.731 1.00 13.26 224 ALA C O 1
ATOM 4916 N N . ALA C 1 247 ? 74.775 29.944 49.415 1.00 13.24 225 ALA C N 1
ATOM 4917 C CA . ALA C 1 247 ? 75.750 30.345 50.419 1.00 13.20 225 ALA C CA 1
ATOM 4918 C C . ALA C 1 247 ? 75.763 31.870 50.579 1.00 13.02 225 ALA C C 1
ATOM 4919 O O . ALA C 1 247 ? 75.883 32.370 51.696 1.00 13.34 225 ALA C O 1
ATOM 4921 N N . ALA C 1 248 ? 75.589 32.597 49.472 1.00 13.18 226 ALA C N 1
ATOM 4922 C CA . ALA C 1 248 ? 75.453 34.060 49.523 1.00 13.21 226 ALA C CA 1
ATOM 4923 C C . ALA C 1 248 ? 74.240 34.452 50.354 1.00 13.17 226 ALA C C 1
ATOM 4924 O O . ALA C 1 248 ? 74.307 35.401 51.131 1.00 13.12 226 ALA C O 1
ATOM 4926 N N . LEU C 1 249 ? 73.139 33.710 50.186 1.00 13.36 227 LEU C N 1
ATOM 4927 C CA . LEU C 1 249 ? 71.941 33.903 51.002 1.00 13.16 227 LEU C CA 1
ATOM 4928 C C . LEU C 1 249 ? 72.220 33.747 52.490 1.00 13.06 227 LEU C C 1
ATOM 4929 O O . LEU C 1 249 ? 71.757 34.554 53.298 1.00 13.09 227 LEU C O 1
ATOM 4934 N N . PHE C 1 250 ? 72.984 32.720 52.859 1.00 12.81 228 PHE C N 1
ATOM 4935 C CA . PHE C 1 250 ? 73.340 32.531 54.261 1.00 13.24 228 PHE C CA 1
ATOM 4936 C C . PHE C 1 250 ? 74.028 33.780 54.818 1.00 13.06 228 PHE C C 1
ATOM 4937 O O . PHE C 1 250 ? 73.648 34.289 55.875 1.00 13.46 228 PHE C O 1
ATOM 4945 N N . LEU C 1 251 ? 75.034 34.266 54.095 1.00 13.09 229 LEU C N 1
ATOM 4946 C CA . LEU C 1 251 ? 75.807 35.439 54.524 1.00 13.01 229 LEU C CA 1
ATOM 4947 C C . LEU C 1 251 ? 74.968 36.723 54.537 1.00 13.48 229 LEU C C 1
ATOM 4948 O O . LEU C 1 251 ? 75.152 37.588 55.397 1.00 13.29 229 LEU C O 1
ATOM 4953 N N . ALA C 1 252 ? 74.050 36.828 53.583 1.00 14.08 230 ALA C N 1
ATOM 4954 C CA . ALA C 1 252 ? 73.159 37.981 53.475 1.00 14.72 230 ALA C CA 1
ATOM 4955 C C . ALA C 1 252 ? 72.141 38.026 54.613 1.00 15.64 230 ALA C C 1
ATOM 4956 O O . ALA C 1 252 ? 71.764 39.109 55.071 1.00 15.89 230 ALA C O 1
ATOM 4958 N N . SER C 1 253 ? 71.713 36.845 55.057 1.00 16.17 231 SER C N 1
ATOM 4959 C CA . SER C 1 253 ? 70.609 36.688 56.006 1.00 17.16 231 SER C CA 1
ATOM 4960 C C . SER C 1 253 ? 71.053 36.856 57.453 1.00 17.83 231 SER C C 1
ATOM 4961 O O . SER C 1 253 ? 72.245 36.798 57.761 1.00 17.74 231 SER C O 1
ATOM 4964 N N . ASP C 1 254 ? 70.081 37.038 58.343 1.00 18.43 232 ASP C N 1
ATOM 4965 C CA . ASP C 1 254 ? 70.362 37.172 59.770 1.00 19.44 232 ASP C CA 1
ATOM 4966 C C . ASP C 1 254 ? 70.881 35.875 60.404 1.00 19.18 232 ASP C C 1
ATOM 4967 O O . ASP C 1 254 ? 71.404 35.896 61.518 1.00 19.07 232 ASP C O 1
ATOM 4972 N N . ASP C 1 255 ? 70.727 34.750 59.707 1.00 18.98 233 ASP C N 1
ATOM 4973 C CA . ASP C 1 255 ? 71.276 33.477 60.191 1.00 18.81 233 ASP C CA 1
ATOM 4974 C C . ASP C 1 255 ? 72.797 33.535 60.411 1.00 18.25 233 ASP C C 1
ATOM 4975 O O . ASP C 1 255 ? 73.325 32.831 61.269 1.00 18.19 233 ASP C O 1
ATOM 4980 N N . SER C 1 256 ? 73.491 34.383 59.648 1.00 16.80 234 SER C N 1
ATOM 4981 C CA . SER C 1 256 ? 74.946 34.536 59.794 1.00 15.87 234 SER C CA 1
ATOM 4982 C C . SER C 1 256 ? 75.319 35.744 60.667 1.00 15.31 234 SER C C 1
ATOM 4983 O O . SER C 1 256 ? 76.384 36.347 60.491 1.00 14.58 234 SER C O 1
ATOM 4986 N N . SER C 1 257 ? 74.453 36.083 61.622 1.00 14.75 235 SER C N 1
ATOM 4987 C CA . SER C 1 257 ? 74.617 37.316 62.406 1.00 14.51 235 SER C CA 1
ATOM 4988 C C . SER C 1 257 ? 75.920 37.451 63.211 1.00 14.07 235 SER C C 1
ATOM 4989 O O . SER C 1 257 ? 76.312 38.563 63.543 1.00 14.17 235 SER C O 1
ATOM 4992 N N . PHE C 1 258 ? 76.586 36.336 63.518 1.00 13.58 236 PHE C N 1
ATOM 4993 C CA . PHE C 1 258 ? 77.868 36.396 64.217 1.00 12.83 236 PHE C CA 1
ATOM 4994 C C . PHE C 1 258 ? 79.037 35.956 63.314 1.00 12.63 236 PHE C C 1
ATOM 4995 O O . PHE C 1 258 ? 80.089 35.544 63.796 1.00 12.65 236 PHE C O 1
ATOM 5003 N N . VAL C 1 259 ? 78.841 36.063 62.002 1.00 12.18 237 VAL C N 1
ATOM 5004 C CA . VAL C 1 259 ? 79.885 35.717 61.034 1.00 11.86 237 VAL C CA 1
ATOM 5005 C C . VAL C 1 259 ? 80.324 37.009 60.358 1.00 11.87 237 VAL C C 1
ATOM 5006 O O . VAL C 1 259 ? 79.528 37.658 59.679 1.00 11.84 237 VAL C O 1
ATOM 5010 N N . THR C 1 260 ? 81.579 37.398 60.557 1.00 11.50 238 THR C N 1
ATOM 5011 C CA . THR C 1 260 ? 82.103 38.602 59.911 1.00 11.75 238 THR C CA 1
ATOM 5012 C C . THR C 1 260 ? 83.616 38.486 59.748 1.00 11.46 238 THR C C 1
ATOM 5013 O O . THR C 1 260 ? 84.280 37.835 60.557 1.00 11.76 238 THR C O 1
ATOM 5017 N N . GLY C 1 261 ? 84.138 39.105 58.691 1.00 11.35 239 GLY C N 1
ATOM 5018 C CA . GLY C 1 261 ? 85.559 39.024 58.338 1.00 11.31 239 GLY C CA 1
ATOM 5019 C C . GLY C 1 261 ? 85.972 37.689 57.743 1.00 11.31 239 GLY C C 1
ATOM 5020 O O . GLY C 1 261 ? 87.157 37.463 57.462 1.00 11.26 239 GLY C O 1
ATOM 5021 N N . ALA C 1 262 ? 84.996 36.803 57.552 1.00 10.83 240 ALA C N 1
ATOM 5022 C CA . ALA C 1 262 ? 85.264 35.414 57.190 1.00 10.65 240 ALA C CA 1
ATOM 5023 C C . ALA C 1 262 ? 85.393 35.188 55.688 1.00 11.04 240 ALA C C 1
ATOM 5024 O O . ALA C 1 262 ? 85.072 36.059 54.870 1.00 10.85 240 ALA C O 1
ATOM 5026 N N . GLU C 1 263 ? 85.890 34.005 55.344 1.00 11.13 241 GLU C N 1
ATOM 5027 C CA . GLU C 1 263 ? 85.891 33.528 53.971 1.00 11.29 241 GLU C CA 1
ATOM 5028 C C . GLU C 1 263 ? 85.208 32.163 53.948 1.00 11.97 241 GLU C C 1
ATOM 5029 O O . GLU C 1 263 ? 85.711 31.187 54.529 1.00 11.74 241 GLU C O 1
ATOM 5035 N N . LEU C 1 264 ? 84.059 32.117 53.284 1.00 11.63 242 LEU C N 1
ATOM 5036 C CA . LEU C 1 264 ? 83.264 30.906 53.173 1.00 11.80 242 LEU C CA 1
ATOM 5037 C C . LEU C 1 264 ? 83.525 30.277 51.815 1.00 11.99 242 LEU C C 1
ATOM 5038 O O . LEU C 1 264 ? 83.145 30.837 50.787 1.00 11.75 242 LEU C O 1
ATOM 5043 N N . PHE C 1 265 ? 84.183 29.120 51.819 1.00 11.89 243 PHE C N 1
ATOM 5044 C CA . PHE C 1 265 ? 84.502 28.419 50.576 1.00 12.23 243 PHE C CA 1
ATOM 5045 C C . PHE C 1 265 ? 83.327 27.584 50.110 1.00 12.68 243 PHE C C 1
ATOM 5046 O O . PHE C 1 265 ? 82.742 26.839 50.890 1.00 12.93 243 PHE C O 1
ATOM 5054 N N . VAL C 1 266 ? 82.991 27.717 48.833 1.00 12.24 244 VAL C N 1
ATOM 5055 C CA . VAL C 1 266 ? 81.938 26.910 48.219 1.00 12.54 244 VAL C CA 1
ATOM 5056 C C . VAL C 1 266 ? 82.616 26.207 47.051 1.00 12.02 244 VAL C C 1
ATOM 5057 O O . VAL C 1 266 ? 82.523 26.633 45.891 1.00 11.98 244 VAL C O 1
ATOM 5061 N N . ASP C 1 267 ? 83.331 25.135 47.384 1.00 11.87 245 ASP C N 1
ATOM 5062 C CA . ASP C 1 267 ? 84.335 24.576 46.475 1.00 12.36 245 ASP C CA 1
ATOM 5063 C C . ASP C 1 267 ? 84.328 23.057 46.372 1.00 11.82 245 ASP C C 1
ATOM 5064 O O . ASP C 1 267 ? 85.233 22.479 45.775 1.00 12.12 245 ASP C O 1
ATOM 5069 N N . GLY C 1 268 ? 83.326 22.414 46.964 1.00 11.65 246 GLY C N 1
ATOM 5070 C CA . GLY C 1 268 ? 83.254 20.949 46.966 1.00 11.35 246 GLY C CA 1
ATOM 5071 C C . GLY C 1 268 ? 84.461 20.305 47.625 1.00 11.29 246 GLY C C 1
ATOM 5072 O O . GLY C 1 268 ? 84.736 19.120 47.416 1.00 11.26 246 GLY C O 1
ATOM 5073 N N . GLY C 1 269 ? 85.180 21.095 48.423 1.00 10.86 247 GLY C N 1
ATOM 5074 C CA . GLY C 1 269 ? 86.368 20.626 49.126 1.00 10.93 247 GLY C CA 1
ATOM 5075 C C . GLY C 1 269 ? 87.692 20.945 48.454 1.00 11.39 247 GLY C C 1
ATOM 5076 O O . GLY C 1 269 ? 88.754 20.655 49.013 1.00 11.00 247 GLY C O 1
ATOM 5077 N N . SER C 1 270 ? 87.636 21.538 47.259 1.00 11.60 248 SER C N 1
ATOM 5078 C CA . SER C 1 270 ? 88.830 21.659 46.407 1.00 12.84 248 SER C CA 1
ATOM 5079 C C . SER C 1 270 ? 89.993 22.400 47.068 1.00 12.77 248 SER C C 1
ATOM 5080 O O . SER C 1 270 ? 91.150 21.974 46.959 1.00 13.21 248 SER C O 1
ATOM 5083 N N . ALA C 1 271 ? 89.680 23.488 47.766 1.00 12.50 249 ALA C N 1
ATOM 5084 C CA . ALA C 1 271 ? 90.704 24.302 48.431 1.00 12.70 249 ALA C CA 1
ATOM 5085 C C . ALA C 1 271 ? 90.862 23.944 49.920 1.00 13.03 249 ALA C C 1
ATOM 5086 O O . ALA C 1 271 ? 91.575 24.632 50.667 1.00 13.53 249 ALA C O 1
ATOM 5088 N N . GLN C 1 272 ? 90.206 22.864 50.340 1.00 12.40 250 GLN C N 1
ATOM 5089 C CA . GLN C 1 272 ? 90.239 22.427 51.737 1.00 12.59 250 GLN C CA 1
ATOM 5090 C C . GLN C 1 272 ? 91.232 21.287 51.933 1.00 13.13 250 GLN C C 1
ATOM 5091 O O . GLN C 1 272 ? 91.642 21.000 53.060 1.00 13.32 250 GLN C O 1
ATOM 5097 N N . VAL C 1 273 ? 91.609 20.641 50.834 1.00 13.56 251 VAL C N 1
ATOM 5098 C CA . VAL C 1 273 ? 92.485 19.464 50.881 1.00 14.35 251 VAL C CA 1
ATOM 5099 C C . VAL C 1 273 ? 93.913 19.794 50.416 1.00 15.11 251 VAL C C 1
ATOM 5100 O O . VAL C 1 273 ? 94.815 18.947 50.497 1.00 15.33 251 VAL C O 1
ATOM 5104 N N . THR D 1 24 ? 131.940 30.536 55.740 1.00 35.66 2 THR D N 1
ATOM 5105 C CA . THR D 1 24 ? 131.617 31.924 56.192 1.00 35.60 2 THR D CA 1
ATOM 5106 C C . THR D 1 24 ? 130.814 32.699 55.142 1.00 34.98 2 THR D C 1
ATOM 5107 O O . THR D 1 24 ? 130.166 33.704 55.458 1.00 35.44 2 THR D O 1
ATOM 5111 N N . GLN D 1 25 ? 130.861 32.215 53.902 1.00 33.78 3 GLN D N 1
ATOM 5112 C CA . GLN D 1 25 ? 130.366 32.941 52.735 1.00 32.50 3 GLN D CA 1
ATOM 5113 C C . GLN D 1 25 ? 129.214 32.194 52.069 1.00 31.24 3 GLN D C 1
ATOM 5114 O O . GLN D 1 25 ? 129.419 31.428 51.123 1.00 31.23 3 GLN D O 1
ATOM 5120 N N . ARG D 1 26 ? 127.998 32.437 52.546 1.00 29.52 4 ARG D N 1
ATOM 5121 C CA . ARG D 1 26 ? 126.843 31.652 52.117 1.00 28.00 4 ARG D CA 1
ATOM 5122 C C . ARG D 1 26 ? 126.245 32.067 50.770 1.00 27.11 4 ARG D C 1
ATOM 5123 O O . ARG D 1 26 ? 125.399 31.355 50.217 1.00 26.79 4 ARG D O 1
ATOM 5131 N N . LEU D 1 27 ? 126.693 33.208 50.246 1.00 25.81 5 LEU D N 1
ATOM 5132 C CA . LEU D 1 27 ? 126.285 33.675 48.919 1.00 24.92 5 LEU D CA 1
ATOM 5133 C C . LEU D 1 27 ? 127.488 33.956 48.010 1.00 24.99 5 LEU D C 1
ATOM 5134 O O . LEU D 1 27 ? 127.433 34.841 47.157 1.00 24.37 5 LEU D O 1
ATOM 5139 N N . ASN D 1 28 ? 128.566 33.190 48.188 1.00 25.51 6 ASN D N 1
ATOM 5140 C CA . ASN D 1 28 ? 129.798 33.388 47.417 1.00 26.26 6 ASN D CA 1
ATOM 5141 C C . ASN D 1 28 ? 129.578 33.315 45.908 1.00 26.12 6 ASN D C 1
ATOM 5142 O O . ASN D 1 28 ? 128.970 32.369 45.408 1.00 26.47 6 ASN D O 1
ATOM 5147 N N . ALA D 1 29 ? 130.066 34.335 45.201 1.00 26.07 7 ALA D N 1
ATOM 5148 C CA . ALA D 1 29 ? 129.938 34.451 43.739 1.00 26.00 7 ALA D CA 1
ATOM 5149 C C . ALA D 1 29 ? 128.494 34.335 43.230 1.00 25.35 7 ALA D C 1
ATOM 5150 O O . ALA D 1 29 ? 128.243 33.774 42.154 1.00 26.64 7 ALA D O 1
ATOM 5152 N N . LYS D 1 30 ? 127.551 34.844 44.021 1.00 24.05 8 LYS D N 1
ATOM 5153 C CA . LYS D 1 30 ? 126.164 34.961 43.590 1.00 22.32 8 LYS D CA 1
ATOM 5154 C C . LYS D 1 30 ? 125.896 36.415 43.254 1.00 20.81 8 LYS D C 1
ATOM 5155 O O . LYS D 1 30 ? 126.422 37.311 43.919 1.00 20.78 8 LYS D O 1
ATOM 5161 N N . ILE D 1 31 ? 125.090 36.645 42.224 1.00 18.72 9 ILE D N 1
ATOM 5162 C CA . ILE D 1 31 ? 124.654 37.996 41.884 1.00 17.28 9 ILE D CA 1
ATOM 5163 C C . ILE D 1 31 ? 123.316 38.240 42.562 1.00 16.35 9 ILE D C 1
ATOM 5164 O O . ILE D 1 31 ? 122.353 37.511 42.310 1.00 15.89 9 ILE D O 1
ATOM 5169 N N . ALA D 1 32 ? 123.264 39.266 43.409 1.00 15.37 10 ALA D N 1
ATOM 5170 C CA . ALA D 1 32 ? 122.029 39.615 44.114 1.00 14.43 10 ALA D CA 1
ATOM 5171 C C . ALA D 1 32 ? 121.566 41.009 43.721 1.00 13.93 10 ALA D C 1
ATOM 5172 O O . ALA D 1 32 ? 122.357 41.955 43.722 1.00 14.40 10 ALA D O 1
ATOM 5174 N N . VAL D 1 33 ? 120.288 41.120 43.372 1.00 13.34 11 VAL D N 1
ATOM 5175 C CA . VAL D 1 33 ? 119.663 42.401 43.057 1.00 12.69 11 VAL D CA 1
ATOM 5176 C C . VAL D 1 33 ? 118.615 42.637 44.132 1.00 12.73 11 VAL D C 1
ATOM 5177 O O . VAL D 1 33 ? 117.759 41.784 44.359 1.00 11.86 11 VAL D O 1
ATOM 5181 N N . ILE D 1 34 ? 118.706 43.778 44.804 1.00 12.54 12 ILE D N 1
ATOM 5182 C CA . ILE D 1 34 ? 117.733 44.135 45.834 1.00 12.78 12 ILE D CA 1
ATOM 5183 C C . ILE D 1 34 ? 117.082 45.446 45.440 1.00 13.05 12 ILE D C 1
ATOM 5184 O O . ILE D 1 34 ? 117.771 46.456 45.277 1.00 12.61 12 ILE D O 1
ATOM 5189 N N . THR D 1 35 ? 115.762 45.437 45.280 1.00 12.99 13 THR D N 1
ATOM 5190 C CA . THR D 1 35 ? 115.043 46.689 45.045 1.00 13.46 13 THR D CA 1
ATOM 5191 C C . THR D 1 35 ? 114.626 47.277 46.388 1.00 13.76 13 THR D C 1
ATOM 5192 O O . THR D 1 35 ? 114.282 46.534 47.308 1.00 13.29 13 THR D O 1
ATOM 5196 N N . GLY D 1 36 ? 114.679 48.603 46.501 1.00 13.93 14 GLY D N 1
ATOM 5197 C CA . GLY D 1 36 ? 114.360 49.291 47.756 1.00 14.77 14 GLY D CA 1
ATOM 5198 C C . GLY D 1 36 ? 115.324 48.958 48.878 1.00 15.62 14 GLY D C 1
ATOM 5199 O O . GLY D 1 36 ? 114.920 48.443 49.923 1.00 15.77 14 GLY D O 1
ATOM 5200 N N . ALA D 1 37 ? 116.605 49.252 48.672 1.00 15.53 15 ALA D N 1
ATOM 5201 C CA . ALA D 1 37 ? 117.622 48.846 49.640 1.00 15.73 15 ALA D CA 1
ATOM 5202 C C . ALA D 1 37 ? 118.444 50.009 50.189 1.00 16.34 15 ALA D C 1
ATOM 5203 O O . ALA D 1 37 ? 119.585 49.826 50.611 1.00 16.78 15 ALA D O 1
ATOM 5205 N N . THR D 1 38 ? 117.858 51.200 50.208 1.00 17.10 16 THR D N 1
ATOM 5206 C CA . THR D 1 38 ? 118.605 52.379 50.653 1.00 17.93 16 THR D CA 1
ATOM 5207 C C . THR D 1 38 ? 118.361 52.744 52.120 1.00 18.40 16 THR D C 1
ATOM 5208 O O . THR D 1 38 ? 119.010 53.653 52.657 1.00 18.81 16 THR D O 1
ATOM 5212 N N . SER D 1 39 ? 117.433 52.030 52.760 1.00 18.27 17 SER D N 1
ATOM 5213 C CA . SER D 1 39 ? 117.186 52.151 54.204 1.00 18.58 17 SER D CA 1
ATOM 5214 C C . SER D 1 39 ? 116.520 50.878 54.748 1.00 18.02 17 SER D C 1
ATOM 5215 O O . SER D 1 39 ? 116.170 49.985 53.983 1.00 18.28 17 SER D O 1
ATOM 5218 N N . GLY D 1 40 ? 116.363 50.812 56.070 1.00 17.80 18 GLY D N 1
ATOM 5219 C CA . GLY D 1 40 ? 115.603 49.752 56.738 1.00 17.07 18 GLY D CA 1
ATOM 5220 C C . GLY D 1 40 ? 116.041 48.327 56.441 1.00 16.34 18 GLY D C 1
ATOM 5221 O O . GLY D 1 40 ? 117.230 48.011 56.460 1.00 16.37 18 GLY D O 1
ATOM 5222 N N . ILE D 1 41 ? 115.057 47.476 56.165 1.00 15.62 19 ILE D N 1
ATOM 5223 C CA . ILE D 1 41 ? 115.276 46.056 55.883 1.00 14.96 19 ILE D CA 1
ATOM 5224 C C . ILE D 1 41 ? 116.124 45.833 54.629 1.00 14.44 19 ILE D C 1
ATOM 5225 O O . ILE D 1 41 ? 117.027 44.988 54.626 1.00 14.19 19 ILE D O 1
ATOM 5230 N N . GLY D 1 42 ? 115.831 46.586 53.571 1.00 13.94 20 GLY D N 1
ATOM 5231 C CA . GLY D 1 42 ? 116.567 46.456 52.315 1.00 13.65 20 GLY D CA 1
ATOM 5232 C C . GLY D 1 42 ? 118.055 46.733 52.489 1.00 13.28 20 GLY D C 1
ATOM 5233 O O . GLY D 1 42 ? 118.903 45.987 51.988 1.00 12.87 20 GLY D O 1
ATOM 5234 N N . LEU D 1 43 ? 118.368 47.807 53.206 1.00 13.36 21 LEU D N 1
ATOM 5235 C CA . LEU D 1 43 ? 119.758 48.180 53.461 1.00 13.79 21 LEU D CA 1
ATOM 5236 C C . LEU D 1 43 ? 120.467 47.127 54.315 1.00 13.44 21 LEU D C 1
ATOM 5237 O O . LEU D 1 43 ? 121.599 46.726 54.021 1.00 13.88 21 LEU D O 1
ATOM 5242 N N . ALA D 1 44 ? 119.790 46.674 55.367 1.00 13.51 22 ALA D N 1
ATOM 5243 C CA . ALA D 1 44 ? 120.328 45.613 56.224 1.00 13.13 22 ALA D CA 1
ATOM 5244 C C . ALA D 1 44 ? 120.585 44.331 55.430 1.00 12.97 22 ALA D C 1
ATOM 5245 O O . ALA D 1 44 ? 121.600 43.657 55.642 1.00 12.59 22 ALA D O 1
ATOM 5247 N N . ALA D 1 45 ? 119.680 44.000 54.507 1.00 12.87 23 ALA D N 1
ATOM 5248 C CA . ALA D 1 45 ? 119.869 42.837 53.640 1.00 12.87 23 ALA D CA 1
ATOM 5249 C C . ALA D 1 45 ? 121.057 43.031 52.703 1.00 13.07 23 ALA D C 1
ATOM 5250 O O . ALA D 1 45 ? 121.839 42.103 52.497 1.00 12.77 23 ALA D O 1
ATOM 5252 N N . ALA D 1 46 ? 121.202 44.238 52.152 1.00 12.89 24 ALA D N 1
ATOM 5253 C CA . ALA D 1 46 ? 122.341 44.530 51.286 1.00 13.69 24 ALA D CA 1
ATOM 5254 C C . ALA D 1 46 ? 123.668 44.312 52.017 1.00 13.73 24 ALA D C 1
ATOM 5255 O O . ALA D 1 46 ? 124.577 43.682 51.473 1.00 14.43 24 ALA D O 1
ATOM 5257 N N . LYS D 1 47 ? 123.763 44.805 53.249 1.00 14.38 25 LYS D N 1
ATOM 5258 C CA . LYS D 1 47 ? 124.968 44.632 54.064 1.00 15.02 25 LYS D CA 1
ATOM 5259 C C . LYS D 1 47 ? 125.236 43.160 54.369 1.00 15.13 25 LYS D C 1
ATOM 5260 O O . LYS D 1 47 ? 126.372 42.698 54.238 1.00 15.38 25 LYS D O 1
ATOM 5266 N N . ARG D 1 48 ? 124.196 42.425 54.766 1.00 14.95 26 ARG D N 1
ATOM 5267 C CA . ARG D 1 48 ? 124.363 40.997 55.065 1.00 15.22 26 ARG D CA 1
ATOM 5268 C C . ARG D 1 48 ? 124.793 40.213 53.832 1.00 15.17 26 ARG D C 1
ATOM 5269 O O . ARG D 1 48 ? 125.689 39.361 53.918 1.00 15.52 26 ARG D O 1
ATOM 5277 N N . PHE D 1 49 ? 124.159 40.492 52.690 1.00 15.17 27 PHE D N 1
ATOM 5278 C CA . PHE D 1 49 ? 124.455 39.771 51.446 1.00 15.32 27 PHE D CA 1
ATOM 5279 C C . PHE D 1 49 ? 125.895 40.017 50.996 1.00 16.07 27 PHE D C 1
ATOM 5280 O O . PHE D 1 49 ? 126.575 39.098 50.534 1.00 15.68 27 PHE D O 1
ATOM 5288 N N . VAL D 1 50 ? 126.356 41.258 51.145 1.00 16.36 28 VAL D N 1
ATOM 5289 C CA . VAL D 1 50 ? 127.758 41.591 50.872 1.00 17.27 28 VAL D CA 1
ATOM 5290 C C . VAL D 1 50 ? 128.696 40.839 51.822 1.00 17.44 28 VAL D C 1
ATOM 5291 O O . VAL D 1 50 ? 129.699 40.258 51.384 1.00 17.76 28 VAL D O 1
ATOM 5295 N N . ALA D 1 51 ? 128.352 40.819 53.108 1.00 17.94 29 ALA D N 1
ATOM 5296 C CA . ALA D 1 51 ? 129.139 40.085 54.103 1.00 18.18 29 ALA D CA 1
ATOM 5297 C C . ALA D 1 51 ? 129.208 38.594 53.771 1.00 18.36 29 ALA D C 1
ATOM 5298 O O . ALA D 1 51 ? 130.199 37.929 54.090 1.00 18.78 29 ALA D O 1
ATOM 5300 N N . GLU D 1 52 ? 128.170 38.094 53.103 1.00 18.10 30 GLU D N 1
ATOM 5301 C CA . GLU D 1 52 ? 128.088 36.691 52.682 1.00 18.03 30 GLU D CA 1
ATOM 5302 C C . GLU D 1 52 ? 128.680 36.418 51.293 1.00 17.94 30 GLU D C 1
ATOM 5303 O O . GLU D 1 52 ? 128.552 35.310 50.758 1.00 18.06 30 GLU D O 1
ATOM 5309 N N . GLY D 1 53 ? 129.334 37.424 50.715 1.00 17.70 31 GLY D N 1
ATOM 5310 C CA . GLY D 1 53 ? 130.108 37.237 49.487 1.00 17.79 31 GLY D CA 1
ATOM 5311 C C . GLY D 1 53 ? 129.401 37.499 48.172 1.00 17.68 31 GLY D C 1
ATOM 5312 O O . GLY D 1 53 ? 129.962 37.249 47.102 1.00 17.92 31 GLY D O 1
ATOM 5313 N N . ALA D 1 54 ? 128.170 38.001 48.232 1.00 17.36 32 ALA D N 1
ATOM 5314 C CA . ALA D 1 54 ? 127.420 38.298 47.014 1.00 16.86 32 ALA D CA 1
ATOM 5315 C C . ALA D 1 54 ? 127.914 39.582 46.345 1.00 17.12 32 ALA D C 1
ATOM 5316 O O . ALA D 1 54 ? 128.416 40.482 47.022 1.00 16.62 32 ALA D O 1
ATOM 5318 N N . ARG D 1 55 ? 127.797 39.632 45.018 1.00 17.22 33 ARG D N 1
ATOM 5319 C CA . ARG D 1 55 ? 127.939 40.869 44.256 1.00 18.02 33 ARG D CA 1
ATOM 5320 C C . ARG D 1 55 ? 126.551 41.491 44.231 1.00 17.62 33 ARG D C 1
ATOM 5321 O O . ARG D 1 55 ? 125.620 40.942 43.630 1.00 17.46 33 ARG D O 1
ATOM 5329 N N . VAL D 1 56 ? 126.423 42.638 44.882 1.00 17.24 34 VAL D N 1
ATOM 5330 C CA . VAL D 1 56 ? 125.112 43.219 45.153 1.00 16.74 34 VAL D CA 1
ATOM 5331 C C . VAL D 1 56 ? 124.837 44.431 44.264 1.00 16.41 34 VAL D C 1
ATOM 5332 O O . VAL D 1 56 ? 125.698 45.298 44.092 1.00 16.68 34 VAL D O 1
ATOM 5336 N N . PHE D 1 57 ? 123.648 44.444 43.667 1.00 15.66 35 PHE D N 1
ATOM 5337 C CA . PHE D 1 57 ? 123.118 45.596 42.951 1.00 15.84 35 PHE D CA 1
ATOM 5338 C C . PHE D 1 57 ? 121.886 46.041 43.711 1.00 15.83 35 PHE D C 1
ATOM 5339 O O . PHE D 1 57 ? 121.012 45.225 43.996 1.00 15.57 35 PHE D O 1
ATOM 5347 N N . ILE D 1 58 ? 121.823 47.323 44.064 1.00 15.66 36 ILE D N 1
ATOM 5348 C CA . ILE D 1 58 ? 120.654 47.845 44.767 1.00 16.07 36 ILE D CA 1
ATOM 5349 C C . ILE D 1 58 ? 119.983 48.953 43.974 1.00 16.52 36 ILE D C 1
ATOM 5350 O O . ILE D 1 58 ? 120.579 49.565 43.083 1.00 16.21 36 ILE D O 1
ATOM 5355 N N . THR D 1 59 ? 118.737 49.213 44.340 1.00 17.12 37 THR D N 1
ATOM 5356 C CA . THR D 1 59 ? 117.899 50.126 43.615 1.00 18.27 37 THR D CA 1
ATOM 5357 C C . THR D 1 59 ? 117.331 51.112 44.643 1.00 18.38 37 THR D C 1
ATOM 5358 O O . THR D 1 59 ? 117.086 50.749 45.791 1.00 18.01 37 THR D O 1
ATOM 5362 N N . GLY D 1 60 ? 117.181 52.371 44.241 1.00 19.01 38 GLY D N 1
ATOM 5363 C CA . GLY D 1 60 ? 116.559 53.394 45.089 1.00 19.47 38 GLY D CA 1
ATOM 5364 C C . GLY D 1 60 ? 115.984 54.483 44.209 1.00 19.81 38 GLY D C 1
ATOM 5365 O O . GLY D 1 60 ? 116.314 54.563 43.034 1.00 19.79 38 GLY D O 1
ATOM 5366 N N . ARG D 1 61 ? 115.122 55.329 44.765 1.00 20.41 39 ARG D N 1
ATOM 5367 C CA . ARG D 1 61 ? 114.476 56.358 43.950 1.00 21.34 39 ARG D CA 1
ATOM 5368 C C . ARG D 1 61 ? 115.216 57.698 43.971 1.00 21.14 39 ARG D C 1
ATOM 5369 O O . ARG D 1 61 ? 115.157 58.462 43.009 1.00 21.69 39 ARG D O 1
ATOM 5377 N N . ARG D 1 62 ? 115.926 57.960 45.060 1.00 21.27 40 ARG D N 1
ATOM 5378 C CA . ARG D 1 62 ? 116.632 59.225 45.233 1.00 20.98 40 ARG D CA 1
ATOM 5379 C C . ARG D 1 62 ? 118.141 59.003 45.091 1.00 20.85 40 ARG D C 1
ATOM 5380 O O . ARG D 1 62 ? 118.725 58.234 45.850 1.00 20.28 40 ARG D O 1
ATOM 5388 N N . LYS D 1 63 ? 118.758 59.678 44.120 1.00 20.36 41 LYS D N 1
ATOM 5389 C CA . LYS D 1 63 ? 120.171 59.460 43.788 1.00 20.20 41 LYS D CA 1
ATOM 5390 C C . LYS D 1 63 ? 121.126 59.718 44.957 1.00 19.71 41 LYS D C 1
ATOM 5391 O O . LYS D 1 63 ? 122.035 58.922 45.203 1.00 19.11 41 LYS D O 1
ATOM 5397 N N . ASP D 1 64 ? 120.917 60.819 45.678 1.00 19.24 42 ASP D N 1
ATOM 5398 C CA . ASP D 1 64 ? 121.773 61.148 46.824 1.00 19.30 42 ASP D CA 1
ATOM 5399 C C . ASP D 1 64 ? 121.694 60.086 47.929 1.00 18.56 42 ASP D C 1
ATOM 5400 O O . ASP D 1 64 ? 122.712 59.700 48.508 1.00 18.48 42 ASP D O 1
ATOM 5405 N N . VAL D 1 65 ? 120.478 59.619 48.206 1.00 17.75 43 VAL D N 1
ATOM 5406 C CA . VAL D 1 65 ? 120.233 58.584 49.207 1.00 17.38 43 VAL D CA 1
ATOM 5407 C C . VAL D 1 65 ? 120.841 57.259 48.749 1.00 16.81 43 VAL D C 1
ATOM 5408 O O . VAL D 1 65 ? 121.455 56.542 49.539 1.00 16.48 43 VAL D O 1
ATOM 5412 N N . LEU D 1 66 ? 120.671 56.957 47.466 1.00 16.22 44 LEU D N 1
ATOM 5413 C CA . LEU D 1 66 ? 121.222 55.744 46.866 1.00 16.24 44 LEU D CA 1
ATOM 5414 C C . LEU D 1 66 ? 122.748 55.710 46.992 1.00 16.33 44 LEU D C 1
ATOM 5415 O O . LEU D 1 66 ? 123.326 54.706 47.421 1.00 16.02 44 LEU D O 1
ATOM 5420 N N . ASP D 1 67 ? 123.395 56.817 46.635 1.00 15.88 45 ASP D N 1
ATOM 5421 C CA . ASP D 1 67 ? 124.853 56.903 46.729 1.00 16.30 45 ASP D CA 1
ATOM 5422 C C . ASP D 1 67 ? 125.367 56.784 48.158 1.00 15.85 45 ASP D C 1
ATOM 5423 O O . ASP D 1 67 ? 126.397 56.145 48.391 1.00 16.00 45 ASP D O 1
ATOM 5428 N N . ALA D 1 68 ? 124.645 57.376 49.111 1.00 15.88 46 ALA D N 1
ATOM 5429 C CA . ALA D 1 68 ? 125.010 57.280 50.522 1.00 16.21 46 ALA D CA 1
ATOM 5430 C C . ALA D 1 68 ? 124.903 55.830 50.999 1.00 16.27 46 ALA D C 1
ATOM 5431 O O . ALA D 1 68 ? 125.775 55.341 51.720 1.00 16.31 46 ALA D O 1
ATOM 5433 N N . ALA D 1 69 ? 123.840 55.152 50.569 1.00 16.24 47 ALA D N 1
ATOM 5434 C CA . ALA D 1 69 ? 123.629 53.742 50.894 1.00 16.62 47 ALA D CA 1
ATOM 5435 C C . ALA D 1 69 ? 124.760 52.859 50.370 1.00 16.65 47 ALA D C 1
ATOM 5436 O O . ALA D 1 69 ? 125.279 52.014 51.105 1.00 16.89 47 ALA D O 1
ATOM 5438 N N . ILE D 1 70 ? 125.135 53.061 49.107 1.00 17.11 48 ILE D N 1
ATOM 5439 C CA . ILE D 1 70 ? 126.239 52.323 48.484 1.00 18.24 48 ILE D CA 1
ATOM 5440 C C . ILE D 1 70 ? 127.543 52.499 49.264 1.00 19.08 48 ILE D C 1
ATOM 5441 O O . ILE D 1 70 ? 128.270 51.529 49.499 1.00 18.89 48 ILE D O 1
ATOM 5446 N N . ALA D 1 71 ? 127.829 53.734 49.669 1.00 20.05 49 ALA D N 1
ATOM 5447 C CA . ALA D 1 71 ? 129.025 54.017 50.468 1.00 21.06 49 ALA D CA 1
ATOM 5448 C C . ALA D 1 71 ? 128.976 53.313 51.830 1.00 21.87 49 ALA D C 1
ATOM 5449 O O . ALA D 1 71 ? 130.000 52.841 52.332 1.00 22.20 49 ALA D O 1
ATOM 5451 N N . GLU D 1 72 ? 127.781 53.230 52.409 1.00 22.32 50 GLU D N 1
ATOM 5452 C CA . GLU D 1 72 ? 127.582 52.587 53.700 1.00 23.23 50 GLU D CA 1
ATOM 5453 C C . GLU D 1 72 ? 127.716 51.066 53.584 1.00 22.89 50 GLU D C 1
ATOM 5454 O O . GLU D 1 72 ? 128.256 50.421 54.486 1.00 23.24 50 GLU D O 1
ATOM 5460 N N . ILE D 1 73 ? 127.229 50.507 52.474 1.00 22.67 51 ILE D N 1
ATOM 5461 C CA . ILE D 1 73 ? 127.291 49.059 52.230 1.00 22.37 51 ILE D CA 1
ATOM 5462 C C . ILE D 1 73 ? 128.724 48.575 51.967 1.00 22.79 51 ILE D C 1
ATOM 5463 O O . ILE D 1 73 ? 129.173 47.596 52.571 1.00 22.84 51 ILE D O 1
ATOM 5468 N N . GLY D 1 74 ? 129.433 49.265 51.075 1.00 22.96 52 GLY D N 1
ATOM 5469 C CA . GLY D 1 74 ? 130.778 48.858 50.664 1.00 23.32 52 GLY D CA 1
ATOM 5470 C C . GLY D 1 74 ? 130.787 47.542 49.901 1.00 23.48 52 GLY D C 1
ATOM 5471 O O . GLY D 1 74 ? 129.812 47.195 49.226 1.00 22.87 52 GLY D O 1
ATOM 5472 N N . GLY D 1 75 ? 131.900 46.814 50.007 1.00 23.63 53 GLY D N 1
ATOM 5473 C CA . GLY D 1 75 ? 132.060 45.509 49.356 1.00 23.50 53 GLY D CA 1
ATOM 5474 C C . GLY D 1 75 ? 131.753 45.468 47.868 1.00 23.37 53 GLY D C 1
ATOM 5475 O O . GLY D 1 75 ? 131.279 44.453 47.352 1.00 23.84 53 GLY D O 1
ATOM 5476 N N . GLY D 1 76 ? 132.013 46.578 47.181 1.00 23.07 54 GLY D N 1
ATOM 5477 C CA . GLY D 1 76 ? 131.796 46.674 45.746 1.00 22.54 54 GLY D CA 1
ATOM 5478 C C . GLY D 1 76 ? 130.341 46.660 45.311 1.00 22.14 54 GLY D C 1
ATOM 5479 O O . GLY D 1 76 ? 130.051 46.405 44.143 1.00 22.26 54 GLY D O 1
ATOM 5480 N N . ALA D 1 77 ? 129.427 46.936 46.244 1.00 21.64 55 ALA D N 1
ATOM 5481 C CA . ALA D 1 77 ? 128.008 47.056 45.901 1.00 21.18 55 ALA D CA 1
ATOM 5482 C C . ALA D 1 77 ? 127.831 48.198 44.919 1.00 21.01 55 ALA D C 1
ATOM 5483 O O . ALA D 1 77 ? 128.557 49.193 44.982 1.00 20.77 55 ALA D O 1
ATOM 5485 N N . VAL D 1 78 ? 126.878 48.031 44.008 1.00 20.85 56 VAL D N 1
ATOM 5486 C CA . VAL D 1 78 ? 126.620 48.975 42.927 1.00 20.96 56 VAL D CA 1
ATOM 5487 C C . VAL D 1 78 ? 125.158 49.409 43.003 1.00 20.95 56 VAL D C 1
ATOM 5488 O O . VAL D 1 78 ? 124.274 48.596 43.294 1.00 20.40 56 VAL D O 1
ATOM 5492 N N . GLY D 1 79 ? 124.912 50.693 42.762 1.00 20.78 57 GLY D N 1
ATOM 5493 C CA . GLY D 1 79 ? 123.565 51.243 42.852 1.00 21.26 57 GLY D CA 1
ATOM 5494 C C . GLY D 1 79 ? 123.015 51.690 41.514 1.00 21.61 57 GLY D C 1
ATOM 5495 O O . GLY D 1 79 ? 123.743 52.226 40.678 1.00 20.96 57 GLY D O 1
ATOM 5496 N N . ILE D 1 80 ? 121.720 51.466 41.318 1.00 22.06 58 ILE D N 1
ATOM 5497 C CA . ILE D 1 80 ? 121.021 51.893 40.112 1.00 23.22 58 ILE D CA 1
ATOM 5498 C C . ILE D 1 80 ? 119.755 52.644 40.529 1.00 23.83 58 ILE D C 1
ATOM 5499 O O . ILE D 1 80 ? 118.982 52.151 41.345 1.00 23.46 58 ILE D O 1
ATOM 5504 N N . GLN D 1 81 ? 119.562 53.852 40.002 1.00 24.72 59 GLN D N 1
ATOM 5505 C CA . GLN D 1 81 ? 118.377 54.640 40.339 1.00 25.70 59 GLN D CA 1
ATOM 5506 C C . GLN D 1 81 ? 117.165 54.115 39.573 1.00 25.97 59 GLN D C 1
ATOM 5507 O O . GLN D 1 81 ? 117.186 54.059 38.344 1.00 26.27 59 GLN D O 1
ATOM 5513 N N . ALA D 1 82 ? 116.123 53.722 40.309 1.00 26.73 60 ALA D N 1
ATOM 5514 C CA . ALA D 1 82 ? 114.931 53.113 39.710 1.00 27.24 60 ALA D CA 1
ATOM 5515 C C . ALA D 1 82 ? 113.688 53.225 40.580 1.00 27.89 60 ALA D C 1
ATOM 5516 O O . ALA D 1 82 ? 113.754 53.077 41.800 1.00 27.90 60 ALA D O 1
ATOM 5518 N N . ASP D 1 83 ? 112.556 53.490 39.934 1.00 28.55 61 ASP D N 1
ATOM 5519 C CA . ASP D 1 83 ? 111.247 53.435 40.578 1.00 29.67 61 ASP D CA 1
ATOM 5520 C C . ASP D 1 83 ? 110.443 52.314 39.915 1.00 29.82 61 ASP D C 1
ATOM 5521 O O . ASP D 1 83 ? 110.334 52.280 38.689 1.00 29.84 61 ASP D O 1
ATOM 5526 N N . SER D 1 84 ? 109.887 51.410 40.723 1.00 30.26 62 SER D N 1
ATOM 5527 C CA . SER D 1 84 ? 109.107 50.274 40.199 1.00 30.37 62 SER D CA 1
ATOM 5528 C C . SER D 1 84 ? 107.719 50.674 39.677 1.00 30.50 62 SER D C 1
ATOM 5529 O O . SER D 1 84 ? 107.107 49.935 38.899 1.00 30.63 62 SER D O 1
ATOM 5532 N N . ALA D 1 85 ? 107.233 51.840 40.098 1.00 30.45 63 ALA D N 1
ATOM 5533 C CA . ALA D 1 85 ? 106.029 52.438 39.513 1.00 30.55 63 ALA D CA 1
ATOM 5534 C C . ALA D 1 85 ? 106.279 52.843 38.055 1.00 30.55 63 ALA D C 1
ATOM 5535 O O . ALA D 1 85 ? 105.390 53.376 37.380 1.00 30.50 63 ALA D O 1
ATOM 5537 N N . ASN D 1 86 ? 107.496 52.571 37.583 1.00 30.33 64 ASN D N 1
ATOM 5538 C CA . ASN D 1 86 ? 107.923 52.912 36.231 1.00 29.89 64 ASN D CA 1
ATOM 5539 C C . ASN D 1 86 ? 108.580 51.721 35.524 1.00 29.50 64 ASN D C 1
ATOM 5540 O O . ASN D 1 86 ? 109.725 51.358 35.824 1.00 29.51 64 ASN D O 1
ATOM 5545 N N . LEU D 1 87 ? 107.853 51.136 34.575 1.00 28.74 65 LEU D N 1
ATOM 5546 C CA . LEU D 1 87 ? 108.308 49.953 33.837 1.00 28.23 65 LEU D CA 1
ATOM 5547 C C . LEU D 1 87 ? 109.555 50.189 32.978 1.00 27.80 65 LEU D C 1
ATOM 5548 O O . LEU D 1 87 ? 110.388 49.288 32.818 1.00 27.76 65 LEU D O 1
ATOM 5553 N N . ALA D 1 88 ? 109.681 51.398 32.432 1.00 27.04 66 ALA D N 1
ATOM 5554 C CA . ALA D 1 88 ? 110.855 51.774 31.636 1.00 26.35 66 ALA D CA 1
ATOM 5555 C C . ALA D 1 88 ? 112.137 51.792 32.469 1.00 25.79 66 ALA D C 1
ATOM 5556 O O . ALA D 1 88 ? 113.207 51.424 31.980 1.00 25.94 66 ALA D O 1
ATOM 5558 N N . GLU D 1 89 ? 112.022 52.207 33.728 1.00 25.06 67 GLU D N 1
ATOM 5559 C CA . GLU D 1 89 ? 113.170 52.248 34.636 1.00 24.90 67 GLU D CA 1
ATOM 5560 C C . GLU D 1 89 ? 113.592 50.855 35.099 1.00 24.41 67 GLU D C 1
ATOM 5561 O O . GLU D 1 89 ? 114.752 50.644 35.473 1.00 24.07 67 GLU D O 1
ATOM 5567 N N . LEU D 1 90 ? 112.648 49.914 35.075 1.00 23.71 68 LEU D N 1
ATOM 5568 C CA . LEU D 1 90 ? 112.965 48.504 35.301 1.00 23.44 68 LEU D CA 1
ATOM 5569 C C . LEU D 1 90 ? 113.770 47.932 34.134 1.00 23.45 68 LEU D C 1
ATOM 5570 O O . LEU D 1 90 ? 114.721 47.176 34.345 1.00 23.28 68 LEU D O 1
ATOM 5575 N N . ASP D 1 91 ? 113.393 48.299 32.909 1.00 23.69 69 ASP D N 1
ATOM 5576 C CA . ASP D 1 91 ? 114.155 47.914 31.716 1.00 24.11 69 ASP D CA 1
ATOM 5577 C C . ASP D 1 91 ? 115.612 48.371 31.821 1.00 24.12 69 ASP D C 1
ATOM 5578 O O . ASP D 1 91 ? 116.531 47.604 31.511 1.00 23.97 69 ASP D O 1
ATOM 5583 N N . ARG D 1 92 ? 115.816 49.609 32.273 1.00 24.10 70 ARG D N 1
ATOM 5584 C CA . ARG D 1 92 ? 117.170 50.166 32.425 1.00 24.21 70 ARG D CA 1
ATOM 5585 C C . ARG D 1 92 ? 117.961 49.445 33.511 1.00 23.31 70 ARG D C 1
ATOM 5586 O O . ARG D 1 92 ? 119.166 49.210 33.354 1.00 23.27 70 ARG D O 1
ATOM 5594 N N . LEU D 1 93 ? 117.283 49.096 34.606 1.00 22.02 71 LEU D N 1
ATOM 5595 C CA . LEU D 1 93 ? 117.895 48.321 35.681 1.00 20.81 71 LEU D CA 1
ATOM 5596 C C . LEU D 1 93 ? 118.476 47.020 35.132 1.00 20.13 71 LEU D C 1
ATOM 5597 O O . LEU D 1 93 ? 119.649 46.713 35.356 1.00 19.74 71 LEU D O 1
ATOM 5602 N N . TYR D 1 94 ? 117.657 46.263 34.407 1.00 19.51 72 TYR D N 1
ATOM 5603 C CA . TYR D 1 94 ? 118.091 44.946 33.953 1.00 19.23 72 TYR D CA 1
ATOM 5604 C C . TYR D 1 94 ? 119.088 45.019 32.808 1.00 19.93 72 TYR D C 1
ATOM 5605 O O . TYR D 1 94 ? 119.924 44.123 32.656 1.00 19.98 72 TYR D O 1
ATOM 5614 N N . GLU D 1 95 ? 119.012 46.093 32.024 1.00 20.58 73 GLU D N 1
ATOM 5615 C CA . GLU D 1 95 ? 120.055 46.379 31.036 1.00 21.59 73 GLU D CA 1
ATOM 5616 C C . GLU D 1 95 ? 121.428 46.502 31.706 1.00 21.43 73 GLU D C 1
ATOM 5617 O O . GLU D 1 95 ? 122.402 45.905 31.232 1.00 21.67 73 GLU D O 1
ATOM 5623 N N . LYS D 1 96 ? 121.499 47.254 32.806 1.00 21.19 74 LYS D N 1
ATOM 5624 C CA . LYS D 1 96 ? 122.753 47.427 33.552 1.00 21.37 74 LYS D CA 1
ATOM 5625 C C . LYS D 1 96 ? 123.215 46.136 34.240 1.00 20.86 74 LYS D C 1
ATOM 5626 O O . LYS D 1 96 ? 124.405 45.821 34.229 1.00 20.81 74 LYS D O 1
ATOM 5632 N N . VAL D 1 97 ? 122.283 45.386 34.829 1.00 19.96 75 VAL D N 1
ATOM 5633 C CA . VAL D 1 97 ? 122.639 44.113 35.456 1.00 19.31 75 VAL D CA 1
ATOM 5634 C C . VAL D 1 97 ? 123.153 43.105 34.417 1.00 19.35 75 VAL D C 1
ATOM 5635 O O . VAL D 1 97 ? 124.127 42.395 34.678 1.00 19.21 75 VAL D O 1
ATOM 5639 N N . LYS D 1 98 ? 122.500 43.046 33.255 1.00 19.66 76 LYS D N 1
ATOM 5640 C CA . LYS D 1 98 ? 122.913 42.139 32.176 1.00 20.36 76 LYS D CA 1
ATOM 5641 C C . LYS D 1 98 ? 124.316 42.491 31.690 1.00 20.70 76 LYS D C 1
ATOM 5642 O O . LYS D 1 98 ? 125.177 41.613 31.541 1.00 20.82 76 LYS D O 1
ATOM 5648 N N . ALA D 1 99 ? 124.537 43.782 31.452 1.00 21.06 77 ALA D N 1
ATOM 5649 C CA . ALA D 1 99 ? 125.833 44.277 30.988 1.00 21.38 77 ALA D CA 1
ATOM 5650 C C . ALA D 1 99 ? 126.957 44.001 31.983 1.00 21.52 77 ALA D C 1
ATOM 5651 O O . ALA D 1 99 ? 128.057 43.610 31.584 1.00 21.73 77 ALA D O 1
ATOM 5653 N N . GLU D 1 100 ? 126.680 44.182 33.274 1.00 21.56 78 GLU D N 1
ATOM 5654 C CA . GLU D 1 100 ? 127.723 44.127 34.294 1.00 21.78 78 GLU D CA 1
ATOM 5655 C C . GLU D 1 100 ? 127.915 42.777 34.971 1.00 21.54 78 GLU D C 1
ATOM 5656 O O . GLU D 1 100 ? 129.024 42.468 35.399 1.00 21.86 78 GLU D O 1
ATOM 5662 N N . ALA D 1 101 ? 126.852 41.975 35.056 1.00 20.78 79 ALA D N 1
ATOM 5663 C CA . ALA D 1 101 ? 126.912 40.685 35.753 1.00 20.03 79 ALA D CA 1
ATOM 5664 C C . ALA D 1 101 ? 126.421 39.495 34.923 1.00 19.33 79 ALA D C 1
ATOM 5665 O O . ALA D 1 101 ? 126.795 38.355 35.198 1.00 19.50 79 ALA D O 1
ATOM 5667 N N . GLY D 1 102 ? 125.562 39.755 33.940 1.00 18.71 80 GLY D N 1
ATOM 5668 C CA . GLY D 1 102 ? 125.126 38.729 32.988 1.00 18.35 80 GLY D CA 1
ATOM 5669 C C . GLY D 1 102 ? 124.076 37.740 33.473 1.00 18.02 80 GLY D C 1
ATOM 5670 O O . GLY D 1 102 ? 123.582 36.927 32.687 1.00 18.07 80 GLY D O 1
ATOM 5671 N N . ARG D 1 103 ? 123.744 37.804 34.762 1.00 17.41 81 ARG D N 1
ATOM 5672 C CA . ARG D 1 103 ? 122.739 36.926 35.377 1.00 16.59 81 ARG D CA 1
ATOM 5673 C C . ARG D 1 103 ? 122.277 37.520 36.704 1.00 16.05 81 ARG D C 1
ATOM 5674 O O . ARG D 1 103 ? 122.860 38.490 37.196 1.00 16.00 81 ARG D O 1
ATOM 5682 N N . ILE D 1 104 ? 121.239 36.912 37.276 1.00 15.25 82 ILE D N 1
ATOM 5683 C CA . ILE D 1 104 ? 120.810 37.171 38.653 1.00 14.61 82 ILE D CA 1
ATOM 5684 C C . ILE D 1 104 ? 120.606 35.822 39.346 1.00 14.56 82 ILE D C 1
ATOM 5685 O O . ILE D 1 104 ? 119.949 34.939 38.794 1.00 14.95 82 ILE D O 1
ATOM 5690 N N . ASP D 1 105 ? 121.174 35.672 40.540 1.00 14.57 83 ASP D N 1
ATOM 5691 C CA . ASP D 1 105 ? 120.994 34.463 41.348 1.00 14.50 83 ASP D CA 1
ATOM 5692 C C . ASP D 1 105 ? 120.025 34.679 42.499 1.00 14.17 83 ASP D C 1
ATOM 5693 O O . ASP D 1 105 ? 119.352 33.742 42.933 1.00 14.09 83 ASP D O 1
ATOM 5698 N N . VAL D 1 106 ? 119.985 35.905 43.015 1.00 13.48 84 VAL D N 1
ATOM 5699 C CA . VAL D 1 106 ? 119.109 36.253 44.136 1.00 12.61 84 VAL D CA 1
ATOM 5700 C C . VAL D 1 106 ? 118.415 37.560 43.764 1.00 12.30 84 VAL D C 1
ATOM 5701 O O . VAL D 1 106 ? 119.076 38.535 43.394 1.00 11.45 84 VAL D O 1
ATOM 5705 N N . LEU D 1 107 ? 117.085 37.565 43.816 1.00 11.01 85 LEU D N 1
ATOM 5706 C CA . LEU D 1 107 ? 116.327 38.788 43.572 1.00 11.16 85 LEU D CA 1
ATOM 5707 C C . LEU D 1 107 ? 115.445 39.031 44.786 1.00 11.05 85 LEU D C 1
ATOM 5708 O O . LEU D 1 107 ? 114.553 38.232 45.069 1.00 11.82 85 LEU D O 1
ATOM 5713 N N . PHE D 1 108 ? 115.720 40.119 45.498 1.00 11.03 86 PHE D N 1
ATOM 5714 C CA . PHE D 1 108 ? 114.989 40.468 46.721 1.00 11.04 86 PHE D CA 1
ATOM 5715 C C . PHE D 1 108 ? 114.195 41.722 46.404 1.00 11.43 86 PHE D C 1
ATOM 5716 O O . PHE D 1 108 ? 114.750 42.822 46.293 1.00 11.13 86 PHE D O 1
ATOM 5724 N N . VAL D 1 109 ? 112.897 41.518 46.205 1.00 11.91 87 VAL D N 1
ATOM 5725 C CA . VAL D 1 109 ? 111.982 42.575 45.799 1.00 12.70 87 VAL D CA 1
ATOM 5726 C C . VAL D 1 109 ? 111.391 43.199 47.058 1.00 13.79 87 VAL D C 1
ATOM 5727 O O . VAL D 1 109 ? 110.368 42.743 47.581 1.00 13.89 87 VAL D O 1
ATOM 5731 N N . ASN D 1 110 ? 112.050 44.247 47.536 1.00 14.54 88 ASN D N 1
ATOM 5732 C CA . ASN D 1 110 ? 111.720 44.856 48.811 1.00 15.93 88 ASN D CA 1
ATOM 5733 C C . ASN D 1 110 ? 111.082 46.237 48.671 1.00 16.68 88 ASN D C 1
ATOM 5734 O O . ASN D 1 110 ? 110.559 46.780 49.645 1.00 18.04 88 ASN D O 1
ATOM 5739 N N . ALA D 1 111 ? 111.131 46.794 47.462 1.00 17.32 89 ALA D N 1
ATOM 5740 C CA . ALA D 1 111 ? 110.605 48.130 47.198 1.00 17.76 89 ALA D CA 1
ATOM 5741 C C . ALA D 1 111 ? 109.088 48.150 47.369 1.00 18.32 89 ALA D C 1
ATOM 5742 O O . ALA D 1 111 ? 108.378 47.281 46.859 1.00 18.47 89 ALA D O 1
ATOM 5744 N N . GLY D 1 112 ? 108.607 49.135 48.115 1.00 18.50 90 GLY D N 1
ATOM 5745 C CA . GLY D 1 112 ? 107.182 49.269 48.383 1.00 18.79 90 GLY D CA 1
ATOM 5746 C C . GLY D 1 112 ? 106.926 50.230 49.519 1.00 19.21 90 GLY D C 1
ATOM 5747 O O . GLY D 1 112 ? 107.860 50.778 50.106 1.00 19.53 90 GLY D O 1
ATOM 5748 N N . GLY D 1 113 ? 105.652 50.424 49.837 1.00 19.18 91 GLY D N 1
ATOM 5749 C CA . GLY D 1 113 ? 105.270 51.312 50.922 1.00 19.55 91 GLY D CA 1
ATOM 5750 C C . GLY D 1 113 ? 103.774 51.326 51.113 1.00 19.02 91 GLY D C 1
ATOM 5751 O O . GLY D 1 113 ? 103.068 50.430 50.659 1.00 19.08 91 GLY D O 1
ATOM 5752 N N . GLY D 1 114 ? 103.290 52.359 51.784 1.00 18.98 92 GLY D N 1
ATOM 5753 C CA . GLY D 1 114 ? 101.868 52.478 52.036 1.00 18.05 92 GLY D CA 1
ATOM 5754 C C . GLY D 1 114 ? 101.589 53.612 52.986 1.00 17.80 92 GLY D C 1
ATOM 5755 O O . GLY D 1 114 ? 102.495 54.337 53.391 1.00 17.63 92 GLY D O 1
ATOM 5756 N N . SER D 1 115 ? 100.323 53.755 53.342 1.00 17.35 93 SER D N 1
ATOM 5757 C CA . SER D 1 115 ? 99.894 54.794 54.264 1.00 17.42 93 SER D CA 1
ATOM 5758 C C . SER D 1 115 ? 98.607 54.328 54.922 1.00 17.42 93 SER D C 1
ATOM 5759 O O . SER D 1 115 ? 98.113 53.235 54.622 1.00 16.66 93 SER D O 1
ATOM 5770 N N . LEU D 1 117 ? 94.602 54.965 55.834 1.00 15.50 95 LEU D N 1
ATOM 5771 C CA . LEU D 1 117 ? 93.281 55.589 55.677 1.00 14.88 95 LEU D CA 1
ATOM 5772 C C . LEU D 1 117 ? 92.189 54.555 55.918 1.00 14.66 95 LEU D C 1
ATOM 5773 O O . LEU D 1 117 ? 92.276 53.435 55.402 1.00 13.95 95 LEU D O 1
ATOM 5778 N N . PRO D 1 118 ? 91.152 54.924 56.690 1.00 14.69 96 PRO D N 1
ATOM 5779 C CA . PRO D 1 118 ? 90.030 54.005 56.900 1.00 14.86 96 PRO D CA 1
ATOM 5780 C C . PRO D 1 118 ? 89.067 54.010 55.718 1.00 14.97 96 PRO D C 1
ATOM 5781 O O . PRO D 1 118 ? 89.032 54.973 54.942 1.00 14.72 96 PRO D O 1
ATOM 5785 N N . LEU D 1 119 ? 88.294 52.935 55.576 1.00 15.48 97 LEU D N 1
ATOM 5786 C CA . LEU D 1 119 ? 87.216 52.922 54.604 1.00 16.35 97 LEU D CA 1
ATOM 5787 C C . LEU D 1 119 ? 86.238 54.044 54.955 1.00 16.91 97 LEU D C 1
ATOM 5788 O O . LEU D 1 119 ? 85.857 54.223 56.120 1.00 17.70 97 LEU D O 1
ATOM 5793 N N . GLY D 1 120 ? 85.842 54.787 53.930 1.00 17.49 98 GLY D N 1
ATOM 5794 C CA . GLY D 1 120 ? 85.110 56.033 54.098 1.00 17.77 98 GLY D CA 1
ATOM 5795 C C . GLY D 1 120 ? 85.992 57.194 53.680 1.00 17.90 98 GLY D C 1
ATOM 5796 O O . GLY D 1 120 ? 85.486 58.231 53.231 1.00 18.27 98 GLY D O 1
ATOM 5797 N N . GLU D 1 121 ? 87.310 57.004 53.799 1.00 17.47 99 GLU D N 1
ATOM 5798 C CA . GLU D 1 121 ? 88.303 58.053 53.513 1.00 17.02 99 GLU D CA 1
ATOM 5799 C C . GLU D 1 121 ? 89.356 57.658 52.470 1.00 16.09 99 GLU D C 1
ATOM 5800 O O . GLU D 1 121 ? 90.232 58.462 52.138 1.00 15.99 99 GLU D O 1
ATOM 5806 N N . VAL D 1 122 ? 89.281 56.430 51.960 1.00 14.81 100 VAL D N 1
ATOM 5807 C CA . VAL D 1 122 ? 90.260 55.961 50.973 1.00 14.02 100 VAL D CA 1
ATOM 5808 C C . VAL D 1 122 ? 90.164 56.776 49.683 1.00 13.94 100 VAL D C 1
ATOM 5809 O O . VAL D 1 122 ? 89.071 57.059 49.192 1.00 13.34 100 VAL D O 1
ATOM 5813 N N . THR D 1 123 ? 91.323 57.188 49.173 1.00 13.88 101 THR D N 1
ATOM 5814 C CA . THR D 1 123 ? 91.403 57.957 47.938 1.00 13.98 101 THR D CA 1
ATOM 5815 C C . THR D 1 123 ? 91.910 57.078 46.806 1.00 14.35 101 THR D C 1
ATOM 5816 O O . THR D 1 123 ? 92.595 56.074 47.051 1.00 14.03 101 THR D O 1
ATOM 5820 N N . GLU D 1 124 ? 91.581 57.457 45.568 1.00 14.63 102 GLU D N 1
ATOM 5821 C CA . GLU D 1 124 ? 92.139 56.799 44.387 1.00 15.34 102 GLU D CA 1
ATOM 5822 C C . GLU D 1 124 ? 93.659 56.841 44.412 1.00 15.00 102 GLU D C 1
ATOM 5823 O O . GLU D 1 124 ? 94.314 55.872 44.028 1.00 14.54 102 GLU D O 1
ATOM 5829 N N . GLU D 1 125 ? 94.213 57.965 44.871 1.00 14.53 103 GLU D N 1
ATOM 5830 C CA . GLU D 1 125 ? 95.664 58.109 44.955 1.00 14.41 103 GLU D CA 1
ATOM 5831 C C . GLU D 1 125 ? 96.278 57.095 45.904 1.00 13.48 103 GLU D C 1
ATOM 5832 O O . GLU D 1 125 ? 97.290 56.480 45.566 1.00 13.42 103 GLU D O 1
ATOM 5838 N N . GLN D 1 126 ? 95.683 56.907 47.081 1.00 12.67 104 GLN D N 1
ATOM 5839 C CA . GLN D 1 126 ? 96.234 55.921 48.006 1.00 12.07 104 GLN D CA 1
ATOM 5840 C C . GLN D 1 126 ? 96.189 54.535 47.378 1.00 11.86 104 GLN D C 1
ATOM 5841 O O . GLN D 1 126 ? 97.173 53.788 47.427 1.00 11.00 104 GLN D O 1
ATOM 5847 N N . TYR D 1 127 ? 95.053 54.197 46.777 1.00 11.98 105 TYR D N 1
ATOM 5848 C CA . TYR D 1 127 ? 94.938 52.907 46.119 1.00 12.04 105 TYR D CA 1
ATOM 5849 C C . TYR D 1 127 ? 95.984 52.738 45.009 1.00 12.47 105 TYR D C 1
ATOM 5850 O O . TYR D 1 127 ? 96.776 51.788 45.033 1.00 11.87 105 TYR D O 1
ATOM 5859 N N . ASP D 1 128 ? 95.979 53.652 44.039 1.00 12.84 106 ASP D N 1
ATOM 5860 C CA . ASP D 1 128 ? 96.874 53.556 42.897 1.00 13.91 106 ASP D CA 1
ATOM 5861 C C . ASP D 1 128 ? 98.344 53.548 43.322 1.00 13.44 106 ASP D C 1
ATOM 5862 O O . ASP D 1 128 ? 99.119 52.709 42.872 1.00 13.59 106 ASP D O 1
ATOM 5867 N N . ASP D 1 129 ? 98.727 54.473 44.195 1.00 13.28 107 ASP D N 1
ATOM 5868 C CA . ASP D 1 129 ? 100.134 54.599 44.582 1.00 12.92 107 ASP D CA 1
ATOM 5869 C C . ASP D 1 129 ? 100.643 53.373 45.333 1.00 12.78 107 ASP D C 1
ATOM 5870 O O . ASP D 1 129 ? 101.809 52.998 45.198 1.00 13.25 107 ASP D O 1
ATOM 5875 N N . THR D 1 130 ? 99.769 52.761 46.128 1.00 12.01 108 THR D N 1
ATOM 5876 C CA . THR D 1 130 ? 100.142 51.568 46.889 1.00 11.28 108 THR D CA 1
ATOM 5877 C C . THR D 1 130 ? 100.254 50.372 45.957 1.00 11.05 108 THR D C 1
ATOM 5878 O O . THR D 1 130 ? 101.278 49.688 45.942 1.00 10.58 108 THR D O 1
ATOM 5882 N N . PHE D 1 131 ? 99.214 50.130 45.165 1.00 10.95 109 PHE D N 1
ATOM 5883 C CA . PHE D 1 131 ? 99.235 48.981 44.257 1.00 11.27 109 PHE D CA 1
ATOM 5884 C C . PHE D 1 131 ? 100.251 49.081 43.118 1.00 11.73 109 PHE D C 1
ATOM 5885 O O . PHE D 1 131 ? 100.830 48.071 42.710 1.00 11.18 109 PHE D O 1
ATOM 5893 N N . ASP D 1 132 ? 100.496 50.299 42.636 1.00 12.54 110 ASP D N 1
ATOM 5894 C CA . ASP D 1 132 ? 101.474 50.509 41.559 1.00 13.35 110 ASP D CA 1
ATOM 5895 C C . ASP D 1 132 ? 102.876 50.022 41.946 1.00 13.62 110 ASP D C 1
ATOM 5896 O O . ASP D 1 132 ? 103.625 49.539 41.097 1.00 13.53 110 ASP D O 1
ATOM 5901 N N . ARG D 1 133 ? 103.229 50.160 43.221 1.00 13.69 111 ARG D N 1
ATOM 5902 C CA . ARG D 1 133 ? 104.552 49.735 43.695 1.00 14.09 111 ARG D CA 1
ATOM 5903 C C . ARG D 1 133 ? 104.523 48.338 44.295 1.00 13.20 111 ARG D C 1
ATOM 5904 O O . ARG D 1 133 ? 105.397 47.512 44.006 1.00 13.39 111 ARG D O 1
ATOM 5912 N N . ASN D 1 134 ? 103.522 48.077 45.137 1.00 12.20 112 ASN D N 1
ATOM 5913 C CA . ASN D 1 134 ? 103.487 46.841 45.928 1.00 11.18 112 ASN D CA 1
ATOM 5914 C C . ASN D 1 134 ? 103.020 45.603 45.182 1.00 10.92 112 ASN D C 1
ATOM 5915 O O . ASN D 1 134 ? 103.300 44.479 45.620 1.00 10.71 112 ASN D O 1
ATOM 5920 N N . VAL D 1 135 ? 102.298 45.807 44.080 1.00 10.25 113 VAL D N 1
ATOM 5921 C CA . VAL D 1 135 ? 101.708 44.699 43.329 1.00 10.11 113 VAL D CA 1
ATOM 5922 C C . VAL D 1 135 ? 102.139 44.760 41.871 1.00 10.30 113 VAL D C 1
ATOM 5923 O O . VAL D 1 135 ? 102.880 43.889 41.406 1.00 10.29 113 VAL D O 1
ATOM 5927 N N . LYS D 1 136 ? 101.689 45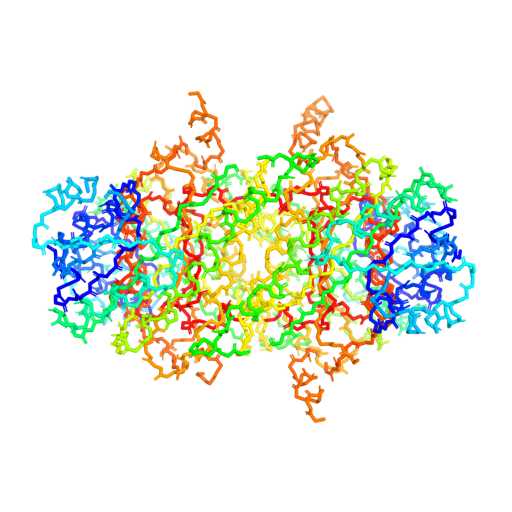.792 41.160 1.00 10.29 114 LYS D N 1
ATOM 5928 C CA . LYS D 1 136 ? 102.074 45.961 39.755 1.00 10.65 114 LYS D CA 1
ATOM 5929 C C . LYS D 1 136 ? 103.592 46.005 39.595 1.00 10.71 114 LYS D C 1
ATOM 5930 O O . LYS D 1 136 ? 104.158 45.278 38.778 1.00 10.62 114 LYS D O 1
ATOM 5936 N N . GLY D 1 137 ? 104.246 46.852 40.389 1.00 10.55 115 GLY D N 1
ATOM 5937 C CA . GLY D 1 137 ? 105.697 47.006 40.329 1.00 10.38 115 GLY D CA 1
ATOM 5938 C C . GLY D 1 137 ? 106.424 45.715 40.638 1.00 10.48 115 GLY D C 1
ATOM 5939 O O . GLY D 1 137 ? 107.416 45.397 39.999 1.00 10.48 115 GLY D O 1
ATOM 5940 N N . VAL D 1 138 ? 105.917 44.953 41.603 1.00 10.13 116 VAL D N 1
ATOM 5941 C CA . VAL D 1 138 ? 106.538 43.674 41.944 1.00 10.21 116 VAL D CA 1
ATOM 5942 C C . VAL D 1 138 ? 106.401 42.695 40.771 1.00 10.47 116 VAL D C 1
ATOM 5943 O O . VAL D 1 138 ? 107.387 42.065 40.372 1.00 10.30 116 VAL D O 1
ATOM 5947 N N . LEU D 1 139 ? 105.196 42.598 40.200 1.00 10.97 117 LEU D N 1
ATOM 5948 C CA . LEU D 1 139 ? 104.974 41.686 39.078 1.00 11.57 117 LEU D CA 1
ATOM 5949 C C . LEU D 1 139 ? 105.963 41.976 37.949 1.00 11.76 117 LEU D C 1
ATOM 5950 O O . LEU D 1 139 ? 106.593 41.057 37.415 1.00 11.40 117 LEU D O 1
ATOM 5955 N N . PHE D 1 140 ? 106.108 43.248 37.590 1.00 11.91 118 PHE D N 1
ATOM 5956 C CA . PHE D 1 140 ? 106.986 43.577 36.468 1.00 12.39 118 PHE D CA 1
ATOM 5957 C C . PHE D 1 140 ? 108.474 43.526 36.817 1.00 12.43 118 PHE D C 1
ATOM 5958 O O . PHE D 1 140 ? 109.299 43.222 35.955 1.00 12.42 118 PHE D O 1
ATOM 5966 N N . THR D 1 141 ? 108.814 43.799 38.078 1.00 12.21 119 THR D N 1
ATOM 5967 C CA . THR D 1 141 ? 110.186 43.599 38.554 1.00 12.43 119 THR D CA 1
ATOM 5968 C C . THR D 1 141 ? 110.594 42.140 38.328 1.00 12.20 119 THR D C 1
ATOM 5969 O O . THR D 1 141 ? 111.663 41.871 37.783 1.00 12.36 119 THR D O 1
ATOM 5973 N N . VAL D 1 142 ? 109.732 41.203 38.713 1.00 11.89 120 VAL D N 1
ATOM 5974 C CA . VAL D 1 142 ? 110.064 39.786 38.572 1.00 11.84 120 VAL D CA 1
ATOM 5975 C C . VAL D 1 142 ? 110.018 39.338 37.111 1.00 12.33 120 VAL D C 1
ATOM 5976 O O . VAL D 1 142 ? 110.939 38.656 36.643 1.00 12.67 120 VAL D O 1
ATOM 5980 N N . GLN D 1 143 ? 108.965 39.735 36.397 1.00 12.55 121 GLN D N 1
ATOM 5981 C CA . GLN D 1 143 ? 108.805 39.337 34.993 1.00 13.30 121 GLN D CA 1
ATOM 5982 C C . GLN D 1 143 ? 110.002 39.760 34.141 1.00 13.57 121 GLN D C 1
ATOM 5983 O O . GLN D 1 143 ? 110.508 38.986 33.318 1.00 13.46 121 GLN D O 1
ATOM 5989 N N . LYS D 1 144 ? 110.459 40.989 34.358 1.00 14.01 122 LYS D N 1
ATOM 5990 C CA . LYS D 1 144 ? 111.568 41.540 33.577 1.00 14.44 122 LYS D CA 1
ATOM 5991 C C . LYS D 1 144 ? 112.922 40.951 33.982 1.00 14.71 122 LYS D C 1
ATOM 5992 O O . LYS D 1 144 ? 113.884 41.018 33.211 1.00 14.75 122 LYS D O 1
ATOM 5998 N N . ALA D 1 145 ? 112.987 40.354 35.172 1.00 14.69 123 ALA D N 1
ATOM 5999 C CA . ALA D 1 145 ? 114.193 39.651 35.616 1.00 14.79 123 ALA D CA 1
ATOM 6000 C C . ALA D 1 145 ? 114.326 38.236 35.052 1.00 15.01 123 ALA D C 1
ATOM 6001 O O . ALA D 1 145 ? 115.411 37.669 35.091 1.00 15.10 123 ALA D O 1
ATOM 6003 N N . LEU D 1 146 ? 113.224 37.671 34.556 1.00 15.60 124 LEU D N 1
ATOM 6004 C CA . LEU D 1 146 ? 113.185 36.265 34.129 1.00 16.36 124 LEU D CA 1
ATOM 6005 C C . LEU D 1 146 ? 114.306 35.858 33.170 1.00 16.60 124 LEU D C 1
ATOM 6006 O O . LEU D 1 146 ? 114.940 34.825 33.391 1.00 17.23 124 LEU D O 1
ATOM 6011 N N . PRO D 1 147 ? 114.574 36.668 32.120 1.00 17.14 125 PRO D N 1
ATOM 6012 C CA . PRO D 1 147 ? 115.669 36.267 31.214 1.00 17.27 125 PRO D CA 1
ATOM 6013 C C . PRO D 1 147 ? 117.039 36.134 31.886 1.00 17.01 125 PRO D C 1
ATOM 6014 O O . PRO D 1 147 ? 117.884 35.370 31.409 1.00 17.97 125 PRO D O 1
ATOM 6018 N N . LEU D 1 148 ? 117.253 36.861 32.983 1.00 16.34 126 LEU D N 1
ATOM 6019 C CA . LEU D 1 148 ? 118.526 36.842 33.702 1.00 15.99 126 LEU D CA 1
ATOM 6020 C C . LEU D 1 148 ? 118.589 35.827 34.838 1.00 15.47 126 LEU D C 1
ATOM 6021 O O . LEU D 1 148 ? 119.682 35.472 35.297 1.00 15.12 126 LEU D O 1
ATOM 6026 N N . LEU D 1 149 ? 117.423 35.368 35.295 1.00 15.02 127 LEU D N 1
ATOM 6027 C CA . LEU D 1 149 ? 117.361 34.476 36.449 1.00 14.83 127 LEU D CA 1
ATOM 6028 C C . LEU D 1 149 ? 117.929 33.098 36.128 1.00 14.85 127 LEU D C 1
ATOM 6029 O O . LEU D 1 149 ? 117.410 32.367 35.277 1.00 14.89 127 LEU D O 1
ATOM 6034 N N . ALA D 1 150 ? 119.008 32.777 36.822 1.00 15.12 128 ALA D N 1
ATOM 6035 C CA . ALA D 1 150 ? 119.764 31.556 36.594 1.00 15.38 128 ALA D CA 1
ATOM 6036 C C . ALA D 1 150 ? 118.998 30.351 37.120 1.00 15.62 128 ALA D C 1
ATOM 6037 O O . ALA D 1 150 ? 118.076 30.482 37.941 1.00 15.73 128 ALA D O 1
ATOM 6039 N N . ARG D 1 151 ? 119.362 29.170 36.634 1.00 15.47 129 ARG D N 1
ATOM 6040 C CA . ARG D 1 151 ? 118.882 27.944 37.253 1.00 15.52 129 ARG D CA 1
ATOM 6041 C C . ARG D 1 151 ? 119.480 27.860 38.651 1.00 15.49 129 ARG D C 1
ATOM 6042 O O . ARG D 1 151 ? 120.675 28.108 38.846 1.00 16.73 129 ARG D O 1
ATOM 6050 N N . GLY D 1 152 ? 118.635 27.555 39.629 1.00 14.85 130 GLY D N 1
ATOM 6051 C CA . GLY D 1 152 ? 119.040 27.527 41.030 1.00 14.61 130 GLY D CA 1
ATOM 6052 C C . GLY D 1 152 ? 118.955 28.890 41.701 1.00 14.03 130 GLY D C 1
ATOM 6053 O O . GLY D 1 152 ? 119.582 29.119 42.737 1.00 14.40 130 GLY D O 1
ATOM 6054 N N . SER D 1 153 ? 118.170 29.788 41.114 1.00 13.20 131 SER D N 1
ATOM 6055 C CA . SER D 1 153 ? 118.023 31.147 41.638 1.00 12.55 131 SER D CA 1
ATOM 6056 C C . SER D 1 153 ? 116.887 31.250 42.654 1.00 12.30 131 SER D C 1
ATOM 6057 O O . SER D 1 153 ? 116.055 30.345 42.757 1.00 11.78 131 SER D O 1
ATOM 6060 N N . SER D 1 154 ? 116.877 32.347 43.410 1.00 11.64 132 SER D N 1
ATOM 6061 C CA . SER D 1 154 ? 115.910 32.543 44.493 1.00 11.23 132 SER D CA 1
ATOM 6062 C C . SER D 1 154 ? 115.332 33.941 44.398 1.00 11.22 132 SER D C 1
ATOM 6063 O O . SER D 1 154 ? 116.079 34.926 44.356 1.00 11.26 132 SER D O 1
ATOM 6066 N N . VAL D 1 155 ? 114.003 34.017 44.362 1.00 10.93 133 VAL D N 1
ATOM 6067 C CA . VAL D 1 155 ? 113.297 35.300 44.366 1.00 10.46 133 VAL D CA 1
ATOM 6068 C C . VAL D 1 155 ? 112.581 35.429 45.703 1.00 10.44 133 VAL D C 1
ATOM 6069 O O . VAL D 1 155 ? 111.822 34.543 46.096 1.00 10.91 133 VAL D O 1
ATOM 6073 N N . VAL D 1 156 ? 112.869 36.521 46.403 1.00 9.68 134 VAL D N 1
ATOM 6074 C CA . VAL D 1 156 ? 112.300 36.785 47.722 1.00 9.41 134 VAL D CA 1
ATOM 6075 C C . VAL D 1 156 ? 111.444 38.040 47.616 1.00 9.25 134 VAL D C 1
ATOM 6076 O O . VAL D 1 156 ? 111.929 39.096 47.210 1.00 9.75 134 VAL D O 1
ATOM 6080 N N . LEU D 1 157 ? 110.163 37.911 47.948 1.00 9.36 135 LEU D N 1
ATOM 6081 C CA . LEU D 1 157 ? 109.228 39.042 47.868 1.00 8.89 135 LEU D CA 1
ATOM 6082 C C . LEU D 1 157 ? 108.910 39.515 49.269 1.00 9.19 135 LEU D C 1
ATOM 6083 O O . LEU D 1 157 ? 108.509 38.709 50.106 1.00 8.73 135 LEU D O 1
ATOM 6088 N N . THR D 1 158 ? 109.064 40.811 49.533 1.00 9.27 136 THR D N 1
ATOM 6089 C CA . THR D 1 158 ? 108.718 41.305 50.869 1.00 9.98 136 THR D CA 1
ATOM 6090 C C . THR D 1 158 ? 107.207 41.450 51.013 1.00 10.04 136 THR D C 1
ATOM 6091 O O . THR D 1 158 ? 106.580 42.276 50.354 1.00 10.23 136 THR D O 1
ATOM 6095 N N . GLY D 1 159 ? 106.640 40.620 51.879 1.00 10.17 137 GLY D N 1
ATOM 6096 C CA . GLY D 1 159 ? 105.228 40.702 52.238 1.00 10.28 137 GLY D CA 1
ATOM 6097 C C . GLY D 1 159 ? 105.071 41.472 53.533 1.00 10.48 137 GLY D C 1
ATOM 6098 O O . GLY D 1 159 ? 105.847 42.385 53.820 1.00 11.02 137 GLY D O 1
ATOM 6099 N N . SER D 1 160 ? 104.055 41.120 54.312 1.00 10.27 138 SER D N 1
ATOM 6100 C CA . SER D 1 160 ? 103.824 41.762 55.602 1.00 9.84 138 SER D CA 1
ATOM 6101 C C . SER D 1 160 ? 102.823 40.932 56.365 1.00 9.48 138 SER D C 1
ATOM 6102 O O . SER D 1 160 ? 101.937 40.320 55.769 1.00 9.74 138 SER D O 1
ATOM 6105 N N . THR D 1 161 ? 102.933 40.944 57.685 1.00 9.50 139 THR D N 1
ATOM 6106 C CA . THR D 1 161 ? 101.868 40.391 58.508 1.00 9.74 139 THR D CA 1
ATOM 6107 C C . THR D 1 161 ? 100.507 40.999 58.166 1.00 9.80 139 THR D C 1
ATOM 6108 O O . THR D 1 161 ? 99.479 40.332 58.338 1.00 9.46 139 THR D O 1
ATOM 6112 N N . ALA D 1 162 ? 100.504 42.242 57.666 1.00 9.95 140 ALA D N 1
ATOM 6113 C CA . ALA D 1 162 ? 99.252 42.929 57.306 1.00 10.46 140 ALA D CA 1
ATOM 6114 C C . ALA D 1 162 ? 98.467 42.147 56.257 1.00 10.63 140 ALA D C 1
ATOM 6115 O O . ALA D 1 162 ? 97.238 42.226 56.200 1.00 10.81 140 ALA D O 1
ATOM 6117 N N . GLY D 1 163 ? 99.191 41.397 55.428 1.00 10.69 141 GLY D N 1
ATOM 6118 C CA . GLY D 1 163 ? 98.596 40.599 54.358 1.00 10.85 141 GLY D CA 1
ATOM 6119 C C . GLY D 1 163 ? 97.662 39.483 54.801 1.00 11.36 141 GLY D C 1
ATOM 6120 O O . GLY D 1 163 ? 96.905 38.959 53.988 1.00 11.58 141 GLY D O 1
ATOM 6121 N N . SER D 1 164 ? 97.720 39.096 56.072 1.00 11.46 142 SER D N 1
ATOM 6122 C CA . SER D 1 164 ? 96.849 38.017 56.563 1.00 12.54 142 SER D CA 1
ATOM 6123 C C . SER D 1 164 ? 96.156 38.335 57.886 1.00 12.61 142 SER D C 1
ATOM 6124 O O . SER D 1 164 ? 95.617 37.443 58.542 1.00 12.66 142 SER D O 1
ATOM 6127 N N . THR D 1 165 ? 96.173 39.609 58.261 1.00 12.36 143 THR D N 1
ATOM 6128 C CA . THR D 1 165 ? 95.575 40.063 59.512 1.00 12.59 143 THR D CA 1
ATOM 6129 C C . THR D 1 165 ? 94.665 41.252 59.228 1.00 12.44 143 THR D C 1
ATOM 6130 O O . THR D 1 165 ? 94.572 41.713 58.091 1.00 11.76 143 THR D O 1
ATOM 6134 N N . GLY D 1 166 ? 93.975 41.718 60.265 1.00 12.67 144 GLY D N 1
ATOM 6135 C CA . GLY D 1 166 ? 93.182 42.939 60.184 1.00 12.78 144 GLY D CA 1
ATOM 6136 C C . GLY D 1 166 ? 93.833 44.036 61.005 1.00 13.19 144 GLY D C 1
ATOM 6137 O O . GLY D 1 166 ? 94.277 43.808 62.134 1.00 13.19 144 GLY D O 1
ATOM 6138 N N . THR D 1 167 ? 93.895 45.231 60.427 1.00 13.25 145 THR D N 1
ATOM 6139 C CA . THR D 1 167 ? 94.458 46.400 61.089 1.00 13.75 145 THR D CA 1
ATOM 6140 C C . THR D 1 167 ? 93.563 47.596 60.750 1.00 13.64 145 THR D C 1
ATOM 6141 O O . THR D 1 167 ? 93.179 47.759 59.587 1.00 13.46 145 THR D O 1
ATOM 6145 N N . PRO D 1 168 ? 93.203 48.427 61.755 1.00 13.66 146 PRO D N 1
ATOM 6146 C CA . PRO D 1 168 ? 92.417 49.619 61.402 1.00 14.17 146 PRO D CA 1
ATOM 6147 C C . PRO D 1 168 ? 93.154 50.557 60.446 1.00 13.76 146 PRO D C 1
ATOM 6148 O O . PRO D 1 168 ? 94.368 50.737 60.573 1.00 14.27 146 PRO D O 1
ATOM 6152 N N . ALA D 1 169 ? 92.403 51.137 59.507 1.00 13.64 147 ALA D N 1
ATOM 6153 C CA . ALA D 1 169 ? 92.876 52.167 58.570 1.00 13.31 147 ALA D CA 1
ATOM 6154 C C . ALA D 1 169 ? 94.022 51.690 57.684 1.00 13.36 147 ALA D C 1
ATOM 6155 O O . ALA D 1 169 ? 94.894 52.468 57.313 1.00 13.68 147 ALA D O 1
ATOM 6157 N N . PHE D 1 170 ? 94.016 50.404 57.350 1.00 12.73 148 PHE D N 1
ATOM 6158 C CA . PHE D 1 170 ? 95.165 49.798 56.683 1.00 12.51 148 PHE D CA 1
ATOM 6159 C C . PHE D 1 170 ? 94.763 48.903 55.515 1.00 11.55 148 PHE D C 1
ATOM 6160 O O . PHE D 1 170 ? 95.576 48.121 55.013 1.00 11.00 148 PHE D O 1
ATOM 6168 N N . SER D 1 171 ? 93.521 49.038 55.057 1.00 10.55 149 SER D N 1
ATOM 6169 C CA . SER D 1 171 ? 92.980 48.047 54.122 1.00 10.09 149 SER D CA 1
ATOM 6170 C C . SER D 1 171 ? 93.678 48.015 52.761 1.00 9.73 149 SER D C 1
ATOM 6171 O O . SER D 1 171 ? 93.891 46.936 52.213 1.00 9.42 149 SER D O 1
ATOM 6174 N N . VAL D 1 172 ? 94.054 49.182 52.234 1.00 9.26 150 VAL D N 1
ATOM 6175 C CA . VAL D 1 172 ? 94.764 49.236 50.958 1.00 9.08 150 VAL D CA 1
ATOM 6176 C C . VAL D 1 172 ? 96.119 48.533 51.062 1.00 8.92 150 VAL D C 1
ATOM 6177 O O . VAL D 1 172 ? 96.444 47.677 50.240 1.00 8.78 150 VAL D O 1
ATOM 6181 N N . TYR D 1 173 ? 96.904 48.892 52.074 1.00 8.29 151 TYR D N 1
ATOM 6182 C CA . TYR D 1 173 ? 98.212 48.261 52.257 1.00 8.47 151 TYR D CA 1
ATOM 6183 C C . TYR D 1 173 ? 98.079 46.762 52.494 1.00 8.19 151 TYR D C 1
ATOM 6184 O O . TYR D 1 173 ? 98.802 45.970 51.887 1.00 8.70 151 TYR D O 1
ATOM 6193 N N . ALA D 1 174 ? 97.155 46.389 53.374 1.00 8.00 152 ALA D N 1
ATOM 6194 C CA . ALA D 1 174 ? 96.923 44.984 53.698 1.00 8.07 152 ALA D CA 1
ATOM 6195 C C . ALA D 1 174 ? 96.570 44.184 52.441 1.00 7.67 152 ALA D C 1
ATOM 6196 O O . ALA D 1 174 ? 97.121 43.106 52.209 1.00 7.73 152 ALA D O 1
ATOM 6198 N N . ALA D 1 175 ? 95.641 44.715 51.644 1.00 7.88 153 ALA D N 1
ATOM 6199 C CA . ALA D 1 175 ? 95.216 44.045 50.417 1.00 7.41 153 ALA D CA 1
ATOM 6200 C C . ALA D 1 175 ? 96.382 43.891 49.442 1.00 7.49 153 ALA D C 1
ATOM 6201 O O . ALA D 1 175 ? 96.522 42.856 48.790 1.00 7.53 153 ALA D O 1
ATOM 6203 N N . SER D 1 176 ? 97.222 44.919 49.347 1.00 7.78 154 SER D N 1
ATOM 6204 C CA . SER D 1 176 ? 98.378 44.856 48.452 1.00 7.44 154 SER D CA 1
ATOM 6205 C C . SER D 1 176 ? 99.335 43.729 48.859 1.00 7.27 154 SER D C 1
ATOM 6206 O O . SER D 1 176 ? 99.922 43.063 48.007 1.00 7.59 154 SER D O 1
ATOM 6209 N N . LYS D 1 177 ? 99.479 43.509 50.162 1.00 7.13 155 LYS D N 1
ATOM 6210 C CA . LYS D 1 177 ? 100.401 42.483 50.653 1.00 7.78 155 LYS D CA 1
ATOM 6211 C C . LYS D 1 177 ? 99.792 41.084 50.614 1.00 7.69 155 LYS D C 1
ATOM 6212 O O . LYS D 1 177 ? 100.528 40.098 50.535 1.00 8.05 155 LYS D O 1
ATOM 6218 N N . ALA D 1 178 ? 98.459 40.998 50.640 1.00 7.63 156 ALA D N 1
ATOM 6219 C CA . ALA D 1 178 ? 97.779 39.723 50.368 1.00 7.85 156 ALA D CA 1
ATOM 6220 C C . ALA D 1 178 ? 98.003 39.311 48.906 1.00 7.64 156 ALA D C 1
ATOM 6221 O O . ALA D 1 178 ? 98.315 38.144 48.616 1.00 8.10 156 ALA D O 1
ATOM 6223 N N . ALA D 1 179 ? 97.869 40.275 47.994 1.00 8.25 157 ALA D N 1
ATOM 6224 C CA . ALA D 1 179 ? 98.136 40.043 46.567 1.00 8.28 157 ALA D CA 1
ATOM 6225 C C . ALA D 1 179 ? 99.588 39.604 46.357 1.00 8.82 157 ALA D C 1
ATOM 6226 O O . ALA D 1 179 ? 99.864 38.652 45.621 1.00 8.83 157 ALA D O 1
ATOM 6228 N N . LEU D 1 180 ? 100.513 40.294 47.022 1.00 8.68 158 LEU D N 1
ATOM 6229 C CA . LEU D 1 180 ? 101.934 39.991 46.930 1.00 9.44 158 LEU D CA 1
ATOM 6230 C C . LEU D 1 180 ? 102.212 38.526 47.276 1.00 9.53 158 LEU D C 1
ATOM 6231 O O . LEU D 1 180 ? 102.916 37.830 46.543 1.00 9.50 158 LEU D O 1
ATOM 6236 N N . ARG D 1 181 ? 101.650 38.053 48.386 1.00 9.44 159 ARG D N 1
ATOM 6237 C CA . ARG D 1 181 ? 101.918 36.682 48.831 1.00 9.97 159 ARG D CA 1
ATOM 6238 C C . ARG D 1 181 ? 101.358 35.677 47.827 1.00 10.16 159 ARG D C 1
ATOM 6239 O O . ARG D 1 181 ? 101.986 34.642 47.563 1.00 10.20 159 ARG D O 1
ATOM 6247 N N . SER D 1 182 ? 100.194 35.989 47.257 1.00 9.94 160 SER D N 1
ATOM 6248 C CA . SER D 1 182 ? 99.574 35.130 46.247 1.00 10.46 160 SER D CA 1
ATOM 6249 C C . SER D 1 182 ? 100.518 34.849 45.081 1.00 10.25 160 SER D C 1
ATOM 6250 O O . SER D 1 182 ? 100.567 33.727 44.577 1.00 9.79 160 SER D O 1
ATOM 6253 N N . PHE D 1 183 ? 101.271 35.860 44.663 1.00 9.20 161 PHE D N 1
ATOM 6254 C CA . PHE D 1 183 ? 102.238 35.685 43.570 1.00 9.75 161 PHE D CA 1
ATOM 6255 C C . PHE D 1 183 ? 103.157 34.471 43.766 1.00 9.72 161 PHE D C 1
ATOM 6256 O O . PHE D 1 183 ? 103.443 33.748 42.807 1.00 10.31 161 PHE D O 1
ATOM 6264 N N . ALA D 1 184 ? 103.605 34.240 44.999 1.00 10.06 162 ALA D N 1
ATOM 6265 C CA . ALA D 1 184 ? 104.543 33.155 45.271 1.00 10.60 162 ALA D CA 1
ATOM 6266 C C . ALA D 1 184 ? 103.921 31.772 45.043 1.00 11.01 162 ALA D C 1
ATOM 6267 O O . ALA D 1 184 ? 104.612 30.858 44.618 1.00 11.73 162 ALA D O 1
ATOM 6269 N N . ARG D 1 185 ? 102.624 31.641 45.321 1.00 11.55 163 ARG D N 1
ATOM 6270 C CA . ARG D 1 185 ? 101.886 30.391 45.127 1.00 12.18 163 ARG D CA 1
ATOM 6271 C C . ARG D 1 185 ? 101.742 30.068 43.646 1.00 12.45 163 ARG D C 1
ATOM 6272 O O . ARG D 1 185 ? 101.714 28.895 43.245 1.00 13.09 163 ARG D O 1
ATOM 6280 N N . ASN D 1 186 ? 101.641 31.120 42.837 1.00 12.07 164 ASN D N 1
ATOM 6281 C CA . ASN D 1 186 ? 101.209 30.971 41.456 1.00 11.70 164 ASN D CA 1
ATOM 6282 C C . ASN D 1 186 ? 102.357 30.941 40.459 1.00 11.88 164 ASN D C 1
ATOM 6283 O O . ASN D 1 186 ? 102.366 30.117 39.540 1.00 11.94 164 ASN D O 1
ATOM 6288 N N . TRP D 1 187 ? 103.333 31.828 40.649 1.00 11.62 165 TRP D N 1
ATOM 6289 C CA . TRP D 1 187 ? 104.468 31.900 39.722 1.00 12.11 165 TRP D CA 1
ATOM 6290 C C . TRP D 1 187 ? 105.334 30.641 39.719 1.00 12.43 165 TRP D C 1
ATOM 6291 O O . TRP D 1 187 ? 105.973 30.334 38.714 1.00 12.99 165 TRP D O 1
ATOM 6302 N N . ILE D 1 188 ? 105.354 29.907 40.829 1.00 12.89 166 ILE D N 1
ATOM 6303 C CA . ILE D 1 188 ? 106.148 28.677 40.891 1.00 13.54 166 ILE D CA 1
ATOM 6304 C C . ILE D 1 188 ? 105.604 27.591 39.956 1.00 14.27 166 ILE D C 1
ATOM 6305 O O . ILE D 1 188 ? 106.324 26.649 39.599 1.00 14.90 166 ILE D O 1
ATOM 6310 N N . LEU D 1 189 ? 104.343 27.746 39.559 1.00 14.66 167 LEU D N 1
ATOM 6311 C CA . LEU D 1 189 ? 103.729 26.863 38.574 1.00 15.10 167 LEU D CA 1
ATOM 6312 C C . LEU D 1 189 ? 104.000 27.355 37.149 1.00 15.96 167 LEU D C 1
ATOM 6313 O O . LEU D 1 189 ? 104.215 26.547 36.240 1.00 16.75 167 LEU D O 1
ATOM 6318 N N . ASP D 1 190 ? 104.003 28.672 36.954 1.00 16.06 168 ASP D N 1
ATOM 6319 C CA . ASP D 1 190 ? 104.331 29.249 35.645 1.00 16.70 168 ASP D CA 1
ATOM 6320 C C . ASP D 1 190 ? 105.762 28.925 35.244 1.00 17.09 168 ASP D C 1
ATOM 6321 O O . ASP D 1 190 ? 106.070 28.800 34.056 1.00 17.68 168 ASP D O 1
ATOM 6326 N N . LEU D 1 191 ? 106.629 28.799 36.243 1.00 17.65 169 LEU D N 1
ATOM 6327 C CA . LEU D 1 191 ? 108.057 28.630 36.012 1.00 18.59 169 LEU D CA 1
ATOM 6328 C C . LEU D 1 191 ? 108.528 27.212 36.310 1.00 19.39 169 LEU D C 1
ATOM 6329 O O . LEU D 1 191 ? 109.663 27.009 36.735 1.00 19.37 169 LEU D O 1
ATOM 6334 N N . LYS D 1 192 ? 107.645 26.239 36.088 1.00 20.52 170 LYS D N 1
ATOM 6335 C CA . LYS D 1 192 ? 107.972 24.823 36.259 1.00 22.14 170 LYS D CA 1
ATOM 6336 C C . LYS D 1 192 ? 109.242 24.487 35.481 1.00 22.25 170 LYS D C 1
ATOM 6337 O O . LYS D 1 192 ? 109.418 24.941 34.350 1.00 22.53 170 LYS D O 1
ATOM 6343 N N . ASP D 1 193 ? 110.126 23.710 36.104 1.00 22.84 171 ASP D N 1
ATOM 6344 C CA . ASP D 1 193 ? 111.378 23.255 35.464 1.00 23.19 171 ASP D CA 1
ATOM 6345 C C . ASP D 1 193 ? 112.395 24.363 35.137 1.00 22.47 171 ASP D C 1
ATOM 6346 O O . ASP D 1 193 ? 113.391 24.098 34.453 1.00 22.63 171 ASP D O 1
ATOM 6351 N N . ARG D 1 194 ? 112.148 25.590 35.602 1.00 21.16 172 ARG D N 1
ATOM 6352 C CA . ARG D 1 194 ? 113.069 26.710 35.351 1.00 20.09 172 ARG D CA 1
ATOM 6353 C C . ARG D 1 194 ? 114.135 26.841 36.436 1.00 18.62 172 ARG D C 1
ATOM 6354 O O . ARG D 1 194 ? 115.109 27.585 36.274 1.00 18.14 172 ARG D O 1
ATOM 6362 N N . GLY D 1 195 ? 113.940 26.128 37.542 1.00 17.22 173 GLY D N 1
ATOM 6363 C CA . GLY D 1 195 ? 114.886 26.146 38.654 1.00 15.84 173 GLY D CA 1
ATOM 6364 C C . GLY D 1 195 ? 114.914 27.462 39.410 1.00 14.80 173 GLY D C 1
ATOM 6365 O O . GLY D 1 195 ? 115.950 27.854 39.951 1.00 14.50 173 GLY D O 1
ATOM 6366 N N . ILE D 1 196 ? 113.774 28.145 39.443 1.00 13.68 174 ILE D N 1
ATOM 6367 C CA . ILE D 1 196 ? 113.647 29.410 40.169 1.00 12.58 174 ILE D CA 1
ATOM 6368 C C . ILE D 1 196 ? 112.686 29.217 41.333 1.00 12.30 174 ILE D C 1
ATOM 6369 O O . ILE D 1 196 ? 111.531 28.852 41.117 1.00 12.83 174 ILE D O 1
ATOM 6374 N N . ARG D 1 197 ? 113.161 29.464 42.550 1.00 11.85 175 ARG D N 1
ATOM 6375 C CA . ARG D 1 197 ? 112.288 29.448 43.733 1.00 11.65 175 ARG D CA 1
ATOM 6376 C C . ARG D 1 197 ? 111.727 30.842 43.986 1.00 11.22 175 ARG D C 1
ATOM 6377 O O . ARG D 1 197 ? 112.393 31.841 43.732 1.00 11.25 175 ARG D O 1
ATOM 6385 N N . ILE D 1 198 ? 110.484 30.906 44.458 1.00 10.78 176 ILE D N 1
ATOM 6386 C CA . ILE D 1 198 ? 109.867 32.183 44.803 1.00 10.63 176 ILE D CA 1
ATOM 6387 C C . ILE D 1 198 ? 109.233 32.033 46.178 1.00 9.72 176 ILE D C 1
ATOM 6388 O O . ILE D 1 198 ? 108.422 31.136 46.391 1.00 9.99 176 ILE D O 1
ATOM 6393 N N . ASN D 1 199 ? 109.612 32.906 47.101 1.00 9.23 177 ASN D N 1
ATOM 6394 C CA . ASN D 1 199 ? 109.061 32.884 48.457 1.00 8.90 177 ASN D CA 1
ATOM 6395 C C . ASN D 1 199 ? 108.715 34.284 48.934 1.00 8.84 177 ASN D C 1
ATOM 6396 O O . ASN D 1 199 ? 109.284 35.275 48.465 1.00 9.02 177 ASN D O 1
ATOM 6401 N N . THR D 1 200 ? 107.778 34.352 49.875 1.00 8.47 178 THR D N 1
ATOM 6402 C CA . THR D 1 200 ? 107.399 35.615 50.502 1.00 8.69 178 THR D CA 1
ATOM 6403 C C . THR D 1 200 ? 108.037 35.677 51.881 1.00 8.45 178 THR D C 1
ATOM 6404 O O . THR D 1 200 ? 108.004 34.703 52.636 1.00 8.25 178 THR D O 1
ATOM 6408 N N . LEU D 1 201 ? 108.661 36.814 52.170 1.00 8.85 179 LEU D N 1
ATOM 6409 C CA . LEU D 1 201 ? 109.213 37.098 53.491 1.00 9.43 179 LEU D CA 1
ATOM 6410 C C . LEU D 1 201 ? 108.332 38.168 54.124 1.00 9.63 179 LEU D C 1
ATOM 6411 O O . LEU D 1 201 ? 108.255 39.292 53.612 1.00 10.40 179 LEU D O 1
ATOM 6416 N N . SER D 1 202 ? 107.675 37.824 55.229 1.00 10.27 180 SER D N 1
ATOM 6417 C CA . SER D 1 202 ? 106.668 38.695 55.826 1.00 10.79 180 SER D CA 1
ATOM 6418 C C . SER D 1 202 ? 107.017 39.170 57.229 1.00 11.29 180 SER D C 1
ATOM 6419 O O . SER D 1 202 ? 106.721 38.488 58.214 1.00 11.24 180 SER D O 1
ATOM 6422 N N . PRO D 1 203 ? 107.644 40.355 57.320 1.00 12.07 181 PRO D N 1
ATOM 6423 C CA . PRO D 1 203 ? 107.962 40.943 58.611 1.00 12.98 181 PRO D CA 1
ATOM 6424 C C . PRO D 1 203 ? 106.733 41.439 59.345 1.00 14.54 181 PRO D C 1
ATOM 6425 O O . PRO D 1 203 ? 105.733 41.804 58.724 1.00 13.52 181 PRO D O 1
ATOM 6429 N N . GLY D 1 204 ? 106.826 41.436 60.670 1.00 16.63 182 GLY D N 1
ATOM 6430 C CA . GLY D 1 204 ? 105.864 42.118 61.517 1.00 20.01 182 GLY D CA 1
ATOM 6431 C C . GLY D 1 204 ? 106.514 43.430 61.904 1.00 22.85 182 GLY D C 1
ATOM 6432 O O . GLY D 1 204 ? 107.360 43.938 61.154 1.00 22.96 182 GLY D O 1
ATOM 6433 N N . PRO D 1 205 ? 106.144 43.974 63.081 1.00 24.75 183 PRO D N 1
ATOM 6434 C CA . PRO D 1 205 ? 106.693 45.235 63.596 1.00 26.25 183 PRO D CA 1
ATOM 6435 C C . PRO D 1 205 ? 108.221 45.227 63.611 1.00 27.58 183 PRO D C 1
ATOM 6436 O O . PRO D 1 205 ? 108.835 44.298 64.147 1.00 27.24 183 PRO D O 1
ATOM 6440 N N . THR D 1 206 ? 108.811 46.256 63.007 1.00 29.39 184 THR D N 1
ATOM 6441 C CA . THR D 1 206 ? 110.260 46.411 62.926 1.00 31.21 184 THR D CA 1
ATOM 6442 C C . THR D 1 206 ? 110.623 47.876 63.194 1.00 32.09 184 THR D C 1
ATOM 6443 O O . THR D 1 206 ? 109.902 48.788 62.771 1.00 32.64 184 THR D O 1
ATOM 6447 N N . GLU D 1 207 ? 111.728 48.093 63.908 1.00 32.79 185 GLU D N 1
ATOM 6448 C CA . GLU D 1 207 ? 112.205 49.442 64.221 1.00 33.41 185 GLU D CA 1
ATOM 6449 C C . GLU D 1 207 ? 112.783 50.123 62.985 1.00 33.89 185 GLU D C 1
ATOM 6450 O O . GLU D 1 207 ? 112.368 51.228 62.622 1.00 34.57 185 GLU D O 1
ATOM 6452 N N . GLY D 1 224 ? 106.746 55.660 71.357 1.00 44.58 202 GLY D N 1
ATOM 6453 C CA . GLY D 1 224 ? 105.313 55.887 71.499 1.00 44.62 202 GLY D CA 1
ATOM 6454 C C . GLY D 1 224 ? 104.491 54.862 70.740 1.00 44.60 202 GLY D C 1
ATOM 6455 O O . GLY D 1 224 ? 103.789 54.045 71.341 1.00 44.73 202 GLY D O 1
ATOM 6456 N N . LEU D 1 225 ? 104.581 54.916 69.413 1.00 44.48 203 LEU D N 1
ATOM 6457 C CA . LEU D 1 225 ? 103.892 53.965 68.539 1.00 44.20 203 LEU D CA 1
ATOM 6458 C C . LEU D 1 225 ? 104.576 52.596 68.564 1.00 44.02 203 LEU D C 1
ATOM 6459 O O . LEU D 1 225 ? 103.909 51.560 68.483 1.00 43.98 203 LEU D O 1
ATOM 6464 N N . LEU D 1 226 ? 105.905 52.606 68.686 1.00 43.61 204 LEU D N 1
ATOM 6465 C CA . LEU D 1 226 ? 106.707 51.382 68.747 1.00 43.26 204 LEU D CA 1
ATOM 6466 C C . LEU D 1 226 ? 106.356 50.512 69.957 1.00 42.90 204 LEU D C 1
ATOM 6467 O O . LEU D 1 226 ? 106.246 49.288 69.831 1.00 42.96 204 LEU D O 1
ATOM 6472 N N . ASN D 1 227 ? 106.176 51.148 71.115 1.00 42.29 205 ASN D N 1
ATOM 6473 C CA . ASN D 1 227 ? 105.829 50.445 72.355 1.00 41.59 205 ASN D CA 1
ATOM 6474 C C . ASN D 1 227 ? 104.436 49.822 72.323 1.00 40.94 205 ASN D C 1
ATOM 6475 O O . ASN D 1 227 ? 104.205 48.764 72.917 1.00 40.85 205 ASN D O 1
ATOM 6480 N N . ALA D 1 228 ? 103.516 50.489 71.629 1.00 40.03 206 ALA D N 1
ATOM 6481 C CA . ALA D 1 228 ? 102.173 49.967 71.399 1.00 39.18 206 ALA D CA 1
ATOM 6482 C C . ALA D 1 228 ? 102.242 48.690 70.566 1.00 38.42 206 ALA D C 1
ATOM 6483 O O . ALA D 1 228 ? 101.617 47.687 70.907 1.00 38.44 206 ALA D O 1
ATOM 6485 N N . LEU D 1 229 ? 103.018 48.739 69.484 1.00 37.40 207 LEU D N 1
ATOM 6486 C CA . LEU D 1 229 ? 103.224 47.582 68.617 1.00 36.37 207 LEU D CA 1
ATOM 6487 C C . LEU D 1 229 ? 103.932 46.448 69.357 1.00 35.36 207 LEU D C 1
ATOM 6488 O O . LEU D 1 229 ? 103.543 45.286 69.232 1.00 35.22 207 LEU D O 1
ATOM 6493 N N . ALA D 1 230 ? 104.950 46.801 70.143 1.00 34.13 208 ALA D N 1
ATOM 6494 C CA . ALA D 1 230 ? 105.764 45.827 70.878 1.00 33.11 208 ALA D CA 1
ATOM 6495 C C . ALA D 1 230 ? 104.976 44.982 71.883 1.00 32.36 208 ALA D C 1
ATOM 6496 O O . ALA D 1 230 ? 105.282 43.806 72.073 1.00 31.96 208 ALA D O 1
ATOM 6498 N N . ALA D 1 231 ? 103.966 45.582 72.514 1.00 31.53 209 ALA D N 1
ATOM 6499 C CA . ALA D 1 231 ? 103.137 44.885 73.508 1.00 30.83 209 ALA D CA 1
ATOM 6500 C C . ALA D 1 231 ? 102.219 43.827 72.891 1.00 30.13 209 ALA D C 1
ATOM 6501 O O . ALA D 1 231 ? 101.745 42.928 73.590 1.00 30.47 209 ALA D O 1
ATOM 6503 N N . GLN D 1 232 ? 101.966 43.942 71.588 1.00 28.91 210 GLN D N 1
ATOM 6504 C CA . GLN D 1 232 ? 101.180 42.948 70.853 1.00 27.86 210 GLN D CA 1
ATOM 6505 C C . GLN D 1 232 ? 102.025 41.738 70.450 1.00 25.96 210 GLN D C 1
ATOM 6506 O O . GLN D 1 232 ? 101.489 40.657 70.187 1.00 26.20 210 GLN D O 1
ATOM 6512 N N . VAL D 1 233 ? 103.341 41.933 70.398 1.00 23.53 211 VAL D N 1
ATOM 6513 C CA . VAL D 1 233 ? 104.270 40.902 69.940 1.00 21.35 211 VAL D CA 1
ATOM 6514 C C . VAL D 1 233 ? 104.558 39.913 71.076 1.00 20.19 211 VAL D C 1
ATOM 6515 O O . VAL D 1 233 ? 104.935 40.334 72.169 1.00 19.85 211 VAL D O 1
ATOM 6519 N N . PRO D 1 234 ? 104.357 38.600 70.831 1.00 18.92 212 PRO D N 1
ATOM 6520 C CA . PRO D 1 234 ? 104.672 37.587 71.844 1.00 18.47 212 PRO D CA 1
ATOM 6521 C C . PRO D 1 234 ? 106.090 37.701 72.401 1.00 18.18 212 PRO D C 1
ATOM 6522 O O . PRO D 1 234 ? 106.288 37.508 73.599 1.00 17.94 212 PRO D O 1
ATOM 6534 N N . GLY D 1 236 ? 107.691 40.414 72.767 1.00 18.50 214 GLY D N 1
ATOM 6535 C CA . GLY D 1 236 ? 107.697 41.606 73.623 1.00 18.53 214 GLY D CA 1
ATOM 6536 C C . GLY D 1 236 ? 108.499 42.784 73.110 1.00 18.41 214 GLY D C 1
ATOM 6537 O O . GLY D 1 236 ? 108.756 43.737 73.856 1.00 18.53 214 GLY D O 1
ATOM 6538 N N . ARG D 1 237 ? 108.901 42.722 71.843 1.00 17.91 215 ARG D N 1
ATOM 6539 C CA . ARG D 1 237 ? 109.721 43.763 71.229 1.00 17.74 215 ARG D CA 1
ATOM 6540 C C . ARG D 1 237 ? 109.491 43.792 69.724 1.00 17.75 215 ARG D C 1
ATOM 6541 O O . ARG D 1 237 ? 109.024 42.805 69.146 1.00 17.66 215 ARG D O 1
ATOM 6549 N N . VAL D 1 238 ? 109.823 44.912 69.086 1.00 17.50 216 VAL D N 1
ATOM 6550 C CA . VAL D 1 238 ? 109.823 44.958 67.622 1.00 17.31 216 VAL D CA 1
ATOM 6551 C C . VAL D 1 238 ? 111.098 44.292 67.108 1.00 16.90 216 VAL D C 1
ATOM 6552 O O . VAL D 1 238 ? 112.069 44.131 67.856 1.00 17.16 216 VAL D O 1
ATOM 6556 N N . GLY D 1 239 ? 111.094 43.899 65.839 1.00 16.00 217 GLY D N 1
ATOM 6557 C CA . GLY D 1 239 ? 112.257 43.252 65.247 1.00 15.60 217 GLY D CA 1
ATOM 6558 C C . GLY D 1 239 ? 113.291 44.267 64.813 1.00 15.65 217 GLY D C 1
ATOM 6559 O O . GLY D 1 239 ? 112.962 45.423 64.549 1.00 15.71 217 GLY D O 1
ATOM 6560 N N . ARG D 1 240 ? 114.547 43.840 64.765 1.00 15.12 218 ARG D N 1
ATOM 6561 C CA . ARG D 1 240 ? 115.603 44.657 64.192 1.00 15.10 218 ARG D CA 1
ATOM 6562 C C . ARG D 1 240 ? 115.713 44.351 62.707 1.00 14.94 218 ARG D C 1
ATOM 6563 O O . ARG D 1 240 ? 115.468 43.215 62.272 1.00 14.55 218 ARG D O 1
ATOM 6571 N N . ALA D 1 241 ? 116.082 45.363 61.927 1.00 14.60 219 ALA D N 1
ATOM 6572 C CA . ALA D 1 241 ? 116.245 45.197 60.485 1.00 14.38 219 ALA D CA 1
ATOM 6573 C C . ALA D 1 241 ? 117.194 44.044 60.138 1.00 14.44 219 ALA D C 1
ATOM 6574 O O . ALA D 1 241 ? 116.961 43.305 59.176 1.00 13.78 219 ALA D O 1
ATOM 6576 N N . GLU D 1 242 ? 118.235 43.870 60.957 1.00 14.17 220 GLU D N 1
ATOM 6577 C CA . GLU D 1 242 ? 119.219 42.803 60.755 1.00 14.43 220 GLU D CA 1
ATOM 6578 C C . GLU D 1 242 ? 118.622 41.400 60.899 1.00 13.37 220 GLU D C 1
ATOM 6579 O O . GLU D 1 242 ? 119.088 40.464 60.248 1.00 13.19 220 GLU D O 1
ATOM 6585 N N . GLU D 1 243 ? 117.595 41.265 61.741 1.00 12.49 221 GLU D N 1
ATOM 6586 C CA . GLU D 1 243 ? 116.927 39.977 61.956 1.00 12.11 221 GLU D CA 1
ATOM 6587 C C . GLU D 1 243 ? 116.068 39.604 60.755 1.00 11.88 221 GLU D C 1
ATOM 6588 O O . GLU D 1 243 ? 115.978 38.432 60.382 1.00 11.56 221 GLU D O 1
ATOM 6594 N N . VAL D 1 244 ? 115.438 40.606 60.147 1.00 11.34 222 VAL D N 1
ATOM 6595 C CA . VAL D 1 244 ? 114.674 40.377 58.919 1.00 11.00 222 VAL D CA 1
ATOM 6596 C C . VAL D 1 244 ? 115.631 40.013 57.784 1.00 10.96 222 VAL D C 1
ATOM 6597 O O . VAL D 1 244 ? 115.362 39.096 56.992 1.00 10.58 222 VAL D O 1
ATOM 6601 N N . ALA D 1 245 ? 116.763 40.717 57.733 1.00 10.80 223 ALA D N 1
ATOM 6602 C CA . ALA D 1 245 ? 117.799 40.458 56.745 1.00 10.98 223 ALA D CA 1
ATOM 6603 C C . ALA D 1 245 ? 118.349 39.031 56.866 1.00 10.80 223 ALA D C 1
ATOM 6604 O O . ALA D 1 245 ? 118.637 38.393 55.861 1.00 10.62 223 ALA D O 1
ATOM 6606 N N . ALA D 1 246 ? 118.487 38.541 58.097 1.00 10.85 224 ALA D N 1
ATOM 6607 C CA . ALA D 1 246 ? 118.964 37.166 58.310 1.00 10.90 224 ALA D CA 1
ATOM 6608 C C . ALA D 1 246 ? 117.977 36.128 57.758 1.00 11.24 224 ALA D C 1
ATOM 6609 O O . ALA D 1 246 ? 118.380 35.098 57.196 1.00 11.09 224 ALA D O 1
ATOM 6611 N N . ALA D 1 247 ? 116.684 36.407 57.903 1.00 11.20 225 ALA D N 1
ATOM 6612 C CA . ALA D 1 247 ? 115.656 35.521 57.351 1.00 11.62 225 ALA D CA 1
ATOM 6613 C C . ALA D 1 247 ? 115.620 35.607 55.826 1.00 11.62 225 ALA D C 1
ATOM 6614 O O . ALA D 1 247 ? 115.424 34.593 55.147 1.00 11.45 225 ALA D O 1
ATOM 6616 N N . ALA D 1 248 ? 115.827 36.818 55.288 1.00 11.39 226 ALA D N 1
ATOM 6617 C CA . ALA D 1 248 ? 115.981 37.005 53.842 1.00 11.54 226 ALA D CA 1
ATOM 6618 C C . ALA D 1 248 ? 117.145 36.176 53.307 1.00 11.86 226 ALA D C 1
ATOM 6619 O O . ALA D 1 248 ? 117.036 35.549 52.249 1.00 11.32 226 ALA D O 1
ATOM 6621 N N . LEU D 1 249 ? 118.247 36.164 54.058 1.00 12.17 227 LEU D N 1
ATOM 6622 C CA . LEU D 1 249 ? 119.420 35.374 53.700 1.00 12.42 227 LEU D CA 1
ATOM 6623 C C . LEU D 1 249 ? 119.102 33.885 53.609 1.00 12.35 227 LEU D C 1
ATOM 6624 O O . LEU D 1 249 ? 119.583 33.211 52.709 1.00 12.57 227 LEU D O 1
ATOM 6629 N N . PHE D 1 250 ? 118.288 33.382 54.534 1.00 12.19 228 PHE D N 1
ATOM 6630 C CA . PHE D 1 250 ? 117.915 31.975 54.499 1.00 12.03 228 PHE D CA 1
ATOM 6631 C C . PHE D 1 250 ? 117.245 31.644 53.173 1.00 12.10 228 PHE D C 1
ATOM 6632 O O . PHE D 1 250 ? 117.622 30.676 52.508 1.00 12.38 228 PHE D O 1
ATOM 6640 N N . LEU D 1 251 ? 116.268 32.462 52.784 1.00 11.60 229 LEU D N 1
ATOM 6641 C CA . LEU D 1 251 ? 115.508 32.228 51.555 1.00 11.51 229 LEU D CA 1
ATOM 6642 C C . LEU D 1 251 ? 116.368 32.401 50.304 1.00 12.05 229 LEU D C 1
ATOM 6643 O O . LEU D 1 251 ? 116.154 31.719 49.306 1.00 11.86 229 LEU D O 1
ATOM 6648 N N . ALA D 1 252 ? 117.340 33.312 50.379 1.00 12.18 230 ALA D N 1
ATOM 6649 C CA . ALA D 1 252 ? 118.261 33.575 49.266 1.00 12.92 230 ALA D CA 1
ATOM 6650 C C . ALA D 1 252 ? 119.281 32.454 49.088 1.00 13.58 230 ALA D C 1
ATOM 6651 O O . ALA D 1 252 ? 119.704 32.157 47.961 1.00 13.72 230 ALA D O 1
ATOM 6653 N N . SER D 1 253 ? 119.660 31.842 50.205 1.00 14.32 231 SER D N 1
ATOM 6654 C CA . SER D 1 253 ? 120.737 30.848 50.257 1.00 15.21 231 SER D CA 1
ATOM 6655 C C . SER D 1 253 ? 120.288 29.455 49.840 1.00 16.18 231 SER D C 1
ATOM 6656 O O . SER D 1 253 ? 119.091 29.179 49.753 1.00 15.91 231 SER D O 1
ATOM 6659 N N . ASP D 1 254 ? 121.269 28.578 49.618 1.00 17.24 232 ASP D N 1
ATOM 6660 C CA . ASP D 1 254 ? 121.018 27.180 49.241 1.00 18.56 232 ASP D CA 1
ATOM 6661 C C . ASP D 1 254 ? 120.388 26.354 50.361 1.00 18.02 232 ASP D C 1
ATOM 6662 O O . ASP D 1 254 ? 119.865 25.267 50.108 1.00 17.98 232 ASP D O 1
ATOM 6667 N N . ASP D 1 255 ? 120.446 26.856 51.593 1.00 17.59 233 ASP D N 1
ATOM 6668 C CA . ASP D 1 255 ? 119.806 26.182 52.728 1.00 17.45 233 ASP D CA 1
ATOM 6669 C C . ASP D 1 255 ? 118.285 26.036 52.580 1.00 16.62 233 ASP D C 1
ATOM 6670 O O . ASP D 1 255 ? 117.683 25.150 53.196 1.00 16.68 233 ASP D O 1
ATOM 6675 N N . SER D 1 256 ? 117.676 26.906 51.775 1.00 14.82 234 SER D N 1
ATOM 6676 C CA . SER D 1 256 ? 116.235 26.850 51.513 1.00 14.05 234 SER D CA 1
ATOM 6677 C C . SER D 1 256 ? 115.921 26.188 50.168 1.00 12.98 234 SER D C 1
ATOM 6678 O O . SER D 1 256 ? 114.878 26.458 49.569 1.00 12.29 234 SER D O 1
ATOM 6681 N N . SER D 1 257 ? 116.806 25.299 49.710 1.00 12.38 235 SER D N 1
ATOM 6682 C CA . SER D 1 257 ? 116.666 24.695 48.379 1.00 12.08 235 SER D CA 1
ATOM 6683 C C . SER D 1 257 ? 115.355 23.930 48.138 1.00 11.75 235 SER D C 1
ATOM 6684 O O . SER D 1 257 ? 114.960 23.743 46.990 1.00 11.76 235 SER D O 1
ATOM 6687 N N . PHE D 1 258 ? 114.684 23.483 49.198 1.00 11.26 236 PHE D N 1
ATOM 6688 C CA . PHE D 1 258 ? 113.393 22.798 49.011 1.00 11.27 236 PHE D CA 1
ATOM 6689 C C . PHE D 1 258 ? 112.219 23.629 49.562 1.00 11.28 236 PHE D C 1
ATOM 6690 O O . PHE D 1 258 ? 111.145 23.094 49.841 1.00 11.63 236 PHE D O 1
ATOM 6698 N N . VAL D 1 259 ? 112.439 24.941 49.688 1.00 10.93 237 VAL D N 1
ATOM 6699 C CA . VAL D 1 259 ? 111.408 25.890 50.132 1.00 10.61 237 VAL D CA 1
ATOM 6700 C C . VAL D 1 259 ? 111.007 26.757 48.941 1.00 10.50 237 VAL D C 1
ATOM 6701 O O . VAL D 1 259 ? 111.820 27.511 48.409 1.00 10.81 237 VAL D O 1
ATOM 6705 N N . THR D 1 260 ? 109.758 26.632 48.511 1.00 10.27 238 THR D N 1
ATOM 6706 C CA . THR D 1 260 ? 109.234 27.468 47.435 1.00 10.47 238 THR D CA 1
ATOM 6707 C C . THR D 1 260 ? 107.725 27.643 47.578 1.00 10.04 238 THR D C 1
ATOM 6708 O O . THR D 1 260 ? 107.038 26.752 48.075 1.00 10.05 238 THR D O 1
ATOM 6712 N N . GLY D 1 261 ? 107.233 28.808 47.162 1.00 9.22 239 GLY D N 1
ATOM 6713 C CA . GLY D 1 261 ? 105.807 29.140 47.226 1.00 9.79 239 GLY D CA 1
ATOM 6714 C C . GLY D 1 261 ? 105.359 29.540 48.619 1.00 9.91 239 GLY D C 1
ATOM 6715 O O . GLY D 1 261 ? 104.173 29.793 48.853 1.00 10.49 239 GLY D O 1
ATOM 6716 N N . ALA D 1 262 ? 106.311 29.604 49.543 1.00 9.89 240 ALA D N 1
ATOM 6717 C CA . ALA D 1 262 ? 106.001 29.710 50.969 1.00 9.89 240 ALA D CA 1
ATOM 6718 C C . ALA D 1 262 ? 105.934 31.152 51.454 1.00 9.74 240 ALA D C 1
ATOM 6719 O O . ALA D 1 262 ? 106.340 32.076 50.750 1.00 10.27 240 ALA D O 1
ATOM 6721 N N . GLU D 1 263 ? 105.415 31.332 52.665 1.00 9.47 241 GLU D N 1
ATOM 6722 C CA . GLU D 1 263 ? 105.474 32.615 53.345 1.00 9.44 241 GLU D CA 1
ATOM 6723 C C . GLU D 1 263 ? 106.130 32.411 54.703 1.00 9.76 241 GLU D C 1
ATOM 6724 O O . GLU D 1 263 ? 105.567 31.743 55.580 1.00 10.04 241 GLU D O 1
ATOM 6730 N N . LEU D 1 264 ? 107.332 32.971 54.845 1.00 9.37 242 LEU D N 1
ATOM 6731 C CA . LEU D 1 264 ? 108.094 32.937 56.084 1.00 9.78 242 LEU D CA 1
ATOM 6732 C C . LEU D 1 264 ? 107.828 34.211 56.867 1.00 9.87 242 LEU D C 1
ATOM 6733 O O . LEU D 1 264 ? 108.196 35.311 56.429 1.00 9.53 242 LEU D O 1
ATOM 6738 N N . PHE D 1 265 ? 107.191 34.056 58.027 1.00 10.01 243 PHE D N 1
ATOM 6739 C CA . PHE D 1 265 ? 106.886 35.186 58.888 1.00 10.81 243 PHE D CA 1
ATOM 6740 C C . PHE D 1 265 ? 108.054 35.450 59.812 1.00 11.27 243 PHE D C 1
ATOM 6741 O O . PHE D 1 265 ? 108.554 34.532 60.464 1.00 12.28 243 PHE D O 1
ATOM 6749 N N . VAL D 1 266 ? 108.480 36.709 59.858 1.00 11.60 244 VAL D N 1
ATOM 6750 C CA . VAL D 1 266 ? 109.545 37.148 60.759 1.00 12.24 244 VAL D CA 1
ATOM 6751 C C . VAL D 1 266 ? 108.926 38.267 61.588 1.00 11.79 244 VAL D C 1
ATOM 6752 O O . VAL D 1 266 ? 109.122 39.461 61.326 1.00 11.94 244 VAL D O 1
ATOM 6756 N N . ASP D 1 267 ? 108.151 37.856 62.589 1.00 11.81 245 ASP D N 1
ATOM 6757 C CA . ASP D 1 267 ? 107.202 38.762 63.241 1.00 11.79 245 ASP D CA 1
ATOM 6758 C C . ASP D 1 267 ? 107.195 38.688 64.762 1.00 11.80 245 ASP D C 1
ATOM 6759 O O . ASP D 1 267 ? 106.341 39.290 65.412 1.00 11.51 245 ASP D O 1
ATOM 6764 N N . GLY D 1 268 ? 108.144 37.942 65.324 1.00 11.82 246 GLY D N 1
ATOM 6765 C CA . GLY D 1 268 ? 108.201 37.740 66.771 1.00 11.73 246 GLY D CA 1
ATOM 6766 C C . GLY D 1 268 ? 106.962 37.064 67.332 1.00 11.72 246 GLY D C 1
ATOM 6767 O O . GLY D 1 268 ? 106.689 37.145 68.539 1.00 12.25 246 GLY D O 1
ATOM 6768 N N . GLY D 1 269 ? 106.211 36.400 66.451 1.00 11.60 247 GLY D N 1
ATOM 6769 C CA . GLY D 1 269 ? 105.004 35.681 66.825 1.00 11.87 247 GLY D CA 1
ATOM 6770 C C . GLY D 1 269 ? 103.720 36.448 66.557 1.00 12.06 247 GLY D C 1
ATOM 6771 O O . GLY D 1 269 ? 102.632 35.918 66.775 1.00 12.06 247 GLY D O 1
ATOM 6772 N N . SER D 1 270 ? 103.858 37.691 66.088 1.00 12.74 248 SER D N 1
ATOM 6773 C CA . SER D 1 270 ? 102.738 38.641 65.957 1.00 13.63 248 SER D CA 1
ATOM 6774 C C . SER D 1 270 ? 101.502 38.071 65.244 1.00 13.28 248 SER D C 1
ATOM 6775 O O . SER D 1 270 ? 100.372 38.154 65.758 1.00 13.45 248 SER D O 1
ATOM 6778 N N . ALA D 1 271 ? 101.719 37.511 64.058 1.00 13.16 249 ALA D N 1
ATOM 6779 C CA . ALA D 1 271 ? 100.625 36.990 63.241 1.00 13.10 249 ALA D CA 1
ATOM 6780 C C . ALA D 1 271 ? 100.417 35.488 63.422 1.00 13.24 249 ALA D C 1
ATOM 6781 O O . ALA D 1 271 ? 99.625 34.876 62.704 1.00 13.05 249 ALA D O 1
ATOM 6783 N N . GLN D 1 272 ? 101.111 34.909 64.398 1.00 12.95 250 GLN D N 1
ATOM 6784 C CA . GLN D 1 272 ? 101.043 33.470 64.651 1.00 13.41 250 GLN D CA 1
ATOM 6785 C C . GLN D 1 272 ? 99.995 33.124 65.713 1.00 14.07 250 GLN D C 1
ATOM 6786 O O . GLN D 1 272 ? 99.544 31.985 65.797 1.00 14.35 250 GLN D O 1
ATOM 6792 N N . VAL D 1 273 ? 99.600 34.116 66.508 1.00 15.15 251 VAL D N 1
ATOM 6793 C CA . VAL D 1 273 ? 98.666 33.905 67.626 1.00 16.07 251 VAL D CA 1
ATOM 6794 C C . VAL D 1 273 ? 97.255 34.420 67.334 1.00 17.07 251 VAL D C 1
ATOM 6795 O O . VAL D 1 273 ? 97.058 35.211 66.399 1.00 18.39 251 VAL D O 1
#

B-factor: mean 19.77, std 8.17, range [7.13, 55.47]

CATH classification: 3.40.50.720

Radius of gyration: 27.68 Å; Cα contacts (8 Å, |Δi|>4): 2379; chains: 4; bounding box: 73×65×58 Å

Foldseek 3Di:
DQQAPAEEEEEPQLFFLNLLLLQVNLVVHYAYEYEDADPVSQVVSCVVNDSNYHYQYDALLDLVSLLVVVVVCCVPPVAHQEYEYEWADADFAPVGDDPCRLCVRCSRLPVSVVSNVVSRVVRHAQQGEYEYEAALLCVDDDGGCVSVNVSRVNRLVCQQPVCVVCPPRNYAYEYEYEYAEPRVPVVVVVVQCVSLVLAVGHHHYSNQSSVVSSCRRGCVCSVPHSYYHYPYNCNSVD/DQQQAPAEEEFEPQLDFLNLLLLLVNLVNHYAYEYEDQDDVSQVVSCVVSDNNYHYDNADLLDLVRLLVSVVVCCVPPNAHQEYEYEFADADFAPVGDDPVRLCVLQSGLPNSVVSNVVSRVVRHAAQGFYEYEAALLCVDDDGTCVSRNVSRVNRLQCQQPVCVVCPPRNYAYEYEYEYAAPDVLQVHHGHYSNQSSVVSSCRRGCVCSVDHSYYHYHYSCNSVD/DQQQAPAEEEFEPLLDFLNLLLLLVNLVNHYAYEYEDQDVSQVVSCVVSDSNYHYDYADLLDQVRLLVVVVVCCVPPVAHQEYEYDFDQFDFAPVGDDPVNLCRRLSGLPNSVVSNVVSRVVRYAAQGFYEYEAALLLVDDDGTGVSNNVSRVNRLVCQQPVCVVCPPRNYAYEYEYEYDAPSVVQCVSLVLAVGGHHGSNQSSVVSSCRRGCVCSVDHSYYHYHYNCNSVD/DAQQAAAEEEEEPQLDFLNLLLLLVNLVNHYAYEYEEADPVSQVVSCVVNDSNYHYQYAALLDLVRLLVVVVVCCVPPVAHQEYEYEDADADFAPVGDDPCRLCRRLSRLPVSVVSNVVSRLVRHAQQGFYEYEAALLCPDDDGTCVSNNVSRVNRLVCQQPVCVVCPPVNYAYEYEYEYFEDVVQQVSQVLAVHHGHYSNQSSVVSSCRRGCVCSVDHSYYHYHYNCNSVD

Organism: Rhizobium etli (strain ATCC 51251 / DSM 11541 / JCM 21823 / NBRC 15573 / CFN 42) (NCBI:txid347834)

InterPro domains:
  IPR002347 Short-chain dehydrogenase/reductase SDR [PF13561] (14-247)
  IPR002347 Short-chain dehydrogenase/reductase SDR [PR00081] (9-26)
  IPR002347 Short-chain dehydrogenase/reductase SDR [PR00081] (80-91)
  IPR002347 Short-chain dehydrogenase/reductase SDR [PR00081] (125-141)
  IPR002347 Short-chain dehydrogenase/reductase SDR [PR00081] (151-170)
  IPR002347 Short-chain dehydrogenase/reductase SDR [PR00081] (172-189)
  IPR002347 Short-chain dehydrogenase/reductase SDR [PR00081] (212-232)
  IPR036291 NAD(P)-binding domain superfamily [SSF51735] (8-247)
  IPR051122 SDR DHRS6-like [PTHR43477] (2-249)
  IPR057326 Ketoreductase domain [SM00822] (8-182)

Secondary structure (DSSP, 8-state):
-TTTT-EEEEES-SSHHHHHHHHHHHHTT-EEEEEES-HHHHHHHHHHH-TT-EEEE--TT-HHHHHHHHHHHHHHHS-EEEEEE--------TTS--HHHHHHHHIIIIIHHHHHHHHHTTTEEEEEEEEEE--GGGGS--TT-HHHHHHHHHHHHHHHHHHHHTTTS-EEEEEEEE-SB---HHHHHHHHHHHHHH----PBPHHHHHHHHHHHHSGGGTT--S-EEEESTTTTT-/--TTTT-EEEEES-SSHHHHHHHHHHHHTT-EEEEEES-HHHHHHHHHHH-TT-EEEE--TT-HHHHHHHHHHHHHHTS-EEEEEE--------TTS--HHHHHHHHIIIIIHHHHHHHHHGGGEEEEEEEEEE--GGGGS--TT-HHHHHHHHHHHHHHHHHHHHTTTS-EEEEEEEE-SB--TT----PBPHHHHHHHHHHHHSGGGTT--S-EEEESTTTTT-/--TTTT-EEEEES-SSHHHHHHHHHHHHTT-EEEEEE---HHHHHHHHH-TT-EEEE--SS-HHHHHHHHHHHHHHTS-EEEEEE--------TTS--HHHHHHHHIIIIIHHHHHHHHHGGGEEEEEEEEEE--GGGGS--TT-HHHHHHHHHHHHHHHHHHHHTTTS-EEEEEEEE--B---HHHHHHHH-----B-HHHHHHHHHHHHSGGGTT--S-EEEESTTTTT-/--TTTT-EEEEES-SSHHHHHHHHHHHHTT-EEEEEES-HHHHHHHHHHH-TT-EEEE--TT-HHHHHHHHHHHHHHTS-EEEEEE--------TTT--HHHHHHHHIIIIIHHHHHHHHHGGGEEEEEEEEEE--GGGGS--TT-HHHHHHHHHHHHHHHHHHHHTTTS-EEEEEEEE-SB--HHHHHHHH----PBPHHHHHHHHHHHHSGGGTT--S-EEEESTTTTT-

Nearest PDB structures (foldseek):
  4fgs-assembly1_D  TM=9.938E-01  e=8.156E-46  Rhizobium etli CFN 42
  4fgs-assembly1_C  TM=9.896E-01  e=1.064E-43  Rhizobium etli CFN 42
  6ihi-assembly1_C  TM=9.708E-01  e=8.342E-33  Ralstonia sp.
  5tii-assembly2_D  TM=9.491E-01  e=3.824E-21  uncultured bacterium
  8jfj-assembly1_D  TM=9.088E-01  e=1.024E-19  Helicobacter pylori

Solvent-accessible surface area: 32469 Å² total